Protein AF-0000000065985637 (afdb_homodimer)

Sequence (1062 aa):
MERLAGRIILLSGVSRTFVGFLAGLLAVLAQPPFGIFAAAFVSFPVLVWLIDGVAPDPGDGLLRRLMPPAAIGWSFGFGYFLGGLWWLGNALLVEADAFAWALPLTVVGLPAVLGLFYALAVVIARSLWSDGWGRIAALALGFGIAEWLRGFLFTGFPWNAIGYAAMPMPLMMQSASVVNLSTINMLAVFVFAAPALIWTGKGARAGLAIAAALFTAHVAFGFYRLAQPAPAPLQPEMTVRVVQPVIDQAKKLDDRERASIFEDHLSLTAAPVQDGAKRPDIVVWPETSIPFILTDNPDALARIADVLQDGQVLVAGAVRVEDAGAGLPPRYYNSVYVIDDRGQIVGAADKVHLVPFGEYLPFEDLLTSWGLSSVAASMPGGFSAASTRPVLTLPGGRRIYPMICYEAIFADEVDGNARLADALLNITNDAWFGDTPGPRQHFHQAQLRAVEAGTPMIRAANTGISAVVDARGVLVVVLGYNYRGVIDTILPGKLPTLTNIATRSQIFWLTTGILFLVAAISRLGFNIRKNMERLAGRIILLSGVSRTFVGFLAGLLAVLAQPPFGIFAAAFVSFPVLVWLIDGVAPDPGDGLLRRLMPPAAIGWSFGFGYFLGGLWWLGNALLVEADAFAWALPLTVVGLPAVLGLFYALAVVIARSLWSDGWGRIAALALGFGIAEWLRGFLFTGFPWNAIGYAAMPMPLMMQSASVVNLSTINMLAVFVFAAPALIWTGKGARAGLAIAAALFTAHVAFGFYRLAQPAPAPLQPEMTVRVVQPVIDQAKKLDDRERASIFEDHLSLTAAPVQDGAKRPDIVVWPETSIPFILTDNPDALARIADVLQDGQVLVAGAVRVEDAGAGLPPRYYNSVYVIDDRGQIVGAADKVHLVPFGEYLPFEDLLTSWGLSSVAASMPGGFSAASTRPVLTLPGGRRIYPMICYEAIFADEVDGNARLADALLNITNDAWFGDTPGPRQHFHQAQLRAVEAGTPMIRAANTGISAVVDARGVLVVVLGYNYRGVIDTILPGKLPTLTNIATRSQIFWLTTGILFLVAAISRLGFNIRKN

Secondary structure (DSSP, 8-state):
-HHHHHHHHT--HHHHHHHHHHHHHHHGGGSTTT--THHHHHHHHHHHHHHHT----TTS-HHHHHHHHHHHHHHHHHHHHHHHHGGGHHHHHHTHHHHGGGHHIIIIIHHHHHHHHHHHHHHHHHHT--SSTHHHHHHHHHHHHHHHHHTTGGG---TT-HHHHT-SSGGGTGGGGTS-HHHHHHHHHHHHHGGGHHHH-TTHHHHHHHHHHHHHHHHHHHHHHHTSPPPPPPSSP-EEEEEE----HHHHT-GGGHHHHHHHHHHHHTS---TTS---SEEE--TT-B-S-GGG-HHHHHHHHHHSPTT-EEEEEEEEEE---TTSPPEEEEEEEEE-TTS-EEEEEE-SSPPBTTTB-TTHHHHHHTT---SS--STT-PPPPS--PPEEPTTS-EEEEEEGGGGG-GGGS-THHHHSSEEEEEEEGGGT-SSHHHHHHHHHHHHHHHHHT--EEEEEESS-EEEE-TTS-EEEEE-TT--EEEEEEPP-----S--HHHHHHHHHHHHHHHHHHHHHHHHHHHHHH-/-HHHHHHHHT--HHHHHHHHHHHHHHHGGGSTTT--THHHHHHHHHHHHHHHT----TTS-HHHHHHHHHHHHHHHHHHHHHHHHGGGHHHHHHTHHHHGGGHHIIIIIHHHHHHHHHHHHHHHHHHT--SSTHHHHHHHHHHHHHHHHHTTGGG---TT-HHHHT-SSGGGTGGGGTS-HHHHHHHHHHHHHGGGHHHH-TTHHHHHHHHHHHHHHHHHHHHHHHTSPPPPPPSSP-EEEEEE----HHHHT-GGGHHHHHHHHHHHHTSPPPTTS---SEEE--TT-B-S-GGG-HHHHHHHHHHSPTT-EEEEEEEEEE---TTSPPEEEEEEEEE-TTS-EEEEEE-SSPPBTTTB-TTHHHHHHTT---SS--STT-PPPPS--PPEEPTTS-EEEEEEGGGGG-GGGS-GGGGTSSEEEEEEEGGGT-SSHHHHHHHHHHHHHHHHHT--EEEEEESS-EEEE-TTS-EEEEE-TT--EEEEEEPP-----S--HHHHHHHHHHHHHHHHHHHHHHHHHHHHHH-

Foldseek 3Di:
DLVVLVVLLQDDDPRVLQLLLVLLLQLLCLFPPNVPLCSLLPSLLSLVSSLNSQDDDPPDDPCSSLVSQLSSQLSSQLNNCLNNPLLLLLLCVLVCVARVVCSCCRNRVVSSVLSNLSSQLSSQLSVLDFLALLSLLSSLLSLLVSLVCQCPPPNHDNFPQSLLSQVVDLLQLQCLLPFPSSQSSSLSSLLSNLVSCVNSVHNNVVSNVVSVVVSCVSNVSSVVVVPDDFFAADPPWAKEKFFAQQDAPNLLPDPVCQVVLLVSLLCQLLPDDPVVPDDHLEYEEFAASRSDAVVVPVVSLVSQLVSADANHKYWYWHKYWADPDPPDDIAIFGKIFIAHSNSDGPDMWTAARDDDLAQADDVLVVVVVVVGGRSNAPDRRGHDHDPDFDFDAHDVGATEGEDEQVRLLNLLPCALVNLVGQEYEYHYECSSSPPDSVLVSSVSSNLSSLSNSQHWYFYHYHQHKTFIAHSSSHTPDIDHGSDGHMDMDTRGGGDRGPDHPVVNVVVSVVSSVVSVVSSNVSSVVNVVVVD/DLVVLVVLLQDDDPRVLQLLLVLLLQLLCLFPPNVPLCSLLVSLLSLVSSLNSQDDDPPDDPCSSLVSQLSSQLSSQLNNCLNNPLLLLLLCVLVCVARVVCSCCRNRVVSSVLSNLSSQLSSQLSVLDFLALLSLLSSLLSLLVSLVCQCPPPNHDNFPQSLLSQVVDLLQLQCLLPFPSSLSSSLSSLLSNLVSCVNSVHNNVVSNVVSVVVSCVSNVSSVVVVPDDFFAADPPWAKEKFFAQQDAPNLLVDPVCQVVLLVSLLCQLLPDDPVVPDDHLEYEEFAASRSDAVVVPVVSLVSQLVSDDANHKYWYWHKYWADPDPPDDIAIFGKIFIAHSNSDGPDMWTAARDDDLAQADDVLVVVVVVVGGRSNAPDRRGHDHDPDFDFDAHDVGATEGEDEQVRLLNLLPCALVNLVGQEYEYHYECSSSPPDSVLVSSVSSNLSSLSNSQHWYFYHYHQHKTFIAHSSSHTPDIDHGSDGHMDMDTRGGGDRGPDHPVSNVVVSVVSSVVSVVSSNVSSVVNVVVVD

Nearest PDB structures (foldseek):
  5vrg-assembly1_A  TM=8.875E-01  e=2.886E-29  Escherichia coli K-12
  5n6h-assembly2_B  TM=8.666E-01  e=3.815E-29  Escherichia coli K-12
  8b0n-assembly1_A  TM=8.938E-01  e=7.836E-28  Escherichia coli K-12
  5n6m-assembly1_A  TM=8.582E-01  e=2.630E-29  Pseudomonas aeruginosa PAO1
  8aq2-assembly1_A  TM=8.397E-01  e=5.283E-29  Pseudomonas aeruginosa PAO1

Radius of gyration: 30.05 Å; Cα contacts (8 Å, |Δi|>4): 2306; chains: 2; bounding box: 98×86×65 Å

InterPro domains:
  IPR003010 Carbon-nitrogen hydrolase [PF00795] (257-487)
  IPR003010 Carbon-nitrogen hydrolase [PS50263] (243-493)
  IPR004563 Apolipoprotein N-acyltransferase [MF_01148] (13-501)
  IPR004563 Apolipoprotein N-acyltransferase [PTHR38686] (12-524)
  IPR004563 Apolipoprotein N-acyltransferase [TIGR00546] (76-473)
  IPR004563 Apolipoprotein N-acyltransferase [cd07571] (239-492)
  IPR036526 Carbon-nitrogen hydrolase superfamily [G3DSA:3.60.110.10] (234-497)
  IPR036526 Carbon-nitrogen hydrolase superfamily [SSF56317] (234-488)
  IPR045378 Apolipoprotein N-acyltransferase, N-terminal [PF20154] (23-192)

pLDDT: mean 90.11, std 9.74, range [37.69, 98.62]

Organism: Rhizobium meliloti (strain 1021) (NCBI:txid266834)

Solvent-accessible surface area (backbone atoms only — not comparable to full-atom values): 50697 Å² total; per-residue (Å²): 67,59,62,51,45,48,51,46,20,65,42,56,73,67,60,35,33,49,52,23,19,51,28,16,34,41,34,35,38,14,33,56,76,62,48,39,45,41,31,33,50,51,20,38,18,51,51,51,30,44,55,67,35,62,74,72,60,88,86,49,54,72,67,68,54,44,43,61,42,26,46,39,18,22,25,19,25,26,20,24,35,32,66,62,42,41,43,64,34,42,45,35,52,69,47,35,93,80,32,45,86,50,35,59,51,55,31,49,42,47,17,51,57,55,3,48,39,33,10,48,10,35,39,52,10,58,76,27,44,37,80,39,40,22,28,40,32,14,40,13,40,15,44,22,50,28,52,49,44,36,48,54,54,93,80,30,64,46,76,82,47,68,26,51,39,62,32,79,44,43,49,40,34,45,53,38,21,54,37,42,65,53,41,41,27,18,53,40,44,30,41,28,26,31,64,41,27,41,65,68,52,44,43,23,68,61,37,41,50,51,29,48,50,53,51,48,51,41,44,52,48,8,52,56,60,66,69,44,79,77,48,61,53,51,82,79,75,47,26,37,30,33,36,20,74,44,56,55,51,65,51,70,72,33,78,92,39,36,65,58,50,42,48,51,52,49,50,61,66,42,27,34,50,23,54,89,44,73,52,51,39,34,38,33,40,13,35,57,49,41,72,53,57,58,91,79,31,65,66,58,31,50,50,52,19,70,57,36,50,90,80,18,32,39,37,33,14,24,46,42,76,42,86,63,50,95,93,46,71,66,42,33,26,54,27,38,40,31,29,40,34,84,35,42,76,75,41,72,41,42,38,46,62,72,48,75,43,31,28,21,46,74,63,40,72,64,40,42,72,71,70,51,74,22,70,72,21,92,41,88,79,21,44,49,63,36,94,58,78,58,71,44,64,44,94,89,65,55,30,34,25,71,26,56,45,69,41,43,56,40,70,86,70,62,51,76,62,44,57,71,20,58,23,36,32,38,24,19,55,30,34,46,31,46,99,43,48,47,40,48,36,52,45,54,43,39,44,49,48,13,17,47,44,10,16,8,29,45,29,15,12,24,33,18,57,24,33,36,28,27,20,62,35,45,61,47,34,40,38,23,68,70,51,69,51,63,49,70,46,69,48,45,11,56,39,83,49,90,45,53,70,70,55,21,52,49,50,36,52,49,50,47,50,50,28,46,50,48,6,47,52,38,25,50,56,48,51,55,70,74,99,67,60,62,51,45,48,51,46,18,66,42,56,72,67,62,35,32,49,52,23,18,51,28,17,34,42,33,35,38,14,31,54,76,64,47,37,46,40,31,33,50,50,19,37,17,52,50,52,30,45,55,67,35,61,74,71,60,88,85,48,54,70,65,68,52,43,44,60,41,25,45,39,18,22,25,18,25,24,22,24,35,32,65,62,44,43,42,62,36,41,46,35,53,68,47,35,93,81,31,45,86,48,35,59,50,55,30,50,42,46,18,52,56,55,3,48,39,33,10,48,10,34,37,52,11,58,78,26,45,39,79,37,40,22,27,39,30,14,41,13,40,15,45,19,51,28,52,48,45,36,47,54,54,94,81,30,63,47,76,84,45,67,29,52,37,62,32,79,45,42,50,40,35,44,54,38,22,54,35,43,66,52,42,40,27,18,52,38,44,29,41,27,28,32,64,41,28,40,65,67,51,44,44,23,68,61,36,40,50,51,30,49,50,53,52,48,50,40,44,51,50,8,52,57,60,67,70,44,77,78,48,61,51,51,82,80,74,47,25,37,30,33,36,22,76,44,57,55,51,65,53,68,72,34,77,91,37,36,64,59,49,42,48,51,52,50,50,60,64,42,26,33,52,23,53,90,43,72,53,50,39,34,37,33,40,12,35,57,52,40,72,51,55,57,90,78,30,67,66,57,32,50,51,51,17,70,57,38,49,92,80,18,32,40,37,34,14,24,45,43,76,42,84,62,50,95,95,45,71,68,41,33,26,53,27,38,38,31,30,39,34,83,34,43,76,74,40,73,41,42,36,46,63,72,48,76,44,32,28,20,44,74,64,41,72,64,39,42,73,72,70,49,75,22,70,72,20,93,42,88,78,20,46,49,65,36,92,55,76,59,70,42,64,43,95,91,66,55,28,34,26,71,27,56,46,70,41,43,54,41,70,86,71,62,52,76,61,43,56,71,20,59,23,36,31,37,23,19,55,30,34,46,30,46,102,44,48,47,40,50,38,52,47,53,44,40,41,49,49,13,19,47,42,10,17,8,29,44,29,15,12,22,33,16,59,24,33,37,29,28,20,63,37,44,59,47,35,40,38,23,69,69,52,67,50,63,49,68,46,68,49,45,11,57,40,82,48,89,45,53,72,69,55,20,52,49,50,36,54,49,50,48,49,50,28,46,49,49,5,46,52,38,25,49,55,47,51,54,69,74,99

Structure (mmCIF, N/CA/C/O backbone):
data_AF-0000000065985637-model_v1
#
loop_
_entity.id
_entity.type
_entity.pdbx_description
1 polymer 'Apolipoprotein N-acyltransferase'
#
loop_
_atom_site.group_PDB
_atom_site.id
_atom_site.type_symbol
_atom_site.label_atom_id
_atom_site.label_alt_id
_atom_site.label_comp_id
_atom_site.label_asym_id
_atom_site.label_entity_id
_atom_site.label_seq_id
_atom_site.pdbx_PDB_ins_code
_atom_site.Cartn_x
_atom_site.Cartn_y
_atom_site.Cartn_z
_atom_site.occupancy
_atom_site.B_iso_or_equiv
_atom_site.auth_seq_id
_atom_site.auth_comp_id
_atom_site.auth_asym_id
_atom_site.auth_atom_id
_atom_site.pdbx_PDB_model_num
ATOM 1 N N . MET A 1 1 ? -2.512 31.031 9.547 1 47.47 1 MET A N 1
ATOM 2 C CA . MET A 1 1 ? -3.318 29.922 10.055 1 47.47 1 MET A CA 1
ATOM 3 C C . MET A 1 1 ? -4.27 30.406 11.148 1 47.47 1 MET A C 1
ATOM 5 O O . MET A 1 1 ? -5.434 30 11.188 1 47.47 1 MET A O 1
ATOM 9 N N . GLU A 1 2 ? -3.611 31.375 11.984 1 55.88 2 GLU A N 1
ATOM 10 C CA . GLU A 1 2 ? -4.586 32 12.859 1 55.88 2 GLU A CA 1
ATOM 11 C C . GLU A 1 2 ? -5.641 32.781 12.062 1 55.88 2 GLU A C 1
ATOM 13 O O . GLU A 1 2 ? -6.832 32.719 12.375 1 55.88 2 GLU A O 1
ATOM 18 N N . ARG A 1 3 ? -4.969 33.344 11.023 1 62.72 3 ARG A N 1
ATOM 19 C CA . ARG A 1 3 ? -5.902 34.094 10.195 1 62.72 3 ARG A CA 1
ATOM 20 C C . ARG A 1 3 ? -6.844 33.156 9.445 1 62.72 3 ARG A C 1
ATOM 22 O O . ARG A 1 3 ? -8.039 33.438 9.312 1 62.72 3 ARG A O 1
ATOM 29 N N . LEU A 1 4 ? -6.203 31.984 8.984 1 68.19 4 LEU A N 1
ATOM 30 C CA . LEU A 1 4 ? -7.059 31.047 8.273 1 68.19 4 LEU A CA 1
ATOM 31 C C . LEU A 1 4 ? -8.117 30.469 9.203 1 68.19 4 LEU A C 1
ATOM 33 O O . LEU A 1 4 ? -9.289 30.375 8.836 1 68.19 4 LEU A O 1
ATOM 37 N N . ALA A 1 5 ? -7.676 30.047 10.328 1 70.88 5 ALA A N 1
ATOM 38 C CA . ALA A 1 5 ? -8.633 29.547 11.305 1 70.88 5 ALA A CA 1
ATOM 39 C C . ALA A 1 5 ? -9.703 30.594 11.609 1 70.88 5 ALA A C 1
ATOM 41 O O . ALA A 1 5 ? -10.891 30.281 11.672 1 70.88 5 ALA A O 1
ATOM 42 N N . GLY A 1 6 ? -9.156 31.781 11.766 1 74.25 6 GLY A N 1
ATOM 43 C CA . GLY A 1 6 ? -10.094 32.875 12.008 1 74.25 6 GLY A CA 1
ATOM 44 C C . GLY A 1 6 ? -11.078 33.062 10.875 1 74.25 6 GLY A C 1
ATOM 45 O O . GLY A 1 6 ? -12.273 33.25 11.109 1 74.25 6 GLY A O 1
ATOM 46 N N . ARG A 1 7 ? -10.531 33.031 9.664 1 76.81 7 ARG A N 1
ATOM 47 C CA . ARG A 1 7 ? -11.391 33.188 8.5 1 76.81 7 ARG A CA 1
ATOM 48 C C . ARG A 1 7 ? -12.422 32.094 8.422 1 76.81 7 ARG A C 1
ATOM 50 O O . ARG A 1 7 ? -13.586 32.344 8.078 1 76.81 7 ARG A O 1
ATOM 57 N N . ILE A 1 8 ? -12.031 30.891 8.711 1 80.56 8 ILE A N 1
ATOM 58 C CA . ILE A 1 8 ? -12.938 29.734 8.648 1 80.56 8 ILE A CA 1
ATOM 59 C C . ILE A 1 8 ? -13.977 29.844 9.766 1 80.56 8 ILE A C 1
ATOM 61 O O . ILE A 1 8 ? -15.156 29.578 9.539 1 80.56 8 ILE A O 1
ATOM 65 N N . ILE A 1 9 ? -13.531 30.25 10.805 1 80.19 9 ILE A N 1
ATOM 66 C CA . ILE A 1 9 ? -14.414 30.406 11.961 1 80.19 9 ILE A CA 1
ATOM 67 C C . ILE A 1 9 ? -15.477 31.453 11.664 1 80.19 9 ILE A C 1
ATOM 69 O O . ILE A 1 9 ? -16.625 31.344 12.109 1 80.19 9 ILE A O 1
ATOM 73 N N . LEU A 1 10 ? -15.109 32.406 10.859 1 76.19 10 LEU A N 1
ATOM 74 C CA . LEU A 1 10 ? -15.992 33.562 10.633 1 76.19 10 LEU A CA 1
ATOM 75 C C . LEU A 1 10 ? -16.922 33.281 9.453 1 76.19 10 LEU A C 1
ATOM 77 O O . LEU A 1 10 ? -17.781 34.125 9.148 1 76.19 10 LEU A O 1
ATOM 81 N N . LEU A 1 11 ? -16.75 32.188 8.852 1 82.69 11 LEU A N 1
ATOM 82 C CA . LEU A 1 11 ? -17.609 31.859 7.723 1 82.69 11 LEU A CA 1
ATOM 83 C C . LEU A 1 11 ? -19.047 31.688 8.172 1 82.69 11 LEU A C 1
ATOM 85 O O . LEU A 1 11 ? -19.312 31.344 9.328 1 82.69 11 LEU A O 1
ATOM 89 N N . SER A 1 12 ? -20 32.094 7.211 1 83.19 12 SER A N 1
ATOM 90 C CA . SER A 1 12 ? -21.422 31.922 7.516 1 83.19 12 SER A CA 1
ATOM 91 C C . SER A 1 12 ? -22.203 31.5 6.281 1 83.19 12 SER A C 1
ATOM 93 O O . SER A 1 12 ? -21.703 31.562 5.16 1 83.19 12 SER A O 1
ATOM 95 N N . GLY A 1 13 ? -23.312 30.891 6.469 1 86.06 13 GLY A N 1
ATOM 96 C CA . GLY A 1 13 ? -24.25 30.562 5.395 1 86.06 13 GLY A CA 1
ATOM 97 C C . GLY A 1 13 ? -23.688 29.562 4.398 1 86.06 13 GLY A C 1
ATOM 98 O O . GLY A 1 13 ? -23.203 28.5 4.789 1 86.06 13 GLY A O 1
ATOM 99 N N . VAL A 1 14 ? -23.656 29.953 3.184 1 88.31 14 VAL A N 1
ATOM 100 C CA . VAL A 1 14 ? -23.328 29.062 2.07 1 88.31 14 VAL A CA 1
ATOM 101 C C . VAL A 1 14 ? -21.828 28.812 2.033 1 88.31 14 VAL A C 1
ATOM 103 O O . VAL A 1 14 ? -21.391 27.719 1.694 1 88.31 14 VAL A O 1
ATOM 106 N N . SER A 1 15 ? -21.094 29.781 2.387 1 91.31 15 SER A N 1
ATOM 107 C CA . SER A 1 15 ? -19.641 29.625 2.383 1 91.31 15 SER A CA 1
ATOM 108 C C . SER A 1 15 ? -19.188 28.609 3.438 1 91.31 15 SER A C 1
ATOM 110 O O . SER A 1 15 ? -18.281 27.828 3.201 1 91.31 15 SER A O 1
ATOM 112 N N . ARG A 1 16 ? -19.828 28.625 4.551 1 92.06 16 ARG A N 1
ATOM 113 C CA . ARG A 1 16 ? -19.531 27.672 5.617 1 92.06 16 ARG A CA 1
ATOM 114 C C . ARG A 1 16 ? -19.859 26.25 5.188 1 92.06 16 ARG A C 1
ATOM 116 O O . ARG A 1 16 ? -19.062 25.328 5.395 1 92.06 16 ARG A O 1
ATOM 123 N N . THR A 1 17 ? -20.969 26.141 4.543 1 92.75 17 THR A N 1
ATOM 124 C CA . THR A 1 17 ? -21.406 24.828 4.078 1 92.75 17 THR A CA 1
ATOM 125 C C . THR A 1 17 ? -20.484 24.312 2.973 1 92.75 17 THR A C 1
ATOM 127 O O . THR A 1 17 ? -20.188 23.125 2.918 1 92.75 17 THR A O 1
ATOM 130 N N . PHE A 1 18 ? -20.125 25.203 2.189 1 94.62 18 PHE A N 1
ATOM 131 C CA . PHE A 1 18 ? -19.266 24.828 1.079 1 94.62 18 PHE A CA 1
ATOM 132 C C . PHE A 1 18 ? -17.891 24.375 1.585 1 94.62 18 PHE A C 1
ATOM 134 O O . PHE A 1 18 ? -17.344 23.375 1.104 1 94.62 18 PHE A O 1
ATOM 141 N N . VAL A 1 19 ? -17.328 25.062 2.541 1 93.81 19 VAL A N 1
ATOM 142 C CA . VAL A 1 19 ? -16.047 24.688 3.113 1 93.81 19 VAL A CA 1
ATOM 143 C C . VAL A 1 19 ? -16.172 23.359 3.854 1 93.81 19 VAL A C 1
ATOM 145 O O . VAL A 1 19 ? -15.266 22.516 3.811 1 93.81 19 VAL A O 1
ATOM 148 N N . GLY A 1 20 ? -17.312 23.203 4.527 1 96.5 20 GLY A N 1
ATOM 149 C CA . GLY A 1 20 ? -17.578 21.906 5.145 1 96.5 20 GLY A CA 1
ATOM 150 C C . GLY A 1 20 ? -17.609 20.766 4.148 1 96.5 20 GLY A C 1
ATOM 151 O O . GLY A 1 20 ? -17 19.719 4.383 1 96.5 20 GLY A O 1
ATOM 152 N N . PHE A 1 21 ? -18.25 21.031 3.035 1 96.94 21 PHE A N 1
ATOM 153 C CA . PHE A 1 21 ? -18.328 20.047 1.956 1 96.94 21 PHE A CA 1
ATOM 154 C C . PHE A 1 21 ? -16.953 19.703 1.435 1 96.94 21 PHE A C 1
ATOM 156 O O . PHE A 1 21 ? -16.609 18.531 1.275 1 96.94 21 PHE A O 1
ATOM 163 N N . LEU A 1 22 ? -16.125 20.672 1.225 1 95.06 22 LEU A N 1
ATOM 164 C CA . LEU A 1 22 ? -14.789 20.469 0.688 1 95.06 22 LEU A CA 1
ATOM 165 C C . LEU A 1 22 ? -13.906 19.734 1.692 1 95.06 22 LEU A C 1
ATOM 167 O O . LEU A 1 22 ? -13.07 18.922 1.307 1 95.06 22 LEU A O 1
ATOM 171 N N . ALA A 1 23 ? -14.055 20.047 2.951 1 96.12 23 ALA A N 1
ATOM 172 C CA . ALA A 1 23 ? -13.289 19.359 3.988 1 96.12 23 ALA A CA 1
ATOM 173 C C . ALA A 1 23 ? -13.633 17.859 4.023 1 96.12 23 ALA A C 1
ATOM 175 O O . ALA A 1 23 ? -12.75 17.016 4.152 1 96.12 23 ALA A O 1
ATOM 176 N N . GLY A 1 24 ? -14.891 17.594 3.914 1 97.38 24 GLY A N 1
ATOM 177 C CA . GLY A 1 24 ? -15.297 16.203 3.834 1 97.38 24 GLY A CA 1
ATOM 178 C C . GLY A 1 24 ? -14.75 15.484 2.613 1 97.38 24 GLY A C 1
ATOM 179 O O . GLY A 1 24 ? -14.273 14.352 2.711 1 97.38 24 GLY A O 1
ATOM 180 N N . LEU A 1 25 ? -14.82 16.172 1.512 1 95.75 25 LEU A N 1
ATOM 181 C CA . LEU A 1 25 ? -14.281 15.625 0.271 1 95.75 25 LEU A CA 1
ATOM 182 C C . LEU A 1 25 ? -12.789 15.344 0.401 1 95.75 25 LEU A C 1
ATOM 184 O O . LEU A 1 25 ? -12.297 14.32 -0.087 1 95.75 25 LEU A O 1
ATOM 188 N N . LEU A 1 26 ? -12.094 16.188 1.047 1 92.5 26 LEU A N 1
ATOM 189 C CA . LEU A 1 26 ? -10.656 16.031 1.251 1 92.5 26 LEU A CA 1
ATOM 190 C C . LEU A 1 26 ? -10.359 14.805 2.111 1 92.5 26 LEU A C 1
ATOM 192 O O . LEU A 1 26 ? -9.352 14.125 1.903 1 92.5 26 LEU A O 1
ATOM 196 N N . ALA A 1 27 ? -11.195 14.508 3.006 1 95 27 ALA A N 1
ATOM 197 C CA . ALA A 1 27 ? -10.984 13.391 3.922 1 95 27 ALA A CA 1
ATOM 198 C C . ALA A 1 27 ? -11.023 12.062 3.18 1 95 27 ALA A C 1
ATOM 200 O O . ALA A 1 27 ? -10.461 11.07 3.645 1 95 27 ALA A O 1
ATOM 201 N N . VAL A 1 28 ? -11.617 12.008 2.037 1 93.56 28 VAL A N 1
ATOM 202 C CA . VAL A 1 28 ? -11.719 10.797 1.237 1 93.56 28 VAL A CA 1
ATOM 203 C C . VAL A 1 28 ? -10.328 10.344 0.794 1 93.56 28 VAL A C 1
ATOM 205 O O . VAL A 1 28 ? -10.07 9.148 0.651 1 93.56 28 VAL A O 1
ATOM 208 N N . LEU A 1 29 ? -9.461 11.289 0.639 1 88.62 29 LEU A N 1
ATOM 209 C CA . LEU A 1 29 ? -8.125 10.992 0.141 1 88.62 29 LEU A CA 1
ATOM 210 C C . LEU A 1 29 ? -7.352 10.133 1.137 1 88.62 29 LEU A C 1
ATOM 212 O O . LEU A 1 29 ? -6.324 9.547 0.79 1 88.62 29 LEU A O 1
ATOM 216 N N . ALA A 1 30 ? -7.852 10.031 2.342 1 90.56 30 ALA A N 1
ATOM 217 C CA . ALA A 1 30 ? -7.207 9.18 3.342 1 90.56 30 ALA A CA 1
ATOM 218 C C . ALA A 1 30 ? -7.613 7.723 3.174 1 90.56 30 ALA A C 1
ATOM 220 O O . ALA A 1 30 ? -7.008 6.828 3.77 1 90.56 30 ALA A O 1
ATOM 221 N N . GLN A 1 31 ? -8.547 7.473 2.352 1 92.38 31 GLN A N 1
ATOM 222 C CA . GLN A 1 31 ? -9.047 6.121 2.123 1 92.38 31 GLN A CA 1
ATOM 223 C C . GLN A 1 31 ? -8.406 5.504 0.883 1 92.38 31 GLN A C 1
ATOM 225 O O . GLN A 1 31 ? -7.91 6.219 0.013 1 92.38 31 GLN A O 1
ATOM 230 N N . PRO A 1 32 ? -8.406 4.137 0.757 1 88 32 PRO A N 1
ATOM 231 C CA . PRO A 1 32 ? -7.969 3.508 -0.49 1 88 32 PRO A CA 1
ATOM 232 C C . PRO A 1 32 ? -8.766 3.977 -1.702 1 88 32 PRO A C 1
ATOM 234 O O . PRO A 1 32 ? -9.961 4.273 -1.582 1 88 32 PRO A O 1
ATOM 237 N N . PRO A 1 33 ? -8.164 4.105 -2.771 1 82.81 33 PRO A N 1
ATOM 238 C CA . PRO A 1 33 ? -6.785 3.719 -3.092 1 82.81 33 PRO A CA 1
ATOM 239 C C . PRO A 1 33 ? -5.789 4.859 -2.895 1 82.81 33 PRO A C 1
ATOM 241 O O . PRO A 1 33 ? -4.594 4.695 -3.156 1 82.81 33 PRO A O 1
ATOM 244 N N . PHE A 1 34 ? -6.281 5.996 -2.361 1 80.19 34 PHE A N 1
ATOM 245 C CA . PHE A 1 34 ? -5.402 7.156 -2.295 1 80.19 34 PHE A CA 1
ATOM 246 C C . PHE A 1 34 ? -4.418 7.023 -1.141 1 80.19 34 PHE A C 1
ATOM 248 O O . PHE A 1 34 ? -3.203 7.121 -1.338 1 80.19 34 PHE A O 1
ATOM 255 N N . GLY A 1 35 ? -5.016 6.75 0.048 1 75.94 35 GLY A N 1
ATOM 256 C CA . GLY A 1 35 ? -4.188 6.461 1.206 1 75.94 35 GLY A CA 1
ATOM 257 C C . GLY A 1 35 ? -3.385 7.656 1.68 1 75.94 35 GLY A C 1
ATOM 258 O O . GLY A 1 35 ? -2.352 7.5 2.332 1 75.94 35 GLY A O 1
ATOM 259 N N . ILE A 1 36 ? -3.793 8.828 1.272 1 76.19 36 ILE A N 1
ATOM 260 C CA . ILE A 1 36 ? -3.107 10.039 1.71 1 76.19 36 ILE A CA 1
ATOM 261 C C . ILE A 1 36 ? -3.479 10.344 3.158 1 76.19 36 ILE A C 1
ATOM 263 O O . ILE A 1 36 ? -4.398 11.125 3.418 1 76.19 36 ILE A O 1
ATOM 267 N N . PHE A 1 37 ? -2.799 9.727 4.062 1 78.38 37 PHE A N 1
ATOM 268 C CA . PHE A 1 37 ? -3.049 9.766 5.496 1 78.38 37 PHE A CA 1
ATOM 269 C C . PHE A 1 37 ? -3.119 11.203 5.996 1 78.38 37 PHE A C 1
ATOM 271 O O . PHE A 1 37 ? -3.93 11.531 6.867 1 78.38 37 PHE A O 1
ATOM 278 N N . ALA A 1 38 ? -2.402 12.148 5.391 1 78.19 38 ALA A N 1
ATOM 279 C CA . ALA A 1 38 ? -2.285 13.539 5.809 1 78.19 38 ALA A CA 1
ATOM 280 C C . ALA A 1 38 ? -3.584 14.305 5.559 1 78.19 38 ALA A C 1
ATOM 282 O O . ALA A 1 38 ? -3.85 15.32 6.199 1 78.19 38 ALA A O 1
ATOM 283 N N . ALA A 1 39 ? -4.367 13.758 4.703 1 86.38 39 ALA A N 1
ATOM 284 C CA . ALA A 1 39 ? -5.598 14.453 4.332 1 86.38 39 ALA A CA 1
ATOM 285 C C . ALA A 1 39 ? -6.527 14.609 5.535 1 86.38 39 ALA A C 1
ATOM 287 O O . ALA A 1 39 ? -7.164 15.648 5.707 1 86.38 39 ALA A O 1
ATOM 288 N N . ALA A 1 40 ? -6.547 13.648 6.398 1 92 40 ALA A N 1
ATOM 289 C CA . ALA A 1 40 ? -7.434 13.688 7.559 1 92 40 ALA A CA 1
ATOM 290 C C . ALA A 1 40 ? -6.961 14.727 8.578 1 92 40 ALA A C 1
ATOM 292 O O . ALA A 1 40 ? -7.773 15.328 9.281 1 92 40 ALA A O 1
ATOM 293 N N . PHE A 1 41 ? -5.699 15.047 8.609 1 89.44 41 PHE A N 1
ATOM 294 C CA . PHE A 1 41 ? -5.137 16.016 9.539 1 89.44 41 PHE A CA 1
ATOM 295 C C . PHE A 1 41 ? -5.426 17.438 9.078 1 89.44 41 PHE A C 1
ATOM 297 O O . PHE A 1 41 ? -5.234 18.391 9.836 1 89.44 41 PHE A O 1
ATOM 304 N N . VAL A 1 42 ? -5.887 17.547 7.887 1 86.12 42 VAL A N 1
ATOM 305 C CA . VAL A 1 42 ? -6.305 18.859 7.395 1 86.12 42 VAL A CA 1
ATOM 306 C C . VAL A 1 42 ? -7.824 18.969 7.477 1 86.12 42 VAL A C 1
ATOM 308 O O . VAL A 1 42 ? -8.352 20 7.938 1 86.12 42 VAL A O 1
ATOM 311 N N . SER A 1 43 ? -8.484 17.922 7.105 1 94.69 43 SER A N 1
ATOM 312 C CA . SER A 1 43 ? -9.938 17.938 7 1 94.69 43 SER A CA 1
ATOM 313 C C . SER A 1 43 ? -10.586 18.125 8.367 1 94.69 43 SER A C 1
ATOM 315 O O . SER A 1 43 ? -11.477 18.969 8.516 1 94.69 43 SER A O 1
ATOM 317 N N . PHE A 1 44 ? -10.164 17.453 9.367 1 96.38 44 PHE A N 1
ATOM 318 C CA . PHE A 1 44 ? -10.859 17.453 10.656 1 96.38 44 PHE A CA 1
ATOM 319 C C . PHE A 1 44 ? -10.578 18.75 11.414 1 96.38 44 PHE A C 1
ATOM 321 O O . PHE A 1 44 ? -11.477 19.297 12.062 1 96.38 44 PHE A O 1
ATOM 328 N N . PRO A 1 45 ? -9.344 19.344 11.344 1 94.06 45 PRO A N 1
ATOM 329 C CA . PRO A 1 45 ? -9.172 20.656 11.953 1 94.06 45 PRO A CA 1
ATOM 330 C C . PRO A 1 45 ? -10.07 21.719 11.328 1 94.06 45 PRO A C 1
ATOM 332 O O . PRO A 1 45 ? -10.625 22.562 12.039 1 94.06 45 PRO A O 1
ATOM 335 N N . VAL A 1 46 ? -10.234 21.641 10.055 1 93.75 46 VAL A N 1
ATOM 336 C CA . VAL A 1 46 ? -11.133 22.562 9.391 1 93.75 46 VAL A CA 1
ATOM 337 C C . VAL A 1 46 ? -12.555 22.391 9.93 1 93.75 46 VAL A C 1
ATOM 339 O O . VAL A 1 46 ? -13.258 23.375 10.172 1 93.75 46 VAL A O 1
ATOM 342 N N . LEU A 1 47 ? -12.938 21.172 10.141 1 96.94 47 LEU A N 1
ATOM 343 C CA . LEU A 1 47 ? -14.258 20.891 10.711 1 96.94 47 LEU A CA 1
ATOM 344 C C . LEU A 1 47 ? -14.383 21.5 12.102 1 96.94 47 LEU A C 1
ATOM 346 O O . LEU A 1 47 ? -15.406 22.109 12.422 1 96.94 47 LEU A O 1
ATOM 350 N N . VAL A 1 48 ? -13.344 21.344 12.898 1 96.12 48 VAL A N 1
ATOM 351 C CA . VAL A 1 48 ? -13.352 21.906 14.25 1 96.12 48 VAL A CA 1
ATOM 352 C C . VAL A 1 48 ? -13.523 23.422 14.188 1 96.12 48 VAL A C 1
ATOM 354 O O . VAL A 1 48 ? -14.336 23.984 14.922 1 96.12 48 VAL A O 1
ATOM 357 N N . TRP A 1 49 ? -12.852 24.094 13.32 1 94.06 49 TRP A N 1
ATOM 358 C CA . TRP A 1 49 ? -12.906 25.547 13.219 1 94.06 49 TRP A CA 1
ATOM 359 C C . TRP A 1 49 ? -14.273 26.016 12.742 1 94.06 49 TRP A C 1
ATOM 361 O O . TRP A 1 49 ? -14.758 27.062 13.148 1 94.06 49 TRP A O 1
ATOM 371 N N . LEU A 1 50 ? -14.852 25.25 11.844 1 94.81 50 LEU A N 1
ATOM 372 C CA . LEU A 1 50 ? -16.203 25.578 11.406 1 94.81 50 LEU A CA 1
ATOM 373 C C . LEU A 1 50 ? -17.188 25.516 12.57 1 94.81 50 LEU A C 1
ATOM 375 O O . LEU A 1 50 ? -18.062 26.375 12.688 1 94.81 50 LEU A O 1
ATOM 379 N N . ILE A 1 51 ? -17.031 24.531 13.406 1 94.81 51 ILE A N 1
ATOM 380 C CA . ILE A 1 51 ? -17.906 24.375 14.562 1 94.81 51 ILE A CA 1
ATOM 381 C C . ILE A 1 51 ? -17.656 25.484 15.57 1 94.81 51 ILE A C 1
ATOM 383 O O . ILE A 1 51 ? -18.578 26 16.203 1 94.81 51 ILE A O 1
ATOM 387 N N . ASP A 1 52 ? -16.375 25.844 15.734 1 92.25 52 ASP A N 1
ATOM 388 C CA . ASP A 1 52 ? -16 26.953 16.609 1 92.25 52 ASP A CA 1
ATOM 389 C C . ASP A 1 52 ? -16.766 28.219 16.25 1 92.25 52 ASP A C 1
ATOM 391 O O . ASP A 1 52 ? -17.047 29.047 17.109 1 92.25 52 ASP A O 1
ATOM 395 N N . GLY A 1 53 ? -17.031 28.344 14.984 1 89.88 53 GLY A N 1
ATOM 396 C CA . GLY A 1 53 ? -17.609 29.578 14.484 1 89.88 53 GLY A CA 1
ATOM 397 C C . GLY A 1 53 ? -19.109 29.672 14.719 1 89.88 53 GLY A C 1
ATOM 398 O O . GLY A 1 53 ? -19.719 30.703 14.461 1 89.88 53 GLY A O 1
ATOM 399 N N . VAL A 1 54 ? -19.641 28.625 15.211 1 89.19 54 VAL A N 1
ATOM 400 C CA . VAL A 1 54 ? -21.078 28.625 15.453 1 89.19 54 VAL A CA 1
ATOM 401 C C . VAL A 1 54 ? -21.391 29.453 16.703 1 89.19 54 VAL A C 1
ATOM 403 O O . VAL A 1 54 ? -20.828 29.219 17.766 1 89.19 54 VAL A O 1
ATOM 406 N N . ALA A 1 55 ? -22.109 30.547 16.578 1 80.69 55 ALA A N 1
ATOM 407 C CA . ALA A 1 55 ? -22.5 31.422 17.672 1 80.69 55 ALA A CA 1
ATOM 408 C C . ALA A 1 55 ? -24.016 31.406 17.859 1 80.69 55 ALA A C 1
ATOM 410 O O . ALA A 1 55 ? -24.734 32.156 17.219 1 80.69 55 ALA A O 1
ATOM 411 N N . PRO A 1 56 ? -24.359 30.453 18.672 1 72.62 56 PRO A N 1
ATOM 412 C CA . PRO A 1 56 ? -25.812 30.422 18.844 1 72.62 56 PRO A CA 1
ATOM 413 C C . PRO A 1 56 ? -26.328 31.625 19.641 1 72.62 56 PRO A C 1
ATOM 415 O O . PRO A 1 56 ? -25.625 32.156 20.5 1 72.62 56 PRO A O 1
ATOM 418 N N . ASP A 1 57 ? -27.422 32.219 19.141 1 75.31 57 ASP A N 1
ATOM 419 C CA . ASP A 1 57 ? -28.125 33.25 19.906 1 75.31 57 ASP A CA 1
ATOM 420 C C . ASP A 1 57 ? -28.938 32.625 21.047 1 75.31 57 ASP A C 1
ATOM 422 O O . ASP A 1 57 ? -29.719 31.719 20.812 1 75.31 57 ASP A O 1
ATOM 426 N N . PRO A 1 58 ? -28.703 33 22.312 1 72.88 58 PRO A N 1
ATOM 427 C CA . PRO A 1 58 ? -29.422 32.438 23.469 1 72.88 58 PRO A CA 1
ATOM 428 C C . PRO A 1 58 ? -30.938 32.5 23.312 1 72.88 58 PRO A C 1
ATOM 430 O O . PRO A 1 58 ? -31.656 31.703 23.906 1 72.88 58 PRO A O 1
ATOM 433 N N . GLY A 1 59 ? -31.422 33.406 22.594 1 79.19 59 GLY A N 1
ATOM 434 C CA . GLY A 1 59 ? -32.844 33.562 22.422 1 79.19 59 GLY A CA 1
ATOM 435 C C . GLY A 1 59 ? -33.438 32.625 21.375 1 79.19 59 GLY A C 1
ATOM 436 O O . GLY A 1 59 ? -34.656 32.531 21.219 1 79.19 59 GLY A O 1
ATOM 437 N N . ASP A 1 60 ? -32.562 31.859 20.797 1 80.88 60 ASP A N 1
ATOM 438 C CA . ASP A 1 60 ? -33.031 31 19.703 1 80.88 60 ASP A CA 1
ATOM 439 C C . ASP A 1 60 ? -33.625 29.703 20.234 1 80.88 60 ASP A C 1
ATOM 441 O O . ASP A 1 60 ? -33.188 29.188 21.266 1 80.88 60 ASP A O 1
ATOM 445 N N . GLY A 1 61 ? -34.719 29.203 19.641 1 83.75 61 GLY A N 1
ATOM 446 C CA . GLY A 1 61 ? -35.281 27.891 19.938 1 83.75 61 GLY A CA 1
ATOM 447 C C . GLY A 1 61 ? -34.312 26.766 19.672 1 83.75 61 GLY A C 1
ATOM 448 O O . GLY A 1 61 ? -33.25 26.969 19.094 1 83.75 61 GLY A O 1
ATOM 449 N N . LEU A 1 62 ? -34.594 25.656 20.188 1 85.06 62 LEU A N 1
ATOM 450 C CA . LEU A 1 62 ? -33.75 24.484 20.125 1 85.06 62 LEU A CA 1
ATOM 451 C C . LEU A 1 62 ? -33.375 24.156 18.688 1 85.06 62 LEU A C 1
ATOM 453 O O . LEU A 1 62 ? -32.219 23.906 18.375 1 85.06 62 LEU A O 1
ATOM 457 N N . LEU A 1 63 ? -34.312 24.141 17.859 1 86.44 63 LEU A N 1
ATOM 458 C CA . LEU A 1 63 ? -34.094 23.797 16.453 1 86.44 63 LEU A CA 1
ATOM 459 C C . LEU A 1 63 ? -33.156 24.781 15.789 1 86.44 63 LEU A C 1
ATOM 461 O O . LEU A 1 63 ? -32.25 24.391 15.023 1 86.44 63 LEU A O 1
ATOM 465 N N . ARG A 1 64 ? -33.375 26.031 16.047 1 85.75 64 ARG A N 1
ATOM 466 C CA . ARG A 1 64 ? -32.562 27.078 15.453 1 85.75 64 ARG A CA 1
ATOM 467 C C . ARG A 1 64 ? -31.125 27 15.977 1 85.75 64 ARG A C 1
ATOM 469 O O . ARG A 1 64 ? -30.172 27.344 15.273 1 85.75 64 ARG A O 1
ATOM 476 N N . ARG A 1 65 ? -31 26.531 17.156 1 87.81 65 ARG A N 1
ATOM 477 C CA . ARG A 1 65 ? -29.672 26.391 17.766 1 87.81 65 ARG A CA 1
ATOM 478 C C . ARG A 1 65 ? -28.922 25.203 17.203 1 87.81 65 ARG A C 1
ATOM 480 O O . ARG A 1 65 ? -27.688 25.219 17.109 1 87.81 65 ARG A O 1
ATOM 487 N N . LEU A 1 66 ? -29.656 24.219 16.812 1 91.31 66 LEU A N 1
ATOM 488 C CA . LEU A 1 66 ? -29.016 22.984 16.391 1 91.31 66 LEU A CA 1
ATOM 489 C C . LEU A 1 66 ? -28.797 22.969 14.891 1 91.31 66 LEU A C 1
ATOM 491 O O . LEU A 1 66 ? -28 22.172 14.375 1 91.31 66 LEU A O 1
ATOM 495 N N . MET A 1 67 ? -29.375 23.812 14.141 1 92.56 67 MET A N 1
ATOM 496 C CA . MET A 1 67 ? -29.359 23.781 12.68 1 92.56 67 MET A CA 1
ATOM 497 C C . MET A 1 67 ? -27.969 24.094 12.148 1 92.56 67 MET A C 1
ATOM 499 O O . MET A 1 67 ? -27.484 23.422 11.242 1 92.56 67 MET A O 1
ATOM 503 N N . PRO A 1 68 ? -27.312 25.141 12.703 1 93 68 PRO A N 1
ATOM 504 C CA . PRO A 1 68 ? -26 25.453 12.141 1 93 68 PRO A CA 1
ATOM 505 C C . PRO A 1 68 ? -25 24.312 12.32 1 93 68 PRO A C 1
ATOM 507 O O . PRO A 1 68 ? -24.359 23.891 11.352 1 93 68 PRO A O 1
ATOM 510 N N . PRO A 1 69 ? -24.891 23.75 13.539 1 95.25 69 PRO A N 1
ATOM 511 C CA . PRO A 1 69 ? -23.969 22.609 13.656 1 95.25 69 PRO A CA 1
ATOM 512 C C . PRO A 1 69 ? -24.406 21.406 12.812 1 95.25 69 PRO A C 1
ATOM 514 O O . PRO A 1 69 ? -23.562 20.719 12.234 1 95.25 69 PRO A O 1
ATOM 517 N N . ALA A 1 70 ? -25.656 21.172 12.742 1 96.94 70 ALA A N 1
ATOM 518 C CA . ALA A 1 70 ? -26.172 20.094 11.906 1 96.94 70 ALA A CA 1
ATOM 519 C C . ALA A 1 70 ? -25.781 20.297 10.445 1 96.94 70 ALA A C 1
ATOM 521 O O . ALA A 1 70 ? -25.406 19.344 9.75 1 96.94 70 ALA A O 1
ATOM 522 N N . ALA A 1 71 ? -25.891 21.516 9.992 1 96.62 71 ALA A N 1
ATOM 523 C CA . ALA A 1 71 ? -25.562 21.844 8.609 1 96.62 71 ALA A CA 1
ATOM 524 C C . ALA A 1 71 ? -24.078 21.656 8.336 1 96.62 71 ALA A C 1
ATOM 526 O O . ALA A 1 71 ? -23.688 21.203 7.258 1 96.62 71 ALA A O 1
ATOM 527 N N . ILE A 1 72 ? -23.234 22.031 9.281 1 97.25 72 ILE A N 1
ATOM 528 C CA . ILE A 1 72 ? -21.797 21.859 9.148 1 97.25 72 ILE A CA 1
ATOM 529 C C . ILE A 1 72 ? -21.469 20.359 9.055 1 97.25 72 ILE A C 1
ATOM 531 O O . ILE A 1 72 ? -20.75 19.938 8.148 1 97.25 72 ILE A O 1
ATOM 535 N N . GLY A 1 73 ? -22.047 19.594 9.961 1 98.38 73 GLY A N 1
ATOM 536 C CA . GLY A 1 73 ? -21.812 18.172 9.953 1 98.38 73 GLY A CA 1
ATOM 537 C C . GLY A 1 73 ? -22.328 17.484 8.695 1 98.38 73 GLY A C 1
ATOM 538 O O . GLY A 1 73 ? -21.656 16.609 8.141 1 98.38 73 GLY A O 1
ATOM 539 N N . TRP A 1 74 ? -23.453 17.875 8.32 1 98.38 74 TRP A N 1
ATOM 540 C CA . TRP A 1 74 ? -24.062 17.281 7.125 1 98.38 74 TRP A CA 1
ATOM 541 C C . TRP A 1 74 ? -23.219 17.594 5.891 1 98.38 74 TRP A C 1
ATOM 543 O O . TRP A 1 74 ? -22.969 16.703 5.066 1 98.38 74 TRP A O 1
ATOM 553 N N . SER A 1 75 ? -22.844 18.859 5.746 1 98.31 75 SER A N 1
ATOM 554 C CA . SER A 1 75 ? -22.047 19.234 4.582 1 98.31 75 SER A CA 1
ATOM 555 C C . SER A 1 75 ? -20.734 18.484 4.543 1 98.31 75 SER A C 1
ATOM 557 O O . SER A 1 75 ? -20.297 18.047 3.48 1 98.31 75 SER A O 1
ATOM 559 N N . PHE A 1 76 ? -20.109 18.359 5.688 1 98.5 76 PHE A N 1
ATOM 560 C CA . PHE A 1 76 ? -18.875 17.562 5.793 1 98.5 76 PHE A CA 1
ATOM 561 C C . PHE A 1 76 ? -19.125 16.125 5.395 1 98.5 76 PHE A C 1
ATOM 563 O O . PHE A 1 76 ? -18.391 15.562 4.578 1 98.5 76 PHE A O 1
ATOM 570 N N . GLY A 1 77 ? -20.156 15.547 5.984 1 98.62 77 GLY A N 1
ATOM 571 C CA . GLY A 1 77 ? -20.5 14.172 5.668 1 98.62 77 GLY A CA 1
ATOM 572 C C . GLY A 1 77 ? -20.891 13.977 4.215 1 98.62 77 GLY A C 1
ATOM 573 O O . GLY A 1 77 ? -20.5 12.992 3.59 1 98.62 77 GLY A O 1
ATOM 574 N N . PHE A 1 78 ? -21.656 14.891 3.729 1 98.25 78 PHE A N 1
ATOM 575 C CA . PHE A 1 78 ? -22.078 14.805 2.336 1 98.25 78 PHE A CA 1
ATOM 576 C C . PHE A 1 78 ? -20.875 14.82 1.404 1 98.25 78 PHE A C 1
ATOM 578 O O . PHE A 1 78 ? -20.797 14.016 0.471 1 98.25 78 PHE A O 1
ATOM 585 N N . GLY A 1 79 ? -19.969 15.719 1.638 1 98.19 79 GLY A N 1
ATOM 586 C CA . GLY A 1 79 ? -18.75 15.734 0.852 1 98.19 79 GLY A CA 1
ATOM 587 C C . GLY A 1 79 ? -17.953 14.445 0.958 1 98.19 79 GLY A C 1
ATOM 588 O O . GLY A 1 79 ? -17.484 13.914 -0.051 1 98.19 79 GLY A O 1
ATOM 589 N N . TYR A 1 80 ? -17.797 13.938 2.16 1 98.06 80 TYR A N 1
ATOM 590 C CA . TYR A 1 80 ? -17.047 12.727 2.424 1 98.06 80 TYR A CA 1
ATOM 591 C C . TYR A 1 80 ? -17.641 11.531 1.697 1 98.06 80 TYR A C 1
ATOM 593 O O . TYR A 1 80 ? -16.938 10.797 1.004 1 98.06 80 TYR A O 1
ATOM 601 N N . PHE A 1 81 ? -18.922 11.398 1.801 1 98.25 81 PHE A N 1
ATOM 602 C CA . PHE A 1 81 ? -19.578 10.211 1.248 1 98.25 81 PHE A CA 1
ATOM 603 C C . PHE A 1 81 ? -19.781 10.359 -0.254 1 98.25 81 PHE A C 1
ATOM 605 O O . PHE A 1 81 ? -19.719 9.375 -0.994 1 98.25 81 PHE A O 1
ATOM 612 N N . LEU A 1 82 ? -20.016 11.547 -0.712 1 97.12 82 LEU A N 1
ATOM 613 C CA . LEU A 1 82 ? -20.109 11.758 -2.152 1 97.12 82 LEU A CA 1
ATOM 614 C C . LEU A 1 82 ? -18.797 11.406 -2.844 1 97.12 82 LEU A C 1
ATOM 616 O O . LEU A 1 82 ? -18.781 10.688 -3.84 1 97.12 82 LEU A O 1
ATOM 620 N N . GLY A 1 83 ? -17.719 11.898 -2.316 1 95.44 83 GLY A N 1
ATOM 621 C CA . GLY A 1 83 ? -16.422 11.617 -2.879 1 95.44 83 GLY A CA 1
ATOM 622 C C . GLY A 1 83 ? -15.984 10.172 -2.68 1 95.44 83 GLY A C 1
ATOM 623 O O . GLY A 1 83 ? -15.195 9.648 -3.467 1 95.44 83 GLY A O 1
ATOM 624 N N . GLY A 1 84 ? -16.5 9.531 -1.695 1 95.38 84 GLY A N 1
ATOM 625 C CA . GLY A 1 84 ? -16.031 8.203 -1.332 1 95.38 84 GLY A CA 1
ATOM 626 C C . GLY A 1 84 ? -16.891 7.094 -1.897 1 95.38 84 GLY A C 1
ATOM 627 O O . GLY A 1 84 ? -16.469 5.938 -1.955 1 95.38 84 GLY A O 1
ATOM 628 N N . LEU A 1 85 ? -18.125 7.402 -2.379 1 96.31 85 LEU A N 1
ATOM 629 C CA . LEU A 1 85 ? -19.047 6.328 -2.711 1 96.31 85 LEU A CA 1
ATOM 630 C C . LEU A 1 85 ? -19.641 6.527 -4.105 1 96.31 85 LEU A C 1
ATOM 632 O O . LEU A 1 85 ? -20.562 5.812 -4.5 1 96.31 85 LEU A O 1
ATOM 636 N N . TRP A 1 86 ? -19.141 7.43 -4.902 1 93.38 86 TRP A N 1
ATOM 637 C CA . TRP A 1 86 ? -19.688 7.699 -6.23 1 93.38 86 TRP A CA 1
ATOM 638 C C . TRP A 1 86 ? -19.656 6.445 -7.098 1 93.38 86 TRP A C 1
ATOM 640 O O . TRP A 1 86 ? -20.469 6.285 -8 1 93.38 86 TRP A O 1
ATOM 650 N N . TRP A 1 87 ? -18.734 5.586 -6.852 1 92.94 87 TRP A N 1
ATOM 651 C CA . TRP A 1 87 ? -18.516 4.383 -7.648 1 92.94 87 TRP A CA 1
ATOM 652 C C . TRP A 1 87 ? -19.719 3.443 -7.555 1 92.94 87 TRP A C 1
ATOM 654 O O . TRP A 1 87 ? -19.859 2.529 -8.367 1 92.94 87 TRP A O 1
ATOM 664 N N . LEU A 1 88 ? -20.578 3.582 -6.531 1 92.88 88 LEU A N 1
ATOM 665 C CA . LEU A 1 88 ? -21.797 2.783 -6.434 1 92.88 88 LEU A CA 1
ATOM 666 C C . LEU A 1 88 ? -22.656 2.943 -7.684 1 92.88 88 LEU A C 1
ATOM 668 O O . LEU A 1 88 ? -23.438 2.055 -8.023 1 92.88 88 LEU A O 1
ATOM 672 N N . GLY A 1 89 ? -22.516 4.012 -8.352 1 90.94 89 GLY A N 1
ATOM 673 C CA . GLY A 1 89 ? -23.234 4.246 -9.586 1 90.94 89 GLY A CA 1
ATOM 674 C C . GLY A 1 89 ? -22.875 3.264 -10.688 1 90.94 89 GLY A C 1
ATOM 675 O O . GLY A 1 89 ? -23.688 2.973 -11.562 1 90.94 89 GLY A O 1
ATOM 676 N N . ASN A 1 90 ? -21.688 2.707 -10.617 1 89.38 90 ASN A N 1
ATOM 677 C CA . ASN A 1 90 ? -21.234 1.762 -11.633 1 89.38 90 ASN A CA 1
ATOM 678 C C . ASN A 1 90 ? -22.125 0.526 -11.688 1 89.38 90 ASN A C 1
ATOM 680 O O . ASN A 1 90 ? -22.359 -0.033 -12.758 1 89.38 90 ASN A O 1
ATOM 684 N N . ALA A 1 91 ? -22.594 0.081 -10.586 1 86.38 91 ALA A N 1
ATOM 685 C CA . ALA A 1 91 ? -23.453 -1.095 -10.531 1 86.38 91 ALA A CA 1
ATOM 686 C C . ALA A 1 91 ? -24.75 -0.862 -11.305 1 86.38 91 ALA A C 1
ATOM 688 O O . ALA A 1 91 ? -25.266 -1.777 -11.945 1 86.38 91 ALA A O 1
ATOM 689 N N . LEU A 1 92 ? -25.25 0.373 -11.25 1 85 92 LEU A N 1
ATOM 690 C CA . LEU A 1 92 ? -26.484 0.713 -11.938 1 85 92 LEU A CA 1
ATOM 691 C C . LEU A 1 92 ? -26.25 0.809 -13.445 1 85 92 LEU A C 1
ATOM 693 O O . LEU A 1 92 ? -27.172 0.544 -14.234 1 85 92 LEU A O 1
ATOM 697 N N . LEU A 1 93 ? -25.047 1.117 -13.773 1 86 93 LEU A N 1
ATOM 698 C CA . LEU A 1 93 ? -24.734 1.345 -15.18 1 86 93 LEU A CA 1
ATOM 699 C C . LEU A 1 93 ? -24.5 0.024 -15.898 1 86 93 LEU A C 1
ATOM 701 O O . LEU A 1 93 ? -24.5 -0.021 -17.141 1 86 93 LEU A O 1
ATOM 705 N N . VAL A 1 94 ? -24.297 -1.019 -15.141 1 80.5 94 VAL A N 1
ATOM 706 C CA . VAL A 1 94 ? -24.172 -2.338 -15.75 1 80.5 94 VAL A CA 1
ATOM 707 C C . VAL A 1 94 ? -25.422 -2.658 -16.562 1 80.5 94 VAL A C 1
ATOM 709 O O . VAL A 1 94 ? -25.328 -3.184 -17.672 1 80.5 94 VAL A O 1
ATOM 712 N N . GLU A 1 95 ? -26.578 -2.342 -15.945 1 80.38 95 GLU A N 1
ATOM 713 C CA . GLU A 1 95 ? -27.844 -2.371 -16.656 1 80.38 95 GLU A CA 1
ATOM 714 C C . GLU A 1 95 ? -28.469 -0.981 -16.734 1 80.38 95 GLU A C 1
ATOM 716 O O . GLU A 1 95 ? -29.531 -0.744 -16.156 1 80.38 95 GLU A O 1
ATOM 721 N N . ALA A 1 96 ? -27.906 -0.211 -17.516 1 82.38 96 ALA A N 1
ATOM 722 C CA . ALA A 1 96 ? -28.266 1.205 -17.578 1 82.38 96 ALA A CA 1
ATOM 723 C C . ALA A 1 96 ? -29.703 1.395 -18.047 1 82.38 96 ALA A C 1
ATOM 725 O O . ALA A 1 96 ? -30.406 2.273 -17.547 1 82.38 96 ALA A O 1
ATOM 726 N N . ASP A 1 97 ? -30.078 0.567 -18.969 1 80.38 97 ASP A N 1
ATOM 727 C CA . ASP A 1 97 ? -31.422 0.699 -19.531 1 80.38 97 ASP A CA 1
ATOM 728 C C . ASP A 1 97 ? -32.469 0.554 -18.438 1 80.38 97 ASP A C 1
ATOM 730 O O . ASP A 1 97 ? -33.5 1.233 -18.453 1 80.38 97 ASP A O 1
ATOM 734 N N . ALA A 1 98 ? -32.125 -0.222 -17.453 1 78.56 98 ALA A N 1
ATOM 735 C CA . ALA A 1 98 ? -33.125 -0.518 -16.422 1 78.56 98 ALA A CA 1
ATOM 736 C C . ALA A 1 98 ? -32.969 0.43 -15.234 1 78.56 98 ALA A C 1
ATOM 738 O O . ALA A 1 98 ? -33.938 0.766 -14.562 1 78.56 98 ALA A O 1
ATOM 739 N N . PHE A 1 99 ? -31.719 0.925 -15.023 1 82.69 99 PHE A N 1
ATOM 740 C CA . PHE A 1 99 ? -31.531 1.479 -13.688 1 82.69 99 PHE A CA 1
ATOM 741 C C . PHE A 1 99 ? -30.844 2.838 -13.758 1 82.69 99 PHE A C 1
ATOM 743 O O . PHE A 1 99 ? -30.625 3.482 -12.727 1 82.69 99 PHE A O 1
ATOM 750 N N . ALA A 1 100 ? -30.531 3.344 -14.891 1 84.56 100 ALA A N 1
ATOM 751 C CA . ALA A 1 100 ? -29.797 4.602 -15.023 1 84.56 100 ALA A CA 1
ATOM 752 C C . ALA A 1 100 ? -30.562 5.746 -14.359 1 84.56 100 ALA A C 1
ATOM 754 O O . ALA A 1 100 ? -29.953 6.699 -13.867 1 84.56 100 ALA A O 1
ATOM 755 N N . TRP A 1 101 ? -31.906 5.637 -14.391 1 84.5 101 TRP A N 1
ATOM 756 C CA . TRP A 1 101 ? -32.719 6.691 -13.805 1 84.5 101 TRP A CA 1
ATOM 757 C C . TRP A 1 101 ? -32.438 6.844 -12.312 1 84.5 101 TRP A C 1
ATOM 759 O O . TRP A 1 101 ? -32.625 7.918 -11.742 1 84.5 101 TRP A O 1
ATOM 769 N N . ALA A 1 102 ? -31.938 5.797 -11.641 1 86.12 102 ALA A N 1
ATOM 770 C CA . ALA A 1 102 ? -31.719 5.785 -10.195 1 86.12 102 ALA A CA 1
ATOM 771 C C . ALA A 1 102 ? -30.328 6.301 -9.852 1 86.12 102 ALA A C 1
ATOM 773 O O . ALA A 1 102 ? -29.969 6.414 -8.68 1 86.12 102 ALA A O 1
ATOM 774 N N . LEU A 1 103 ? -29.531 6.652 -10.812 1 89.19 103 LEU A N 1
ATOM 775 C CA . LEU A 1 103 ? -28.141 7.07 -10.625 1 89.19 103 LEU A CA 1
ATOM 776 C C . LEU A 1 103 ? -28.062 8.258 -9.672 1 89.19 103 LEU A C 1
ATOM 778 O O . LEU A 1 103 ? -27.281 8.234 -8.711 1 89.19 103 LEU A O 1
ATOM 782 N N . PRO A 1 104 ? -28.875 9.281 -9.844 1 90.94 104 PRO A N 1
ATOM 783 C CA . PRO A 1 104 ? -28.766 10.414 -8.922 1 90.94 104 PRO A CA 1
ATOM 784 C C . PRO A 1 104 ? -29.141 10.047 -7.488 1 90.94 104 PRO A C 1
ATOM 786 O O . PRO A 1 104 ? -28.578 10.586 -6.535 1 90.94 104 PRO A O 1
ATOM 789 N N . LEU A 1 105 ? -30.094 9.18 -7.324 1 88.75 105 LEU A N 1
ATOM 790 C CA . LEU A 1 105 ? -30.5 8.742 -5.992 1 88.75 105 LEU A CA 1
ATOM 791 C C . LEU A 1 105 ? -29.359 7.996 -5.293 1 88.75 105 LEU A C 1
ATOM 793 O O . LEU A 1 105 ? -29.156 8.164 -4.09 1 88.75 105 LEU A O 1
ATOM 797 N N . THR A 1 106 ? -28.688 7.23 -6.043 1 89.81 106 THR A N 1
ATOM 798 C CA . THR A 1 106 ? -27.625 6.426 -5.469 1 89.81 106 THR A CA 1
ATOM 799 C C . THR A 1 106 ? -26.375 7.27 -5.242 1 89.81 106 THR A C 1
ATOM 801 O O . THR A 1 106 ? -25.781 7.238 -4.16 1 89.81 106 THR A O 1
ATOM 804 N N . VAL A 1 107 ? -25.984 8.055 -6.211 1 93 107 VAL A N 1
ATOM 805 C CA . VAL A 1 107 ? -24.719 8.773 -6.191 1 93 107 VAL A CA 1
ATOM 806 C C . VAL A 1 107 ? -24.828 10.008 -5.305 1 93 107 VAL A C 1
ATOM 808 O O . VAL A 1 107 ? -23.875 10.375 -4.609 1 93 107 VAL A O 1
ATOM 811 N N . VAL A 1 108 ? -26 10.648 -5.289 1 95.44 108 VAL A N 1
ATOM 812 C CA . VAL A 1 108 ? -26.172 11.883 -4.523 1 95.44 108 VAL A CA 1
ATOM 813 C C . VAL A 1 108 ? -27.062 11.609 -3.307 1 95.44 108 VAL A C 1
ATOM 815 O O . VAL A 1 108 ? -26.766 12.094 -2.207 1 95.44 108 VAL A O 1
ATOM 818 N N . GLY A 1 109 ? -28.156 10.836 -3.514 1 95.31 109 GLY A N 1
ATOM 819 C CA . GLY A 1 109 ? -29.125 10.594 -2.457 1 95.31 109 GLY A CA 1
ATOM 820 C C . GLY A 1 109 ? -28.531 9.836 -1.277 1 95.31 109 GLY A C 1
ATOM 821 O O . GLY A 1 109 ? -28.719 10.234 -0.126 1 95.31 109 GLY A O 1
ATOM 822 N N . LEU A 1 110 ? -27.875 8.75 -1.519 1 94.69 110 LEU A N 1
ATOM 823 C CA . LEU A 1 110 ? -27.312 7.953 -0.435 1 94.69 110 LEU A CA 1
ATOM 824 C C . LEU A 1 110 ? -26.312 8.766 0.377 1 94.69 110 LEU A C 1
ATOM 826 O O . LEU A 1 110 ? -26.406 8.812 1.606 1 94.69 110 LEU A O 1
ATOM 830 N N . PRO A 1 111 ? -25.406 9.445 -0.273 1 97.44 111 PRO A N 1
ATOM 831 C CA . PRO A 1 111 ? -24.5 10.305 0.481 1 97.44 111 PRO A CA 1
ATOM 832 C C . PRO A 1 111 ? -25.234 11.367 1.3 1 97.44 111 PRO A C 1
ATOM 834 O O . PRO A 1 111 ? -24.812 11.688 2.412 1 97.44 111 PRO A O 1
ATOM 837 N N . ALA A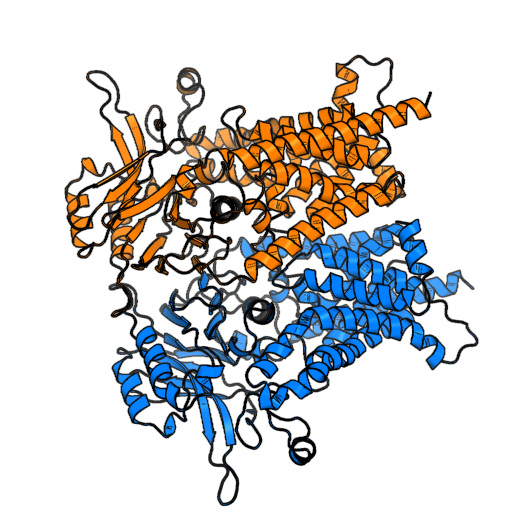 1 112 ? -26.281 11.891 0.756 1 97.62 112 ALA A N 1
ATOM 838 C CA . ALA A 1 112 ? -27.062 12.883 1.485 1 97.62 112 ALA A CA 1
ATOM 839 C C . ALA A 1 112 ? -27.656 12.281 2.76 1 97.62 112 ALA A C 1
ATOM 841 O O . ALA A 1 112 ? -27.656 12.93 3.812 1 97.62 112 ALA A O 1
ATOM 842 N N . VAL A 1 113 ? -28.125 11.055 2.637 1 96.62 113 VAL A N 1
ATOM 843 C CA . VAL A 1 113 ? -28.703 10.383 3.795 1 96.62 113 VAL A CA 1
ATOM 844 C C . VAL A 1 113 ? -27.594 10.039 4.797 1 96.62 113 VAL A C 1
ATOM 846 O O . VAL A 1 113 ? -27.766 10.242 6.004 1 96.62 113 VAL A O 1
ATOM 849 N N . LEU A 1 114 ? -26.516 9.586 4.297 1 97.75 114 LEU A N 1
ATOM 850 C CA . LEU A 1 114 ? -25.406 9.219 5.168 1 97.75 114 LEU A CA 1
ATOM 851 C C . LEU A 1 114 ? -24.828 10.453 5.855 1 97.75 114 LEU A C 1
ATOM 853 O O . LEU A 1 114 ? -24.312 10.359 6.973 1 97.75 114 LEU A O 1
ATOM 857 N N . GLY A 1 115 ? -24.906 11.594 5.164 1 98.25 115 GLY A N 1
ATOM 858 C CA . GLY A 1 115 ? -24.438 12.844 5.762 1 98.25 115 GLY A CA 1
ATOM 859 C C . GLY A 1 115 ? -25.172 13.188 7.047 1 98.25 115 GLY A C 1
ATOM 860 O O . GLY A 1 115 ? -24.641 13.922 7.887 1 98.25 115 GLY A O 1
ATOM 861 N N . LEU A 1 116 ? -26.375 12.625 7.207 1 98.12 116 LEU A N 1
ATOM 862 C CA . LEU A 1 116 ? -27.156 12.883 8.414 1 98.12 116 LEU A CA 1
ATOM 863 C C . LEU A 1 116 ? -26.469 12.312 9.641 1 98.12 116 LEU A C 1
ATOM 865 O O . LEU A 1 116 ? -26.594 12.859 10.742 1 98.12 116 LEU A O 1
ATOM 869 N N . PHE A 1 117 ? -25.75 11.273 9.492 1 98.38 117 PHE A N 1
ATOM 870 C CA . PHE A 1 117 ? -25 10.711 10.617 1 98.38 117 PHE A CA 1
ATOM 871 C C . PHE A 1 117 ? -23.922 11.68 11.094 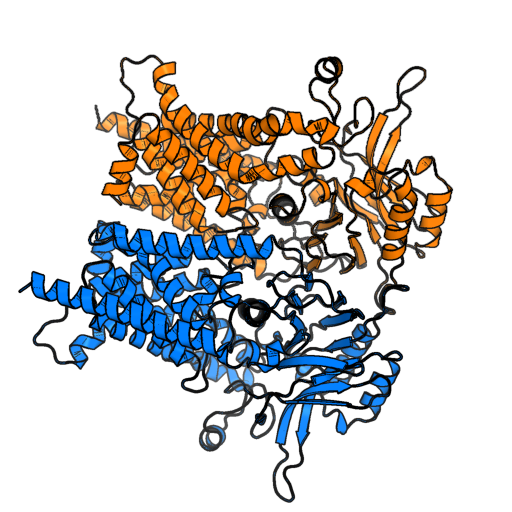1 98.38 117 PHE A C 1
ATOM 873 O O . PHE A 1 117 ? -23.719 11.844 12.297 1 98.38 117 PHE A O 1
ATOM 880 N N . TYR A 1 118 ? -23.234 12.289 10.133 1 98.56 118 TYR A N 1
ATOM 881 C CA . TYR A 1 118 ? -22.203 13.234 10.531 1 98.56 118 TYR A CA 1
ATOM 882 C C . TYR A 1 118 ? -22.812 14.531 11.039 1 98.56 118 TYR A C 1
ATOM 884 O O . TYR A 1 118 ? -22.219 15.219 11.883 1 98.56 118 TYR A O 1
ATOM 892 N N . ALA A 1 119 ? -24.031 14.875 10.508 1 98.44 119 ALA A N 1
ATOM 893 C CA . ALA A 1 119 ? -24.781 15.961 11.148 1 98.44 119 ALA A CA 1
ATOM 894 C C . ALA A 1 119 ? -25.031 15.664 12.625 1 98.44 119 ALA A C 1
ATOM 896 O O . ALA A 1 119 ? -24.797 16.531 13.477 1 98.44 119 ALA A O 1
ATOM 897 N N . LEU A 1 120 ? -25.469 14.453 12.867 1 98.12 120 LEU A N 1
ATOM 898 C CA . LEU A 1 120 ? -25.703 14.039 14.25 1 98.12 120 LEU A CA 1
ATOM 899 C C . LEU A 1 120 ? -24.406 14.102 15.055 1 98.12 120 LEU A C 1
ATOM 901 O O . LEU A 1 120 ? -24.422 14.539 16.203 1 98.12 120 LEU A O 1
ATOM 905 N N . ALA A 1 121 ? -23.344 13.625 14.492 1 98.56 121 ALA A N 1
ATOM 906 C CA . ALA A 1 121 ? -22.047 13.641 15.172 1 98.56 121 ALA A CA 1
ATOM 907 C C . ALA A 1 121 ? -21.688 15.047 15.641 1 98.56 121 ALA A C 1
ATOM 909 O O . ALA A 1 121 ? -21.281 15.242 16.797 1 98.56 121 ALA A O 1
ATOM 910 N N . VAL A 1 122 ? -21.828 16.031 14.758 1 98.31 122 VAL A N 1
ATOM 911 C CA . VAL A 1 122 ? -21.422 17.406 15.062 1 98.31 122 VAL A CA 1
ATOM 912 C C . VAL A 1 122 ? -22.406 18.016 16.062 1 98.31 122 VAL A C 1
ATOM 914 O O . VAL A 1 122 ? -22 18.797 16.922 1 98.31 122 VAL A O 1
ATOM 917 N N . VAL A 1 123 ? -23.688 17.672 15.969 1 97.31 123 VAL A N 1
ATOM 918 C CA . VAL A 1 123 ? -24.672 18.156 16.938 1 97.31 123 VAL A CA 1
ATOM 919 C C . VAL A 1 123 ? -24.312 17.641 18.328 1 97.31 123 VAL A C 1
ATOM 921 O O . VAL A 1 123 ? -24.328 18.406 19.297 1 97.31 123 VAL A O 1
ATOM 924 N N . ILE A 1 124 ? -24 16.359 18.422 1 97.44 124 ILE A N 1
ATOM 925 C CA . ILE A 1 124 ? -23.594 15.781 19.703 1 97.44 124 ILE A CA 1
ATOM 926 C C . ILE A 1 124 ? -22.344 16.5 20.219 1 97.44 124 ILE A C 1
ATOM 928 O O . ILE A 1 124 ? -22.281 16.906 21.375 1 97.44 124 ILE A O 1
ATOM 932 N N . ALA A 1 125 ? -21.422 16.656 19.391 1 97.69 125 ALA A N 1
ATOM 933 C CA . ALA A 1 125 ? -20.188 17.312 19.766 1 97.69 125 ALA A CA 1
ATOM 934 C C . ALA A 1 125 ? -20.438 18.734 20.25 1 97.69 125 ALA A C 1
ATOM 936 O O . ALA A 1 125 ? -19.906 19.141 21.297 1 97.69 125 ALA A O 1
ATOM 937 N N . ARG A 1 126 ? -21.234 19.516 19.484 1 95 126 ARG A N 1
ATOM 938 C CA . ARG A 1 126 ? -21.484 20.906 19.797 1 95 126 ARG A CA 1
ATOM 939 C C . ARG A 1 126 ? -22.188 21.047 21.156 1 95 126 ARG A C 1
ATOM 941 O O . ARG A 1 126 ? -21.969 22.016 21.875 1 95 126 ARG A O 1
ATOM 948 N N . SER A 1 127 ? -23 20.125 21.516 1 93.44 127 SER A N 1
ATOM 949 C CA . SER A 1 127 ? -23.719 20.156 22.781 1 93.44 127 SER A CA 1
ATOM 950 C C . SER A 1 127 ? -22.75 20.062 23.969 1 93.44 127 SER A C 1
ATOM 952 O O . SER A 1 127 ? -23.109 20.469 25.078 1 93.44 127 SER A O 1
ATOM 954 N N . LEU A 1 128 ? -21.594 19.594 23.75 1 94.75 128 LEU A N 1
ATOM 955 C CA . LEU A 1 128 ? -20.594 19.469 24.797 1 94.75 128 LEU A CA 1
ATOM 956 C C . LEU A 1 128 ? -19.344 20.297 24.484 1 94.75 128 LEU A C 1
ATOM 958 O O . LEU A 1 128 ? -18.266 20.031 25.016 1 94.75 128 LEU A O 1
ATOM 962 N N . TRP A 1 129 ? -19.531 21.219 23.609 1 92.88 129 TRP A N 1
ATOM 963 C CA . TRP A 1 129 ? -18.422 21.969 23.047 1 92.88 129 TRP A CA 1
ATOM 964 C C . TRP A 1 129 ? -17.781 22.859 24.109 1 92.88 129 TRP A C 1
ATOM 966 O O . TRP A 1 129 ? -18.469 23.375 24.984 1 92.88 129 TRP A O 1
ATOM 976 N N . SER A 1 130 ? -16.547 22.969 24.172 1 91.69 130 SER A N 1
ATOM 977 C CA . SER A 1 130 ? -15.789 23.812 25.094 1 91.69 130 SER A CA 1
ATOM 978 C C . SER A 1 130 ? -14.656 24.531 24.375 1 91.69 130 SER A C 1
ATOM 980 O O . SER A 1 130 ? -14.516 24.406 23.156 1 91.69 130 SER A O 1
ATOM 982 N N . ASP A 1 131 ? -13.891 25.328 25.078 1 85.75 131 ASP A N 1
ATOM 983 C CA . ASP A 1 131 ? -12.844 26.125 24.438 1 85.75 131 ASP A CA 1
ATOM 984 C C . ASP A 1 131 ? -11.516 25.359 24.438 1 85.75 131 ASP A C 1
ATOM 986 O O . ASP A 1 131 ? -10.633 25.656 23.625 1 85.75 131 ASP A O 1
ATOM 990 N N . GLY A 1 132 ? -11.359 24.391 25.266 1 87.5 132 GLY A N 1
ATOM 991 C CA . GLY A 1 132 ? -10.109 23.656 25.375 1 87.5 132 GLY A CA 1
ATOM 992 C C . GLY A 1 132 ? -10.117 22.344 24.609 1 87.5 132 GLY A C 1
ATOM 993 O O . GLY A 1 132 ? -10.812 22.219 23.594 1 87.5 132 GLY A O 1
ATOM 994 N N . TRP A 1 133 ? -9.242 21.438 24.938 1 90.56 133 TRP A N 1
ATOM 995 C CA . TRP A 1 133 ? -9.102 20.188 24.203 1 90.56 133 TRP A CA 1
ATOM 996 C C . TRP A 1 133 ? -10.312 19.297 24.422 1 90.56 133 TRP A C 1
ATOM 998 O O . TRP A 1 133 ? -10.492 18.297 23.719 1 90.56 133 TRP A O 1
ATOM 1008 N N . GLY A 1 134 ? -11.211 19.734 25.375 1 94.62 134 GLY A N 1
ATOM 1009 C CA . GLY A 1 134 ? -12.469 19.016 25.578 1 94.62 134 GLY A CA 1
ATOM 1010 C C . GLY A 1 134 ? -13.32 18.953 24.312 1 94.62 134 GLY A C 1
ATOM 1011 O O . GLY A 1 134 ? -14.078 18.016 24.125 1 94.62 134 GLY A O 1
ATOM 1012 N N . ARG A 1 135 ? -13.18 19.984 23.484 1 95.19 135 ARG A N 1
ATOM 1013 C CA . ARG A 1 135 ? -14 19.984 22.281 1 95.19 135 ARG A CA 1
ATOM 1014 C C . ARG A 1 135 ? -13.531 18.906 21.297 1 95.19 135 ARG A C 1
ATOM 1016 O O . ARG A 1 135 ? -14.328 18.375 20.516 1 95.19 135 ARG A O 1
ATOM 1023 N N . ILE A 1 136 ? -12.219 18.562 21.312 1 97.44 136 ILE A N 1
ATOM 1024 C CA . ILE A 1 136 ? -11.711 17.469 20.5 1 97.44 136 ILE A CA 1
ATOM 1025 C C . ILE A 1 136 ? -12.297 16.141 20.984 1 97.44 136 ILE A C 1
ATOM 1027 O O . ILE A 1 136 ? -12.688 15.297 20.172 1 97.44 136 ILE A O 1
ATOM 1031 N N . ALA A 1 137 ? -12.367 16.031 22.312 1 97.88 137 ALA A N 1
ATOM 1032 C CA . ALA A 1 137 ? -12.992 14.852 22.906 1 97.88 137 ALA A CA 1
ATOM 1033 C C . ALA A 1 137 ? -14.469 14.773 22.531 1 97.88 137 ALA A C 1
ATOM 1035 O O . ALA A 1 137 ? -14.992 13.688 22.25 1 97.88 137 ALA A O 1
ATOM 1036 N N . ALA A 1 138 ? -15.133 15.914 22.547 1 98.19 138 ALA A N 1
ATOM 1037 C CA . ALA A 1 138 ? -16.547 15.961 22.172 1 98.19 138 ALA A CA 1
ATOM 1038 C C . ALA A 1 138 ? -16.75 15.516 20.734 1 98.19 138 ALA A C 1
ATOM 1040 O O . ALA A 1 138 ? -17.688 14.758 20.438 1 98.19 138 ALA A O 1
ATOM 1041 N N . LEU A 1 139 ? -15.883 15.992 19.828 1 98.44 139 LEU A N 1
ATOM 1042 C CA . LEU A 1 139 ? -15.992 15.609 18.422 1 98.44 139 LEU A CA 1
ATOM 1043 C C . LEU A 1 139 ? -15.75 14.109 18.25 1 98.44 139 LEU A C 1
ATOM 1045 O O . LEU A 1 139 ? -16.453 13.445 17.484 1 98.44 139 LEU A O 1
ATOM 1049 N N . ALA A 1 140 ? -14.703 13.586 18.891 1 98.62 140 ALA A N 1
ATOM 1050 C CA . ALA A 1 140 ? -14.398 12.164 18.859 1 98.62 140 ALA A CA 1
ATOM 1051 C C . ALA A 1 140 ? -15.594 11.336 19.344 1 98.62 140 ALA A C 1
ATOM 1053 O O . ALA A 1 140 ? -15.93 10.32 18.734 1 98.62 140 ALA A O 1
ATOM 1054 N N . LEU A 1 141 ? -16.188 11.82 20.406 1 98.31 141 LEU A N 1
ATOM 1055 C CA . LEU A 1 141 ? -17.375 11.164 20.953 1 98.31 141 LEU A CA 1
ATOM 1056 C C . LEU A 1 141 ? -18.516 11.156 19.938 1 98.31 141 LEU A C 1
ATOM 1058 O O . LEU A 1 141 ? -19.125 10.117 19.672 1 98.31 141 LEU A O 1
ATOM 1062 N N . GLY A 1 142 ? -18.797 12.312 19.375 1 98.38 142 GLY A N 1
ATOM 1063 C CA . GLY A 1 142 ? -19.859 12.43 18.391 1 98.38 142 GLY A CA 1
ATOM 1064 C C . GLY A 1 142 ? -19.672 11.508 17.203 1 98.38 142 GLY A C 1
ATOM 1065 O O . GLY A 1 142 ? -20.578 10.758 16.844 1 98.38 142 GLY A O 1
ATOM 1066 N N . PHE A 1 143 ? -18.484 11.539 16.609 1 98.25 143 PHE A N 1
ATOM 1067 C CA . PHE A 1 143 ? -18.219 10.695 15.445 1 98.25 143 PHE A CA 1
ATOM 1068 C C . PHE A 1 143 ? -18.219 9.227 15.828 1 98.25 143 PHE A C 1
ATOM 1070 O O . PHE A 1 143 ? -18.609 8.375 15.031 1 98.25 143 PHE A O 1
ATOM 1077 N N . GLY A 1 144 ? -17.703 8.953 17.016 1 97.06 144 GLY A N 1
ATOM 1078 C CA . GLY A 1 144 ? -17.766 7.578 17.484 1 97.06 144 GLY A CA 1
ATOM 1079 C C . GLY A 1 144 ? -19.172 7.027 17.547 1 97.06 144 GLY A C 1
ATOM 1080 O O . GLY A 1 144 ? -19.438 5.93 17.062 1 97.06 144 GLY A O 1
ATOM 1081 N N . ILE A 1 145 ? -20.031 7.746 18.125 1 97.44 145 ILE A N 1
ATOM 1082 C CA . ILE A 1 145 ? -21.422 7.34 18.266 1 97.44 145 ILE A CA 1
ATOM 1083 C C . ILE A 1 145 ? -22.094 7.254 16.906 1 97.44 145 ILE A C 1
ATOM 1085 O O . ILE A 1 145 ? -22.797 6.289 16.609 1 97.44 145 ILE A O 1
ATOM 1089 N N . ALA A 1 146 ? -21.859 8.242 16.094 1 97.69 146 ALA A N 1
ATOM 1090 C CA . ALA A 1 146 ? -22.469 8.273 14.766 1 97.69 146 ALA A CA 1
ATOM 1091 C C . ALA A 1 146 ? -22.031 7.07 13.938 1 97.69 146 ALA A C 1
ATOM 1093 O O . ALA A 1 146 ? -22.844 6.438 13.266 1 97.69 146 ALA A O 1
ATOM 1094 N N . GLU A 1 147 ? -20.719 6.797 13.953 1 96.88 147 GLU A N 1
ATOM 1095 C CA . GLU A 1 147 ? -20.219 5.668 13.18 1 96.88 147 GLU A CA 1
ATOM 1096 C C . GLU A 1 147 ? -20.734 4.344 13.734 1 96.88 147 GLU A C 1
ATOM 1098 O O . GLU A 1 147 ? -20.984 3.4 12.977 1 96.88 147 GLU A O 1
ATOM 1103 N N . TRP A 1 148 ? -20.812 4.281 15.055 1 96.5 148 TRP A N 1
ATOM 1104 C CA . TRP A 1 148 ? -21.391 3.092 15.68 1 96.5 148 TRP A CA 1
ATOM 1105 C C . TRP A 1 148 ? -22.828 2.885 15.234 1 96.5 148 TRP A C 1
ATOM 1107 O O . TRP A 1 148 ? -23.219 1.778 14.852 1 96.5 148 TRP A O 1
ATOM 1117 N N . LEU A 1 149 ? -23.609 3.912 15.203 1 97.25 149 LEU A N 1
ATOM 1118 C CA . LEU A 1 149 ? -25 3.848 14.773 1 97.25 149 LEU A CA 1
ATOM 1119 C C . LEU A 1 149 ? -25.109 3.492 13.297 1 97.25 149 LEU A C 1
ATOM 1121 O O . LEU A 1 149 ? -25.969 2.711 12.898 1 97.25 149 LEU A O 1
ATOM 1125 N N . ARG A 1 150 ? -24.219 4.066 12.492 1 97 150 ARG A N 1
ATOM 1126 C CA . ARG A 1 150 ? -24.234 3.828 11.047 1 97 150 ARG A CA 1
ATOM 1127 C C . ARG A 1 150 ? -23.953 2.361 10.734 1 97 150 ARG A C 1
ATOM 1129 O O . ARG A 1 150 ? -24.328 1.866 9.672 1 97 150 ARG A O 1
ATOM 1136 N N . GLY A 1 151 ? -23.375 1.72 11.719 1 94.81 151 GLY A N 1
ATOM 1137 C CA . GLY A 1 151 ? -23.016 0.323 11.523 1 94.81 151 GLY A CA 1
ATOM 1138 C C . GLY A 1 151 ? -24.219 -0.604 11.531 1 94.81 151 GLY A C 1
ATOM 1139 O O . GLY A 1 151 ? -24.141 -1.735 11.047 1 94.81 151 GLY A O 1
ATOM 1140 N N . PHE A 1 152 ? -25.406 -0.154 12.07 1 93.12 152 PHE A N 1
ATOM 1141 C CA . PHE A 1 152 ? -26.516 -1.107 12.133 1 93.12 152 PHE A CA 1
ATOM 1142 C C . PHE A 1 152 ? -27.844 -0.423 11.836 1 93.12 152 PHE A C 1
ATOM 1144 O O . PHE A 1 152 ? -28.828 -1.089 11.539 1 93.12 152 PHE A O 1
ATOM 1151 N N . LEU A 1 153 ? -27.922 0.948 11.93 1 94.25 153 LEU A N 1
ATOM 1152 C CA . LEU A 1 153 ? -29.188 1.626 11.648 1 94.25 153 LEU A CA 1
ATOM 1153 C C . LEU A 1 153 ? -29.531 1.537 10.164 1 94.25 153 LEU A C 1
ATOM 1155 O O . LEU A 1 153 ? -28.656 1.715 9.312 1 94.25 153 LEU A O 1
ATOM 1159 N N . PHE A 1 154 ? -30.766 1.278 9.859 1 90.31 154 PHE A N 1
ATOM 1160 C CA . PHE A 1 154 ? -31.281 1.135 8.5 1 90.31 154 PHE A CA 1
ATOM 1161 C C . PHE A 1 154 ? -30.5 0.072 7.738 1 90.31 154 PHE A C 1
ATOM 1163 O O . PHE A 1 154 ? -30.031 0.321 6.625 1 90.31 154 PHE A O 1
ATOM 1170 N N . THR A 1 155 ? -30.219 -1.022 8.312 1 89 155 THR A N 1
ATOM 1171 C CA . THR A 1 155 ? -29.562 -2.223 7.824 1 89 155 THR A CA 1
ATOM 1172 C C . THR A 1 155 ? -28.047 -2.062 7.879 1 89 155 THR A C 1
ATOM 1174 O O . THR A 1 155 ? -27.297 -3.016 7.633 1 89 155 THR A O 1
ATOM 1177 N N . GLY A 1 156 ? -27.609 -0.851 8.227 1 93.06 156 GLY A N 1
ATOM 1178 C CA . GLY A 1 156 ? -26.188 -0.618 8.422 1 93.06 156 GLY A CA 1
ATOM 1179 C C . GLY A 1 156 ? -25.422 -0.36 7.133 1 93.06 156 GLY A C 1
ATOM 1180 O O . GLY A 1 156 ? -25.75 -0.939 6.094 1 93.06 156 GLY A O 1
ATOM 1181 N N . PHE A 1 157 ? -24.453 0.539 7.176 1 95.56 157 PHE A N 1
ATOM 1182 C CA . PHE A 1 157 ? -23.562 0.825 6.059 1 95.56 157 PHE A CA 1
ATOM 1183 C C . PHE A 1 157 ? -22.234 1.378 6.559 1 95.56 157 PHE A C 1
ATOM 1185 O O . PHE A 1 157 ? -21.953 2.568 6.402 1 95.56 157 PHE A O 1
ATOM 1192 N N . PRO A 1 158 ? -21.375 0.521 7.02 1 96.44 158 PRO A N 1
ATOM 1193 C CA . PRO A 1 158 ? -20.125 0.967 7.648 1 96.44 158 PRO A CA 1
ATOM 1194 C C . PRO A 1 158 ? -19 1.188 6.637 1 96.44 158 PRO A C 1
ATOM 1196 O O . PRO A 1 158 ? -17.828 1.312 7.02 1 96.44 158 PRO A O 1
ATOM 1199 N N . TRP A 1 159 ? -19.297 1.279 5.32 1 96.44 159 TRP A N 1
ATOM 1200 C CA . TRP A 1 159 ? -18.281 1.468 4.285 1 96.44 159 TRP A CA 1
ATOM 1201 C C . TRP A 1 159 ? -17.516 2.766 4.5 1 96.44 159 TRP A C 1
ATOM 1203 O O . TRP A 1 159 ? -18.109 3.818 4.73 1 96.44 159 TRP A O 1
ATOM 1213 N N . ASN A 1 160 ? -16.219 2.732 4.551 1 95.12 160 ASN A N 1
ATOM 1214 C CA . ASN A 1 160 ? -15.305 3.869 4.676 1 95.12 160 ASN A CA 1
ATOM 1215 C C . ASN A 1 160 ? -15.445 4.551 6.035 1 95.12 160 ASN A C 1
ATOM 1217 O O . ASN A 1 160 ? -15.531 5.777 6.113 1 95.12 160 ASN A O 1
ATOM 1221 N N . ALA A 1 161 ? -15.555 3.789 7.008 1 96.12 161 ALA A N 1
ATOM 1222 C CA . ALA A 1 161 ? -15.453 4.367 8.344 1 96.12 161 ALA A CA 1
ATOM 1223 C C . ALA A 1 161 ? -14.125 5.098 8.531 1 96.12 161 ALA A C 1
ATOM 1225 O O . ALA A 1 161 ? -13.109 4.707 7.949 1 96.12 161 ALA A O 1
ATOM 1226 N N . ILE A 1 162 ? -14.125 6.113 9.32 1 95.25 162 ILE A N 1
ATOM 1227 C CA . ILE A 1 162 ? -12.953 6.973 9.5 1 95.25 162 ILE A CA 1
ATOM 1228 C C . ILE A 1 162 ? -11.789 6.152 10.039 1 95.25 162 ILE A C 1
ATOM 1230 O O . ILE A 1 162 ? -10.633 6.414 9.703 1 95.25 162 ILE A O 1
ATOM 1234 N N . GLY A 1 163 ? -12.094 5.168 10.797 1 96.06 163 GLY A N 1
ATOM 1235 C CA . GLY A 1 163 ? -11.062 4.332 11.398 1 96.06 163 GLY A CA 1
ATOM 1236 C C . GLY A 1 163 ? -10.156 3.67 10.367 1 96.06 163 GLY A C 1
ATOM 1237 O O . GLY A 1 163 ? -9 3.357 10.664 1 96.06 163 GLY A O 1
ATOM 1238 N N . TYR A 1 164 ? -10.641 3.4 9.172 1 96.25 164 TYR A N 1
ATOM 1239 C CA . TYR A 1 164 ? -9.812 2.801 8.133 1 96.25 164 TYR A CA 1
ATOM 1240 C C . TYR A 1 164 ? -8.695 3.742 7.707 1 96.25 164 TYR A C 1
ATOM 1242 O O . TYR A 1 164 ? -7.605 3.297 7.344 1 96.25 164 TYR A O 1
ATOM 1250 N N . ALA A 1 165 ? -8.992 5.043 7.762 1 92.94 165 ALA A N 1
ATOM 1251 C CA . ALA A 1 165 ? -7.969 6.035 7.434 1 92.94 165 ALA A CA 1
ATOM 1252 C C . ALA A 1 165 ? -6.801 5.961 8.414 1 92.94 165 ALA A C 1
ATOM 1254 O O . ALA A 1 165 ? -5.672 6.305 8.062 1 92.94 165 ALA A O 1
ATOM 1255 N N . ALA A 1 166 ? -7.078 5.492 9.617 1 94.44 166 ALA A N 1
ATOM 1256 C CA . ALA A 1 166 ? -6.043 5.355 10.641 1 94.44 166 ALA A CA 1
ATOM 1257 C C . ALA A 1 166 ? -5.305 4.031 10.5 1 94.44 166 ALA A C 1
ATOM 1259 O O . ALA A 1 166 ? -4.32 3.783 11.195 1 94.44 166 ALA A O 1
ATOM 1260 N N . MET A 1 167 ? -5.723 3.182 9.578 1 94.62 167 MET A N 1
ATOM 1261 C CA . MET A 1 167 ? -5.148 1.847 9.43 1 94.62 167 MET A CA 1
ATOM 1262 C C . MET A 1 167 ? -4.871 1.536 7.961 1 94.62 167 MET A C 1
ATOM 1264 O O . MET A 1 167 ? -5.359 0.537 7.43 1 94.62 167 MET A O 1
ATOM 1268 N N . PRO A 1 168 ? -4.02 2.295 7.336 1 89.88 168 PRO A N 1
ATOM 1269 C CA . PRO A 1 168 ? -3.832 2.176 5.887 1 89.88 168 PRO A CA 1
ATOM 1270 C C . PRO A 1 168 ? -2.959 0.984 5.5 1 89.88 168 PRO A C 1
ATOM 1272 O O . PRO A 1 168 ? -2.953 0.57 4.34 1 89.88 168 PRO A O 1
ATOM 1275 N N . MET A 1 169 ? -2.207 0.416 6.449 1 88.25 169 MET A N 1
ATOM 1276 C CA . MET A 1 169 ? -1.278 -0.675 6.164 1 88.25 169 MET A CA 1
ATOM 1277 C C . MET A 1 169 ? -1.116 -1.58 7.383 1 88.25 169 MET A C 1
ATOM 1279 O O . MET A 1 169 ? -1.475 -1.199 8.5 1 88.25 169 MET A O 1
ATOM 1283 N N . PRO A 1 170 ? -0.484 -2.713 7.184 1 92.12 170 PRO A N 1
ATOM 1284 C CA . PRO A 1 170 ? -0.456 -3.701 8.266 1 92.12 170 PRO A CA 1
ATOM 1285 C C . PRO A 1 170 ? 0.17 -3.156 9.547 1 92.12 170 PRO A C 1
ATOM 1287 O O . PRO A 1 170 ? -0.319 -3.436 10.641 1 92.12 170 PRO A O 1
ATOM 1290 N N . LEU A 1 171 ? 1.174 -2.334 9.469 1 90.25 171 LEU A N 1
ATOM 1291 C CA . LEU A 1 171 ? 1.813 -1.755 10.641 1 90.25 171 LEU A CA 1
ATOM 1292 C C . LEU A 1 171 ? 0.794 -1.033 11.516 1 90.25 171 LEU A C 1
ATOM 1294 O O . LEU A 1 171 ? 0.859 -1.108 12.75 1 90.25 171 LEU A O 1
ATOM 1298 N N . MET A 1 172 ? -0.158 -0.42 10.852 1 93.88 172 MET A N 1
ATOM 1299 C CA . MET A 1 172 ? -1.134 0.388 11.578 1 93.88 172 MET A CA 1
ATOM 1300 C C . MET A 1 172 ? -2.469 -0.342 11.688 1 93.88 172 MET A C 1
ATOM 1302 O O . MET A 1 172 ? -3.482 0.261 12.047 1 93.88 172 MET A O 1
ATOM 1306 N N . MET A 1 173 ? -2.527 -1.624 11.391 1 96.44 173 MET A N 1
ATOM 1307 C CA . MET A 1 173 ? -3.76 -2.398 11.516 1 96.44 173 MET A CA 1
ATOM 1308 C C . MET A 1 173 ? -3.787 -3.174 12.828 1 96.44 173 MET A C 1
ATOM 1310 O O . MET A 1 173 ? -4.84 -3.662 13.242 1 96.44 173 MET A O 1
ATOM 1314 N N . GLN A 1 174 ? -2.662 -3.209 13.508 1 96.75 174 GLN A N 1
ATOM 1315 C CA . GLN A 1 174 ? -2.512 -4.188 14.578 1 96.75 174 GLN A CA 1
ATOM 1316 C C . GLN A 1 174 ? -3.385 -3.824 15.773 1 96.75 174 GLN A C 1
ATOM 1318 O O . GLN A 1 174 ? -3.791 -4.703 16.547 1 96.75 174 GLN A O 1
ATOM 1323 N N . SER A 1 175 ? -3.705 -2.537 15.945 1 97.62 175 SER A N 1
ATOM 1324 C CA . SER A 1 175 ? -4.57 -2.125 17.047 1 97.62 175 SER A CA 1
ATOM 1325 C C . SER A 1 175 ? -5.938 -2.793 16.953 1 97.62 175 SER A C 1
ATOM 1327 O O . SER A 1 175 ? -6.625 -2.953 17.969 1 97.62 175 SER A O 1
ATOM 1329 N N . ALA A 1 176 ? -6.293 -3.244 15.797 1 97 176 ALA A N 1
ATOM 1330 C CA . ALA A 1 176 ? -7.586 -3.895 15.586 1 97 176 ALA A CA 1
ATOM 1331 C C . ALA A 1 176 ? -7.629 -5.266 16.25 1 97 176 ALA A C 1
ATOM 1333 O O . ALA A 1 176 ? -8.703 -5.852 16.422 1 97 176 ALA A O 1
ATOM 1334 N N . SER A 1 177 ? -6.516 -5.801 16.672 1 96.44 177 SER A N 1
ATOM 1335 C CA . SER A 1 177 ? -6.469 -7.055 17.422 1 96.44 177 SER A CA 1
ATOM 1336 C C . SER A 1 177 ? -6.832 -6.84 18.891 1 96.44 177 SER A C 1
ATOM 1338 O O . SER A 1 177 ? -7.078 -7.805 19.625 1 96.44 177 SER A O 1
ATOM 1340 N N . VAL A 1 178 ? -6.93 -5.547 19.328 1 97.06 178 VAL A N 1
ATOM 1341 C CA . VAL A 1 178 ? -7.148 -5.246 20.734 1 97.06 178 V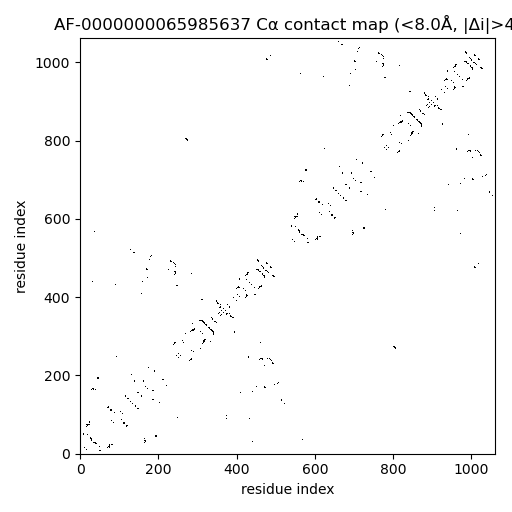AL A CA 1
ATOM 1342 C C . VAL A 1 178 ? -8.484 -4.523 20.906 1 97.06 178 VAL A C 1
ATOM 1344 O O . VAL A 1 178 ? -9.195 -4.75 21.891 1 97.06 178 VAL A O 1
ATOM 1347 N N . VAL A 1 179 ? -8.766 -3.619 20.016 1 97.31 179 VAL A N 1
ATOM 1348 C CA . VAL A 1 179 ? -9.992 -2.838 20.109 1 97.31 179 VAL A CA 1
ATOM 1349 C C . VAL A 1 179 ? -10.781 -2.953 18.812 1 97.31 179 VAL A C 1
ATOM 1351 O O . VAL A 1 179 ? -10.227 -3.314 17.766 1 97.31 179 VAL A O 1
ATOM 1354 N N . ASN A 1 180 ? -12.094 -2.68 18.906 1 96.06 180 ASN A N 1
ATOM 1355 C CA . ASN A 1 180 ? -12.914 -2.824 17.703 1 96.06 180 ASN A CA 1
ATOM 1356 C C . ASN A 1 180 ? -12.82 -1.591 16.812 1 96.06 180 ASN A C 1
ATOM 1358 O O . ASN A 1 180 ? -12.266 -0.565 17.203 1 96.06 180 ASN A O 1
ATOM 1362 N N . LEU A 1 181 ? -13.242 -1.693 15.617 1 96.44 181 LEU A N 1
ATOM 1363 C CA . LEU A 1 181 ? -13.227 -0.625 14.625 1 96.44 181 LEU A CA 1
ATOM 1364 C C . LEU A 1 181 ? -13.93 0.622 15.156 1 96.44 181 LEU A C 1
ATOM 1366 O O . LEU A 1 181 ? -13.469 1.742 14.93 1 96.44 181 LEU A O 1
ATOM 1370 N N . SER A 1 182 ? -15.008 0.451 15.867 1 96.5 182 SER A N 1
ATOM 1371 C CA . SER A 1 182 ? -15.758 1.58 16.422 1 96.5 182 SER A CA 1
ATOM 1372 C C . SER A 1 182 ? -14.891 2.402 17.375 1 96.5 182 SER A C 1
ATOM 1374 O O . SER A 1 182 ? -14.961 3.633 17.375 1 96.5 182 SER A O 1
ATOM 1376 N N . THR A 1 183 ? -14.164 1.709 18.156 1 97.75 183 THR A N 1
ATOM 1377 C CA . THR A 1 183 ? -13.258 2.395 19.078 1 97.75 183 THR A CA 1
ATOM 1378 C C . THR A 1 183 ? -12.18 3.154 18.312 1 97.75 183 THR A C 1
ATOM 1380 O O . THR A 1 183 ? -11.867 4.301 18.641 1 97.75 183 THR A O 1
ATOM 1383 N N . ILE A 1 184 ? -11.664 2.533 17.312 1 97.75 184 ILE A N 1
ATOM 1384 C CA . ILE A 1 184 ? -10.625 3.174 16.516 1 97.75 184 ILE A CA 1
ATOM 1385 C C . ILE A 1 184 ? -11.203 4.406 15.82 1 97.75 184 ILE A C 1
ATOM 1387 O O . ILE A 1 184 ? -10.516 5.418 15.664 1 97.75 184 ILE A O 1
ATOM 1391 N N . ASN A 1 185 ? -12.453 4.344 15.438 1 97.19 185 ASN A N 1
ATOM 1392 C CA . ASN A 1 185 ? -13.117 5.504 14.844 1 97.19 185 ASN A CA 1
ATOM 1393 C C . ASN A 1 185 ? -13.055 6.715 15.773 1 97.19 185 ASN A C 1
ATOM 1395 O O . ASN A 1 185 ? -12.695 7.812 15.344 1 97.19 185 ASN A O 1
ATOM 1399 N N . MET A 1 186 ? -13.359 6.484 16.984 1 97.12 186 MET A N 1
ATOM 1400 C CA . MET A 1 186 ? -13.391 7.555 17.984 1 97.12 186 MET A CA 1
ATOM 1401 C C . MET A 1 186 ? -12 8.141 18.188 1 97.12 186 MET A C 1
ATOM 1403 O O . MET A 1 186 ? -11.812 9.359 18.125 1 97.12 186 MET A O 1
ATOM 1407 N N . LEU A 1 187 ? -11.094 7.297 18.344 1 98 187 LEU A N 1
ATOM 1408 C CA . LEU A 1 187 ? -9.742 7.73 18.688 1 98 187 LEU A CA 1
ATOM 1409 C C . LEU A 1 187 ? -9.055 8.359 17.484 1 98 187 LEU A C 1
ATOM 1411 O O . LEU A 1 187 ? -8.258 9.281 17.625 1 98 187 LEU A O 1
ATOM 1415 N N . ALA A 1 188 ? -9.383 7.816 16.328 1 97.56 188 ALA A N 1
ATOM 1416 C CA . ALA A 1 188 ? -8.836 8.406 15.109 1 97.56 188 ALA A CA 1
ATOM 1417 C C . ALA A 1 188 ? -9.281 9.852 14.945 1 97.56 188 ALA A C 1
ATOM 1419 O O . ALA A 1 188 ? -8.469 10.727 14.633 1 97.56 188 ALA A O 1
ATOM 1420 N N . VAL A 1 189 ? -10.531 10.133 15.164 1 98.19 189 VAL A N 1
ATOM 1421 C CA . VAL A 1 189 ? -11.055 11.484 15.031 1 98.19 189 VAL A CA 1
ATOM 1422 C C . VAL A 1 189 ? -10.367 12.398 16.047 1 98.19 189 VAL A C 1
ATOM 1424 O O . VAL A 1 189 ? -10.023 13.547 15.727 1 98.19 189 VAL A O 1
ATOM 1427 N N . PHE A 1 190 ? -10.156 11.93 17.266 1 98.12 190 PHE A N 1
ATOM 1428 C CA . PHE A 1 190 ? -9.445 12.711 18.266 1 98.12 190 PHE A CA 1
ATOM 1429 C C . PHE A 1 190 ? -8.062 13.117 17.766 1 98.12 190 PHE A C 1
ATOM 1431 O O . PHE A 1 190 ? -7.691 14.289 17.844 1 98.12 190 PHE A O 1
ATOM 1438 N N . VAL A 1 191 ? -7.41 12.133 17.219 1 96.38 191 VAL A N 1
ATOM 1439 C CA . VAL A 1 191 ? -6.035 12.352 16.781 1 96.38 191 VAL A CA 1
ATOM 1440 C C . VAL A 1 191 ? -6.023 13.258 15.555 1 96.38 191 VAL A C 1
ATOM 1442 O O . VAL A 1 191 ? -5.25 14.219 15.492 1 96.38 191 VAL A O 1
ATOM 1445 N N . PHE A 1 192 ? -6.875 13.047 14.578 1 95.56 192 PHE A N 1
ATOM 1446 C CA . PHE A 1 192 ? -6.906 13.82 13.344 1 95.56 192 PHE A CA 1
ATOM 1447 C C . PHE A 1 192 ? -7.328 15.258 13.609 1 95.56 192 PHE A C 1
ATOM 1449 O O . PHE A 1 192 ? -6.895 16.188 12.914 1 95.56 192 PHE A O 1
ATOM 1456 N N . ALA A 1 193 ? -8.102 15.5 14.633 1 96.56 193 ALA A N 1
ATOM 1457 C CA . ALA A 1 193 ? -8.656 16.812 14.898 1 96.56 193 ALA A CA 1
ATOM 1458 C C . ALA A 1 193 ? -7.742 17.625 15.805 1 96.56 193 ALA A C 1
ATOM 1460 O O . ALA A 1 193 ? -7.867 18.859 15.898 1 96.56 193 ALA A O 1
ATOM 1461 N N . ALA A 1 194 ? -6.852 17.031 16.469 1 94.56 194 ALA A N 1
ATOM 1462 C CA . ALA A 1 194 ? -6.035 17.625 17.516 1 94.56 194 ALA A CA 1
ATOM 1463 C C . ALA A 1 194 ? -5.258 18.828 16.984 1 94.56 194 ALA A C 1
ATOM 1465 O O . ALA A 1 194 ? -5.105 19.828 17.688 1 94.56 194 ALA A O 1
ATOM 1466 N N . PRO A 1 195 ? -4.828 18.781 15.711 1 88.94 195 PRO A N 1
ATOM 1467 C CA . PRO A 1 195 ? -4.043 19.922 15.219 1 88.94 195 PRO A CA 1
ATOM 1468 C C . PRO A 1 195 ? -4.84 21.219 15.219 1 88.94 195 PRO A C 1
ATOM 1470 O O . PRO A 1 195 ? -4.258 22.312 15.117 1 88.94 195 PRO A O 1
ATOM 1473 N N . ALA A 1 196 ? -6.137 21.141 15.312 1 90.75 196 ALA A N 1
ATOM 1474 C CA . ALA A 1 196 ? -6.969 22.344 15.375 1 90.75 196 ALA A CA 1
ATOM 1475 C C . ALA A 1 196 ? -6.625 23.172 16.609 1 90.75 196 ALA A C 1
ATOM 1477 O O . ALA A 1 196 ? -6.859 24.391 16.625 1 90.75 196 ALA A O 1
ATOM 1478 N N . LEU A 1 197 ? -6.121 22.531 17.641 1 89.56 197 LEU A N 1
ATOM 1479 C CA . LEU A 1 197 ? -5.84 23.188 18.922 1 89.56 197 LEU A CA 1
ATOM 1480 C C . LEU A 1 197 ? -4.605 24.078 18.812 1 89.56 197 LEU A C 1
ATOM 1482 O O . LEU A 1 197 ? -4.379 24.938 19.656 1 89.56 197 LEU A O 1
ATOM 1486 N N . ILE A 1 198 ? -3.863 23.719 17.844 1 79.69 198 ILE A N 1
ATOM 1487 C CA . ILE A 1 198 ? -2.617 24.453 17.688 1 79.69 198 ILE A CA 1
ATOM 1488 C C . ILE A 1 198 ? -2.922 25.953 17.5 1 79.69 198 ILE A C 1
ATOM 1490 O O . ILE A 1 198 ? -2.221 26.797 18.047 1 79.69 198 ILE A O 1
ATOM 1494 N N . TRP A 1 199 ? -4.059 26.266 16.922 1 72.75 199 TRP A N 1
ATOM 1495 C CA . TRP A 1 199 ? -4.332 27.641 16.547 1 72.75 199 TRP A CA 1
ATOM 1496 C C . TRP A 1 199 ? -5.199 28.328 17.594 1 72.75 199 TRP A C 1
ATOM 1498 O O . TRP A 1 199 ? -5.191 29.562 17.703 1 72.75 199 TRP A O 1
ATOM 1508 N N . THR A 1 200 ? -5.844 27.594 18.312 1 74.81 200 THR A N 1
ATOM 1509 C CA . THR A 1 200 ? -6.699 28.203 19.328 1 74.81 200 THR A CA 1
ATOM 1510 C C . THR A 1 200 ? -5.977 28.297 20.672 1 74.81 200 THR A C 1
ATOM 1512 O O . THR A 1 200 ? -6.328 29.141 21.5 1 74.81 200 THR A O 1
ATOM 1515 N N . GLY A 1 201 ? -4.965 27.578 20.828 1 74.62 201 GLY A N 1
ATOM 1516 C CA . GLY A 1 201 ? -4.023 27.719 21.938 1 74.62 201 GLY A CA 1
ATOM 1517 C C . GLY A 1 201 ? -4.523 27.094 23.219 1 74.62 201 GLY A C 1
ATOM 1518 O O . GLY A 1 201 ? -3.762 26.469 23.953 1 74.62 201 GLY A O 1
ATOM 1519 N N . LYS A 1 202 ? -5.824 27.266 23.562 1 79.81 202 LYS A N 1
ATOM 1520 C CA . LYS A 1 202 ? -6.34 26.781 24.844 1 79.81 202 LYS A CA 1
ATOM 1521 C C . LYS A 1 202 ? -6.355 25.266 24.891 1 79.81 202 LYS A C 1
ATOM 1523 O O . LYS A 1 202 ? -7.055 24.625 24.109 1 79.81 202 LYS A O 1
ATOM 1528 N N . GLY A 1 203 ? -5.555 24.641 25.875 1 85 203 GLY A N 1
ATOM 1529 C CA . GLY A 1 203 ? -5.516 23.188 26.062 1 85 203 GLY A CA 1
ATOM 1530 C C . GLY A 1 203 ? -4.695 22.484 25 1 85 203 GLY A C 1
ATOM 1531 O O . GLY A 1 203 ? -4.746 21.25 24.906 1 85 203 GLY A O 1
ATOM 1532 N N . ALA A 1 204 ? -4.059 23.203 24.203 1 88.38 204 ALA A N 1
ATOM 1533 C CA . ALA A 1 204 ? -3.324 22.641 23.078 1 88.38 204 ALA A CA 1
ATOM 1534 C C . ALA A 1 204 ? -2.264 21.641 23.547 1 88.38 204 ALA A C 1
ATOM 1536 O O . ALA A 1 204 ? -2.131 20.562 22.969 1 88.38 204 ALA A O 1
ATOM 1537 N N . ARG A 1 205 ? -1.528 21.984 24.625 1 87.94 205 ARG A N 1
ATOM 1538 C CA . ARG A 1 205 ? -0.46 21.109 25.094 1 87.94 205 ARG A CA 1
ATOM 1539 C C . ARG A 1 205 ? -1.006 19.75 25.5 1 87.94 205 ARG A C 1
ATOM 1541 O O . ARG A 1 205 ? -0.517 18.719 25.031 1 87.94 205 ARG A O 1
ATOM 1548 N N . ALA A 1 206 ? -2.031 19.797 26.312 1 91.19 206 ALA A N 1
ATOM 1549 C CA . ALA A 1 206 ? -2.605 18.547 26.781 1 91.19 206 ALA A CA 1
ATOM 1550 C C . ALA A 1 206 ? -3.232 17.75 25.641 1 91.19 206 ALA A C 1
ATOM 1552 O O . ALA A 1 206 ? -2.992 16.547 25.516 1 91.19 206 ALA A O 1
ATOM 1553 N N . GLY A 1 207 ? -4.031 18.406 24.844 1 93.75 207 GLY A N 1
ATOM 1554 C CA . GLY A 1 207 ? -4.699 17.734 23.734 1 93.75 207 GLY A CA 1
ATOM 1555 C C . GLY A 1 207 ? -3.736 17.125 22.734 1 93.75 207 GLY A C 1
ATOM 1556 O O . GLY A 1 207 ? -3.916 15.984 22.297 1 93.75 207 GLY A O 1
ATOM 1557 N N . LEU A 1 208 ? -2.771 17.828 22.359 1 91.12 208 LEU A N 1
ATOM 1558 C CA . LEU A 1 208 ? -1.782 17.359 21.391 1 91.12 208 LEU A CA 1
ATOM 1559 C C . LEU A 1 208 ? -0.933 16.234 21.984 1 91.12 208 LEU A C 1
ATOM 1561 O O . LEU A 1 208 ? -0.553 15.305 21.281 1 91.12 208 LEU A O 1
ATOM 1565 N N . ALA A 1 209 ? -0.584 16.375 23.219 1 93.25 209 ALA A N 1
ATOM 1566 C CA . ALA A 1 209 ? 0.188 15.328 23.891 1 93.25 209 ALA A CA 1
ATOM 1567 C C . ALA A 1 209 ? -0.579 14.008 23.906 1 93.25 209 ALA A C 1
ATOM 1569 O O . ALA A 1 209 ? -0.004 12.945 23.656 1 93.25 209 ALA A O 1
ATOM 1570 N N . ILE A 1 210 ? -1.843 14.109 24.188 1 95.75 210 ILE A N 1
ATOM 1571 C CA . ILE A 1 210 ? -2.674 12.906 24.203 1 95.75 210 ILE A CA 1
ATOM 1572 C C . ILE A 1 210 ? -2.762 12.312 22.812 1 95.75 210 ILE A C 1
ATOM 1574 O O . ILE A 1 210 ? -2.637 11.102 22.625 1 95.75 210 ILE A O 1
ATOM 1578 N N . ALA A 1 211 ? -2.973 13.141 21.844 1 95.81 211 ALA A N 1
ATOM 1579 C CA . ALA A 1 211 ? -3.037 12.688 20.469 1 95.81 211 ALA A CA 1
ATOM 1580 C C . ALA A 1 211 ? -1.734 12.008 20.047 1 95.81 211 ALA A C 1
ATOM 1582 O O . ALA A 1 211 ? -1.753 10.945 19.422 1 95.81 211 ALA A O 1
ATOM 1583 N N . ALA A 1 212 ? -0.623 12.602 20.406 1 91.69 212 ALA A N 1
ATOM 1584 C CA . ALA A 1 212 ? 0.687 12.039 20.078 1 91.69 212 ALA A CA 1
ATOM 1585 C C . ALA A 1 212 ? 0.896 10.703 20.781 1 91.69 212 ALA A C 1
ATOM 1587 O O . ALA A 1 212 ? 1.438 9.766 20.188 1 91.69 212 ALA A O 1
ATOM 1588 N N . ALA A 1 213 ? 0.53 10.648 21.984 1 95.56 213 ALA A N 1
ATOM 1589 C CA . ALA A 1 213 ? 0.664 9.406 22.734 1 95.56 213 ALA A CA 1
ATOM 1590 C C . ALA A 1 213 ? -0.17 8.289 22.109 1 95.56 213 ALA A C 1
ATOM 1592 O O . ALA A 1 213 ? 0.294 7.152 22 1 95.56 213 ALA A O 1
ATOM 1593 N N . LEU A 1 214 ? -1.404 8.625 21.766 1 96.94 214 LEU A N 1
ATOM 1594 C CA . LEU A 1 214 ? -2.281 7.645 21.125 1 96.94 214 LEU A CA 1
ATOM 1595 C C . LEU A 1 214 ? -1.695 7.168 19.797 1 96.94 214 LEU A C 1
ATOM 1597 O O . LEU A 1 214 ? -1.681 5.969 19.516 1 96.94 214 LEU A O 1
ATOM 1601 N N . PHE A 1 215 ? -1.249 8.102 19.047 1 93.19 215 PHE A N 1
ATOM 1602 C CA . PHE A 1 215 ? -0.667 7.777 17.75 1 93.19 215 PHE A CA 1
ATOM 1603 C C . PHE A 1 215 ? 0.579 6.914 17.922 1 93.19 215 PHE A C 1
ATOM 1605 O O . PHE A 1 215 ? 0.751 5.922 17.203 1 93.19 215 PHE A O 1
ATOM 1612 N N . THR A 1 216 ? 1.478 7.312 18.797 1 92.06 216 THR A N 1
ATOM 1613 C CA . THR A 1 216 ? 2.709 6.574 19.062 1 92.06 216 THR A CA 1
ATOM 1614 C C . THR A 1 216 ? 2.398 5.164 19.547 1 92.06 216 THR A C 1
ATOM 1616 O O . THR A 1 216 ? 3.027 4.195 19.125 1 92.06 216 THR A O 1
ATOM 1619 N N . ALA A 1 217 ? 1.469 5.051 20.406 1 96.25 217 ALA A N 1
ATOM 1620 C CA . ALA A 1 217 ? 1.069 3.734 20.906 1 96.25 217 ALA A CA 1
ATOM 1621 C C . ALA A 1 217 ? 0.539 2.861 19.766 1 96.25 217 ALA A C 1
ATOM 1623 O O . ALA A 1 217 ? 0.828 1.663 19.719 1 96.25 217 ALA A O 1
ATOM 1624 N N . HIS A 1 218 ? -0.248 3.463 18.906 1 95.38 218 HIS A N 1
ATOM 1625 C CA . HIS A 1 218 ? -0.831 2.785 17.75 1 95.38 218 HIS A CA 1
ATOM 1626 C C . HIS A 1 218 ? 0.253 2.238 16.828 1 95.38 218 HIS A C 1
ATOM 1628 O O . HIS A 1 218 ? 0.231 1.058 16.469 1 95.38 218 HIS A O 1
ATOM 1634 N N . VAL A 1 219 ? 1.26 2.979 16.547 1 90.69 219 VAL A N 1
ATOM 1635 C CA . VAL A 1 219 ? 2.326 2.605 15.625 1 90.69 219 VAL A CA 1
ATOM 1636 C C . VAL A 1 219 ? 3.307 1.662 16.312 1 90.69 219 VAL A C 1
ATOM 1638 O O . VAL A 1 219 ? 3.74 0.667 15.734 1 90.69 219 VAL A O 1
ATOM 1641 N N . ALA A 1 220 ? 3.652 1.995 17.562 1 92.5 220 ALA A N 1
ATOM 1642 C CA . ALA A 1 220 ? 4.59 1.168 18.328 1 92.5 220 ALA A CA 1
ATOM 1643 C C . ALA A 1 220 ? 4.047 -0.246 18.516 1 92.5 220 ALA A C 1
ATOM 1645 O O . ALA A 1 220 ? 4.797 -1.223 18.406 1 92.5 220 ALA A O 1
ATOM 1646 N N . PHE A 1 221 ? 2.793 -0.326 18.766 1 95.38 221 PHE A N 1
ATOM 1647 C CA . PHE A 1 221 ? 2.184 -1.643 18.906 1 95.38 221 PHE A CA 1
ATOM 1648 C C . PHE A 1 221 ? 2.24 -2.416 17.594 1 95.38 221 PHE A C 1
ATOM 1650 O O . PHE A 1 221 ? 2.477 -3.625 17.594 1 95.38 221 PHE A O 1
ATOM 1657 N N . GLY A 1 222 ? 1.985 -1.732 16.5 1 92.88 222 GLY A N 1
ATOM 1658 C CA . GLY A 1 222 ? 2.129 -2.357 15.188 1 92.88 222 GLY A CA 1
ATOM 1659 C C . GLY A 1 222 ? 3.521 -2.902 14.938 1 92.88 222 GLY A C 1
ATOM 1660 O O . GLY A 1 222 ? 3.676 -4.027 14.461 1 92.88 222 GLY A O 1
ATOM 1661 N N . PHE A 1 223 ? 4.5 -2.104 15.312 1 86.94 223 PHE A N 1
ATOM 1662 C CA . PHE A 1 223 ? 5.887 -2.527 15.156 1 86.94 223 PHE A CA 1
ATOM 1663 C C . PHE A 1 223 ? 6.172 -3.77 15.992 1 86.94 223 PHE A C 1
ATOM 1665 O O . PHE A 1 223 ? 6.816 -4.707 15.516 1 86.94 223 PHE A O 1
ATOM 1672 N N . TYR A 1 224 ? 5.723 -3.758 17.141 1 89.56 224 TYR A N 1
ATOM 1673 C CA . TYR A 1 224 ? 5.934 -4.867 18.062 1 89.56 224 TYR A CA 1
ATOM 1674 C C . TYR A 1 224 ? 5.309 -6.148 17.531 1 89.56 224 TYR A C 1
ATOM 1676 O O . TYR A 1 224 ? 5.949 -7.199 17.5 1 89.56 224 TYR A O 1
ATOM 1684 N N . ARG A 1 225 ? 4.109 -6.07 17.094 1 91.69 225 ARG A N 1
ATOM 1685 C CA . ARG A 1 225 ? 3.377 -7.246 16.641 1 91.69 225 ARG A CA 1
ATOM 1686 C C . ARG A 1 225 ? 3.963 -7.793 15.344 1 91.69 225 ARG A C 1
ATOM 1688 O O . ARG A 1 225 ? 4.039 -9.008 15.148 1 91.69 225 ARG A O 1
ATOM 1695 N N . LEU A 1 226 ? 4.383 -6.945 14.445 1 88.81 226 LEU A N 1
ATOM 1696 C CA . LEU A 1 226 ? 4.906 -7.371 13.156 1 88.81 226 LEU A CA 1
ATOM 1697 C C . LEU A 1 226 ? 6.336 -7.879 13.289 1 88.81 226 LEU A C 1
ATOM 1699 O O . LEU A 1 226 ? 6.852 -8.555 12.391 1 88.81 226 LEU A O 1
ATOM 1703 N N . ALA A 1 227 ? 6.969 -7.52 14.375 1 81.75 227 ALA A N 1
ATOM 1704 C CA . ALA A 1 227 ? 8.32 -8.008 14.633 1 81.75 227 ALA A CA 1
ATOM 1705 C C . ALA A 1 227 ? 8.297 -9.469 15.062 1 81.75 227 ALA A C 1
ATOM 1707 O O . ALA A 1 227 ? 9.328 -10.148 15.039 1 81.75 227 ALA A O 1
ATOM 1708 N N . GLN A 1 228 ? 7.133 -9.922 15.398 1 83.06 228 GLN A N 1
ATOM 1709 C CA . GLN A 1 228 ? 6.992 -11.336 15.734 1 83.06 228 GLN A CA 1
ATOM 1710 C C . GLN A 1 228 ? 7.008 -12.203 14.484 1 83.06 228 GLN A C 1
ATOM 1712 O O . GLN A 1 228 ? 6.66 -11.742 13.398 1 83.06 228 GLN A O 1
ATOM 1717 N N . PRO A 1 229 ? 7.523 -13.438 14.633 1 82.38 229 PRO A N 1
ATOM 1718 C CA . PRO A 1 229 ? 7.52 -14.336 13.477 1 82.38 229 PRO A CA 1
ATOM 1719 C C . PRO A 1 229 ? 6.121 -14.531 12.883 1 82.38 229 PRO A C 1
ATOM 1721 O O . PRO A 1 229 ? 5.133 -14.516 13.617 1 82.38 229 PRO A O 1
ATOM 1724 N N . ALA A 1 230 ? 6.145 -14.703 11.594 1 86.06 230 ALA A N 1
ATOM 1725 C CA . ALA A 1 230 ? 4.875 -14.992 10.938 1 86.06 230 ALA A CA 1
ATOM 1726 C C . ALA A 1 230 ? 4.223 -16.234 11.523 1 86.06 230 ALA A C 1
ATOM 1728 O O . ALA A 1 230 ? 4.914 -17.188 11.891 1 86.06 230 ALA A O 1
ATOM 1729 N N . PRO A 1 231 ? 2.887 -16.188 11.641 1 91.12 231 PRO A N 1
ATOM 1730 C CA . PRO A 1 231 ? 2.219 -17.375 12.172 1 91.12 231 PRO A CA 1
ATOM 1731 C C . PRO A 1 231 ? 2.48 -18.625 11.328 1 91.12 231 PRO A C 1
ATOM 1733 O O . PRO A 1 231 ? 2.162 -18.641 10.133 1 91.12 231 PRO A O 1
ATOM 1736 N N . ALA A 1 232 ? 2.918 -19.641 11.953 1 90.5 232 ALA A N 1
ATOM 1737 C CA . ALA A 1 232 ? 3.242 -20.891 11.266 1 90.5 232 ALA A CA 1
ATOM 1738 C C . ALA A 1 232 ? 1.975 -21.609 10.805 1 90.5 232 ALA A C 1
ATOM 1740 O O . ALA A 1 232 ? 0.969 -21.625 11.516 1 90.5 232 ALA A O 1
ATOM 1741 N N . PRO A 1 233 ? 2.076 -22.188 9.656 1 92.56 233 PRO A N 1
ATOM 1742 C CA . PRO A 1 233 ? 0.91 -22.938 9.18 1 92.56 233 PRO A CA 1
ATOM 1743 C C . PRO A 1 233 ? 0.533 -24.094 10.117 1 92.56 233 PRO A C 1
ATOM 1745 O O . PRO A 1 233 ? 1.408 -24.703 10.734 1 92.56 233 PRO A O 1
ATOM 1748 N N . LEU A 1 234 ? -0.759 -24.281 10.234 1 90.38 234 LEU A N 1
ATOM 1749 C CA . LEU A 1 234 ? -1.233 -25.453 10.969 1 90.38 234 LEU A CA 1
ATOM 1750 C C . LEU A 1 234 ? -0.845 -26.734 10.258 1 90.38 234 LEU A C 1
ATOM 1752 O O . LEU A 1 234 ? -0.782 -26.781 9.031 1 90.38 234 LEU A O 1
ATOM 1756 N N . GLN A 1 235 ? -0.499 -27.75 11.008 1 90.75 235 GLN A N 1
ATOM 1757 C CA . GLN A 1 235 ? -0.208 -29.047 10.445 1 90.75 235 GLN A CA 1
ATOM 1758 C C . GLN A 1 235 ? -1.442 -29.953 10.461 1 90.75 235 GLN A C 1
ATOM 1760 O O . GLN A 1 235 ? -2.184 -29.969 11.453 1 90.75 235 GLN A O 1
ATOM 1765 N N . PRO A 1 236 ? -1.747 -30.812 9.578 1 90.62 236 PRO A N 1
ATOM 1766 C CA . PRO A 1 236 ? -1.024 -30.797 8.305 1 90.62 236 PRO A CA 1
ATOM 1767 C C . PRO A 1 236 ? -1.271 -29.531 7.496 1 90.62 236 PRO A C 1
ATOM 1769 O O . PRO A 1 236 ? -2.35 -28.938 7.582 1 90.62 236 PRO A O 1
ATOM 1772 N N . GLU A 1 237 ? -0.352 -29.125 6.758 1 90.88 237 GLU A N 1
ATOM 1773 C CA . GLU A 1 237 ? -0.455 -27.922 5.953 1 90.88 237 GLU A CA 1
ATOM 1774 C C . GLU A 1 237 ? -1.592 -28.016 4.941 1 90.88 237 GLU A C 1
ATOM 1776 O O . GLU A 1 237 ? -1.844 -29.094 4.391 1 90.88 237 GLU A O 1
ATOM 1781 N N . MET A 1 238 ? -2.262 -26.938 4.785 1 92.38 238 MET A N 1
ATOM 1782 C CA . MET A 1 238 ? -3.32 -26.844 3.783 1 92.38 238 MET A CA 1
ATOM 1783 C C . MET A 1 238 ? -2.926 -25.891 2.656 1 92.38 238 MET A C 1
ATOM 1785 O O . MET A 1 238 ? -2.684 -24.719 2.893 1 92.38 238 MET A O 1
ATOM 1789 N N . THR A 1 239 ? -2.857 -26.406 1.479 1 92.25 239 THR A N 1
ATOM 1790 C CA . THR A 1 239 ? -2.555 -25.578 0.314 1 92.25 239 THR A CA 1
ATOM 1791 C C . THR A 1 239 ? -3.84 -25.094 -0.346 1 92.25 239 THR A C 1
ATOM 1793 O O . THR A 1 239 ? -4.754 -25.875 -0.603 1 92.25 239 THR A O 1
ATOM 1796 N N . VAL A 1 240 ? -3.879 -23.812 -0.612 1 93.88 240 VAL A N 1
ATOM 1797 C CA . VAL A 1 240 ? -5.082 -23.188 -1.149 1 93.88 240 VAL A CA 1
ATOM 1798 C C . VAL A 1 240 ? -4.793 -22.625 -2.537 1 93.88 240 VAL A C 1
ATOM 1800 O O . VAL A 1 240 ? -3.748 -22.016 -2.758 1 93.88 240 VAL A O 1
ATOM 1803 N N . ARG A 1 241 ? -5.656 -22.891 -3.482 1 93.56 241 ARG A N 1
ATOM 1804 C CA . ARG A 1 241 ? -5.68 -22.203 -4.77 1 93.56 241 ARG A CA 1
ATOM 1805 C C . ARG A 1 241 ? -6.852 -21.234 -4.848 1 93.56 241 ARG A C 1
ATOM 1807 O O . ARG A 1 241 ? -8 -21.625 -4.641 1 93.56 241 ARG A O 1
ATOM 1814 N N . VAL A 1 242 ? -6.57 -20 -5.109 1 95.5 242 VAL A N 1
ATOM 1815 C CA . VAL A 1 242 ? -7.613 -19 -5.293 1 95.5 242 VAL A CA 1
ATOM 1816 C C . VAL A 1 242 ? -7.738 -18.656 -6.773 1 95.5 242 VAL A C 1
ATOM 1818 O O . VAL A 1 242 ? -6.746 -18.312 -7.426 1 95.5 242 VAL A O 1
ATOM 1821 N N . VAL A 1 243 ? -8.969 -18.703 -7.285 1 94.44 243 VAL A N 1
ATOM 1822 C CA . VAL A 1 243 ? -9.227 -18.484 -8.703 1 94.44 243 VAL A CA 1
ATOM 1823 C C . VAL A 1 243 ? -9.766 -17.078 -8.914 1 94.44 243 VAL A C 1
ATOM 1825 O O . VAL A 1 243 ? -10.688 -16.641 -8.219 1 94.44 243 VAL A O 1
ATOM 1828 N N . GLN A 1 244 ? -9.156 -16.328 -9.82 1 93.56 244 GLN A N 1
ATOM 1829 C CA . GLN A 1 244 ? -9.656 -15.039 -10.297 1 93.56 244 GLN A CA 1
ATOM 1830 C C . GLN A 1 244 ? -9.898 -15.062 -11.805 1 93.56 244 GLN A C 1
ATOM 1832 O O . GLN A 1 244 ? -8.969 -14.852 -12.586 1 93.56 244 GLN A O 1
ATOM 1837 N N . PRO A 1 245 ? -11.141 -15.164 -12.258 1 92.75 245 PRO A N 1
ATOM 1838 C CA . PRO A 1 245 ? -11.422 -15.414 -13.672 1 92.75 245 PRO A CA 1
ATOM 1839 C C . PRO A 1 245 ? -11.539 -14.133 -14.492 1 92.75 245 PRO A C 1
ATOM 1841 O O . PRO A 1 245 ? -11.43 -14.164 -15.719 1 92.75 245 PRO A O 1
ATOM 1844 N N . VAL A 1 246 ? -11.93 -12.984 -13.867 1 90.81 246 VAL A N 1
ATOM 1845 C CA . VAL A 1 246 ? -12.109 -11.68 -14.5 1 90.81 246 VAL A CA 1
ATOM 1846 C C . VAL A 1 246 ? -13.211 -11.766 -15.555 1 90.81 246 VAL A C 1
ATOM 1848 O O . VAL A 1 246 ? -12.977 -11.523 -16.734 1 90.81 246 VAL A O 1
ATOM 1851 N N . ILE A 1 247 ? -14.352 -12.086 -15.164 1 92.31 247 ILE A N 1
ATOM 1852 C CA . ILE A 1 247 ? -15.531 -12.125 -16.016 1 92.31 247 ILE A CA 1
ATOM 1853 C C . ILE A 1 247 ? -16.297 -10.805 -15.922 1 92.31 247 ILE A C 1
ATOM 1855 O O . ILE A 1 247 ? -16.656 -10.375 -14.828 1 92.31 247 ILE A O 1
ATOM 1859 N N . ASP A 1 248 ? -16.5 -10.227 -17.062 1 88.19 248 ASP A N 1
ATOM 1860 C CA . ASP A 1 248 ? -17.266 -8.984 -17.094 1 88.19 248 ASP A CA 1
ATOM 1861 C C . ASP A 1 248 ? -18.688 -9.211 -16.594 1 88.19 248 ASP A C 1
ATOM 1863 O O . ASP A 1 248 ? -19.312 -10.234 -16.891 1 88.19 248 ASP A O 1
ATOM 1867 N N . GLN A 1 249 ? -19.156 -8.219 -15.875 1 86.62 249 GLN A N 1
ATOM 1868 C CA . GLN A 1 249 ? -20.469 -8.391 -15.234 1 86.62 249 GLN A CA 1
ATOM 1869 C C . GLN A 1 249 ? -21.562 -8.547 -16.281 1 86.62 249 GLN A C 1
ATOM 1871 O O . GLN A 1 249 ? -22.5 -9.32 -16.078 1 86.62 249 GLN A O 1
ATOM 1876 N N . ALA A 1 250 ? -21.547 -7.789 -17.328 1 82.75 250 ALA A N 1
ATOM 1877 C CA . ALA A 1 250 ? -22.547 -7.906 -18.391 1 82.75 250 ALA A CA 1
ATOM 1878 C C . ALA A 1 250 ? -22.547 -9.312 -18.984 1 82.75 250 ALA A C 1
ATOM 1880 O O . ALA A 1 250 ? -23.609 -9.844 -19.328 1 82.75 250 ALA A O 1
ATOM 1881 N N . LYS A 1 251 ? -21.359 -9.867 -19.094 1 84.38 251 LYS A N 1
ATOM 1882 C CA . LYS A 1 251 ? -21.234 -11.234 -19.609 1 84.38 251 LYS A CA 1
ATOM 1883 C C . LYS A 1 251 ? -21.875 -12.234 -18.641 1 84.38 251 LYS A C 1
ATOM 1885 O O . LYS A 1 251 ? -22.469 -13.227 -19.062 1 84.38 251 LYS A O 1
ATOM 1890 N N . LYS A 1 252 ? -21.797 -11.992 -17.422 1 85.69 252 LYS A N 1
ATOM 1891 C CA . LYS A 1 252 ? -22.344 -12.883 -16.406 1 85.69 252 LYS A CA 1
ATOM 1892 C C . LYS A 1 252 ? -23.875 -12.898 -16.453 1 85.69 252 LYS A C 1
ATOM 1894 O O . LYS A 1 252 ? -24.5 -13.883 -16.078 1 85.69 252 LYS A O 1
ATOM 1899 N N . LEU A 1 253 ? -24.484 -11.812 -16.938 1 80.56 253 LEU A N 1
ATOM 1900 C CA . LEU A 1 253 ? -25.938 -11.695 -16.984 1 80.56 253 LEU A CA 1
ATOM 1901 C C . LEU A 1 253 ? -26.484 -12.258 -18.281 1 80.56 253 LEU A C 1
ATOM 1903 O O . LEU A 1 253 ? -27.703 -12.398 -18.438 1 80.56 253 LEU A O 1
ATOM 1907 N N . ASP A 1 254 ? -25.578 -12.625 -19.172 1 84.19 254 ASP A N 1
ATOM 1908 C CA . ASP A 1 254 ? -25.969 -13.188 -20.453 1 84.19 254 ASP A CA 1
ATOM 1909 C C . ASP A 1 254 ? -26.094 -14.711 -20.375 1 84.19 254 ASP A C 1
ATOM 1911 O O . ASP A 1 254 ? -25.094 -15.414 -20.25 1 84.19 254 ASP A O 1
ATOM 1915 N N . ASP A 1 255 ? -27.297 -15.172 -20.578 1 86.19 255 ASP A N 1
ATOM 1916 C CA . ASP A 1 255 ? -27.578 -16.594 -20.453 1 86.19 255 ASP A CA 1
ATOM 1917 C C . ASP A 1 255 ? -26.766 -17.406 -21.469 1 86.19 255 ASP A C 1
ATOM 1919 O O . ASP A 1 255 ? -26.453 -18.578 -21.219 1 86.19 255 ASP A O 1
ATOM 1923 N N . ARG A 1 256 ? -26.484 -16.797 -22.656 1 86.81 256 ARG A N 1
ATOM 1924 C CA . ARG A 1 256 ? -25.75 -17.469 -23.734 1 86.81 256 ARG A CA 1
ATOM 1925 C C . ARG A 1 256 ? -24.328 -17.781 -23.312 1 86.81 256 ARG A C 1
ATOM 1927 O O . ARG A 1 256 ? -23.672 -18.641 -23.906 1 86.81 256 ARG A O 1
ATOM 1934 N N . GLU A 1 257 ? -23.75 -17.047 -22.078 1 89.44 257 GLU A N 1
ATOM 1935 C CA . GLU A 1 257 ? -22.344 -17.125 -21.688 1 89.44 257 GLU A CA 1
ATOM 1936 C C . GLU A 1 257 ? -22.141 -18.031 -20.484 1 89.44 257 GLU A C 1
ATOM 1938 O O . GLU A 1 257 ? -21.016 -18.25 -20.031 1 89.44 257 GLU A O 1
ATOM 1943 N N . ARG A 1 258 ? -23.156 -18.672 -20.016 1 91.75 258 ARG A N 1
ATOM 1944 C CA . ARG A 1 258 ? -23.109 -19.422 -18.766 1 91.75 258 ARG A CA 1
ATOM 1945 C C . ARG A 1 258 ? -22.141 -20.594 -18.859 1 91.75 258 ARG A C 1
ATOM 1947 O O . ARG A 1 258 ? -21.312 -20.797 -17.969 1 91.75 258 ARG A O 1
ATOM 1954 N N . ALA A 1 259 ? -22.203 -21.281 -19.922 1 90.56 259 ALA A N 1
ATOM 1955 C CA . ALA A 1 259 ? -21.344 -22.453 -20.109 1 90.56 259 ALA A CA 1
ATOM 1956 C C . ALA A 1 259 ? -19.875 -22.031 -20.203 1 90.56 259 ALA A C 1
ATOM 1958 O O . ALA A 1 259 ? -19 -22.672 -19.609 1 90.56 259 ALA A O 1
ATOM 1959 N N . SER A 1 260 ? -19.656 -21.031 -20.938 1 91.5 260 SER A N 1
ATOM 1960 C CA . SER A 1 260 ? -18.281 -20.547 -21.109 1 91.5 260 SER A CA 1
ATOM 1961 C C . SER A 1 260 ? -17.703 -20.062 -19.781 1 91.5 260 SER A C 1
ATOM 1963 O O . SER A 1 260 ? -16.531 -20.297 -19.5 1 91.5 260 SER A O 1
ATOM 1965 N N . ILE A 1 261 ? -18.469 -19.422 -19.047 1 93 261 ILE A N 1
ATOM 1966 C CA . ILE A 1 261 ? -18.031 -18.906 -17.75 1 93 261 ILE A CA 1
ATOM 1967 C C . ILE A 1 261 ? -17.672 -20.078 -16.828 1 93 261 ILE A C 1
ATOM 1969 O O . ILE A 1 261 ? -16.625 -20.047 -16.172 1 93 261 ILE A O 1
ATOM 1973 N N . PHE A 1 262 ? -18.531 -21.078 -16.828 1 94.44 262 PHE A N 1
ATOM 1974 C CA . PHE A 1 262 ? -18.312 -22.266 -16.016 1 94.44 262 PHE A CA 1
ATOM 1975 C C . PHE A 1 262 ? -17.031 -22.969 -16.438 1 94.44 262 PHE A C 1
ATOM 1977 O O . PHE A 1 262 ? -16.203 -23.344 -15.602 1 94.44 262 PHE A O 1
ATOM 1984 N N . GLU A 1 263 ? -16.797 -23.062 -17.688 1 91.81 263 GLU A N 1
ATOM 1985 C CA . GLU A 1 263 ? -15.609 -23.703 -18.219 1 91.81 263 GLU A CA 1
ATOM 1986 C C . GLU A 1 263 ? -14.344 -22.922 -17.875 1 91.81 263 GLU A C 1
ATOM 1988 O O . GLU A 1 263 ? -13.281 -23.516 -17.656 1 91.81 263 GLU A O 1
ATOM 1993 N N . ASP A 1 264 ? -14.461 -21.625 -17.875 1 91.25 264 ASP A N 1
ATOM 1994 C CA . ASP A 1 264 ? -13.336 -20.781 -17.484 1 91.25 264 ASP A CA 1
ATOM 1995 C C . ASP A 1 264 ? -12.875 -21.109 -16.062 1 91.25 264 ASP A C 1
ATOM 1997 O O . ASP A 1 264 ? -11.68 -21.219 -15.805 1 91.25 264 ASP A O 1
ATOM 2001 N N . HIS A 1 265 ? -13.828 -21.266 -15.18 1 94.88 265 HIS A N 1
ATOM 2002 C CA . HIS A 1 265 ? -13.508 -21.594 -13.797 1 94.88 265 HIS A CA 1
ATOM 2003 C C . HIS A 1 265 ? -12.875 -22.969 -13.68 1 94.88 265 HIS A C 1
ATOM 2005 O O . HIS A 1 265 ? -11.914 -23.156 -12.938 1 94.88 265 HIS A O 1
ATOM 2011 N N . LEU A 1 266 ? -13.43 -23.922 -14.414 1 93.75 266 LEU A N 1
ATOM 2012 C CA . LEU A 1 266 ? -12.898 -25.281 -14.398 1 93.75 266 LEU A CA 1
ATOM 2013 C C . LEU A 1 266 ? -11.469 -25.312 -14.938 1 93.75 266 LEU A C 1
ATOM 2015 O O . LEU A 1 266 ? -10.602 -25.984 -14.383 1 93.75 266 LEU A O 1
ATOM 2019 N N . SER A 1 267 ? -11.281 -24.578 -15.945 1 88.88 267 SER A N 1
ATOM 2020 C CA . SER A 1 267 ? -9.961 -24.531 -16.562 1 88.88 267 SER A CA 1
ATOM 2021 C C . SER A 1 267 ? -8.93 -23.969 -15.586 1 88.88 267 SER A C 1
ATOM 2023 O O . SER A 1 267 ? -7.812 -24.484 -15.477 1 88.88 267 SER A O 1
ATOM 2025 N N . LEU A 1 268 ? -9.281 -22.922 -14.883 1 88.88 268 LEU A N 1
ATOM 2026 C CA . LEU A 1 268 ? -8.391 -22.312 -13.906 1 88.88 268 LEU A CA 1
ATOM 2027 C C . LEU A 1 268 ? -8.156 -23.25 -12.719 1 88.88 268 LEU A C 1
ATOM 2029 O O . LEU A 1 268 ? -7.066 -23.281 -12.148 1 88.88 268 LEU A O 1
ATOM 2033 N N . THR A 1 269 ? -9.219 -23.969 -12.344 1 91.06 269 THR A N 1
ATOM 2034 C CA . THR A 1 269 ? -9.133 -24.938 -11.258 1 91.06 269 THR A CA 1
ATOM 2035 C C . THR A 1 269 ? -8.148 -26.062 -11.602 1 91.06 269 THR A C 1
ATOM 2037 O O . THR A 1 269 ? -7.352 -26.484 -10.758 1 91.06 269 THR A O 1
ATOM 2040 N N . ALA A 1 270 ? -8.281 -26.531 -12.742 1 84 270 ALA A N 1
ATOM 2041 C CA . ALA A 1 270 ? -7.492 -27.672 -13.203 1 84 270 ALA A CA 1
ATOM 2042 C C . ALA A 1 270 ? -6.062 -27.25 -13.531 1 84 270 ALA A C 1
ATOM 2044 O O . ALA A 1 270 ? -5.242 -28.078 -13.938 1 84 270 ALA A O 1
ATOM 2045 N N . ALA A 1 271 ? -6.004 -26 -13.352 1 73.94 271 ALA A N 1
ATOM 2046 C CA . ALA A 1 271 ? -4.648 -25.531 -13.641 1 73.94 271 ALA A CA 1
ATOM 2047 C C . ALA A 1 271 ? -3.623 -26.312 -12.812 1 73.94 271 ALA A C 1
ATOM 2049 O O . ALA A 1 271 ? -3.842 -26.578 -11.633 1 73.94 271 ALA A O 1
ATOM 2050 N N . PRO A 1 272 ? -2.824 -27.094 -13.469 1 57.28 272 PRO A N 1
ATOM 2051 C CA . PRO A 1 272 ? -1.901 -27.984 -12.758 1 57.28 272 PRO A CA 1
ATOM 2052 C C . PRO A 1 272 ? -1.129 -27.266 -11.648 1 57.28 272 PRO A C 1
ATOM 2054 O O . PRO A 1 272 ? -0.98 -26.047 -11.688 1 57.28 272 PRO A O 1
ATOM 2057 N N . VAL A 1 273 ? -1.181 -28.016 -10.484 1 56.31 273 VAL A N 1
ATOM 2058 C CA . VAL A 1 273 ? -0.325 -27.609 -9.375 1 56.31 273 VAL A CA 1
ATOM 2059 C C . VAL A 1 273 ? 1.104 -28.078 -9.625 1 56.31 273 VAL A C 1
ATOM 2061 O O . VAL A 1 273 ? 1.331 -29 -10.406 1 56.31 273 VAL A O 1
ATOM 2064 N N . GLN A 1 274 ? 2.1 -27.422 -9.18 1 42.5 274 GLN A N 1
ATOM 2065 C CA . GLN A 1 274 ? 3.516 -27.75 -9.32 1 42.5 274 GLN A CA 1
ATOM 2066 C C . GLN A 1 274 ? 3.771 -29.219 -9.023 1 42.5 274 GLN A C 1
ATOM 2068 O O . GLN A 1 274 ? 3.211 -29.781 -8.078 1 42.5 274 GLN A O 1
ATOM 2073 N N . ASP A 1 275 ? 4.238 -30 -9.828 1 42.75 275 ASP A N 1
ATOM 2074 C CA . ASP A 1 275 ? 4.676 -31.328 -9.406 1 42.75 275 ASP A CA 1
ATOM 2075 C C . ASP A 1 275 ? 5.516 -31.25 -8.133 1 42.75 275 ASP A C 1
ATOM 2077 O O . ASP A 1 275 ? 6.434 -30.422 -8.039 1 42.75 275 ASP A O 1
ATOM 2081 N N . GLY A 1 276 ? 5.371 -31.969 -7.23 1 46.59 276 GLY A N 1
ATOM 2082 C CA . GLY A 1 276 ? 5.984 -32 -5.914 1 46.59 276 GLY A CA 1
ATOM 2083 C C . GLY A 1 276 ? 5.383 -31.016 -4.945 1 46.59 276 GLY A C 1
ATOM 2084 O O . GLY A 1 276 ? 5.637 -31.078 -3.74 1 46.59 276 GLY A O 1
ATOM 2085 N N . ALA A 1 277 ? 4.879 -29.875 -5.613 1 50.88 277 ALA A N 1
ATOM 2086 C CA . ALA A 1 277 ? 4.141 -29.031 -4.672 1 50.88 277 ALA A CA 1
ATOM 2087 C C . ALA A 1 277 ? 2.836 -29.703 -4.25 1 50.88 277 ALA A C 1
ATOM 2089 O O . ALA A 1 277 ? 2.312 -30.562 -4.965 1 50.88 277 ALA A O 1
ATOM 2090 N N . LYS A 1 278 ? 2.721 -29.469 -3.107 1 63.47 278 LYS A N 1
ATOM 2091 C CA . LYS A 1 278 ? 1.476 -30.047 -2.613 1 63.47 278 LYS A CA 1
ATOM 2092 C C . LYS A 1 278 ? 0.274 -29.516 -3.395 1 63.47 278 LYS A C 1
ATOM 2094 O O . LYS A 1 278 ? 0.154 -28.312 -3.623 1 63.47 278 LYS A O 1
ATOM 2099 N N . ARG A 1 279 ? -0.187 -30.312 -4.117 1 77.75 279 ARG A N 1
ATOM 2100 C CA . ARG A 1 279 ? -1.472 -30.016 -4.742 1 77.75 279 ARG A CA 1
ATOM 2101 C C . ARG A 1 279 ? -2.395 -29.281 -3.777 1 77.75 279 ARG A C 1
ATOM 2103 O O . ARG A 1 279 ? -2.395 -29.547 -2.576 1 77.75 279 ARG A O 1
ATOM 2110 N N . PRO A 1 280 ? -3.076 -28.25 -4.41 1 89.88 280 PRO A N 1
ATOM 2111 C CA . PRO A 1 280 ? -3.998 -27.578 -3.492 1 89.88 280 PRO A CA 1
ATOM 2112 C C . PRO A 1 280 ? -5.012 -28.531 -2.867 1 89.88 280 PRO A C 1
ATOM 2114 O O . PRO A 1 280 ? -5.5 -29.453 -3.539 1 89.88 280 PRO A O 1
ATOM 2117 N N . ASP A 1 281 ? -5.113 -28.375 -1.66 1 92.88 281 ASP A N 1
ATOM 2118 C CA . ASP A 1 281 ? -6.133 -29.125 -0.948 1 92.88 281 ASP A CA 1
ATOM 2119 C C . ASP A 1 281 ? -7.523 -28.547 -1.194 1 92.88 281 ASP A C 1
ATOM 2121 O O . ASP A 1 281 ? -8.508 -29.297 -1.277 1 92.88 281 ASP A O 1
ATOM 2125 N N . ILE A 1 282 ? -7.527 -27.234 -1.328 1 95.94 282 ILE A N 1
ATOM 2126 C CA . ILE A 1 282 ? -8.797 -26.547 -1.536 1 95.94 282 ILE A CA 1
ATOM 2127 C C . ILE A 1 282 ? -8.664 -25.547 -2.686 1 95.94 282 ILE A C 1
ATOM 2129 O O . ILE A 1 282 ? -7.617 -24.906 -2.842 1 95.94 282 ILE A O 1
ATOM 2133 N N . VAL A 1 283 ? -9.633 -25.516 -3.514 1 96.81 283 VAL A N 1
ATOM 2134 C CA . VAL A 1 283 ? -9.766 -24.5 -4.562 1 96.81 283 VAL A CA 1
ATOM 2135 C C . VAL A 1 283 ? -10.945 -23.578 -4.254 1 96.81 283 VAL A C 1
ATOM 2137 O O . VAL A 1 283 ? -12.023 -24.062 -3.887 1 96.81 283 VAL A O 1
ATOM 2140 N N . VAL A 1 284 ? -10.734 -22.281 -4.371 1 98.44 284 VAL A N 1
ATOM 2141 C CA . VAL A 1 284 ? -11.781 -21.328 -3.998 1 98.44 284 VAL A CA 1
ATOM 2142 C C . VAL A 1 284 ? -12.18 -20.5 -5.215 1 98.44 284 VAL A C 1
ATOM 2144 O O . VAL A 1 284 ? -11.328 -19.891 -5.863 1 98.44 284 VAL A O 1
ATOM 2147 N N . TRP A 1 285 ? -13.484 -20.531 -5.578 1 98.5 285 TRP A N 1
ATOM 2148 C CA . TRP A 1 285 ? -14.078 -19.703 -6.617 1 98.5 285 TRP A CA 1
ATOM 2149 C C . TRP A 1 285 ? -14.773 -18.484 -6.008 1 98.5 285 TRP A C 1
ATOM 2151 O O . TRP A 1 285 ? -15.297 -18.562 -4.891 1 98.5 285 TRP A O 1
ATOM 2161 N N . PRO A 1 286 ? -14.844 -17.375 -6.777 1 98.19 286 PRO A N 1
ATOM 2162 C CA . PRO A 1 286 ? -15.484 -16.156 -6.277 1 98.19 286 PRO A CA 1
ATOM 2163 C C . PRO A 1 286 ? -17 -16.297 -6.152 1 98.19 286 PRO A C 1
ATOM 2165 O O . PRO A 1 286 ? -17.547 -17.391 -6.375 1 98.19 286 PRO A O 1
ATOM 2168 N N . GLU A 1 287 ? -17.594 -15.211 -5.734 1 97.31 287 GLU A N 1
ATOM 2169 C CA . GLU A 1 287 ? -19.047 -15.102 -5.574 1 97.31 287 GLU A CA 1
ATOM 2170 C C . GLU A 1 287 ? -19.766 -15.328 -6.902 1 97.31 287 GLU A C 1
ATOM 2172 O O . GLU A 1 287 ? -19.328 -14.836 -7.941 1 97.31 287 GLU A O 1
ATOM 2177 N N . THR A 1 288 ? -20.844 -16.094 -6.895 1 94.12 288 THR A N 1
ATOM 2178 C CA . THR A 1 288 ? -21.734 -16.344 -8.023 1 94.12 288 THR A CA 1
ATOM 2179 C C . THR A 1 288 ? -20.938 -16.828 -9.234 1 94.12 288 THR A C 1
ATOM 2181 O O . THR A 1 288 ? -21.203 -16.391 -10.359 1 94.12 288 THR A O 1
ATOM 2184 N N . SER A 1 289 ? -19.969 -17.609 -9.016 1 95.19 289 SER A N 1
ATOM 2185 C CA . SER A 1 289 ? -19.141 -18.172 -10.078 1 95.19 289 SER A CA 1
ATOM 2186 C C . SER A 1 289 ? -19.922 -19.172 -10.914 1 95.19 289 SER A C 1
ATOM 2188 O O . SER A 1 289 ? -19.672 -19.328 -12.109 1 95.19 289 SER A O 1
ATOM 2190 N N . ILE A 1 290 ? -20.828 -19.891 -10.211 1 92.5 290 ILE A N 1
ATOM 2191 C CA . ILE A 1 290 ? -21.688 -20.828 -10.914 1 92.5 290 ILE A CA 1
ATOM 2192 C C . ILE A 1 290 ? -22.953 -20.109 -11.375 1 92.5 290 ILE A C 1
ATOM 2194 O O . ILE A 1 290 ? -23.828 -19.797 -10.562 1 92.5 290 ILE A O 1
ATOM 2198 N N . PRO A 1 291 ? -23.031 -19.875 -12.648 1 86.81 291 PRO A N 1
ATOM 2199 C CA . PRO A 1 291 ? -24.078 -18.984 -13.156 1 86.81 291 PRO A CA 1
ATOM 2200 C C . PRO A 1 291 ? -25.406 -19.703 -13.406 1 86.81 291 PRO A C 1
ATOM 2202 O O . PRO A 1 291 ? -26.109 -19.391 -14.367 1 86.81 291 PRO A O 1
ATOM 2205 N N . PHE A 1 292 ? -25.703 -20.828 -12.82 1 88.5 292 PHE A N 1
ATOM 2206 C CA . PHE A 1 292 ? -26.938 -21.578 -12.883 1 88.5 292 PHE A CA 1
ATOM 2207 C C . PHE A 1 292 ? -27.172 -22.359 -11.586 1 88.5 292 PHE A C 1
ATOM 2209 O O . PHE A 1 292 ? -26.312 -22.359 -10.703 1 88.5 292 PHE A O 1
ATOM 2216 N N . ILE A 1 293 ? -28.344 -22.875 -11.461 1 91.06 293 ILE A N 1
ATOM 2217 C CA . ILE A 1 293 ? -28.656 -23.672 -10.273 1 91.06 293 ILE A CA 1
ATOM 2218 C C . ILE A 1 293 ? -27.953 -25.016 -10.344 1 91.06 293 ILE A C 1
ATOM 2220 O O . ILE A 1 293 ? -28.344 -25.891 -11.117 1 91.06 293 ILE A O 1
ATOM 2224 N N . LEU A 1 294 ? -26.969 -25.141 -9.508 1 92.25 294 LEU A N 1
ATOM 2225 C CA . LEU A 1 294 ? -26.062 -26.266 -9.578 1 92.25 294 LEU A CA 1
ATOM 2226 C C . LEU A 1 294 ? -26.797 -27.578 -9.336 1 92.25 294 LEU A C 1
ATOM 2228 O O . LEU A 1 294 ? -26.531 -28.578 -10.016 1 92.25 294 LEU A O 1
ATOM 2232 N N . THR A 1 295 ? -27.734 -27.594 -8.391 1 91.25 295 THR A N 1
ATOM 2233 C CA . THR A 1 295 ? -28.453 -28.812 -8.016 1 91.25 295 THR A CA 1
ATOM 2234 C C . THR A 1 295 ? -29.344 -29.297 -9.156 1 91.25 295 THR A C 1
ATOM 2236 O O . THR A 1 295 ? -29.734 -30.453 -9.195 1 91.25 295 THR A O 1
ATOM 2239 N N . ASP A 1 296 ? -29.625 -28.422 -10.07 1 90.94 296 ASP A N 1
ATOM 2240 C CA . ASP A 1 296 ? -30.438 -28.766 -11.234 1 90.94 296 ASP A CA 1
ATOM 2241 C C . ASP A 1 296 ? -29.547 -29.219 -12.398 1 90.94 296 ASP A C 1
ATOM 2243 O O . ASP A 1 296 ? -30.062 -29.562 -13.469 1 90.94 296 ASP A O 1
ATOM 2247 N N . ASN A 1 297 ? -28.297 -29.203 -12.219 1 92.5 297 ASN A N 1
ATOM 2248 C CA . ASN A 1 297 ? -27.375 -29.547 -13.297 1 92.5 297 ASN A CA 1
ATOM 2249 C C . ASN A 1 297 ? -26.375 -30.609 -12.859 1 92.5 297 ASN A C 1
ATOM 2251 O O . ASN A 1 297 ? -25.203 -30.328 -12.656 1 92.5 297 ASN A O 1
ATOM 2255 N N . PRO A 1 298 ? -26.797 -31.828 -12.828 1 91.94 298 PRO A N 1
ATOM 2256 C CA . PRO A 1 298 ? -25.922 -32.906 -12.398 1 91.94 298 PRO A CA 1
ATOM 2257 C C . PRO A 1 298 ? -24.672 -33.031 -13.266 1 91.94 298 PRO A C 1
ATOM 2259 O O . PRO A 1 298 ? -23.609 -33.438 -12.781 1 91.94 298 PRO A O 1
ATOM 2262 N N . ASP A 1 299 ? -24.766 -32.688 -14.477 1 93.25 299 ASP A N 1
ATOM 2263 C CA . ASP A 1 299 ? -23.625 -32.719 -15.375 1 93.25 299 ASP A CA 1
ATOM 2264 C C . ASP A 1 299 ? -22.516 -31.766 -14.891 1 93.25 299 ASP A C 1
ATOM 2266 O O . ASP A 1 299 ? -21.328 -32.062 -15.031 1 93.25 299 ASP A O 1
ATOM 2270 N N . ALA A 1 300 ? -22.984 -30.641 -14.43 1 94.88 300 ALA A N 1
ATOM 2271 C CA . ALA A 1 300 ? -22 -29.688 -13.906 1 94.88 300 ALA A CA 1
ATOM 2272 C C . ALA A 1 300 ? -21.266 -30.266 -12.703 1 94.88 300 ALA A C 1
ATOM 2274 O O . ALA A 1 300 ? -20.047 -30.078 -12.562 1 94.88 300 ALA A O 1
ATOM 2275 N N . LEU A 1 301 ? -21.922 -30.953 -11.844 1 95.88 301 LEU A N 1
ATOM 2276 C CA . LEU A 1 301 ? -21.297 -31.594 -10.688 1 95.88 301 LEU A CA 1
ATOM 2277 C C . LEU A 1 301 ? -20.312 -32.688 -11.133 1 95.88 301 LEU A C 1
ATOM 2279 O O . LEU A 1 301 ? -19.234 -32.812 -10.547 1 95.88 301 LEU A O 1
ATOM 2283 N N . ALA A 1 302 ? -20.734 -33.375 -12.141 1 95.44 302 ALA A N 1
ATOM 2284 C CA . ALA A 1 302 ? -19.844 -34.406 -12.688 1 95.44 302 ALA A CA 1
ATOM 2285 C C . ALA A 1 302 ? -18.578 -33.781 -13.266 1 95.44 302 ALA A C 1
ATOM 2287 O O . ALA A 1 302 ? -17.484 -34.312 -13.117 1 95.44 302 ALA A O 1
ATOM 2288 N N . ARG A 1 303 ? -18.75 -32.688 -13.945 1 95 303 ARG A N 1
ATOM 2289 C CA . ARG A 1 303 ? -17.594 -32 -14.516 1 95 303 ARG A CA 1
ATOM 2290 C C . ARG A 1 303 ? -16.656 -31.516 -13.414 1 95 303 ARG A C 1
ATOM 2292 O O . ARG A 1 303 ? -15.438 -31.562 -13.578 1 95 303 ARG A O 1
ATOM 2299 N N . ILE A 1 304 ? -17.219 -30.953 -12.359 1 96.44 304 ILE A N 1
ATOM 2300 C CA . ILE A 1 304 ? -16.406 -30.531 -11.219 1 96.44 304 ILE A CA 1
ATOM 2301 C C . ILE A 1 304 ? -15.625 -31.703 -10.664 1 96.44 304 ILE A C 1
ATOM 2303 O O . ILE A 1 304 ? -14.43 -31.594 -10.398 1 96.44 304 ILE A O 1
ATOM 2307 N N . ALA A 1 305 ? -16.281 -32.844 -10.531 1 95.88 305 ALA A N 1
ATOM 2308 C CA . ALA A 1 305 ? -15.641 -34.062 -10.031 1 95.88 305 ALA A CA 1
ATOM 2309 C C . ALA A 1 305 ? -14.5 -34.5 -10.938 1 95.88 305 ALA A C 1
ATOM 2311 O O . ALA A 1 305 ? -13.484 -35.031 -10.469 1 95.88 305 ALA A O 1
ATOM 2312 N N . ASP A 1 306 ? -14.68 -34.312 -12.188 1 94.5 306 ASP A N 1
ATOM 2313 C CA . ASP A 1 306 ? -13.68 -34.719 -13.172 1 94.5 306 ASP A CA 1
ATOM 2314 C C . ASP A 1 306 ? -12.406 -33.875 -13.016 1 94.5 306 ASP A C 1
ATOM 2316 O O . ASP A 1 306 ? -11.305 -34.375 -13.305 1 94.5 306 ASP A O 1
ATOM 2320 N N . VAL A 1 307 ? -12.609 -32.656 -12.641 1 92.5 307 VAL A N 1
ATOM 2321 C CA . VAL A 1 307 ? -11.477 -31.734 -12.602 1 92.5 307 VAL A CA 1
ATOM 2322 C C . VAL A 1 307 ? -10.781 -31.828 -11.242 1 92.5 307 VAL A C 1
ATOM 2324 O O . VAL A 1 307 ? -9.562 -31.672 -11.148 1 92.5 307 VAL A O 1
ATOM 2327 N N . LEU A 1 308 ? -11.539 -32.094 -10.18 1 93.69 308 LEU A N 1
ATOM 2328 C CA . LEU A 1 308 ? -10.961 -32.188 -8.836 1 93.69 308 LEU A CA 1
ATOM 2329 C C . LEU A 1 308 ? -10.18 -33.469 -8.672 1 93.69 308 LEU A C 1
ATOM 2331 O O . LEU A 1 308 ? -10.609 -34.531 -9.141 1 93.69 308 LEU A O 1
ATOM 2335 N N . GLN A 1 309 ? -9.047 -33.406 -8.117 1 89.62 309 GLN A N 1
ATOM 2336 C CA . GLN A 1 309 ? -8.258 -34.594 -7.797 1 89.62 309 GLN A CA 1
ATOM 2337 C C . GLN A 1 309 ? -8.672 -35.188 -6.449 1 89.62 309 GLN A C 1
ATOM 2339 O O . GLN A 1 309 ? -9.453 -34.562 -5.715 1 89.62 309 GLN A O 1
ATOM 2344 N N . ASP A 1 310 ? -8.141 -36.375 -6.176 1 90.5 310 ASP A N 1
ATOM 2345 C CA . ASP A 1 310 ? -8.516 -37.094 -4.961 1 90.5 310 ASP A CA 1
ATOM 2346 C C . ASP A 1 310 ? -8.211 -36.281 -3.717 1 90.5 310 ASP A C 1
ATOM 2348 O O . ASP A 1 310 ? -7.086 -35.812 -3.533 1 90.5 310 ASP A O 1
ATOM 2352 N N . GLY A 1 311 ? -9.219 -36.062 -2.926 1 91.94 311 GLY A N 1
ATOM 2353 C CA . GLY A 1 311 ? -9.047 -35.375 -1.667 1 91.94 311 GLY A CA 1
ATOM 2354 C C . GLY A 1 311 ? -9.203 -33.875 -1.801 1 91.94 311 GLY A C 1
ATOM 2355 O O . GLY A 1 311 ? -9.297 -33.156 -0.798 1 91.94 311 GLY A O 1
ATOM 2356 N N . GLN A 1 312 ? -9.266 -33.375 -2.979 1 94.56 312 GLN A N 1
ATOM 2357 C CA . GLN A 1 312 ? -9.422 -31.938 -3.209 1 94.56 312 GLN A CA 1
ATOM 2358 C C . GLN A 1 312 ? -10.859 -31.484 -2.973 1 94.56 312 GLN A C 1
ATOM 2360 O O . GLN A 1 312 ? -11.797 -32.281 -3.15 1 94.56 312 GLN A O 1
ATOM 2365 N N . VAL A 1 313 ? -11.008 -30.25 -2.521 1 97.12 313 VAL A N 1
ATOM 2366 C CA . VAL A 1 313 ? -12.312 -29.672 -2.232 1 97.12 313 VAL A CA 1
ATOM 2367 C C . VAL A 1 313 ? -12.469 -28.344 -2.963 1 97.12 313 VAL A C 1
ATOM 2369 O O . VAL A 1 313 ? -11.531 -27.547 -3.02 1 97.12 313 VAL A O 1
ATOM 2372 N N . LEU A 1 314 ? -13.617 -28.156 -3.564 1 97.81 314 LEU A N 1
ATOM 2373 C CA . LEU A 1 314 ? -13.945 -26.875 -4.176 1 97.81 314 LEU A CA 1
ATOM 2374 C C . LEU A 1 314 ? -14.898 -26.078 -3.289 1 97.81 314 LEU A C 1
ATOM 2376 O O . LEU A 1 314 ? -15.93 -26.594 -2.848 1 97.81 314 LEU A O 1
ATOM 2380 N N . VAL A 1 315 ? -14.523 -24.922 -2.928 1 98.44 315 VAL A N 1
ATOM 2381 C CA . VAL A 1 315 ? -15.391 -23.953 -2.271 1 98.44 315 VAL A CA 1
ATOM 2382 C C . VAL A 1 315 ? -15.805 -22.859 -3.268 1 98.44 315 VAL A C 1
ATOM 2384 O O . VAL A 1 315 ? -14.977 -22.047 -3.678 1 98.44 315 VAL A O 1
ATOM 2387 N N . ALA A 1 316 ? -17.062 -22.828 -3.65 1 98.19 316 ALA A N 1
ATOM 2388 C CA . ALA A 1 316 ? -17.453 -22.016 -4.793 1 98.19 316 ALA A CA 1
ATOM 2389 C C . ALA A 1 316 ? -18.719 -21.203 -4.484 1 98.19 316 ALA A C 1
ATOM 2391 O O . ALA A 1 316 ? -19.641 -21.719 -3.838 1 98.19 316 ALA A O 1
ATOM 2392 N N . GLY A 1 317 ? -18.719 -19.953 -4.926 1 97.62 317 GLY A N 1
ATOM 2393 C CA . GLY A 1 317 ? -19.938 -19.172 -4.867 1 97.62 317 GLY A CA 1
ATOM 2394 C C . GLY A 1 317 ? -20.953 -19.578 -5.902 1 97.62 317 GLY A C 1
ATOM 2395 O O . GLY A 1 317 ? -20.609 -19.828 -7.059 1 97.62 317 GLY A O 1
ATOM 2396 N N . ALA A 1 318 ? -22.25 -19.656 -5.465 1 95.75 318 ALA A N 1
ATOM 2397 C CA . ALA A 1 318 ? -23.344 -20.062 -6.332 1 95.75 318 ALA A CA 1
ATOM 2398 C C . ALA A 1 318 ? -24.672 -19.516 -5.828 1 95.75 318 ALA A C 1
ATOM 2400 O O . ALA A 1 318 ? -24.75 -18.953 -4.734 1 95.75 318 ALA A O 1
ATOM 2401 N N . VAL A 1 319 ? -25.641 -19.609 -6.719 1 92.75 319 VAL A N 1
ATOM 2402 C CA . VAL A 1 319 ? -27.016 -19.328 -6.312 1 92.75 319 VAL A CA 1
ATOM 2403 C C . VAL A 1 319 ? -27.719 -20.625 -5.926 1 92.75 319 VAL A C 1
ATOM 2405 O O . VAL A 1 319 ? -27.688 -21.609 -6.668 1 92.75 319 VAL A O 1
ATOM 2408 N N . ARG A 1 320 ? -28.234 -20.609 -4.758 1 93.5 320 ARG A N 1
ATOM 2409 C CA . ARG A 1 320 ? -28.984 -21.766 -4.277 1 93.5 320 ARG A CA 1
ATOM 2410 C C . ARG A 1 320 ? -30.484 -21.5 -4.312 1 93.5 320 ARG A C 1
ATOM 2412 O O . ARG A 1 320 ? -30.938 -20.391 -4.027 1 93.5 320 ARG A O 1
ATOM 2419 N N . VAL A 1 321 ? -31.234 -22.531 -4.676 1 91.19 321 VAL A N 1
ATOM 2420 C CA . VAL A 1 321 ? -32.688 -22.422 -4.707 1 91.19 321 VAL A CA 1
ATOM 2421 C C . VAL A 1 321 ? -33.312 -23.359 -3.682 1 91.19 321 VAL A C 1
ATOM 2423 O O . VAL A 1 321 ? -32.812 -24.469 -3.479 1 91.19 321 VAL A O 1
ATOM 2426 N N . GLU A 1 322 ? -34.219 -22.875 -2.992 1 89.19 322 GLU A N 1
ATOM 2427 C CA . GLU A 1 322 ? -34.969 -23.656 -2.037 1 89.19 322 GLU A CA 1
ATOM 2428 C C . GLU A 1 322 ? -36.469 -23.609 -2.361 1 89.19 322 GLU A C 1
ATOM 2430 O O . GLU A 1 322 ? -37.031 -22.531 -2.598 1 89.19 322 GLU A O 1
ATOM 2435 N N . ASP A 1 323 ? -37.031 -24.812 -2.42 1 85.31 323 ASP A N 1
ATOM 2436 C CA . ASP A 1 323 ? -38.5 -24.891 -2.617 1 85.31 323 ASP A CA 1
ATOM 2437 C C . ASP A 1 323 ? -39.25 -24.422 -1.368 1 85.31 323 ASP A C 1
ATOM 2439 O O . ASP A 1 323 ? -39.031 -24.984 -0.283 1 85.31 323 ASP A O 1
ATOM 2443 N N . ALA A 1 324 ? -40.094 -23.375 -1.495 1 80.44 324 ALA A N 1
ATOM 2444 C CA . ALA A 1 324 ? -40.781 -22.781 -0.351 1 80.44 324 ALA A CA 1
ATOM 2445 C C . ALA A 1 324 ? -42.125 -23.453 -0.115 1 80.44 324 ALA A C 1
ATOM 2447 O O . ALA A 1 324 ? -42.906 -23.016 0.743 1 80.44 324 ALA A O 1
ATOM 2448 N N . GLY A 1 325 ? -42.406 -24.484 -0.726 1 76.06 325 GLY A N 1
ATOM 2449 C CA . GLY A 1 325 ? -43.656 -25.203 -0.534 1 76.06 325 GLY A CA 1
ATOM 2450 C C . GLY A 1 325 ? -44.656 -24.969 -1.647 1 76.06 325 GLY A C 1
ATOM 2451 O O . GLY A 1 325 ? -44.469 -24.094 -2.496 1 76.06 325 GLY A O 1
ATOM 2452 N N . ALA A 1 326 ? -45.844 -25.797 -1.65 1 76.69 326 ALA A N 1
ATOM 2453 C CA . ALA A 1 326 ? -46.844 -25.781 -2.707 1 76.69 326 ALA A CA 1
ATOM 2454 C C . ALA A 1 326 ? -47.531 -24.406 -2.797 1 76.69 326 ALA A C 1
ATOM 2456 O O . ALA A 1 326 ? -48 -23.875 -1.79 1 76.69 326 ALA A O 1
ATOM 2457 N N . GLY A 1 327 ? -47.5 -23.766 -3.982 1 76.88 327 GLY A N 1
ATOM 2458 C CA . GLY A 1 327 ? -48.156 -22.516 -4.273 1 76.88 327 GLY A CA 1
ATOM 2459 C C . GLY A 1 327 ? -47.312 -21.297 -3.99 1 76.88 327 GLY A C 1
ATOM 2460 O O . GLY A 1 327 ? -47.688 -20.172 -4.281 1 76.88 327 GLY A O 1
ATOM 2461 N N . LEU A 1 328 ? -46.125 -21.5 -3.297 1 79.12 328 LEU A N 1
ATOM 2462 C CA . LEU A 1 328 ? -45.25 -20.375 -2.998 1 79.12 328 LEU A CA 1
ATOM 2463 C C . LEU A 1 328 ? -44.094 -20.297 -3.975 1 79.12 328 LEU A C 1
ATOM 2465 O O . LEU A 1 328 ? -43.594 -21.344 -4.438 1 79.12 328 LEU A O 1
ATOM 2469 N N . PRO A 1 329 ? -43.719 -19.141 -4.32 1 82.19 329 PRO A N 1
ATOM 2470 C CA . PRO A 1 329 ? -42.531 -19.031 -5.18 1 82.19 329 PRO A CA 1
ATOM 2471 C C . PRO A 1 329 ? -41.25 -19.516 -4.5 1 82.19 329 PRO A C 1
ATOM 2473 O O . PRO A 1 329 ? -41.125 -19.406 -3.281 1 82.19 329 PRO A O 1
ATOM 2476 N N . PRO A 1 330 ? -40.344 -20.078 -5.27 1 87.44 330 PRO A N 1
ATOM 2477 C CA . PRO A 1 330 ? -39.094 -20.547 -4.691 1 87.44 330 PRO A CA 1
ATOM 2478 C C . PRO A 1 330 ? -38.25 -19.422 -4.094 1 87.44 330 PRO A C 1
ATOM 2480 O O . PRO A 1 330 ? -38.406 -18.25 -4.484 1 87.44 330 PRO A O 1
ATOM 2483 N N . ARG A 1 331 ? -37.438 -19.75 -3.111 1 90.38 331 ARG A N 1
ATOM 2484 C CA . ARG A 1 331 ? -36.5 -18.812 -2.514 1 90.38 331 ARG A CA 1
ATOM 2485 C C . ARG A 1 331 ? -35.094 -19 -3.09 1 90.38 331 ARG A C 1
ATOM 2487 O O . ARG A 1 331 ? -34.656 -20.125 -3.33 1 90.38 331 ARG A O 1
ATOM 2494 N N . TYR A 1 332 ? -34.5 -17.922 -3.375 1 91.25 332 TYR A N 1
ATOM 2495 C CA . TYR A 1 332 ? -33.125 -17.938 -3.891 1 91.25 332 TYR A CA 1
ATOM 2496 C C . TYR A 1 332 ? -32.156 -17.359 -2.873 1 91.25 332 TYR A C 1
ATOM 2498 O O . TYR A 1 332 ? -32.5 -16.406 -2.166 1 91.25 332 TYR A O 1
ATOM 2506 N N . TYR A 1 333 ? -30.969 -17.984 -2.771 1 94.25 333 TYR A N 1
ATOM 2507 C CA . TYR A 1 333 ? -29.938 -17.547 -1.835 1 94.25 333 TYR A CA 1
ATOM 2508 C C . TYR A 1 333 ? -28.609 -17.344 -2.547 1 94.25 333 TYR A C 1
ATOM 2510 O O . TYR A 1 333 ? -28.297 -18.062 -3.498 1 94.25 333 TYR A O 1
ATOM 2518 N N . ASN A 1 334 ? -27.859 -16.266 -2.223 1 95.62 334 ASN A N 1
ATOM 2519 C CA . ASN A 1 334 ? -26.438 -16.172 -2.518 1 95.62 334 ASN A CA 1
ATOM 2520 C C . ASN A 1 334 ? -25.609 -17.031 -1.578 1 95.62 334 ASN A C 1
ATOM 2522 O O . ASN A 1 334 ? -25.547 -16.781 -0.375 1 95.62 334 ASN A O 1
ATOM 2526 N N . SER A 1 335 ? -24.969 -18.047 -2.156 1 97 335 SER A N 1
ATOM 2527 C CA . SER A 1 335 ? -24.453 -19.094 -1.284 1 97 335 SER A CA 1
ATOM 2528 C C . SER A 1 335 ? -23.016 -19.453 -1.643 1 97 335 SER A C 1
ATOM 2530 O O . SER A 1 335 ? -22.516 -19.078 -2.713 1 97 335 SER A O 1
ATOM 2532 N N . VAL A 1 336 ? -22.359 -20.109 -0.732 1 97.69 336 VAL A N 1
ATOM 2533 C CA . VAL A 1 336 ? -21.109 -20.828 -0.93 1 97.69 336 VAL A CA 1
ATOM 2534 C C . VAL A 1 336 ? -21.344 -22.344 -0.79 1 97.69 336 VAL A C 1
ATOM 2536 O O . VAL A 1 336 ? -21.984 -22.781 0.169 1 97.69 336 VAL A O 1
ATOM 2539 N N . TYR A 1 337 ? -20.906 -23.109 -1.757 1 97.62 337 TYR A N 1
ATOM 2540 C CA . TYR A 1 337 ? -20.953 -24.562 -1.688 1 97.62 337 TYR A CA 1
ATOM 2541 C C . TYR A 1 337 ? -19.578 -25.141 -1.416 1 97.62 337 TYR A C 1
ATOM 2543 O O . TYR A 1 337 ? -18.578 -24.609 -1.901 1 97.62 337 TYR A O 1
ATOM 2551 N N . VAL A 1 338 ? -19.531 -26.156 -0.633 1 98 338 VAL A N 1
ATOM 2552 C CA . VAL A 1 338 ? -18.359 -27.031 -0.518 1 98 338 VAL A CA 1
ATOM 2553 C C . VAL A 1 338 ? -18.594 -28.328 -1.288 1 98 338 VAL A C 1
ATOM 2555 O O . VAL A 1 338 ? -19.516 -29.078 -0.978 1 98 338 VAL A O 1
ATOM 2558 N N . ILE A 1 339 ? -17.781 -28.578 -2.299 1 97.69 339 ILE A N 1
ATOM 2559 C CA . ILE A 1 339 ? -17.953 -29.75 -3.17 1 97.69 339 ILE A CA 1
ATOM 2560 C C . ILE A 1 339 ? -16.719 -30.625 -3.107 1 97.69 339 ILE A C 1
ATOM 2562 O O . ILE A 1 339 ? -15.594 -30.141 -3.271 1 97.69 339 ILE A O 1
ATOM 2566 N N . ASP A 1 340 ? -16.891 -31.922 -2.881 1 97.12 340 ASP A N 1
ATOM 2567 C CA . ASP A 1 340 ? -15.742 -32.812 -2.77 1 97.12 340 ASP A CA 1
ATOM 2568 C C . ASP A 1 340 ? -15.367 -33.375 -4.133 1 97.12 340 ASP A C 1
ATOM 2570 O O . ASP A 1 340 ? -15.945 -33 -5.156 1 97.12 340 ASP A O 1
ATOM 2574 N N . ASP A 1 341 ? -14.32 -34.25 -4.156 1 95.88 341 ASP A N 1
ATOM 2575 C CA . ASP A 1 341 ? -13.742 -34.75 -5.398 1 95.88 341 ASP A CA 1
ATOM 2576 C C . ASP A 1 341 ? -14.656 -35.781 -6.051 1 95.88 341 ASP A C 1
ATOM 2578 O O . ASP A 1 341 ? -14.383 -36.25 -7.156 1 95.88 341 ASP A O 1
ATOM 2582 N N . ARG A 1 342 ? -15.828 -36.156 -5.445 1 95.38 342 ARG A N 1
ATOM 2583 C CA . ARG A 1 342 ? -16.828 -37.062 -6.031 1 95.38 342 ARG A CA 1
ATOM 2584 C C . ARG A 1 342 ? -17.984 -36.25 -6.617 1 95.38 342 ARG A C 1
ATOM 2586 O O . ARG A 1 342 ? -18.969 -36.844 -7.098 1 95.38 342 ARG A O 1
ATOM 2593 N N . GLY A 1 343 ? -17.844 -34.938 -6.461 1 95.5 343 GLY A N 1
ATOM 2594 C CA . GLY A 1 343 ? -18.891 -34.062 -6.984 1 95.5 343 GLY A CA 1
ATOM 2595 C C . GLY A 1 343 ? -20.094 -33.969 -6.059 1 95.5 343 GLY A C 1
ATOM 2596 O O . GLY A 1 343 ? -21.219 -33.75 -6.512 1 95.5 343 GLY A O 1
ATOM 2597 N N . GLN A 1 344 ? -19.906 -34.25 -4.832 1 96 344 GLN A N 1
ATOM 2598 C CA . GLN A 1 344 ? -20.969 -34.125 -3.846 1 96 344 GLN A CA 1
ATOM 2599 C C . GLN A 1 344 ? -20.875 -32.812 -3.08 1 96 344 GLN A C 1
ATOM 2601 O O . GLN A 1 344 ? -19.781 -32.406 -2.684 1 96 344 GLN A O 1
ATOM 2606 N N . ILE A 1 345 ? -21.984 -32.188 -2.932 1 96.62 345 ILE A N 1
ATOM 2607 C CA . ILE A 1 345 ? -22.047 -31 -2.082 1 96.62 345 ILE A CA 1
ATOM 2608 C C . ILE A 1 345 ? -22.047 -31.406 -0.613 1 96.62 345 ILE A C 1
ATOM 2610 O O . ILE A 1 345 ? -23 -32.031 -0.133 1 96.62 345 ILE A O 1
ATOM 2614 N N . VAL A 1 346 ? -21 -31.125 0.094 1 96.81 346 VAL A N 1
ATOM 2615 C CA . VAL A 1 346 ? -20.828 -31.641 1.45 1 96.81 346 VAL A CA 1
ATOM 2616 C C . VAL A 1 346 ? -21.016 -30.5 2.457 1 96.81 346 VAL A C 1
ATOM 2618 O O . VAL A 1 346 ? -20.969 -30.734 3.67 1 96.81 346 VAL A O 1
ATOM 2621 N N . GLY A 1 347 ? -21.219 -29.297 2.037 1 95.5 347 GLY A N 1
ATOM 2622 C CA . GLY A 1 347 ? -21.484 -28.156 2.885 1 95.5 347 GLY A CA 1
ATOM 2623 C C . GLY A 1 347 ? -21.984 -26.953 2.117 1 95.5 347 GLY A C 1
ATOM 2624 O O . GLY A 1 347 ? -21.781 -26.844 0.907 1 95.5 347 GLY A O 1
ATOM 2625 N N . ALA A 1 348 ? -22.672 -26.094 2.799 1 96.12 348 ALA A N 1
ATOM 2626 C CA . ALA A 1 348 ? -23.172 -24.875 2.197 1 96.12 348 ALA A CA 1
ATOM 2627 C C . ALA A 1 348 ? -23.406 -23.797 3.256 1 96.12 348 ALA A C 1
ATOM 2629 O O . ALA A 1 348 ? -23.656 -24.109 4.422 1 96.12 348 ALA A O 1
ATOM 2630 N N . ALA A 1 349 ? -23.266 -22.625 2.885 1 96.75 349 ALA A N 1
ATOM 2631 C CA . ALA A 1 349 ? -23.562 -21.438 3.691 1 96.75 349 ALA A CA 1
ATOM 2632 C C . ALA A 1 349 ? -24.203 -20.344 2.842 1 96.75 349 ALA A C 1
ATOM 2634 O O . ALA A 1 349 ? -23.719 -20.031 1.757 1 96.75 349 ALA A O 1
ATOM 2635 N N . ASP A 1 350 ? -25.312 -19.812 3.32 1 96.56 350 ASP A N 1
ATOM 2636 C CA . ASP A 1 350 ? -26.031 -18.75 2.613 1 96.56 350 ASP A CA 1
ATOM 2637 C C . ASP A 1 350 ? -25.703 -17.375 3.191 1 96.56 350 ASP A C 1
ATOM 2639 O O . ASP A 1 350 ? -25.422 -17.25 4.383 1 96.56 350 ASP A O 1
ATOM 2643 N N . LYS A 1 351 ? -25.766 -16.5 2.287 1 95.81 351 LYS A N 1
ATOM 2644 C CA . LYS A 1 351 ? -25.516 -15.109 2.682 1 95.81 351 LYS A CA 1
ATOM 2645 C C . LYS A 1 351 ? -26.531 -14.641 3.723 1 95.81 351 LYS A C 1
ATOM 2647 O O . LYS A 1 351 ? -27.734 -14.852 3.564 1 95.81 351 LYS A O 1
ATOM 2652 N N . VAL A 1 352 ? -26.031 -13.945 4.762 1 95.25 352 VAL A N 1
ATOM 2653 C CA . VAL A 1 352 ? -26.891 -13.508 5.859 1 95.25 352 VAL A CA 1
ATOM 2654 C C . VAL A 1 352 ? -27.25 -12.039 5.668 1 95.25 352 VAL A C 1
ATOM 2656 O O . VAL A 1 352 ? -28.422 -11.656 5.828 1 95.25 352 VAL A O 1
ATOM 2659 N N . HIS A 1 353 ? -26.266 -11.258 5.352 1 94.69 353 HIS A N 1
ATOM 2660 C CA . HIS A 1 353 ? -26.5 -9.828 5.18 1 94.69 353 HIS A CA 1
ATOM 2661 C C . HIS A 1 353 ? -26.516 -9.445 3.703 1 94.69 353 HIS A C 1
ATOM 2663 O O . HIS A 1 353 ? -25.469 -9.258 3.092 1 94.69 353 HIS A O 1
ATOM 2669 N N . LEU A 1 354 ? -27.703 -9.219 3.205 1 94.25 354 LEU A N 1
ATOM 2670 C CA . LEU A 1 354 ? -27.891 -8.922 1.789 1 94.25 354 LEU A CA 1
ATOM 2671 C C . LEU A 1 354 ? -27.625 -7.449 1.498 1 94.25 354 LEU A C 1
ATOM 2673 O O . LEU A 1 354 ? -27.75 -6.609 2.391 1 94.25 354 LEU A O 1
ATOM 2677 N N . VAL A 1 355 ? -27.266 -7.18 0.32 1 91.38 355 VAL A N 1
ATOM 2678 C CA . VAL A 1 355 ? -27.078 -5.805 -0.137 1 91.38 355 VAL A CA 1
ATOM 2679 C C . VAL A 1 355 ? -28.438 -5.184 -0.457 1 91.38 355 VAL A C 1
ATOM 2681 O O . VAL A 1 355 ? -29.141 -5.641 -1.362 1 91.38 355 VAL A O 1
ATOM 2684 N N . PRO A 1 356 ? -28.797 -4.16 0.147 1 88.56 356 PRO A N 1
ATOM 2685 C CA . PRO A 1 356 ? -30.078 -3.51 -0.172 1 88.56 356 PRO A CA 1
ATOM 2686 C C . PRO A 1 356 ? -30.109 -2.936 -1.587 1 88.56 356 PRO A C 1
ATOM 2688 O O . PRO A 1 356 ? -29.109 -2.377 -2.051 1 88.56 356 PRO A O 1
ATOM 2691 N N . PHE A 1 357 ? -31.234 -3.121 -2.277 1 83 357 PHE A N 1
ATOM 2692 C CA . PHE A 1 357 ? -31.484 -2.65 -3.633 1 83 357 PHE A CA 1
ATOM 2693 C C . PHE A 1 357 ? -30.688 -3.457 -4.648 1 83 357 PHE A C 1
ATOM 2695 O O . PHE A 1 357 ? -31.031 -3.514 -5.824 1 83 357 PHE A O 1
ATOM 2702 N N . GLY A 1 358 ? -29.625 -3.998 -4.203 1 84.44 358 GLY A N 1
ATOM 2703 C CA . GLY A 1 358 ? -28.859 -4.871 -5.078 1 84.44 358 GLY A CA 1
ATOM 2704 C C . GLY A 1 358 ? -29.375 -6.297 -5.102 1 84.44 358 GLY A C 1
ATOM 2705 O O . GLY A 1 358 ? -29.703 -6.824 -6.168 1 84.44 358 GLY A O 1
ATOM 2706 N N . GLU A 1 359 ? -29.562 -6.777 -3.867 1 88.38 359 GLU A N 1
ATOM 2707 C CA . GLU A 1 359 ? -29.922 -8.188 -3.752 1 88.38 359 GLU A CA 1
ATOM 2708 C C . GLU A 1 359 ? -31.375 -8.359 -3.312 1 88.38 359 GLU A C 1
ATOM 2710 O O . GLU A 1 359 ? -31.953 -9.445 -3.453 1 88.38 359 GLU A O 1
ATOM 2715 N N . TYR A 1 360 ? -31.891 -7.266 -2.697 1 82 360 TYR A N 1
ATOM 2716 C CA . TYR A 1 360 ? -33.312 -7.234 -2.32 1 82 360 TYR A CA 1
ATOM 2717 C C . TYR A 1 360 ? -33.844 -5.805 -2.297 1 82 360 TYR A C 1
ATOM 2719 O O . TYR A 1 360 ? -33.062 -4.848 -2.32 1 82 360 TYR A O 1
ATOM 2727 N N . LEU A 1 361 ? -35.094 -5.695 -2.342 1 78.62 361 LEU A N 1
ATOM 2728 C CA . LEU A 1 361 ? -35.688 -4.379 -2.232 1 78.62 361 LEU A CA 1
ATOM 2729 C C . LEU A 1 361 ? -36.25 -4.148 -0.827 1 78.62 361 LEU A C 1
ATOM 2731 O O . LEU A 1 361 ? -37.125 -4.895 -0.36 1 78.62 361 LEU A O 1
ATOM 2735 N N . PRO A 1 362 ? -35.625 -3.127 -0.303 1 78.75 362 PRO A N 1
ATOM 2736 C CA . PRO A 1 362 ? -36.312 -2.744 0.943 1 78.75 362 PRO A CA 1
ATOM 2737 C C . PRO A 1 362 ? -37.75 -2.303 0.728 1 78.75 362 PRO A C 1
ATOM 2739 O O . PRO A 1 362 ? -38.062 -1.685 -0.292 1 78.75 362 PRO A O 1
ATOM 2742 N N . PHE A 1 363 ? -38.625 -2.684 1.63 1 76.19 363 PHE A N 1
ATOM 2743 C CA . PHE A 1 363 ? -40.031 -2.395 1.444 1 76.19 363 PHE A CA 1
ATOM 2744 C C . PHE A 1 363 ? -40.531 -2.971 0.126 1 76.19 363 PHE A C 1
ATOM 2746 O O . PHE A 1 363 ? -41.156 -2.266 -0.667 1 76.19 363 PHE A O 1
ATOM 2753 N N . GLU A 1 364 ? -40.25 -4.148 -0.111 1 76.12 364 GLU A N 1
ATOM 2754 C CA . GLU A 1 364 ? -40.438 -4.855 -1.375 1 76.12 364 GLU A CA 1
ATOM 2755 C C . GLU A 1 364 ? -41.812 -4.605 -1.951 1 76.12 364 GLU A C 1
ATOM 2757 O O . GLU A 1 364 ? -41.969 -4.238 -3.119 1 76.12 364 GLU A O 1
ATOM 2762 N N . ASP A 1 365 ? -42.812 -4.766 -1.107 1 75 365 ASP A N 1
ATOM 2763 C CA . ASP A 1 365 ? -44.188 -4.629 -1.594 1 75 365 ASP A CA 1
ATOM 2764 C C . ASP A 1 365 ? -44.406 -3.252 -2.211 1 75 365 ASP A C 1
ATOM 2766 O O . ASP A 1 365 ? -44.969 -3.141 -3.303 1 75 365 ASP A O 1
ATOM 2770 N N . LEU A 1 366 ? -43.938 -2.314 -1.495 1 73.06 366 LEU A N 1
ATOM 2771 C CA . LEU A 1 366 ? -44.125 -0.939 -1.938 1 73.06 366 LEU A CA 1
ATOM 2772 C C . LEU A 1 366 ? -43.312 -0.648 -3.195 1 73.06 366 LEU A C 1
ATOM 2774 O O . LEU A 1 366 ? -43.844 -0.119 -4.172 1 73.06 366 LEU A O 1
ATOM 2778 N N . LEU A 1 367 ? -42.188 -1.057 -3.281 1 75.88 367 LEU A N 1
ATOM 2779 C CA . LEU A 1 367 ? -41.281 -0.68 -4.363 1 75.88 367 LEU A CA 1
ATOM 2780 C C . LEU A 1 367 ? -41.562 -1.516 -5.609 1 75.88 367 LEU A C 1
ATOM 2782 O O . LEU A 1 367 ? -41.438 -1.017 -6.734 1 75.88 367 LEU A O 1
ATOM 2786 N N . THR A 1 368 ? -41.906 -2.689 -5.363 1 73.88 368 THR A N 1
ATOM 2787 C CA . THR A 1 368 ? -42.281 -3.529 -6.496 1 73.88 368 THR A CA 1
ATOM 2788 C C . THR A 1 368 ? -43.531 -3.012 -7.16 1 73.88 368 THR A C 1
ATOM 2790 O O . THR A 1 368 ? -43.688 -3.117 -8.383 1 73.88 368 THR A O 1
ATOM 2793 N N . SER A 1 369 ? -44.375 -2.502 -6.348 1 74.69 369 SER A N 1
ATOM 2794 C CA . SER A 1 369 ? -45.594 -1.926 -6.898 1 74.69 369 SER A CA 1
ATOM 2795 C C . SER A 1 369 ? -45.281 -0.724 -7.785 1 74.69 369 SER A C 1
ATOM 2797 O O . SER A 1 369 ? -46.062 -0.391 -8.68 1 74.69 369 SER A O 1
ATOM 2799 N N . TRP A 1 370 ? -44.156 -0.208 -7.535 1 73.62 370 TRP A N 1
ATOM 2800 C CA . TRP A 1 370 ? -43.75 0.926 -8.344 1 73.62 370 TRP A CA 1
ATOM 2801 C C . TRP A 1 370 ? -42.938 0.459 -9.555 1 73.62 370 TRP A C 1
ATOM 2803 O O . TRP A 1 370 ? -42.406 1.276 -10.297 1 73.62 370 TRP A O 1
ATOM 2813 N N . GLY A 1 371 ? -42.781 -0.867 -9.672 1 70 371 GLY A N 1
ATOM 2814 C CA . GLY A 1 371 ? -42.125 -1.441 -10.836 1 70 371 GLY A CA 1
ATOM 2815 C C . GLY A 1 371 ? -40.625 -1.585 -10.656 1 70 371 GLY A C 1
ATOM 2816 O O . GLY A 1 371 ? -39.906 -1.798 -11.633 1 70 371 GLY A O 1
ATOM 2817 N N . LEU A 1 372 ? -40.25 -1.502 -9.43 1 71.44 372 LEU A N 1
ATOM 2818 C CA . LEU A 1 372 ? -38.812 -1.564 -9.188 1 71.44 372 LEU A CA 1
ATOM 2819 C C . LEU A 1 372 ? -38.375 -2.988 -8.852 1 71.44 372 LEU A C 1
ATOM 2821 O O . LEU A 1 372 ? -39.156 -3.768 -8.305 1 71.44 372 LEU A O 1
ATOM 2825 N N . SER A 1 373 ? -37.188 -3.404 -9.32 1 72.31 373 SER A N 1
ATOM 2826 C CA . SER A 1 373 ? -36.562 -4.68 -8.984 1 72.31 373 SER A CA 1
ATOM 2827 C C . SER A 1 373 ? -35.156 -4.473 -8.453 1 72.31 373 SER A C 1
ATOM 2829 O O . SER A 1 373 ? -34.594 -3.383 -8.57 1 72.31 373 SER A O 1
ATOM 2831 N N . SER A 1 374 ? -34.719 -5.527 -7.832 1 74.62 374 SER A N 1
ATOM 2832 C CA . SER A 1 374 ? -33.344 -5.453 -7.328 1 74.62 374 SER A CA 1
ATOM 2833 C C . SER A 1 374 ? -32.344 -5.531 -8.469 1 74.62 374 SER A C 1
ATOM 2835 O O . SER A 1 374 ? -32.594 -6.16 -9.492 1 74.62 374 SER A O 1
ATOM 2837 N N . VAL A 1 375 ? -31.234 -4.949 -8.25 1 72 375 VAL A N 1
ATOM 2838 C CA . VAL A 1 375 ? -30.266 -4.73 -9.32 1 72 375 VAL A CA 1
ATOM 2839 C C . VAL A 1 375 ? -29.547 -6.039 -9.633 1 72 375 VAL A C 1
ATOM 2841 O O . VAL A 1 375 ? -29.344 -6.379 -10.797 1 72 375 VAL A O 1
ATOM 2844 N N . ALA A 1 376 ? -29.188 -6.742 -8.641 1 71 376 ALA A N 1
ATOM 2845 C CA . ALA A 1 376 ? -28.297 -7.887 -8.828 1 71 376 ALA A CA 1
ATOM 2846 C C . ALA A 1 376 ? -29.094 -9.195 -8.852 1 71 376 ALA A C 1
ATOM 2848 O O . ALA A 1 376 ? -28.562 -10.242 -9.234 1 71 376 ALA A O 1
ATOM 2849 N N . ALA A 1 377 ? -30.344 -9.086 -8.445 1 69.31 377 ALA A N 1
ATOM 2850 C CA . ALA A 1 377 ? -31.172 -10.289 -8.414 1 69.31 377 ALA A CA 1
ATOM 2851 C C . ALA A 1 377 ? -32.312 -10.203 -9.438 1 69.31 377 ALA A C 1
ATOM 2853 O O . ALA A 1 377 ? -33.312 -9.516 -9.219 1 69.31 377 ALA A O 1
ATOM 2854 N N . SER A 1 378 ? -32.031 -10.719 -10.594 1 62.12 378 SER A N 1
ATOM 2855 C CA . SER A 1 378 ? -33 -10.641 -11.672 1 62.12 378 SER A CA 1
ATOM 2856 C C . SER A 1 378 ? -34.219 -11.531 -11.375 1 62.12 378 SER A C 1
ATOM 2858 O O . SER A 1 378 ? -34.875 -11.984 -12.297 1 62.12 378 SER A O 1
ATOM 2860 N N . MET A 1 379 ? -34.406 -11.812 -10.148 1 62.16 379 MET A N 1
ATOM 2861 C CA . MET A 1 379 ? -35.531 -12.656 -9.812 1 62.16 379 MET A CA 1
ATOM 2862 C C . MET A 1 379 ? -36.562 -11.883 -8.977 1 62.16 379 MET A C 1
ATOM 2864 O O . MET A 1 379 ? -36.188 -10.977 -8.227 1 62.16 379 MET A O 1
ATOM 2868 N N . PRO A 1 380 ? -37.75 -12.297 -9.289 1 61.62 380 PRO A N 1
ATOM 2869 C CA . PRO A 1 380 ? -38.75 -11.656 -8.453 1 61.62 380 PRO A CA 1
ATOM 2870 C C . PRO A 1 380 ? -38.469 -11.82 -6.961 1 61.62 380 PRO A C 1
ATOM 2872 O O . PRO A 1 380 ? -38.125 -12.914 -6.508 1 61.62 380 PRO A O 1
ATOM 2875 N N . GLY A 1 381 ? -38.5 -10.75 -6.172 1 67.56 381 GLY A N 1
ATOM 2876 C CA . GLY A 1 381 ? -38.281 -10.758 -4.734 1 67.56 381 GLY A CA 1
ATOM 2877 C C . GLY A 1 381 ? -36.812 -10.648 -4.355 1 67.56 381 GLY A C 1
ATOM 2878 O O . GLY A 1 381 ? -36.5 -10.305 -3.221 1 67.56 381 GLY A O 1
ATOM 2879 N N . GLY A 1 382 ? -35.969 -11.07 -5.297 1 81.56 382 GLY A N 1
ATOM 2880 C CA . GLY A 1 382 ? -34.562 -11.023 -5.016 1 81.56 382 GLY A CA 1
ATOM 2881 C C . GLY A 1 382 ? -34.062 -12.211 -4.215 1 81.56 382 GLY A C 1
ATOM 2882 O O . GLY A 1 382 ? -34.656 -13.297 -4.281 1 81.56 382 GLY A O 1
ATOM 2883 N N . PHE A 1 383 ? -32.969 -12.086 -3.506 1 89.88 383 PHE A N 1
ATOM 2884 C CA . PHE A 1 383 ? -32.406 -13.133 -2.68 1 89.88 383 PHE A CA 1
ATOM 2885 C C . PHE A 1 383 ? -33 -13.133 -1.286 1 89.88 383 PHE A C 1
ATOM 2887 O O . PHE A 1 383 ? -33.5 -12.102 -0.825 1 89.88 383 PHE A O 1
ATOM 2894 N N . SER A 1 384 ? -33 -14.266 -0.687 1 91.19 384 SER A N 1
ATOM 2895 C CA . SER A 1 384 ? -33.406 -14.406 0.712 1 91.19 384 SER A CA 1
ATOM 2896 C C . SER A 1 384 ? -32.188 -14.445 1.627 1 91.19 384 SER A C 1
ATOM 2898 O O . SER A 1 384 ? -31.125 -14.969 1.249 1 91.19 384 SER A O 1
ATOM 2900 N N . ALA A 1 385 ? -32.344 -13.914 2.797 1 92.88 385 ALA A N 1
ATOM 2901 C CA . ALA A 1 385 ? -31.266 -13.883 3.775 1 92.88 385 ALA A CA 1
ATOM 2902 C C . ALA A 1 385 ? -31.281 -15.133 4.656 1 92.88 385 ALA A C 1
ATOM 2904 O O . ALA A 1 385 ? -32.344 -15.602 5.051 1 92.88 385 ALA A O 1
ATOM 2905 N N . ALA A 1 386 ? -30.109 -15.664 4.953 1 93.38 386 ALA A N 1
ATOM 2906 C CA . ALA A 1 386 ? -30.016 -16.734 5.934 1 93.38 386 ALA A CA 1
ATOM 2907 C C . ALA A 1 386 ? -30.109 -16.188 7.359 1 93.38 386 ALA A C 1
ATOM 2909 O O . ALA A 1 386 ? -29.797 -15.023 7.602 1 93.38 386 ALA A O 1
ATOM 2910 N N . SER A 1 387 ? -30.469 -17.062 8.227 1 89.44 387 SER A N 1
ATOM 2911 C CA . SER A 1 387 ? -30.641 -16.656 9.617 1 89.44 387 SER A CA 1
ATOM 2912 C C . SER A 1 387 ? -29.312 -16.719 10.375 1 89.44 387 SER A C 1
ATOM 2914 O O . SER A 1 387 ? -29.109 -15.992 11.344 1 89.44 387 SER A O 1
ATOM 2916 N N . THR A 1 388 ? -28.531 -17.641 9.914 1 89.62 388 THR A N 1
ATOM 2917 C CA . THR A 1 388 ? -27.25 -17.812 10.602 1 89.62 388 THR A CA 1
ATOM 2918 C C . THR A 1 388 ? -26.125 -18.047 9.602 1 89.62 388 THR A C 1
ATOM 2920 O O . THR A 1 388 ? -26.375 -18.406 8.453 1 89.62 388 THR A O 1
ATOM 2923 N N . ARG A 1 389 ? -24.953 -17.75 10.102 1 90.88 389 ARG A N 1
ATOM 2924 C CA . ARG A 1 389 ? -23.734 -18.016 9.336 1 90.88 389 ARG A CA 1
ATOM 2925 C C . ARG A 1 389 ? -23 -19.234 9.875 1 90.88 389 ARG A C 1
ATOM 2927 O O . ARG A 1 389 ? -22.266 -19.125 10.867 1 90.88 389 ARG A O 1
ATOM 2934 N N . PRO A 1 390 ? -23.141 -20.297 9.25 1 90.25 390 PRO A N 1
ATOM 2935 C CA . PRO A 1 390 ? -22.438 -21.469 9.766 1 90.25 390 PRO A CA 1
ATOM 2936 C C . PRO A 1 390 ? -20.938 -21.469 9.422 1 90.25 390 PRO A C 1
ATOM 2938 O O . PRO A 1 390 ? -20.547 -20.906 8.398 1 90.25 390 PRO A O 1
ATOM 2941 N N . VAL A 1 391 ? -20.141 -22.031 10.352 1 94.88 391 VAL A N 1
ATOM 2942 C CA . VAL A 1 391 ? -18.766 -22.375 10 1 94.88 391 VAL A CA 1
ATOM 2943 C C . VAL A 1 391 ? -18.75 -23.609 9.109 1 94.88 391 VAL A C 1
ATOM 2945 O O . VAL A 1 391 ? -19.422 -24.609 9.406 1 94.88 391 VAL A O 1
ATOM 2948 N N . LEU A 1 392 ? -18.125 -23.531 8 1 96.31 392 LEU A N 1
ATOM 2949 C CA . LEU A 1 392 ? -18.047 -24.641 7.074 1 96.31 392 LEU A CA 1
ATOM 2950 C C . LEU A 1 392 ? -16.891 -25.578 7.453 1 96.31 392 LEU A C 1
ATOM 2952 O O . LEU A 1 392 ? -15.742 -25.156 7.531 1 96.31 392 LEU A O 1
ATOM 2956 N N . THR A 1 393 ? -17.203 -26.766 7.707 1 95.19 393 THR A N 1
ATOM 2957 C CA . THR A 1 393 ? -16.188 -27.781 7.953 1 95.19 393 THR A CA 1
ATOM 2958 C C . THR A 1 393 ? -15.836 -28.531 6.664 1 95.19 393 THR A C 1
ATOM 2960 O O . THR A 1 393 ? -16.688 -29.156 6.055 1 95.19 393 THR A O 1
ATOM 2963 N N . LEU A 1 394 ? -14.602 -28.453 6.223 1 95.5 394 LEU A N 1
ATOM 2964 C CA . LEU A 1 394 ? -14.133 -29.109 5.008 1 95.5 394 LEU A CA 1
ATOM 2965 C C . LEU A 1 394 ? -13.852 -30.578 5.262 1 95.5 394 LEU A C 1
ATOM 2967 O O . LEU A 1 394 ? -13.688 -31 6.41 1 95.5 394 LEU A O 1
ATOM 2971 N N . PRO A 1 395 ? -13.758 -31.234 4.043 1 87.19 395 PRO A N 1
ATOM 2972 C CA . PRO A 1 395 ? -13.289 -32.625 4.207 1 87.19 395 PRO A CA 1
ATOM 2973 C C . PRO A 1 395 ? -11.875 -32.688 4.789 1 87.19 395 PRO A C 1
ATOM 2975 O O . PRO A 1 395 ? -10.992 -31.938 4.367 1 87.19 395 PRO A O 1
ATOM 2978 N N . GLY A 1 396 ? -11.516 -33.125 5.863 1 87.25 396 GLY A N 1
ATOM 2979 C CA . GLY A 1 396 ? -10.242 -33.188 6.566 1 87.25 396 GLY A CA 1
ATOM 2980 C C . GLY A 1 396 ? -10.289 -32.531 7.938 1 87.25 396 GLY A C 1
ATOM 2981 O O . GLY A 1 396 ? -9.32 -32.625 8.703 1 87.25 396 GLY A O 1
ATOM 2982 N N . GLY A 1 397 ? -11.359 -31.719 8.086 1 91.81 397 GLY A N 1
ATOM 2983 C CA . GLY A 1 397 ? -11.578 -31.219 9.43 1 91.81 397 GLY A CA 1
ATOM 2984 C C . GLY A 1 397 ? -11.312 -29.734 9.562 1 91.81 397 GLY A C 1
ATOM 2985 O O . GLY A 1 397 ? -11.695 -29.109 10.562 1 91.81 397 GLY A O 1
ATOM 2986 N N . ARG A 1 398 ? -10.648 -29.141 8.531 1 95.12 398 ARG A N 1
ATOM 2987 C CA . ARG A 1 398 ? -10.398 -27.703 8.586 1 95.12 398 ARG A CA 1
ATOM 2988 C C . ARG A 1 398 ? -11.703 -26.906 8.516 1 95.12 398 ARG A C 1
ATOM 2990 O O . ARG A 1 398 ? -12.641 -27.312 7.82 1 95.12 398 ARG A O 1
ATOM 2997 N N . ARG A 1 399 ? -11.836 -25.938 9.281 1 95.81 399 ARG A N 1
ATOM 2998 C CA . ARG A 1 399 ? -13.039 -25.109 9.367 1 95.81 399 ARG A CA 1
ATOM 2999 C C . ARG A 1 399 ? -12.82 -23.75 8.734 1 95.81 399 ARG A C 1
ATOM 3001 O O . ARG A 1 399 ? -11.805 -23.094 8.984 1 95.81 399 ARG A O 1
ATOM 3008 N N . ILE A 1 400 ? -13.719 -23.25 7.934 1 97.5 400 ILE A N 1
ATOM 3009 C CA . ILE A 1 400 ? -13.617 -21.938 7.301 1 97.5 400 ILE A CA 1
ATOM 3010 C C . ILE A 1 400 ? -14.852 -21.109 7.645 1 97.5 400 ILE A C 1
ATOM 3012 O O . ILE A 1 400 ? -15.969 -21.641 7.703 1 97.5 400 ILE A O 1
ATOM 3016 N N . TYR A 1 401 ? -14.688 -19.812 7.984 1 97.88 401 TYR A N 1
ATOM 3017 C CA . TYR A 1 401 ? -15.75 -18.859 8.273 1 97.88 401 TYR A CA 1
ATOM 3018 C C . TYR A 1 401 ? -16.109 -18.047 7.031 1 97.88 401 TYR A C 1
ATOM 3020 O O . TYR A 1 401 ? -15.375 -17.125 6.656 1 97.88 401 TYR A O 1
ATOM 3028 N N . PRO A 1 402 ? -17.25 -18.328 6.43 1 97.81 402 PRO A N 1
ATOM 3029 C CA . PRO A 1 402 ? -17.547 -17.734 5.133 1 97.81 402 PRO A CA 1
ATOM 3030 C C . PRO A 1 402 ? -18.172 -16.344 5.258 1 97.81 402 PRO A C 1
ATOM 3032 O O . PRO A 1 402 ? -19.047 -16.125 6.094 1 97.81 402 PRO A O 1
ATOM 3035 N N . MET A 1 403 ? -17.703 -15.398 4.527 1 98 403 MET A N 1
ATOM 3036 C CA . MET A 1 403 ? -18.281 -14.086 4.297 1 98 403 MET A CA 1
ATOM 3037 C C . MET A 1 403 ? -18.453 -13.812 2.805 1 98 403 MET A C 1
ATOM 3039 O O . MET A 1 403 ? -17.469 -13.82 2.057 1 98 403 MET A O 1
ATOM 3043 N N . ILE A 1 404 ? -19.672 -13.531 2.406 1 97.75 404 ILE A N 1
ATOM 3044 C CA . ILE A 1 404 ? -19.922 -13.312 0.986 1 97.75 404 ILE A CA 1
ATOM 3045 C C . ILE A 1 404 ? -19.984 -11.82 0.688 1 97.75 404 ILE A C 1
ATOM 3047 O O . ILE A 1 404 ? -20.891 -11.117 1.135 1 97.75 404 ILE A O 1
ATOM 3051 N N . CYS A 1 405 ? -19 -11.383 -0.061 1 96.31 405 CYS A N 1
ATOM 3052 C CA . CYS A 1 405 ? -18.875 -10.039 -0.613 1 96.31 405 CYS A CA 1
ATOM 3053 C C . CYS A 1 405 ? -19.141 -8.984 0.457 1 96.31 405 CYS A C 1
ATOM 3055 O O . CYS A 1 405 ? -18.297 -8.742 1.314 1 96.31 405 CYS A O 1
ATOM 3057 N N . TYR A 1 406 ? -20.312 -8.422 0.535 1 94.81 406 TYR A N 1
ATOM 3058 C CA . TYR A 1 406 ? -20.766 -7.305 1.358 1 94.81 406 TYR A CA 1
ATOM 3059 C C . TYR A 1 406 ? -20.625 -7.629 2.842 1 94.81 406 TYR A C 1
ATOM 3061 O O . TYR A 1 406 ? -20.375 -6.734 3.656 1 94.81 406 TYR A O 1
ATOM 3069 N N . GLU A 1 407 ? -20.641 -8.797 3.213 1 96.5 407 GLU A N 1
ATOM 3070 C CA . GLU A 1 407 ? -20.609 -9.219 4.609 1 96.5 407 GLU A CA 1
ATOM 3071 C C . GLU A 1 407 ? -19.266 -8.867 5.266 1 96.5 407 GLU A C 1
ATOM 3073 O O . GLU A 1 407 ? -19.203 -8.633 6.473 1 96.5 407 GLU A O 1
ATOM 3078 N N . ALA A 1 408 ? -18.234 -8.734 4.441 1 96.81 408 ALA A N 1
ATOM 3079 C CA . ALA A 1 408 ? -16.891 -8.5 4.969 1 96.81 408 ALA A CA 1
ATOM 3080 C C . ALA A 1 408 ? -16.766 -7.07 5.488 1 96.81 408 ALA A C 1
ATOM 3082 O O . ALA A 1 408 ? -15.812 -6.754 6.211 1 96.81 408 ALA A O 1
ATOM 3083 N N . ILE A 1 409 ? -17.656 -6.133 5.164 1 96.94 409 ILE A N 1
ATOM 3084 C CA . ILE A 1 409 ? -17.469 -4.742 5.57 1 96.94 409 ILE A CA 1
ATOM 3085 C C . ILE A 1 409 ? -18.094 -4.523 6.949 1 96.94 409 ILE A C 1
ATOM 3087 O O . ILE A 1 409 ? -17.891 -3.475 7.566 1 96.94 409 ILE A O 1
ATOM 3091 N N . PHE A 1 410 ? -18.828 -5.508 7.453 1 95.88 410 PHE A N 1
ATOM 3092 C CA . PHE A 1 410 ? -19.469 -5.391 8.758 1 95.88 410 PHE A CA 1
ATOM 3093 C C . PHE A 1 410 ? -18.625 -6.023 9.844 1 95.88 410 PHE A C 1
ATOM 3095 O O . PHE A 1 410 ? -18.844 -7.176 10.219 1 95.88 410 PHE A O 1
ATOM 3102 N N . ALA A 1 411 ? -17.812 -5.238 10.422 1 93 411 ALA A N 1
ATOM 3103 C CA . ALA A 1 411 ? -16.891 -5.719 11.438 1 93 411 ALA A CA 1
ATOM 3104 C C . ALA A 1 411 ? -17.641 -6.324 12.625 1 93 411 ALA A C 1
ATOM 3106 O O . ALA A 1 411 ? -17.219 -7.352 13.164 1 93 411 ALA A O 1
ATOM 3107 N N . ASP A 1 412 ? -18.766 -5.785 12.945 1 88.81 412 ASP A N 1
ATOM 3108 C CA . ASP A 1 412 ? -19.5 -6.184 14.148 1 88.81 412 ASP A CA 1
ATOM 3109 C C . ASP A 1 412 ? -20.312 -7.449 13.906 1 88.81 412 ASP A C 1
ATOM 3111 O O . ASP A 1 412 ? -20.797 -8.078 14.852 1 88.81 412 ASP A O 1
ATOM 3115 N N . GLU A 1 413 ? -20.406 -7.867 12.688 1 89.06 413 GLU A N 1
ATOM 3116 C CA . GLU A 1 413 ? -21.172 -9.07 12.383 1 89.06 413 GLU A CA 1
ATOM 3117 C C . GLU A 1 413 ? -20.266 -10.297 12.305 1 89.06 413 GLU A C 1
ATOM 3119 O O . GLU A 1 413 ? -20.75 -11.43 12.234 1 89.06 413 GLU A O 1
ATOM 3124 N N . VAL A 1 414 ? -18.969 -10.047 12.289 1 90.12 414 VAL A N 1
ATOM 3125 C CA . VAL A 1 414 ? -18.047 -11.164 12.375 1 90.12 414 VAL A CA 1
ATOM 3126 C C . VAL A 1 414 ? -18 -11.688 13.812 1 90.12 414 VAL A C 1
ATOM 3128 O O . VAL A 1 414 ? -17.422 -11.062 14.695 1 90.12 414 VAL A O 1
ATOM 3131 N N . ASP A 1 415 ? -18.656 -12.758 14.062 1 83.19 415 ASP A N 1
ATOM 3132 C CA . ASP A 1 415 ? -18.906 -13.227 15.422 1 83.19 415 ASP A CA 1
ATOM 3133 C C . ASP A 1 415 ? -17.75 -14.07 15.93 1 83.19 415 ASP A C 1
ATOM 3135 O O . ASP A 1 415 ? -16.672 -14.102 15.312 1 83.19 415 ASP A O 1
ATOM 3139 N N . GLY A 1 416 ? -17.984 -14.578 17.062 1 82.94 416 GLY A N 1
ATOM 3140 C CA . GLY A 1 416 ? -16.922 -15.305 17.75 1 82.94 416 GLY A CA 1
ATOM 3141 C C . GLY A 1 416 ? -16.5 -16.578 17.031 1 82.94 416 GLY A C 1
ATOM 3142 O O . GLY A 1 416 ? -15.406 -17.094 17.25 1 82.94 416 GLY A O 1
ATOM 3143 N N . ASN A 1 417 ? -17.375 -17.047 16.094 1 87.25 417 ASN A N 1
ATOM 3144 C CA . ASN A 1 417 ? -17.047 -18.25 15.352 1 87.25 417 ASN A CA 1
ATOM 3145 C C . ASN A 1 417 ? -15.898 -18.031 14.383 1 87.25 417 ASN A C 1
ATOM 3147 O O . ASN A 1 417 ? -15.25 -18.984 13.945 1 87.25 417 ASN A O 1
ATOM 3151 N N . ALA A 1 418 ? -15.727 -16.828 14.023 1 88.88 418 ALA A N 1
ATOM 3152 C CA . ALA A 1 418 ? -14.609 -16.484 13.141 1 88.88 418 ALA A CA 1
ATOM 3153 C C . ALA A 1 418 ? -13.273 -16.875 13.773 1 88.88 418 ALA A C 1
ATOM 3155 O O . ALA A 1 418 ? -12.367 -17.344 13.078 1 88.88 418 ALA A O 1
ATOM 3156 N N . ARG A 1 419 ? -13.195 -16.797 15.078 1 86.5 419 ARG A N 1
ATOM 3157 C CA . ARG A 1 419 ? -11.953 -17.125 15.781 1 86.5 419 ARG A CA 1
ATOM 3158 C C . ARG A 1 419 ? -11.781 -18.625 15.93 1 86.5 419 ARG A C 1
ATOM 3160 O O . ARG A 1 419 ? -10.672 -19.109 16.188 1 86.5 419 ARG A O 1
ATOM 3167 N N . LEU A 1 420 ? -12.852 -19.266 15.734 1 87.25 420 LEU A N 1
ATOM 3168 C CA . LEU A 1 420 ? -12.789 -20.719 15.859 1 87.25 420 LEU A CA 1
ATOM 3169 C C . LEU A 1 420 ? -12.414 -21.375 14.531 1 87.25 420 LEU A C 1
ATOM 3171 O O . LEU A 1 420 ? -11.969 -22.516 14.492 1 87.25 420 LEU A O 1
ATOM 3175 N N . ALA A 1 421 ? -12.57 -20.641 13.492 1 95.5 421 ALA A N 1
ATOM 3176 C CA . ALA A 1 421 ? -12.242 -21.156 12.164 1 95.5 421 ALA A CA 1
ATOM 3177 C C . ALA A 1 421 ? -10.734 -21.109 11.906 1 95.5 421 ALA A C 1
ATOM 3179 O O . ALA A 1 421 ? -10.008 -20.375 12.586 1 95.5 421 ALA A O 1
ATOM 3180 N N . ASP A 1 422 ? -10.297 -21.922 10.992 1 96.5 422 ASP A N 1
ATOM 3181 C CA . ASP A 1 422 ? -8.891 -21.938 10.609 1 96.5 422 ASP A CA 1
ATOM 3182 C C . ASP A 1 422 ? -8.578 -20.859 9.594 1 96.5 422 ASP A C 1
ATOM 3184 O O . ASP A 1 422 ? -7.418 -20.469 9.414 1 96.5 422 ASP A O 1
ATOM 3188 N N . ALA A 1 423 ? -9.617 -20.406 8.953 1 97.81 423 ALA A N 1
ATOM 3189 C CA . ALA A 1 423 ? -9.461 -19.328 7.988 1 97.81 423 ALA A CA 1
ATOM 3190 C C . ALA A 1 423 ? -10.773 -18.578 7.789 1 97.81 423 ALA A C 1
ATOM 3192 O O . ALA A 1 423 ? -11.852 -19.172 7.887 1 97.81 423 ALA A O 1
ATOM 3193 N N . LEU A 1 424 ? -10.648 -17.281 7.578 1 98.25 424 LEU A N 1
ATOM 3194 C CA . LEU A 1 424 ? -11.766 -16.531 7.023 1 98.25 424 LEU A CA 1
ATOM 3195 C C . LEU A 1 424 ? -11.852 -16.719 5.512 1 98.25 424 LEU A C 1
ATOM 3197 O O . LEU A 1 424 ? -10.828 -16.828 4.836 1 98.25 424 LEU A O 1
ATOM 3201 N N . LEU A 1 425 ? -13.039 -16.797 5.008 1 98.62 425 LEU A N 1
ATOM 3202 C CA . LEU A 1 425 ? -13.289 -16.859 3.57 1 98.62 425 LEU A CA 1
ATOM 3203 C C . LEU A 1 425 ? -14.102 -15.664 3.096 1 98.62 425 LEU A C 1
ATOM 3205 O O . LEU A 1 425 ? -15.203 -15.422 3.594 1 98.62 425 LEU A O 1
ATOM 3209 N N . ASN A 1 426 ? -13.562 -14.891 2.236 1 98.56 426 ASN A N 1
ATOM 3210 C CA . ASN A 1 426 ? -14.305 -13.828 1.574 1 98.56 426 ASN A CA 1
ATOM 3211 C C . ASN A 1 426 ? -14.359 -14.039 0.064 1 98.56 426 ASN A C 1
ATOM 3213 O O . ASN A 1 426 ? -13.344 -13.93 -0.619 1 98.56 426 ASN A O 1
ATOM 3217 N N . ILE A 1 427 ? -15.477 -14.414 -0.478 1 98.62 427 ILE A N 1
ATOM 3218 C CA . ILE A 1 427 ? -15.672 -14.508 -1.921 1 98.62 427 ILE A CA 1
ATOM 3219 C C . ILE A 1 427 ? -16.5 -13.32 -2.408 1 98.62 427 ILE A C 1
ATOM 3221 O O . ILE A 1 427 ? -17.453 -12.898 -1.744 1 98.62 427 ILE A O 1
ATOM 3225 N N . THR A 1 428 ? -16.062 -12.719 -3.521 1 97.81 428 THR A N 1
ATOM 3226 C CA . THR A 1 428 ? -16.734 -11.5 -3.947 1 97.81 428 THR A CA 1
ATOM 3227 C C . THR A 1 428 ? -16.781 -11.414 -5.473 1 97.81 428 THR A C 1
ATOM 3229 O O . THR A 1 428 ? -15.977 -12.039 -6.16 1 97.81 428 THR A O 1
ATOM 3232 N N . ASN A 1 429 ? -17.797 -10.766 -6 1 95.62 429 ASN A N 1
ATOM 3233 C CA . ASN A 1 429 ? -17.891 -10.328 -7.387 1 95.62 429 ASN A CA 1
ATOM 3234 C C . ASN A 1 429 ? -17.797 -8.812 -7.504 1 95.62 429 ASN A C 1
ATOM 3236 O O . ASN A 1 429 ? -18.812 -8.125 -7.617 1 95.62 429 ASN A O 1
ATOM 3240 N N . ASP A 1 430 ? -16.594 -8.32 -7.605 1 94.06 430 ASP A N 1
ATOM 3241 C CA . ASP A 1 430 ? -16.359 -6.883 -7.609 1 94.06 430 ASP A CA 1
ATOM 3242 C C . ASP A 1 430 ? -16.547 -6.297 -9.008 1 94.06 430 ASP A C 1
ATOM 3244 O O . ASP A 1 430 ? -16.391 -5.09 -9.203 1 94.06 430 ASP A O 1
ATOM 3248 N N . ALA A 1 431 ? -16.891 -7.125 -9.953 1 90.56 431 ALA A N 1
ATOM 3249 C CA . ALA A 1 431 ? -17.172 -6.621 -11.297 1 90.56 431 ALA A CA 1
ATOM 3250 C C . ALA A 1 431 ? -18.297 -5.59 -11.258 1 90.56 431 ALA A C 1
ATOM 3252 O O . ALA A 1 431 ? -18.359 -4.695 -12.109 1 90.56 431 ALA A O 1
ATOM 3253 N N . TRP A 1 432 ? -19.109 -5.695 -10.242 1 88.5 432 TRP A N 1
ATOM 3254 C CA . TRP A 1 432 ? -20.219 -4.758 -10.062 1 88.5 432 TRP A CA 1
ATOM 3255 C C . TRP A 1 432 ? -19.703 -3.34 -9.852 1 88.5 432 TRP A C 1
ATOM 3257 O O . TRP A 1 432 ? -20.375 -2.365 -10.18 1 88.5 432 TRP A O 1
ATOM 3267 N N . PHE A 1 433 ? -18.516 -3.234 -9.328 1 91.12 433 PHE A N 1
ATOM 3268 C CA . PHE A 1 433 ? -18.016 -1.941 -8.875 1 91.12 433 PHE A CA 1
ATOM 3269 C C . PHE A 1 433 ? -17.172 -1.284 -9.953 1 91.12 433 PHE A C 1
ATOM 3271 O O . PHE A 1 433 ? -16.938 -0.073 -9.922 1 91.12 433 PHE A O 1
ATOM 3278 N N . GLY A 1 434 ? -16.672 -2.072 -10.922 1 87.44 434 GLY A N 1
ATOM 3279 C CA . GLY A 1 434 ? -15.82 -1.537 -11.961 1 87.44 434 GLY A CA 1
ATOM 3280 C C . GLY A 1 434 ? -14.438 -1.164 -11.469 1 87.44 434 GLY A C 1
ATOM 3281 O O . GLY A 1 434 ? -14.086 -1.439 -10.32 1 87.44 434 GLY A O 1
ATOM 3282 N N . ASP A 1 435 ? -13.633 -0.613 -12.367 1 86.5 435 ASP A N 1
ATOM 3283 C CA . ASP A 1 435 ? -12.289 -0.158 -12 1 86.5 435 ASP A CA 1
ATOM 3284 C C . ASP A 1 435 ? -12.344 1.206 -11.312 1 86.5 435 ASP A C 1
ATOM 3286 O O . ASP A 1 435 ? -11.984 2.223 -11.914 1 86.5 435 ASP A O 1
ATOM 3290 N N . THR A 1 436 ? -12.812 1.198 -10.094 1 89.94 436 THR A N 1
ATOM 3291 C CA . THR A 1 436 ? -13.039 2.354 -9.234 1 89.94 436 THR A CA 1
ATOM 3292 C C . THR A 1 436 ? -12.391 2.143 -7.867 1 89.94 436 THR A C 1
ATOM 3294 O O . THR A 1 436 ? -11.773 1.106 -7.621 1 89.94 436 THR A O 1
ATOM 3297 N N . PRO A 1 437 ? -12.508 3.088 -6.953 1 91.12 437 PRO A N 1
ATOM 3298 C CA . PRO A 1 437 ? -12.008 2.879 -5.594 1 91.12 437 PRO A CA 1
ATOM 3299 C C . PRO A 1 437 ? -12.734 1.754 -4.863 1 91.12 437 PRO A C 1
ATOM 3301 O O . PRO A 1 437 ? -12.219 1.213 -3.881 1 91.12 437 PRO A O 1
ATOM 3304 N N . GLY A 1 438 ? -13.859 1.371 -5.328 1 94.31 438 GLY A N 1
ATOM 3305 C CA . GLY A 1 438 ? -14.719 0.412 -4.652 1 94.31 438 GLY A CA 1
ATOM 3306 C C . GLY A 1 438 ? -14.016 -0.896 -4.336 1 94.31 438 GLY A C 1
ATOM 3307 O O . GLY A 1 438 ? -13.875 -1.263 -3.168 1 94.31 438 GLY A O 1
ATOM 3308 N N . PRO A 1 439 ? -13.492 -1.58 -5.375 1 94.69 439 PRO A N 1
ATOM 3309 C CA . PRO A 1 439 ? -12.836 -2.863 -5.125 1 94.69 439 PRO A CA 1
ATOM 3310 C C . PRO A 1 439 ? -11.633 -2.74 -4.188 1 94.69 439 PRO A C 1
ATOM 3312 O O . PRO A 1 439 ? -11.391 -3.629 -3.369 1 94.69 439 PRO A O 1
ATOM 3315 N N . ARG A 1 440 ? -10.906 -1.674 -4.27 1 93.25 440 ARG A N 1
ATOM 3316 C CA . ARG A 1 440 ? -9.742 -1.466 -3.414 1 93.25 440 ARG A CA 1
ATOM 3317 C C . ARG A 1 440 ? -10.164 -1.211 -1.971 1 93.25 440 ARG A C 1
ATOM 3319 O O . ARG A 1 440 ? -9.539 -1.719 -1.036 1 93.25 440 ARG A O 1
ATOM 3326 N N . GLN A 1 441 ? -11.18 -0.398 -1.795 1 96.06 441 GLN A N 1
ATOM 3327 C CA . GLN A 1 441 ? -11.734 -0.156 -0.466 1 96.06 441 GLN A CA 1
ATOM 3328 C C . GLN A 1 441 ? -12.289 -1.44 0.143 1 96.06 441 GLN A C 1
ATOM 3330 O O . GLN A 1 441 ? -12.055 -1.729 1.318 1 96.06 441 GLN A O 1
ATOM 3335 N N . HIS A 1 442 ? -13 -2.221 -0.705 1 97.25 442 HIS A N 1
ATOM 3336 C CA . HIS A 1 442 ? -13.562 -3.494 -0.271 1 97.25 442 HIS A CA 1
ATOM 3337 C C . HIS A 1 442 ? -12.477 -4.438 0.222 1 97.25 442 HIS A C 1
ATOM 3339 O O . HIS A 1 442 ? -12.602 -5.031 1.298 1 97.25 442 HIS A O 1
ATOM 3345 N N . PHE A 1 443 ? -11.438 -4.516 -0.531 1 97.31 443 PHE A N 1
ATOM 3346 C CA . PHE A 1 443 ? -10.32 -5.379 -0.173 1 97.31 443 PHE A CA 1
ATOM 3347 C C . PHE A 1 443 ? -9.703 -4.941 1.151 1 97.31 443 PHE A C 1
ATOM 3349 O O . PHE A 1 443 ? -9.422 -5.777 2.016 1 97.31 443 PHE A O 1
ATOM 3356 N N . HIS A 1 444 ? -9.461 -3.688 1.281 1 96.88 444 HIS A N 1
ATOM 3357 C CA . HIS A 1 444 ? -8.844 -3.145 2.486 1 96.88 444 HIS A CA 1
ATOM 3358 C C . HIS A 1 444 ? -9.672 -3.48 3.725 1 96.88 444 HIS A C 1
ATOM 3360 O O . HIS A 1 444 ? -9.109 -3.859 4.758 1 96.88 444 HIS A O 1
ATOM 3366 N N . GLN A 1 445 ? -10.93 -3.332 3.617 1 97.81 445 GLN A N 1
ATOM 3367 C CA . GLN A 1 445 ? -11.82 -3.623 4.738 1 97.81 445 GLN A CA 1
ATOM 3368 C C . GLN A 1 445 ? -11.805 -5.109 5.078 1 97.81 445 GLN A C 1
ATOM 3370 O O . GLN A 1 445 ? -11.773 -5.484 6.254 1 97.81 445 GLN A O 1
ATOM 3375 N N . ALA A 1 446 ? -11.766 -5.984 4.062 1 97.88 446 ALA A N 1
ATOM 3376 C CA . ALA A 1 446 ? -11.672 -7.422 4.289 1 97.88 446 ALA A CA 1
ATOM 3377 C C . ALA A 1 446 ? -10.344 -7.789 4.949 1 97.88 446 ALA A C 1
ATOM 3379 O O . ALA A 1 446 ? -10.305 -8.633 5.848 1 97.88 446 ALA A O 1
ATOM 3380 N N . GLN A 1 447 ? -9.297 -7.172 4.469 1 97.75 447 GLN A N 1
ATOM 3381 C CA . GLN A 1 447 ? -7.961 -7.398 5.012 1 97.75 447 GLN A CA 1
ATOM 3382 C C . GLN A 1 447 ? -7.934 -7.172 6.52 1 97.75 447 GLN A C 1
ATOM 3384 O O . GLN A 1 447 ? -7.324 -7.949 7.258 1 97.75 447 GLN A O 1
ATOM 3389 N N . LEU A 1 448 ? -8.586 -6.152 6.957 1 97.75 448 LEU A N 1
ATOM 3390 C CA . LEU A 1 448 ? -8.578 -5.797 8.375 1 97.75 448 LEU A CA 1
ATOM 3391 C C . LEU A 1 448 ? -9.273 -6.871 9.203 1 97.75 448 LEU A C 1
ATOM 3393 O O . LEU A 1 448 ? -8.93 -7.078 10.375 1 97.75 448 LEU A O 1
ATOM 3397 N N . ARG A 1 449 ? -10.273 -7.602 8.602 1 97.94 449 ARG A N 1
ATOM 3398 C CA . ARG A 1 449 ? -10.969 -8.664 9.32 1 97.94 449 ARG A CA 1
ATOM 3399 C C . ARG A 1 449 ? -9.984 -9.727 9.805 1 97.94 449 ARG A C 1
ATOM 3401 O O . ARG A 1 449 ? -10.172 -10.312 10.875 1 97.94 449 ARG A O 1
ATOM 3408 N N . ALA A 1 450 ? -8.961 -9.984 9.031 1 97.5 450 ALA A N 1
ATOM 3409 C CA . ALA A 1 450 ? -7.965 -10.984 9.414 1 97.5 450 ALA A CA 1
ATOM 3410 C C . ALA A 1 450 ? -7.273 -10.594 10.719 1 97.5 450 ALA A C 1
ATOM 3412 O O . ALA A 1 450 ? -7.066 -11.445 11.594 1 97.5 450 ALA A O 1
ATOM 3413 N N . VAL A 1 451 ? -6.941 -9.312 10.859 1 97.06 451 VAL A N 1
ATOM 3414 C CA . VAL A 1 451 ? -6.266 -8.812 12.047 1 97.06 451 VAL A CA 1
ATOM 3415 C C . VAL A 1 451 ? -7.219 -8.844 13.242 1 97.06 451 VAL A C 1
ATOM 3417 O O . VAL A 1 451 ? -6.848 -9.297 14.328 1 97.06 451 VAL A O 1
ATOM 3420 N N . GLU A 1 452 ? -8.445 -8.414 13.023 1 96.81 452 GLU A N 1
ATOM 3421 C CA . GLU A 1 452 ? -9.445 -8.359 14.086 1 96.81 452 GLU A CA 1
ATOM 3422 C C . GLU A 1 452 ? -9.711 -9.75 14.664 1 96.81 452 GLU A C 1
ATOM 3424 O O . GLU A 1 452 ? -9.867 -9.906 15.875 1 96.81 452 GLU A O 1
ATOM 3429 N N . ALA A 1 453 ? -9.727 -10.734 13.758 1 96.19 453 ALA A N 1
ATOM 3430 C CA . ALA A 1 453 ? -10.086 -12.086 14.18 1 96.19 453 ALA A CA 1
ATOM 3431 C C . ALA A 1 453 ? -8.852 -12.875 14.594 1 96.19 453 ALA A C 1
ATOM 3433 O O . ALA A 1 453 ? -8.969 -13.922 15.234 1 96.19 453 ALA A O 1
ATOM 3434 N N . GLY A 1 454 ? -7.672 -12.352 14.25 1 95.75 454 GLY A N 1
ATOM 3435 C CA . GLY A 1 454 ? -6.473 -13.148 14.461 1 95.75 454 GLY A CA 1
ATOM 3436 C C . GLY A 1 454 ? -6.461 -14.43 13.648 1 95.75 454 GLY A C 1
ATOM 3437 O O . GLY A 1 454 ? -6 -15.469 14.133 1 95.75 454 GLY A O 1
ATOM 3438 N N . THR A 1 455 ? -7.098 -14.383 12.5 1 97.12 455 THR A N 1
ATOM 3439 C CA . THR A 1 455 ? -7.297 -15.539 11.625 1 97.12 455 THR A CA 1
ATOM 3440 C C . THR A 1 455 ? -6.945 -15.188 10.18 1 97.12 455 THR A C 1
ATOM 3442 O O . THR A 1 455 ? -7.32 -14.117 9.688 1 97.12 455 THR A O 1
ATOM 3445 N N . PRO A 1 456 ? -6.109 -16.094 9.477 1 97.94 456 PRO A N 1
ATOM 3446 C CA . PRO A 1 456 ? -5.809 -15.781 8.078 1 97.94 456 PRO A CA 1
ATOM 3447 C C . PRO A 1 456 ? -7.055 -15.75 7.195 1 97.94 456 PRO A C 1
ATOM 3449 O O . PRO A 1 456 ? -8.102 -16.281 7.578 1 97.94 456 PRO A O 1
ATOM 3452 N N . MET A 1 457 ? -6.906 -15.102 6.066 1 98.25 457 MET A N 1
ATOM 3453 C CA . MET A 1 457 ? -8.055 -14.938 5.184 1 98.25 457 MET A CA 1
ATOM 3454 C C . MET A 1 457 ? -7.738 -15.422 3.775 1 98.25 457 MET A C 1
ATOM 3456 O O . MET A 1 457 ? -6.645 -15.172 3.26 1 98.25 457 MET A O 1
ATOM 3460 N N . ILE A 1 458 ? -8.648 -16.156 3.188 1 98.62 458 ILE A N 1
ATOM 3461 C CA . ILE A 1 458 ? -8.672 -16.5 1.77 1 98.62 458 ILE A CA 1
ATOM 3462 C C . ILE A 1 458 ? -9.703 -15.625 1.051 1 98.62 458 ILE A C 1
ATOM 3464 O O . ILE A 1 458 ? -10.891 -15.656 1.376 1 98.62 458 ILE A O 1
ATOM 3468 N N . ARG A 1 459 ? -9.266 -14.812 0.167 1 98.62 459 ARG A N 1
ATOM 3469 C CA . ARG A 1 459 ? -10.18 -13.953 -0.579 1 98.62 459 ARG A CA 1
ATOM 3470 C C . ARG A 1 459 ? -10.141 -14.266 -2.07 1 98.62 459 ARG A C 1
ATOM 3472 O O . ARG A 1 459 ? -9.07 -14.211 -2.689 1 98.62 459 ARG A O 1
ATOM 3479 N N . ALA A 1 460 ? -11.234 -14.602 -2.652 1 98.62 460 ALA A N 1
ATOM 3480 C CA . ALA A 1 460 ? -11.391 -14.844 -4.086 1 98.62 460 ALA A CA 1
ATOM 3481 C C . ALA A 1 460 ? -12.32 -13.812 -4.715 1 98.62 460 ALA A C 1
ATOM 3483 O O . ALA A 1 460 ? -13.469 -13.664 -4.289 1 98.62 460 ALA A O 1
ATOM 3484 N N . ALA A 1 461 ? -11.852 -13.164 -5.703 1 97.44 461 ALA A N 1
ATOM 3485 C CA . ALA A 1 461 ? -12.633 -12.078 -6.301 1 97.44 461 ALA A CA 1
ATOM 3486 C C . ALA A 1 461 ? -12.742 -12.258 -7.812 1 97.44 461 ALA A C 1
ATOM 3488 O O . ALA A 1 461 ? -11.773 -12.617 -8.477 1 97.44 461 ALA A O 1
ATOM 3489 N N . ASN A 1 462 ? -13.977 -12.062 -8.328 1 95.19 462 ASN A N 1
ATOM 3490 C CA . ASN A 1 462 ? -14.141 -11.859 -9.758 1 95.19 462 ASN A CA 1
ATOM 3491 C C . ASN A 1 462 ? -13.836 -10.414 -10.156 1 95.19 462 ASN A C 1
ATOM 3493 O O . ASN A 1 462 ? -14.492 -9.484 -9.688 1 95.19 462 ASN A O 1
ATOM 3497 N N . THR A 1 463 ? -12.93 -10.141 -11.016 1 86.69 463 THR A N 1
ATOM 3498 C CA . THR A 1 463 ? -12.477 -8.82 -11.438 1 86.69 463 THR A CA 1
ATOM 3499 C C . THR A 1 463 ? -12.141 -7.949 -10.234 1 86.69 463 THR A C 1
ATOM 3501 O O . THR A 1 463 ? -12.531 -6.777 -10.18 1 86.69 463 THR A O 1
ATOM 3504 N N . GLY A 1 464 ? -11.625 -8.477 -9.305 1 89.06 464 GLY A N 1
ATOM 3505 C CA . GLY A 1 464 ? -11.203 -7.801 -8.086 1 89.06 464 GLY A CA 1
ATOM 3506 C C . GLY A 1 464 ? -9.781 -8.133 -7.68 1 89.06 464 GLY A C 1
ATOM 3507 O O . GLY A 1 464 ? -8.914 -8.32 -8.539 1 89.06 464 GLY A O 1
ATOM 3508 N N . ILE A 1 465 ? -9.578 -8.086 -6.359 1 94.56 465 ILE A N 1
ATOM 3509 C CA . ILE A 1 465 ? -8.266 -8.422 -5.809 1 94.56 465 ILE A CA 1
ATOM 3510 C C . ILE A 1 465 ? -8.359 -9.711 -5 1 94.56 465 ILE A C 1
ATOM 3512 O O . ILE A 1 465 ? -9.039 -9.758 -3.971 1 94.56 465 ILE A O 1
ATOM 3516 N N . SER A 1 466 ? -7.801 -10.766 -5.48 1 97.25 466 SER A N 1
ATOM 3517 C CA . SER A 1 466 ? -7.703 -12.016 -4.742 1 97.25 466 SER A CA 1
ATOM 3518 C C . SER A 1 466 ? -6.422 -12.07 -3.916 1 97.25 466 SER A C 1
ATOM 3520 O O . SER A 1 466 ? -5.391 -11.539 -4.324 1 97.25 466 SER A O 1
ATOM 3522 N N . ALA A 1 467 ? -6.535 -12.672 -2.783 1 97.62 467 ALA A N 1
ATOM 3523 C CA . ALA A 1 467 ? -5.355 -12.68 -1.921 1 97.62 467 ALA A CA 1
ATOM 3524 C C . ALA A 1 467 ? -5.496 -13.719 -0.811 1 97.62 467 ALA A C 1
ATOM 3526 O O . ALA A 1 467 ? -6.605 -14.156 -0.498 1 97.62 467 ALA A O 1
ATOM 3527 N N . VAL A 1 468 ? -4.41 -14.18 -0.334 1 97.19 468 VAL A N 1
ATOM 3528 C CA . VAL A 1 468 ? -4.312 -14.805 0.982 1 97.19 468 VAL A CA 1
ATOM 3529 C C . VAL A 1 468 ? -3.609 -13.859 1.951 1 97.19 468 VAL A C 1
ATOM 3531 O O . VAL A 1 468 ? -2.504 -13.383 1.674 1 97.19 468 VAL A O 1
ATOM 3534 N N . VAL A 1 469 ? -4.262 -13.484 3.043 1 97.69 469 VAL A N 1
ATOM 3535 C CA . VAL A 1 469 ? -3.789 -12.539 4.047 1 97.69 469 VAL A CA 1
ATOM 3536 C C . VAL A 1 469 ? -3.51 -13.273 5.355 1 97.69 469 VAL A C 1
ATOM 3538 O O . VAL A 1 469 ? -4.32 -14.086 5.805 1 97.69 469 VAL A O 1
ATOM 3541 N N . ASP A 1 470 ? -2.367 -13.062 5.953 1 97.25 470 ASP A N 1
ATOM 3542 C CA . ASP A 1 470 ? -2.111 -13.742 7.219 1 97.25 470 ASP A CA 1
ATOM 3543 C C . ASP A 1 470 ? -2.795 -13.023 8.383 1 97.25 470 ASP A C 1
ATOM 3545 O O . ASP A 1 470 ? -3.459 -12 8.18 1 97.25 470 ASP A O 1
ATOM 3549 N N . ALA A 1 471 ? -2.65 -13.555 9.609 1 97.38 471 ALA A N 1
ATOM 3550 C CA . ALA A 1 471 ? -3.406 -13.094 10.766 1 97.38 471 ALA A CA 1
ATOM 3551 C C . ALA A 1 471 ? -2.938 -11.711 11.211 1 97.38 471 ALA A C 1
ATOM 3553 O O . ALA A 1 471 ? -3.572 -11.07 12.055 1 97.38 471 ALA A O 1
ATOM 3554 N N . ARG A 1 472 ? -1.886 -11.188 10.602 1 95.81 472 ARG A N 1
ATOM 3555 C CA . ARG A 1 472 ? -1.363 -9.867 10.922 1 95.81 472 ARG A CA 1
ATOM 3556 C C . ARG A 1 472 ? -1.764 -8.844 9.859 1 95.81 472 ARG A C 1
ATOM 3558 O O . ARG A 1 472 ? -1.37 -7.68 9.93 1 95.81 472 ARG A O 1
ATOM 3565 N N . GLY A 1 473 ? -2.5 -9.266 8.875 1 96.56 473 GLY A N 1
ATOM 3566 C CA . GLY A 1 473 ? -2.898 -8.383 7.793 1 96.56 473 GLY A CA 1
ATOM 3567 C C . GLY A 1 473 ? -1.862 -8.281 6.688 1 96.56 473 GLY A C 1
ATOM 3568 O O . GLY A 1 473 ? -2 -7.469 5.773 1 96.56 473 GLY A O 1
ATOM 3569 N N . VAL A 1 474 ? -0.857 -9.039 6.738 1 93.81 474 VAL A N 1
ATOM 3570 C CA . VAL A 1 474 ? 0.199 -9.062 5.73 1 93.81 474 VAL A CA 1
ATOM 3571 C C . VAL A 1 474 ? -0.259 -9.867 4.516 1 93.81 474 VAL A C 1
ATOM 3573 O O . VAL A 1 474 ? -0.852 -10.938 4.66 1 93.81 474 VAL A O 1
ATOM 3576 N N . LEU A 1 475 ? 0.017 -9.352 3.338 1 93.06 475 LEU A N 1
ATOM 3577 C CA . LEU A 1 475 ? -0.336 -10.031 2.096 1 93.06 475 LEU A CA 1
ATOM 3578 C C . LEU A 1 475 ? 0.671 -11.125 1.771 1 93.06 475 LEU A C 1
ATOM 3580 O O . LEU A 1 475 ? 1.826 -10.844 1.45 1 93.06 475 LEU A O 1
ATOM 3584 N N . VAL A 1 476 ? 0.239 -12.352 1.87 1 93.62 476 VAL A N 1
ATOM 3585 C CA . VAL A 1 476 ? 1.095 -13.492 1.562 1 93.62 476 VAL A CA 1
ATOM 3586 C C . VAL A 1 476 ? 1.272 -13.609 0.051 1 93.62 476 VAL A C 1
ATOM 3588 O O . VAL A 1 476 ? 2.4 -13.648 -0.447 1 93.62 476 VAL A O 1
ATOM 3591 N N . VAL A 1 477 ? 0.197 -13.648 -0.627 1 92.38 477 VAL A N 1
ATOM 3592 C CA . VAL A 1 477 ? 0.15 -13.625 -2.086 1 92.38 477 VAL A CA 1
ATOM 3593 C C . VAL A 1 477 ? -1.077 -12.852 -2.551 1 92.38 477 VAL A C 1
ATOM 3595 O O . VAL A 1 477 ? -2.139 -12.922 -1.929 1 92.38 477 VAL A O 1
ATOM 3598 N N . VAL A 1 478 ? -0.927 -12.062 -3.537 1 93.31 478 VAL A N 1
ATOM 3599 C CA . VAL A 1 478 ? -2.018 -11.227 -4.035 1 93.31 478 VAL A CA 1
ATOM 3600 C C . VAL A 1 478 ? -2.021 -11.242 -5.562 1 93.31 478 VAL A C 1
ATOM 3602 O O . VAL A 1 478 ? -0.961 -11.266 -6.191 1 93.31 478 VAL A O 1
ATOM 3605 N N . LEU A 1 479 ? -3.133 -11.352 -6.164 1 91.81 479 LEU A N 1
ATOM 3606 C CA . LEU A 1 479 ? -3.371 -11.133 -7.586 1 91.81 479 LEU A CA 1
ATOM 3607 C C . LEU A 1 479 ? -4.117 -9.82 -7.816 1 91.81 479 LEU A C 1
ATOM 3609 O O . LEU A 1 479 ? -5.23 -9.641 -7.316 1 91.81 479 LEU A O 1
ATOM 3613 N N . GLY A 1 480 ? -3.555 -8.938 -8.562 1 88.5 480 GLY A N 1
ATOM 3614 C CA . GLY A 1 480 ? -4.047 -7.574 -8.711 1 88.5 480 GLY A CA 1
ATOM 3615 C C . GLY A 1 480 ? -5.383 -7.5 -9.43 1 88.5 480 GLY A C 1
ATOM 3616 O O . GLY A 1 480 ? -5.809 -8.469 -10.062 1 88.5 480 GLY A O 1
ATOM 3617 N N . TYR A 1 481 ? -6.016 -6.297 -9.289 1 89 481 TYR A N 1
ATOM 3618 C CA . TYR A 1 481 ? -7.312 -6.027 -9.898 1 89 481 TYR A CA 1
ATOM 3619 C C . TYR A 1 481 ? -7.254 -6.219 -11.414 1 89 481 TYR A C 1
ATOM 3621 O O . TYR A 1 481 ? -6.34 -5.719 -12.07 1 89 481 TYR A O 1
ATOM 3629 N N . ASN A 1 482 ? -8.211 -6.984 -12.008 1 86.38 482 ASN A N 1
ATOM 3630 C CA . ASN A 1 482 ? -8.445 -7.172 -13.438 1 86.38 482 ASN A CA 1
ATOM 3631 C C . ASN A 1 482 ? -7.324 -7.977 -14.086 1 86.38 482 ASN A C 1
ATOM 3633 O O . ASN A 1 482 ? -7.023 -7.793 -15.266 1 86.38 482 ASN A O 1
ATOM 3637 N N . TYR A 1 483 ? -6.578 -8.727 -13.352 1 84.25 483 TYR A N 1
ATOM 3638 C CA . TYR A 1 483 ? -5.625 -9.695 -13.867 1 84.25 483 TYR A CA 1
ATOM 3639 C C . TYR A 1 483 ? -6.148 -11.117 -13.695 1 84.25 483 TYR A C 1
ATOM 3641 O O . TYR A 1 483 ? -6.465 -11.539 -12.586 1 84.25 483 TYR A O 1
ATOM 3649 N N . ARG A 1 484 ? -6.285 -11.875 -14.727 1 87.38 484 ARG A N 1
ATOM 3650 C CA . ARG A 1 484 ? -6.793 -13.242 -14.734 1 87.38 484 ARG A CA 1
ATOM 3651 C C . ARG A 1 484 ? -5.719 -14.227 -14.281 1 87.38 484 ARG A C 1
ATOM 3653 O O . ARG A 1 484 ? -4.551 -14.094 -14.656 1 87.38 484 ARG A O 1
ATOM 3660 N N . GLY A 1 485 ? -6.133 -15.195 -13.359 1 86.25 485 GLY A N 1
ATOM 3661 C CA . GLY A 1 485 ? -5.172 -16.219 -12.969 1 86.25 485 GLY A CA 1
ATOM 3662 C C . GLY A 1 485 ? -5.535 -16.922 -11.68 1 86.25 485 GLY A C 1
ATOM 3663 O O . GLY A 1 485 ? -6.707 -16.953 -11.297 1 86.25 485 GLY A O 1
ATOM 3664 N N . VAL A 1 486 ? -4.543 -17.656 -11.141 1 89.12 486 VAL A N 1
ATOM 3665 C CA . VAL A 1 486 ? -4.688 -18.344 -9.867 1 89.12 486 VAL A CA 1
ATOM 3666 C C . VAL A 1 486 ? -3.506 -18 -8.961 1 89.12 486 VAL A C 1
ATOM 3668 O O . VAL A 1 486 ? -2.43 -17.641 -9.438 1 89.12 486 VAL A O 1
ATOM 3671 N N . ILE A 1 487 ? -3.723 -18.016 -7.754 1 88.44 487 ILE A N 1
ATOM 3672 C CA . ILE A 1 487 ? -2.639 -17.953 -6.781 1 88.44 487 ILE A CA 1
ATOM 3673 C C . ILE A 1 487 ? -2.678 -19.172 -5.867 1 88.44 487 ILE A C 1
ATOM 3675 O O . ILE A 1 487 ? -3.754 -19.625 -5.473 1 88.44 487 ILE A O 1
ATOM 3679 N N . ASP A 1 488 ? -1.572 -19.781 -5.594 1 88 488 ASP A N 1
ATOM 3680 C CA . ASP A 1 488 ? -1.4 -20.953 -4.73 1 88 488 ASP A CA 1
ATOM 3681 C C . ASP A 1 488 ? -0.482 -20.625 -3.555 1 88 488 ASP A C 1
ATOM 3683 O O . ASP A 1 488 ? 0.553 -19.984 -3.725 1 88 488 ASP A O 1
ATOM 3687 N N . THR A 1 489 ? -0.903 -21 -2.408 1 88.38 489 THR A N 1
ATOM 3688 C CA . THR A 1 489 ? -0.015 -20.844 -1.261 1 88.38 489 THR A CA 1
ATOM 3689 C C . THR A 1 489 ? -0.458 -21.734 -0.107 1 88.38 489 THR A C 1
ATOM 3691 O O . THR A 1 489 ? -1.565 -22.281 -0.125 1 88.38 489 THR A O 1
ATOM 3694 N N . ILE A 1 490 ? 0.45 -21.953 0.78 1 90.81 490 ILE A N 1
ATOM 3695 C CA . ILE A 1 490 ? 0.108 -22.625 2.031 1 90.81 490 ILE A CA 1
ATOM 3696 C C . ILE A 1 490 ? -0.625 -21.641 2.953 1 90.81 490 ILE A C 1
ATOM 3698 O O . ILE A 1 490 ? -0.191 -20.5 3.133 1 90.81 490 ILE A O 1
ATOM 3702 N N . LEU A 1 491 ? -1.733 -22.062 3.438 1 94.56 491 LEU A N 1
ATOM 3703 C CA . LEU A 1 491 ? -2.488 -21.219 4.359 1 94.56 491 LEU A CA 1
ATOM 3704 C C . LEU A 1 491 ? -1.694 -20.953 5.633 1 94.56 491 LEU A C 1
ATOM 3706 O O . LEU A 1 491 ? -1.273 -21.906 6.309 1 94.56 491 LEU A O 1
ATOM 3710 N N . PRO A 1 492 ? -1.48 -19.656 5.938 1 95.38 492 PRO A N 1
ATOM 3711 C CA . PRO A 1 492 ? -0.763 -19.359 7.176 1 95.38 492 PRO A CA 1
ATOM 3712 C C . PRO A 1 492 ? -1.557 -19.734 8.422 1 95.38 492 PRO A C 1
ATOM 3714 O O . PRO A 1 492 ? -2.734 -20.094 8.328 1 95.38 492 PRO A O 1
ATOM 3717 N N . GLY A 1 493 ? -0.874 -19.703 9.531 1 95.88 493 GLY A N 1
ATOM 3718 C CA . GLY A 1 493 ? -1.519 -20.047 10.789 1 95.88 493 GLY A CA 1
ATOM 3719 C C . GLY A 1 493 ? -2.252 -18.891 11.43 1 95.88 493 GLY A C 1
ATOM 3720 O O . GLY A 1 493 ? -2.338 -17.797 10.844 1 95.88 493 GLY A O 1
ATOM 3721 N N . LYS A 1 494 ? -2.844 -19.141 12.586 1 95.56 494 LYS A N 1
ATOM 3722 C CA . LYS A 1 494 ? -3.582 -18.141 13.359 1 95.56 494 LYS A CA 1
ATOM 3723 C C . LYS A 1 494 ? -2.658 -17.406 14.328 1 95.56 494 LYS A C 1
ATOM 3725 O O . LYS A 1 494 ? -1.562 -17.891 14.633 1 95.56 494 LYS A O 1
ATOM 3730 N N . LEU A 1 495 ? -3.035 -16.234 14.656 1 93.94 495 LEU A N 1
ATOM 3731 C CA . LEU A 1 495 ? -2.396 -15.453 15.703 1 93.94 495 LEU A CA 1
ATOM 3732 C C . LEU A 1 495 ? -3.426 -14.945 16.703 1 93.94 495 LEU A C 1
ATOM 3734 O O . LEU A 1 495 ? -4.02 -13.883 16.516 1 93.94 495 LEU A O 1
ATOM 3738 N N . PRO A 1 496 ? -3.615 -15.695 17.688 1 88.44 496 PRO A N 1
ATOM 3739 C CA . PRO A 1 496 ? -4.652 -15.32 18.656 1 88.44 496 PRO A CA 1
ATOM 3740 C C . PRO A 1 496 ? -4.535 -13.867 19.109 1 88.44 496 PRO A C 1
ATOM 3742 O O . PRO A 1 496 ? -3.422 -13.367 19.297 1 88.44 496 PRO A O 1
ATOM 3745 N N . THR A 1 497 ? -5.691 -13.258 19.281 1 90.5 497 THR A N 1
ATOM 3746 C CA . THR A 1 497 ? -5.727 -11.852 19.688 1 90.5 497 THR A CA 1
ATOM 3747 C C . THR A 1 497 ? -5.781 -11.719 21.203 1 90.5 497 THR A C 1
ATOM 3749 O O . THR A 1 497 ? -6.172 -12.664 21.906 1 90.5 497 THR A O 1
ATOM 3752 N N . LEU A 1 498 ? -5.445 -10.594 21.703 1 87.19 498 LEU A N 1
ATOM 3753 C CA . LEU A 1 498 ? -5.348 -10.336 23.141 1 87.19 498 LEU A CA 1
ATOM 3754 C C . LEU A 1 498 ? -6.73 -10.195 23.766 1 87.19 498 LEU A C 1
ATOM 3756 O O . LEU A 1 498 ? -6.918 -10.492 24.938 1 87.19 498 LEU A O 1
ATOM 3760 N N . THR A 1 499 ? -7.719 -9.727 22.953 1 93.69 499 THR A N 1
ATOM 3761 C CA . THR A 1 499 ? -9.055 -9.453 23.469 1 93.69 499 THR A CA 1
ATOM 3762 C C . THR A 1 499 ? -10.117 -10.18 22.656 1 93.69 499 THR A C 1
ATOM 3764 O O . THR A 1 499 ? -9.891 -10.492 21.484 1 93.69 499 THR A O 1
ATOM 3767 N N . ASN A 1 500 ? -11.227 -10.484 23.359 1 91.44 500 ASN A N 1
ATOM 3768 C CA . ASN A 1 500 ? -12.359 -11.086 22.688 1 91.44 500 ASN A CA 1
ATOM 3769 C C . ASN A 1 500 ? -13.438 -10.047 22.359 1 91.44 500 ASN A C 1
ATOM 3771 O O . ASN A 1 500 ? -13.258 -8.859 22.625 1 91.44 500 ASN A O 1
ATOM 3775 N N . ILE A 1 501 ? -14.492 -10.469 21.828 1 92 501 ILE A N 1
ATOM 3776 C CA . ILE A 1 501 ? -15.539 -9.586 21.344 1 92 501 ILE A CA 1
ATOM 3777 C C . ILE A 1 501 ? -16.172 -8.828 22.5 1 92 501 ILE A C 1
ATOM 3779 O O . ILE A 1 501 ? -16.375 -7.613 22.422 1 92 501 ILE A O 1
ATOM 3783 N N . ALA A 1 502 ? -16.438 -9.531 23.609 1 93.62 502 ALA A N 1
ATOM 3784 C CA . ALA A 1 502 ? -17.047 -8.914 24.797 1 93.62 502 ALA A CA 1
ATOM 3785 C C . ALA A 1 502 ? -16.141 -7.836 25.375 1 93.62 502 ALA A C 1
ATOM 3787 O O . ALA A 1 502 ? -16.609 -6.746 25.719 1 93.62 502 ALA A O 1
ATOM 3788 N N . THR A 1 503 ? -14.883 -8.18 25.5 1 96 503 THR A N 1
ATOM 3789 C CA . THR A 1 503 ? -13.922 -7.234 26.047 1 96 503 THR A CA 1
ATOM 3790 C C . THR A 1 503 ? -13.812 -6.004 25.141 1 96 503 THR A C 1
ATOM 3792 O O . THR A 1 503 ? -13.719 -4.875 25.641 1 96 503 THR A O 1
ATOM 3795 N N . ARG A 1 504 ? -13.82 -6.176 23.859 1 95.81 504 ARG A N 1
ATOM 3796 C CA . ARG A 1 504 ? -13.719 -5.059 22.922 1 95.81 504 ARG A CA 1
ATOM 3797 C C . ARG A 1 504 ? -14.938 -4.145 23.031 1 95.81 504 ARG A C 1
ATOM 3799 O O . ARG A 1 504 ? -14.82 -2.926 22.906 1 95.81 504 ARG A O 1
ATOM 3806 N N . SER A 1 505 ? -16.062 -4.762 23.234 1 95.38 505 SER A N 1
ATOM 3807 C CA . SER A 1 505 ? -17.281 -3.977 23.453 1 95.38 505 SER A CA 1
ATOM 3808 C C . SER A 1 505 ? -17.172 -3.145 24.734 1 95.38 505 SER A C 1
ATOM 3810 O O . SER A 1 505 ? -17.562 -1.979 24.75 1 95.38 505 SER A O 1
ATOM 3812 N N . GLN A 1 506 ? -16.641 -3.748 25.766 1 97.5 506 GLN A N 1
ATOM 3813 C CA . GLN A 1 506 ? -16.438 -3.029 27.016 1 97.5 506 GLN A CA 1
ATOM 3814 C C . GLN A 1 506 ? -15.484 -1.858 26.828 1 97.5 506 GLN A C 1
ATOM 3816 O O . GLN A 1 506 ? -15.703 -0.776 27.375 1 97.5 506 GLN A O 1
ATOM 3821 N N . ILE A 1 507 ? -14.438 -2.123 26.094 1 97.75 507 ILE A N 1
ATOM 3822 C CA . ILE A 1 507 ? -13.461 -1.069 25.844 1 97.75 507 ILE A CA 1
ATOM 3823 C C . ILE A 1 507 ? -14.125 0.08 25.094 1 97.75 507 ILE A C 1
ATOM 3825 O O . ILE A 1 507 ? -13.859 1.251 25.375 1 97.75 507 ILE A O 1
ATOM 3829 N N . PHE A 1 508 ? -15.008 -0.246 24.156 1 97.56 508 PHE A N 1
ATOM 3830 C CA . PHE A 1 508 ? -15.711 0.773 23.391 1 97.56 508 PHE A CA 1
ATOM 3831 C C . PHE A 1 508 ? -16.531 1.667 24.312 1 97.56 508 PHE A C 1
ATOM 3833 O O . PHE A 1 508 ? -16.438 2.895 24.25 1 97.56 508 PHE A O 1
ATOM 3840 N N . TRP A 1 509 ? -17.297 1.089 25.172 1 97.94 509 TRP A N 1
ATOM 3841 C CA . TRP A 1 509 ? -18.188 1.854 26.047 1 97.94 509 TRP A CA 1
ATOM 3842 C C . TRP A 1 509 ? -17.391 2.605 27.109 1 97.94 509 TRP A C 1
ATOM 3844 O O . TRP A 1 509 ? -17.781 3.707 27.516 1 97.94 509 TRP A O 1
ATOM 3854 N N . LEU A 1 510 ? -16.312 1.985 27.547 1 98.12 510 LEU A N 1
ATOM 3855 C CA . LEU A 1 510 ? -15.438 2.693 28.469 1 98.12 510 LEU A CA 1
ATOM 3856 C C . LEU A 1 510 ? -14.836 3.93 27.812 1 98.12 510 LEU A C 1
ATOM 3858 O O . LEU A 1 510 ? -14.781 5 28.422 1 98.12 510 LEU A O 1
ATOM 3862 N N . THR A 1 511 ? -14.344 3.721 26.578 1 98.25 511 THR A N 1
ATOM 3863 C CA . THR A 1 511 ? -13.773 4.844 25.844 1 98.25 511 THR A CA 1
ATOM 3864 C C . THR A 1 511 ? -14.828 5.926 25.609 1 98.25 511 THR A C 1
ATOM 3866 O O . THR A 1 511 ? -14.539 7.117 25.766 1 98.25 511 THR A O 1
ATOM 3869 N N . THR A 1 512 ? -16.031 5.512 25.297 1 98.25 512 THR A N 1
ATOM 3870 C CA . THR A 1 512 ? -17.156 6.43 25.125 1 98.25 512 THR A CA 1
ATOM 3871 C C . THR A 1 512 ? -17.422 7.207 26.406 1 98.25 512 THR A C 1
ATOM 3873 O O . THR A 1 512 ? -17.594 8.43 26.375 1 98.25 512 THR A O 1
ATOM 3876 N N . GLY A 1 513 ? -17.453 6.496 27.531 1 98.31 513 GLY A N 1
ATOM 3877 C CA . GLY A 1 513 ? -17.656 7.125 28.812 1 98.31 513 GLY A CA 1
ATOM 3878 C C . GLY A 1 513 ? -16.562 8.117 29.188 1 98.31 513 GLY A C 1
ATOM 3879 O O . GLY A 1 513 ? -16.859 9.211 29.672 1 98.31 513 GLY A O 1
ATOM 3880 N N . ILE A 1 514 ? -15.359 7.758 28.938 1 97.94 514 ILE A N 1
ATOM 3881 C CA . ILE A 1 514 ? -14.227 8.617 29.25 1 97.94 514 ILE A CA 1
ATOM 3882 C C . ILE A 1 514 ? -14.289 9.891 28.422 1 97.94 514 ILE A C 1
ATOM 3884 O O . ILE A 1 514 ? -14.133 10.992 28.953 1 97.94 514 ILE A O 1
ATOM 3888 N N . LEU A 1 515 ? -14.484 9.711 27.109 1 98.06 515 LEU A N 1
ATOM 3889 C CA . LEU A 1 515 ? -14.555 10.875 26.234 1 98.06 515 LEU A CA 1
ATOM 3890 C C . LEU A 1 515 ? -15.727 11.773 26.609 1 98.06 515 LEU A C 1
ATOM 3892 O O . LEU A 1 515 ? -15.617 13 26.578 1 98.06 515 LEU A O 1
ATOM 3896 N N . PHE A 1 516 ? -16.875 11.18 26.984 1 97.94 516 PHE A N 1
ATOM 3897 C CA . PHE A 1 516 ? -18.031 11.945 27.422 1 97.94 516 PHE A CA 1
ATOM 3898 C C . PHE A 1 516 ? -17.688 12.742 28.688 1 97.94 516 PHE A C 1
ATOM 3900 O O . PHE A 1 516 ? -18 13.93 28.766 1 97.94 516 PHE A O 1
ATOM 3907 N N . LEU A 1 517 ? -17.094 12.109 29.656 1 97.25 517 LEU A N 1
ATOM 3908 C CA . LEU A 1 517 ? -16.75 12.773 30.906 1 97.25 517 LEU A CA 1
ATOM 3909 C C . LEU A 1 517 ? -15.773 13.93 30.672 1 97.25 517 LEU A C 1
ATOM 3911 O O . LEU A 1 517 ? -15.93 15.008 31.25 1 97.25 517 LEU A O 1
ATOM 3915 N N . VAL A 1 518 ? -14.75 13.656 29.844 1 95.56 518 VAL A N 1
ATOM 3916 C CA . VAL A 1 518 ? -13.773 14.695 29.531 1 95.56 518 VAL A CA 1
ATOM 3917 C C . VAL A 1 518 ? -14.477 15.891 28.891 1 95.56 518 VAL A C 1
ATOM 3919 O O . VAL A 1 518 ? -14.234 17.031 29.266 1 95.56 518 VAL A O 1
ATOM 3922 N N . ALA A 1 519 ? -15.344 15.617 27.938 1 96.38 519 ALA A N 1
ATOM 3923 C CA . ALA A 1 519 ? -16.062 16.688 27.234 1 96.38 519 ALA A CA 1
ATOM 3924 C C . ALA A 1 519 ? -17 17.422 28.172 1 96.38 519 ALA A C 1
ATOM 3926 O O . ALA A 1 519 ? -17.062 18.656 28.172 1 96.38 519 ALA A O 1
ATOM 3927 N N . ALA A 1 520 ? -17.688 16.719 29.031 1 95.88 520 ALA A N 1
ATOM 3928 C CA . ALA A 1 520 ? -18.656 17.297 29.953 1 95.88 520 ALA A CA 1
ATOM 3929 C C . ALA A 1 520 ? -17.969 18.156 31.016 1 95.88 520 ALA A C 1
ATOM 3931 O O . ALA A 1 520 ? -18.406 19.266 31.312 1 95.88 520 ALA A O 1
ATOM 3932 N N . ILE A 1 521 ? -16.938 17.656 31.594 1 93.88 521 ILE A N 1
ATOM 3933 C CA . ILE A 1 521 ? -16.203 18.375 32.625 1 93.88 521 ILE A CA 1
ATOM 3934 C C . ILE A 1 521 ? -15.602 19.656 32.031 1 93.88 521 ILE A C 1
ATOM 3936 O O . ILE A 1 521 ? -15.633 20.719 32.656 1 93.88 521 ILE A O 1
ATOM 3940 N N . SER A 1 522 ? -15.055 19.484 30.828 1 91.69 522 SER A N 1
ATOM 3941 C CA . SER A 1 522 ? -14.484 20.656 30.172 1 91.69 522 SER A CA 1
ATOM 3942 C C . SER A 1 522 ? -15.547 21.703 29.875 1 91.69 522 SER A C 1
ATOM 3944 O O . SER A 1 522 ? -15.281 22.906 29.984 1 91.69 522 SER A O 1
ATOM 3946 N N . ARG A 1 523 ? -16.703 21.297 29.516 1 90.62 523 ARG A N 1
ATOM 3947 C CA . ARG A 1 523 ? -17.797 22.219 29.234 1 90.62 523 ARG A CA 1
ATOM 3948 C C . ARG A 1 523 ? -18.266 22.906 30.5 1 90.62 523 ARG A C 1
ATOM 3950 O O . ARG A 1 523 ? -18.547 24.109 30.484 1 90.62 523 ARG A O 1
ATOM 3957 N N . LEU A 1 524 ? -18.312 22.203 31.547 1 86.06 524 LEU A N 1
ATOM 3958 C CA . LEU A 1 524 ? -18.75 22.781 32.812 1 86.06 524 LEU A CA 1
ATOM 3959 C C . LEU A 1 524 ? -17.719 23.766 33.344 1 86.06 524 LEU A C 1
ATOM 3961 O O . LEU A 1 524 ? -18.078 24.797 33.938 1 86.06 524 LEU A O 1
ATOM 3965 N N . GLY A 1 525 ? -16.438 23.328 33.281 1 73.12 525 GLY A N 1
ATOM 3966 C CA . GLY A 1 525 ? -15.406 24.266 33.688 1 73.12 525 GLY A CA 1
ATOM 3967 C C . GLY A 1 525 ? -15.391 25.547 32.875 1 73.12 525 GLY A C 1
ATOM 3968 O O . GLY A 1 525 ? -15.102 26.625 33.375 1 73.12 525 GLY A O 1
ATOM 3969 N N . PHE A 1 526 ? -15.719 25.438 31.688 1 68.56 526 PHE A N 1
ATOM 3970 C CA . PHE A 1 526 ? -15.812 26.562 30.766 1 68.56 526 PHE A CA 1
ATOM 3971 C C . PHE A 1 526 ? -16.984 27.469 31.141 1 68.56 526 PHE A C 1
ATOM 3973 O O . PHE A 1 526 ? -16.844 28.703 31.141 1 68.56 526 PHE A O 1
ATOM 3980 N N . ASN A 1 527 ? -18.062 26.906 31.531 1 61.81 527 ASN A N 1
ATOM 3981 C CA . ASN A 1 527 ? -19.234 27.672 31.906 1 61.81 527 ASN A CA 1
ATOM 3982 C C . ASN A 1 527 ? -19.031 28.391 33.25 1 61.81 527 ASN A C 1
ATOM 3984 O O . ASN A 1 527 ? -19.516 29.516 33.438 1 61.81 527 ASN A O 1
ATOM 3988 N N . ILE A 1 528 ? -18.328 27.75 34.094 1 53.12 528 ILE A N 1
ATOM 3989 C CA . ILE A 1 528 ? -18.078 28.359 35.375 1 53.12 528 ILE A CA 1
ATOM 3990 C C . ILE A 1 528 ? -17.141 29.562 35.219 1 53.12 528 ILE A C 1
ATOM 3992 O O . ILE A 1 528 ? -17.312 30.594 35.844 1 53.12 528 ILE A O 1
ATOM 3996 N N . ARG A 1 529 ? -16.234 29.469 34.312 1 48.69 529 ARG A N 1
ATOM 3997 C CA . ARG A 1 529 ? -15.289 30.578 34.125 1 48.69 529 ARG A CA 1
ATOM 3998 C C . ARG A 1 529 ? -15.953 31.75 33.406 1 48.69 529 ARG A C 1
ATOM 4000 O O . ARG A 1 529 ? -15.539 32.906 33.562 1 48.69 529 ARG A O 1
ATOM 4007 N N . LYS A 1 530 ? -16.891 31.609 32.625 1 50.69 530 LYS A N 1
ATOM 4008 C CA . LYS A 1 530 ? -17.609 32.656 31.922 1 50.69 530 LYS A CA 1
ATOM 4009 C C . LYS A 1 530 ? -18.641 33.312 32.812 1 50.69 530 LYS A C 1
ATOM 4011 O O . LYS A 1 530 ? -18.953 34.5 32.656 1 50.69 530 LYS A O 1
ATOM 4016 N N . ASN A 1 531 ? -19.234 32.656 33.781 1 38.12 531 ASN A N 1
ATOM 4017 C CA . ASN A 1 531 ? -20.125 33.281 34.719 1 38.12 531 ASN A CA 1
ATOM 4018 C C . ASN A 1 531 ? -19.359 33.938 35.875 1 38.12 531 ASN A C 1
ATOM 4020 O O . ASN A 1 531 ? -18.406 33.375 36.406 1 38.12 531 ASN A O 1
ATOM 4024 N N . MET B 1 1 ? 1.136 27.234 17.938 1 47.44 1 MET B N 1
ATOM 4025 C CA . MET B 1 1 ? 1.979 26.953 16.766 1 47.44 1 MET B CA 1
ATOM 4026 C C . MET B 1 1 ? 2.865 28.156 16.438 1 47.44 1 MET B C 1
ATOM 4028 O O . MET B 1 1 ? 4.043 27.984 16.125 1 47.44 1 MET B O 1
ATOM 4032 N N . GLU B 1 2 ? 2.135 29.391 16.641 1 56.28 2 GLU B N 1
ATOM 4033 C CA . GLU B 1 2 ? 3.049 30.531 16.578 1 56.28 2 GLU B CA 1
ATOM 4034 C C . GLU B 1 2 ? 4.086 30.469 17.688 1 56.28 2 GLU B C 1
ATOM 4036 O O . GLU B 1 2 ? 5.27 30.734 17.469 1 56.28 2 GLU B O 1
ATOM 4041 N N . ARG B 1 3 ? 3.422 30.016 18.797 1 62.53 3 ARG B N 1
ATOM 4042 C CA . ARG B 1 3 ? 4.344 29.922 19.922 1 62.53 3 ARG B CA 1
ATOM 4043 C C . ARG B 1 3 ? 5.355 28.812 19.719 1 62.53 3 ARG B C 1
ATOM 4045 O O . ARG B 1 3 ? 6.535 28.969 20.047 1 62.53 3 ARG B O 1
ATOM 4052 N N . LEU B 1 4 ? 4.793 27.672 19.094 1 68.06 4 LEU B N 1
ATOM 4053 C CA . LEU B 1 4 ? 5.719 26.578 18.859 1 68.06 4 LEU B CA 1
ATOM 4054 C C . LEU B 1 4 ? 6.781 26.969 17.844 1 68.06 4 LEU B C 1
ATOM 4056 O O . LEU B 1 4 ? 7.969 26.703 18.047 1 68.06 4 LEU B O 1
ATOM 4060 N N . ALA B 1 5 ? 6.328 27.531 16.797 1 71 5 ALA B N 1
ATOM 4061 C CA . ALA B 1 5 ? 7.285 28.016 15.797 1 71 5 ALA B CA 1
ATOM 4062 C C . ALA B 1 5 ? 8.281 28.984 16.422 1 71 5 ALA B C 1
ATOM 4064 O O . ALA B 1 5 ? 9.484 28.891 16.172 1 71 5 ALA B O 1
ATOM 4065 N N . GLY B 1 6 ? 7.664 29.828 17.203 1 74.19 6 GLY B N 1
ATOM 4066 C CA . GLY B 1 6 ? 8.531 30.766 17.891 1 74.19 6 GLY B CA 1
ATOM 4067 C C . GLY B 1 6 ? 9.531 30.094 18.812 1 74.19 6 GLY B C 1
ATOM 4068 O O . GLY B 1 6 ? 10.711 30.469 18.828 1 74.19 6 GLY B O 1
ATOM 4069 N N . ARG B 1 7 ? 9.016 29.109 19.547 1 76.62 7 ARG B N 1
ATOM 4070 C CA . ARG B 1 7 ? 9.898 28.391 20.453 1 76.62 7 ARG B CA 1
ATOM 4071 C C . ARG B 1 7 ? 11 27.656 19.688 1 76.62 7 ARG B C 1
ATOM 4073 O O . ARG B 1 7 ? 12.156 27.625 20.125 1 76.62 7 ARG B O 1
ATOM 4080 N N . ILE B 1 8 ? 10.664 27.094 18.578 1 80.38 8 ILE B N 1
ATOM 4081 C CA . ILE B 1 8 ? 11.633 26.359 17.766 1 80.38 8 ILE B CA 1
ATOM 4082 C C . ILE B 1 8 ? 12.633 27.344 17.156 1 80.38 8 ILE B C 1
ATOM 4084 O O . ILE B 1 8 ? 13.836 27.062 17.125 1 80.38 8 ILE B O 1
ATOM 4088 N N . ILE B 1 9 ? 12.133 28.359 16.766 1 80.12 9 ILE B N 1
ATOM 4089 C CA . ILE B 1 9 ? 12.977 29.391 16.156 1 80.12 9 ILE B CA 1
ATOM 4090 C C . ILE B 1 9 ? 13.984 29.906 17.188 1 80.12 9 ILE B C 1
ATOM 4092 O O . ILE B 1 9 ? 15.117 30.234 16.828 1 80.12 9 ILE B O 1
ATOM 4096 N N . LEU B 1 10 ? 13.594 29.875 18.422 1 76.38 10 LEU B N 1
ATOM 4097 C CA . LEU B 1 10 ? 14.414 30.5 19.453 1 76.38 10 LEU B CA 1
ATOM 4098 C C . LEU B 1 10 ? 15.391 29.484 20.047 1 76.38 10 LEU B C 1
ATOM 4100 O O . LEU B 1 10 ? 16.219 29.844 20.891 1 76.38 10 LEU B O 1
ATOM 4104 N N . LEU B 1 11 ? 15.289 28.297 19.578 1 82.75 11 LEU B N 1
ATOM 4105 C CA . LEU B 1 11 ? 16.203 27.281 20.094 1 82.75 11 LEU B CA 1
ATOM 4106 C C . LEU B 1 11 ? 17.641 27.594 19.703 1 82.75 11 LEU B C 1
ATOM 4108 O O . LEU B 1 11 ? 17.891 28.266 18.703 1 82.75 11 LEU B O 1
ATOM 4112 N N . SER B 1 12 ? 18.594 27.156 20.656 1 83.12 12 SER B N 1
ATOM 4113 C CA . SER B 1 12 ? 20 27.359 20.375 1 83.12 12 SER B CA 1
ATOM 4114 C C . SER B 1 12 ? 20.844 26.188 20.875 1 83.12 12 SER B C 1
ATOM 4116 O O . SER B 1 12 ? 20.359 25.359 21.641 1 83.12 12 SER B O 1
ATOM 4118 N N . GLY B 1 13 ? 21.984 26.016 20.312 1 86 13 GLY B N 1
ATOM 4119 C CA . GLY B 1 13 ? 22.953 25.047 20.797 1 86 13 GLY B CA 1
ATOM 4120 C C . GLY B 1 13 ? 22.469 23.609 20.672 1 86 13 GLY B C 1
ATOM 4121 O O . GLY B 1 13 ? 22.031 23.188 19.594 1 86 13 GLY B O 1
ATOM 4122 N N . VAL B 1 14 ? 22.453 22.922 21.734 1 88.25 14 VAL B N 1
ATOM 4123 C CA . VAL B 1 14 ? 22.219 21.484 21.781 1 88.25 14 VAL B CA 1
ATOM 4124 C C . VAL B 1 14 ? 20.719 21.219 21.578 1 88.25 14 VAL B C 1
ATOM 4126 O O . VAL B 1 14 ? 20.344 20.219 20.938 1 88.25 14 VAL B O 1
ATOM 4129 N N . SER B 1 15 ? 19.938 22.062 22.047 1 91.19 15 SER B N 1
ATOM 4130 C CA . SER B 1 15 ? 18.5 21.875 21.891 1 91.19 15 SER B CA 1
ATOM 4131 C C . SER B 1 15 ? 18.078 22 20.438 1 91.19 15 SER B C 1
ATOM 4133 O O . SER B 1 15 ? 17.203 21.266 19.969 1 91.19 15 SER B O 1
ATOM 4135 N N . ARG B 1 16 ? 18.672 22.906 19.75 1 92 16 ARG B N 1
ATOM 4136 C CA . ARG B 1 16 ? 18.391 23.078 18.328 1 92 16 ARG B CA 1
ATOM 4137 C C . ARG B 1 16 ? 18.828 21.844 17.531 1 92 16 ARG B C 1
ATOM 4139 O O . ARG B 1 16 ? 18.078 21.375 16.672 1 92 16 ARG B O 1
ATOM 4146 N N . THR B 1 17 ? 19.953 21.344 17.875 1 92.62 17 THR B N 1
ATOM 4147 C CA . THR B 1 17 ? 20.469 20.172 17.188 1 92.62 17 THR B CA 1
ATOM 4148 C C . THR B 1 17 ? 19.609 18.938 17.5 1 92.62 17 THR B C 1
ATOM 4150 O O . THR B 1 17 ? 19.375 18.109 16.625 1 92.62 17 THR B O 1
ATOM 4153 N N . PHE B 1 18 ? 19.234 18.906 18.672 1 94.62 18 PHE B N 1
ATOM 4154 C CA . PHE B 1 18 ? 18.422 17.766 19.078 1 94.62 18 PHE B CA 1
ATOM 4155 C C . PHE B 1 18 ? 17.062 17.781 18.375 1 94.62 18 PHE B C 1
ATOM 4157 O O . PHE B 1 18 ? 16.594 16.734 17.922 1 94.62 18 PHE B O 1
ATOM 4164 N N . VAL B 1 19 ? 16.438 18.922 18.266 1 93.75 19 VAL B N 1
ATOM 4165 C CA . VAL B 1 19 ? 15.156 19.047 17.578 1 93.75 19 VAL B CA 1
ATOM 4166 C C . VAL B 1 19 ? 15.344 18.766 16.078 1 93.75 19 VAL B C 1
ATOM 4168 O O . VAL B 1 19 ? 14.484 18.141 15.453 1 93.75 19 VAL B O 1
ATOM 4171 N N . GLY B 1 20 ? 16.469 19.234 15.562 1 96.44 20 GLY B N 1
ATOM 4172 C CA . GLY B 1 20 ? 16.781 18.875 14.188 1 96.44 20 GLY B CA 1
ATOM 4173 C C . GLY B 1 20 ? 16.906 17.391 13.961 1 96.44 20 GLY B C 1
ATOM 4174 O O . GLY B 1 20 ? 16.359 16.844 13 1 96.44 20 GLY B O 1
ATOM 4175 N N . PHE B 1 21 ? 17.578 16.75 14.898 1 97 21 PHE B N 1
ATOM 4176 C CA . PHE B 1 21 ? 17.734 15.305 14.859 1 97 21 PHE B CA 1
ATOM 4177 C C . PHE B 1 21 ? 16.391 14.609 14.891 1 97 21 PHE B C 1
ATOM 4179 O O . PHE B 1 21 ? 16.125 13.711 14.094 1 97 21 PHE B O 1
ATOM 4186 N N . LEU B 1 22 ? 15.531 15.023 15.758 1 95 22 LEU B N 1
ATOM 4187 C CA . LEU B 1 22 ? 14.219 14.406 15.922 1 95 22 LEU B CA 1
ATOM 4188 C C . LEU B 1 22 ? 13.352 14.648 14.688 1 95 22 LEU B C 1
ATOM 4190 O O . LEU B 1 22 ? 12.57 13.781 14.289 1 95 22 LEU B O 1
ATOM 4194 N N . ALA B 1 23 ? 13.438 15.805 14.102 1 96 23 ALA B N 1
ATOM 4195 C CA . ALA B 1 23 ? 12.688 16.109 12.891 1 96 23 ALA B CA 1
ATOM 4196 C C . ALA B 1 23 ? 13.117 15.195 11.742 1 96 23 ALA B C 1
ATOM 4198 O O . ALA B 1 23 ? 12.273 14.695 10.992 1 96 23 ALA B O 1
ATOM 4199 N N . GLY B 1 24 ? 14.391 15 11.633 1 97.38 24 GLY B N 1
ATOM 4200 C CA . GLY B 1 24 ? 14.883 14.062 10.633 1 97.38 24 GLY B CA 1
ATOM 4201 C C . GLY B 1 24 ? 14.406 12.641 10.867 1 97.38 24 GLY B C 1
ATOM 4202 O O . GLY B 1 24 ? 13.984 11.961 9.938 1 97.38 24 GLY B O 1
ATOM 4203 N N . LEU B 1 25 ? 14.461 12.258 12.117 1 95.75 25 LEU B N 1
ATOM 4204 C CA . LEU B 1 25 ? 13.992 10.93 12.484 1 95.75 25 LEU B CA 1
ATOM 4205 C C . LEU B 1 25 ? 12.516 10.766 12.156 1 95.75 25 LEU B C 1
ATOM 4207 O O . LEU B 1 25 ? 12.094 9.703 11.68 1 95.75 25 LEU B O 1
ATOM 4211 N N . LEU B 1 26 ? 11.75 11.758 12.352 1 92.5 26 LEU B N 1
ATOM 4212 C CA . LEU B 1 26 ? 10.32 11.727 12.062 1 92.5 26 LEU B CA 1
ATOM 4213 C C . LEU B 1 26 ? 10.07 11.578 10.57 1 92.5 26 LEU B C 1
ATOM 4215 O O . LEU B 1 26 ? 9.109 10.93 10.156 1 92.5 26 LEU B O 1
ATOM 4219 N N . ALA B 1 27 ? 10.898 12.117 9.781 1 95.06 27 ALA B N 1
ATOM 4220 C CA . ALA B 1 27 ? 10.727 12.086 8.336 1 95.06 27 ALA B CA 1
ATOM 4221 C C . ALA B 1 27 ? 10.859 10.664 7.801 1 95.06 27 ALA B C 1
ATOM 4223 O O . ALA B 1 27 ? 10.336 10.344 6.73 1 95.06 27 ALA B O 1
ATOM 4224 N N . VAL B 1 28 ? 11.477 9.789 8.516 1 93.44 28 VAL B N 1
ATOM 4225 C CA . VAL B 1 28 ? 11.672 8.406 8.109 1 93.44 28 VAL B CA 1
ATOM 4226 C C . VAL B 1 28 ? 10.32 7.699 8.023 1 93.44 28 VAL B C 1
ATOM 4228 O O . VAL B 1 28 ? 10.133 6.801 7.195 1 93.44 28 VAL B O 1
ATOM 4231 N N . LEU B 1 29 ? 9.406 8.141 8.812 1 88.62 29 LEU B N 1
ATOM 4232 C CA . LEU B 1 29 ? 8.102 7.5 8.875 1 88.62 29 LEU B CA 1
ATOM 4233 C C . LEU B 1 29 ? 7.352 7.66 7.555 1 88.62 29 LEU B C 1
ATOM 4235 O O . LEU B 1 29 ? 6.367 6.961 7.305 1 88.62 29 LEU B O 1
ATOM 4239 N N . ALA B 1 30 ? 7.828 8.539 6.711 1 90.56 30 ALA B N 1
ATOM 4240 C CA . ALA B 1 30 ? 7.203 8.727 5.406 1 90.56 30 ALA B CA 1
ATOM 4241 C C . ALA B 1 30 ? 7.691 7.672 4.414 1 90.56 30 ALA B C 1
ATOM 4243 O O . ALA B 1 30 ? 7.117 7.512 3.334 1 90.56 30 ALA B O 1
ATOM 4244 N N . GLN B 1 31 ? 8.656 6.938 4.773 1 92.31 31 GLN B N 1
ATOM 4245 C CA . GLN B 1 31 ? 9.234 5.918 3.906 1 92.31 31 GLN B CA 1
ATOM 4246 C C . GLN B 1 31 ? 8.672 4.539 4.227 1 92.31 31 GLN B C 1
ATOM 4248 O O . GLN B 1 31 ? 8.156 4.312 5.324 1 92.31 31 GLN B O 1
ATOM 4253 N N . PRO B 1 32 ? 8.75 3.557 3.27 1 87.88 32 PRO B N 1
ATOM 4254 C CA . PRO B 1 32 ? 8.375 2.178 3.59 1 87.88 32 PRO B CA 1
ATOM 4255 C C . PRO B 1 32 ? 9.18 1.603 4.75 1 87.88 32 PRO B C 1
ATOM 4257 O O . PRO B 1 32 ? 10.352 1.951 4.93 1 87.88 32 PRO B O 1
ATOM 4260 N N . PRO B 1 33 ? 8.602 0.834 5.52 1 82.5 33 PRO B N 1
ATOM 4261 C CA . PRO B 1 33 ? 7.254 0.261 5.395 1 82.5 33 PRO B CA 1
ATOM 4262 C C . PRO B 1 33 ? 6.191 1.093 6.105 1 82.5 33 PRO B C 1
ATOM 4264 O O . PRO B 1 33 ? 5.02 0.709 6.137 1 82.5 33 PRO B O 1
ATOM 4267 N N . PHE B 1 34 ? 6.602 2.27 6.617 1 79.94 34 PHE B N 1
ATOM 4268 C CA . PHE B 1 34 ? 5.66 3.02 7.438 1 79.94 34 PHE B CA 1
ATOM 4269 C C . PHE B 1 34 ? 4.652 3.758 6.566 1 79.94 34 PHE B C 1
ATOM 4271 O O . PHE B 1 34 ? 3.439 3.594 6.734 1 79.94 34 PHE B O 1
ATOM 4278 N N . GLY B 1 35 ? 5.227 4.52 5.613 1 75.81 35 GLY B N 1
ATOM 4279 C CA . GLY B 1 35 ? 4.379 5.168 4.625 1 75.81 35 GLY B CA 1
ATOM 4280 C C . GLY B 1 35 ? 3.504 6.262 5.211 1 75.81 35 GLY B C 1
ATOM 4281 O O . GLY B 1 35 ? 2.465 6.602 4.645 1 75.81 35 GLY B O 1
ATOM 4282 N N . ILE B 1 36 ? 3.861 6.723 6.379 1 75.75 36 ILE B N 1
ATOM 4283 C CA . ILE B 1 36 ? 3.104 7.801 7 1 75.75 36 ILE B CA 1
ATOM 4284 C C . ILE B 1 36 ? 3.426 9.125 6.312 1 75.75 36 ILE B C 1
ATOM 4286 O O . ILE B 1 36 ? 4.289 9.875 6.77 1 75.75 36 ILE B O 1
ATOM 4290 N N . PHE B 1 37 ? 2.75 9.383 5.242 1 78.06 37 PHE B N 1
ATOM 4291 C CA . PHE B 1 37 ? 2.961 10.516 4.352 1 78.06 37 PHE B CA 1
ATOM 4292 C C . PHE B 1 37 ? 2.936 11.828 5.129 1 78.06 37 PHE B C 1
ATOM 4294 O O . PHE B 1 37 ? 3.703 12.742 4.832 1 78.06 37 PHE B O 1
ATOM 4301 N N . ALA B 1 38 ? 2.197 11.93 6.219 1 78.06 38 ALA B N 1
ATOM 4302 C CA . ALA B 1 38 ? 1.988 13.141 7.012 1 78.06 38 ALA B CA 1
ATOM 4303 C C . ALA B 1 38 ? 3.25 13.508 7.785 1 78.06 38 ALA B C 1
ATOM 4305 O O . ALA B 1 38 ? 3.443 14.672 8.141 1 78.06 38 ALA B O 1
ATOM 4306 N N . ALA B 1 39 ? 4.078 12.547 7.949 1 86.31 39 ALA B N 1
ATOM 4307 C CA . ALA B 1 39 ? 5.277 12.789 8.75 1 86.31 39 ALA B CA 1
ATOM 4308 C C . ALA B 1 39 ? 6.164 13.844 8.109 1 86.31 39 ALA B C 1
ATOM 4310 O O . ALA B 1 39 ? 6.742 14.688 8.805 1 86.31 39 ALA B O 1
ATOM 4311 N N . ALA B 1 40 ? 6.215 13.883 6.82 1 91.94 40 ALA B N 1
ATOM 4312 C CA . ALA B 1 40 ? 7.066 14.844 6.117 1 91.94 40 ALA B CA 1
ATOM 4313 C C . ALA B 1 40 ? 6.508 16.266 6.234 1 91.94 40 ALA B C 1
ATOM 4315 O O . ALA B 1 40 ? 7.266 17.234 6.254 1 91.94 40 ALA B O 1
ATOM 4316 N N . PHE B 1 41 ? 5.234 16.422 6.43 1 89.5 41 PHE B N 1
ATOM 4317 C CA . PHE B 1 41 ? 4.594 17.734 6.551 1 89.5 41 PHE B CA 1
ATOM 4318 C C . PHE B 1 41 ? 4.816 18.312 7.938 1 89.5 41 PHE B C 1
ATOM 4320 O O . PHE B 1 41 ? 4.562 19.5 8.164 1 89.5 41 PHE B O 1
ATOM 4327 N N . VAL B 1 42 ? 5.297 17.5 8.797 1 86.25 42 VAL B N 1
ATOM 4328 C CA . VAL B 1 42 ? 5.656 18 10.125 1 86.25 42 VAL B CA 1
ATOM 4329 C C . VAL B 1 42 ? 7.164 18.219 10.203 1 86.25 42 VAL B C 1
ATOM 4331 O O . VAL B 1 42 ? 7.617 19.25 10.695 1 86.25 42 VAL B O 1
ATOM 4334 N N . SER B 1 43 ? 7.891 17.297 9.656 1 94.62 43 SER B N 1
ATOM 4335 C CA . SER B 1 43 ? 9.344 17.297 9.773 1 94.62 43 SER B CA 1
ATOM 4336 C C . SER B 1 43 ? 9.945 18.5 9.055 1 94.62 43 SER B C 1
ATOM 4338 O O . SER B 1 43 ? 10.789 19.219 9.617 1 94.62 43 SER B O 1
ATOM 4340 N N . PHE B 1 44 ? 9.539 18.812 7.879 1 96.38 44 PHE B N 1
ATOM 4341 C CA . PHE B 1 44 ? 10.195 19.828 7.066 1 96.38 44 PHE B CA 1
ATOM 4342 C C . PHE B 1 44 ? 9.828 21.234 7.555 1 96.38 44 PHE B C 1
ATOM 4344 O O . PHE B 1 44 ? 10.672 22.125 7.578 1 96.38 44 PHE B O 1
ATOM 4351 N N . PRO B 1 45 ? 8.562 21.484 8.016 1 94.06 45 PRO B N 1
ATOM 4352 C CA . PRO B 1 45 ? 8.297 22.781 8.617 1 94.06 45 PRO B CA 1
ATOM 4353 C C . PRO B 1 45 ? 9.148 23.047 9.859 1 94.06 45 PRO B C 1
ATOM 4355 O O . PRO B 1 45 ? 9.641 24.172 10.055 1 94.06 45 PRO B O 1
ATOM 4358 N N . VAL B 1 46 ? 9.352 22.031 10.625 1 93.75 46 VAL B N 1
ATOM 4359 C CA . VAL B 1 46 ? 10.219 22.172 11.789 1 93.75 46 VAL B CA 1
ATOM 4360 C C . VAL B 1 46 ? 11.633 22.547 11.336 1 93.75 46 VAL B C 1
ATOM 4362 O O . VAL B 1 46 ? 12.273 23.406 11.945 1 93.75 46 VAL B O 1
ATOM 4365 N N . LEU B 1 47 ? 12.078 21.953 10.281 1 96.81 47 LEU B N 1
ATOM 4366 C CA . LEU B 1 47 ? 13.391 22.281 9.734 1 96.81 47 LEU B CA 1
ATOM 4367 C C . LEU B 1 47 ? 13.453 23.734 9.305 1 96.81 47 LEU B C 1
ATOM 4369 O O . LEU B 1 47 ? 14.43 24.438 9.586 1 96.81 47 LEU B O 1
ATOM 4373 N N . VAL B 1 48 ? 12.406 24.188 8.648 1 96 48 VAL B N 1
ATOM 4374 C CA . VAL B 1 48 ? 12.336 25.578 8.195 1 96 48 VAL B CA 1
ATOM 4375 C C . VAL B 1 48 ? 12.438 26.516 9.398 1 96 48 VAL B C 1
ATOM 4377 O O . VAL B 1 48 ? 13.188 27.484 9.367 1 96 48 VAL B O 1
ATOM 4380 N N . TRP B 1 49 ? 11.734 26.25 10.445 1 93.94 49 TRP B N 1
ATOM 4381 C CA . TRP B 1 49 ? 11.711 27.109 11.617 1 93.94 49 TRP B CA 1
ATOM 4382 C C . TRP B 1 49 ? 13.07 27.125 12.32 1 93.94 49 TRP B C 1
ATOM 4384 O O . TRP B 1 49 ? 13.484 28.141 12.875 1 93.94 49 TRP B O 1
ATOM 4394 N N . LEU B 1 50 ? 13.711 25.984 12.328 1 94.69 50 LEU B N 1
ATOM 4395 C CA . LEU B 1 50 ? 15.055 25.938 12.898 1 94.69 50 LEU B CA 1
ATOM 4396 C C . LEU B 1 50 ? 16 26.844 12.125 1 94.69 50 LEU B C 1
ATOM 4398 O O . LEU B 1 50 ? 16.844 27.531 12.719 1 94.69 50 LEU B O 1
ATOM 4402 N N . ILE B 1 51 ? 15.883 26.828 10.828 1 94.75 51 ILE B N 1
ATOM 4403 C CA . ILE B 1 51 ? 16.734 27.656 9.984 1 94.75 51 ILE B CA 1
ATOM 4404 C C . ILE B 1 51 ? 16.391 29.125 10.18 1 94.75 51 ILE B C 1
ATOM 4406 O O . ILE B 1 51 ? 17.266 29.984 10.188 1 94.75 51 ILE B O 1
ATOM 4410 N N . ASP B 1 52 ? 15.094 29.422 10.305 1 92.12 52 ASP B N 1
ATOM 4411 C CA . ASP B 1 52 ? 14.633 30.781 10.57 1 92.12 52 ASP B CA 1
ATOM 4412 C C . ASP B 1 52 ? 15.328 31.359 11.797 1 92.12 52 ASP B C 1
ATOM 4414 O O . ASP B 1 52 ? 15.539 32.562 11.883 1 92.12 52 ASP B O 1
ATOM 4418 N N . GLY B 1 53 ? 15.625 30.5 12.703 1 89.81 53 GLY B N 1
ATOM 4419 C CA . GLY B 1 53 ? 16.141 30.953 13.984 1 89.81 53 GLY B CA 1
ATOM 4420 C C . GLY B 1 53 ? 17.625 31.266 13.945 1 89.81 53 GLY B C 1
ATOM 4421 O O . GLY B 1 53 ? 18.188 31.781 14.922 1 89.81 53 GLY B O 1
ATOM 4422 N N . VAL B 1 54 ? 18.203 31 12.844 1 89.06 54 VAL B N 1
ATOM 4423 C CA . VAL B 1 54 ? 19.625 31.266 12.719 1 89.06 54 VAL B CA 1
ATOM 4424 C C . VAL B 1 54 ? 19.859 32.781 12.562 1 89.06 54 VAL B C 1
ATOM 4426 O O . VAL B 1 54 ? 19.297 33.406 11.672 1 89.06 54 VAL B O 1
ATOM 4429 N N . ALA B 1 55 ? 20.516 33.406 13.492 1 80.56 55 ALA B N 1
ATOM 4430 C CA . ALA B 1 55 ? 20.828 34.844 13.469 1 80.56 55 ALA B CA 1
ATOM 4431 C C . ALA B 1 55 ? 22.344 35.062 13.359 1 80.56 55 ALA B C 1
ATOM 4433 O O . ALA B 1 55 ? 23.047 35.094 14.367 1 80.56 55 ALA B O 1
ATOM 4434 N N . PRO B 1 56 ? 22.719 35.094 12.094 1 72.5 56 PRO B N 1
ATOM 4435 C CA . PRO B 1 56 ? 24.172 35.281 12 1 72.5 56 PRO B CA 1
ATOM 4436 C C . PRO B 1 56 ? 24.594 36.688 12.414 1 72.5 56 PRO B C 1
ATOM 4438 O O . PRO B 1 56 ? 23.844 37.656 12.25 1 72.5 56 PRO B O 1
ATOM 4441 N N . ASP B 1 57 ? 25.656 36.75 13.234 1 75.19 57 ASP B N 1
ATOM 4442 C CA . ASP B 1 57 ? 26.281 38.062 13.531 1 75.19 57 ASP B CA 1
ATOM 4443 C C . ASP B 1 57 ? 27.094 38.562 12.344 1 75.19 57 ASP B C 1
ATOM 4445 O O . ASP B 1 57 ? 27.938 37.844 11.812 1 75.19 57 ASP B O 1
ATOM 4449 N N . PRO B 1 58 ? 26.797 39.75 11.805 1 72.69 58 PRO B N 1
ATOM 4450 C CA . PRO B 1 58 ? 27.516 40.312 10.648 1 72.69 58 PRO B CA 1
ATOM 4451 C C . PRO B 1 58 ? 29.031 40.312 10.844 1 72.69 58 PRO B C 1
ATOM 4453 O O . PRO B 1 58 ? 29.781 40.281 9.859 1 72.69 58 PRO B O 1
ATOM 4456 N N . GLY B 1 59 ? 29.469 40.375 11.992 1 79.06 59 GLY B N 1
ATOM 4457 C CA . GLY B 1 59 ? 30.891 40.406 12.25 1 79.06 59 GLY B CA 1
ATOM 4458 C C . GLY B 1 59 ? 31.547 39.062 12.242 1 79.06 59 GLY B C 1
ATOM 4459 O O . GLY B 1 59 ? 32.781 38.938 12.305 1 79.06 59 GLY B O 1
ATOM 4460 N N . ASP B 1 60 ? 30.766 38.062 12 1 81 60 ASP B N 1
ATOM 4461 C CA . ASP B 1 60 ? 31.312 36.719 12.078 1 81 60 ASP B CA 1
ATOM 4462 C C . ASP B 1 60 ? 31.969 36.312 10.766 1 81 60 ASP B C 1
ATOM 4464 O O . ASP B 1 60 ? 31.531 36.719 9.688 1 81 60 ASP B O 1
ATOM 4468 N N . GLY B 1 61 ? 33.125 35.594 10.797 1 83.62 61 GLY B N 1
ATOM 4469 C CA . GLY B 1 61 ? 33.719 35.031 9.617 1 83.62 61 GLY B CA 1
ATOM 4470 C C . GLY B 1 61 ? 32.844 34.031 8.906 1 83.62 61 GLY B C 1
ATOM 4471 O O . GLY B 1 61 ? 31.766 33.656 9.414 1 83.62 61 GLY B O 1
ATOM 4472 N N . LEU B 1 62 ? 33.156 33.719 7.75 1 84.94 62 LEU B N 1
ATOM 4473 C CA . LEU B 1 62 ? 32.375 32.875 6.879 1 84.94 62 LEU B CA 1
ATOM 4474 C C . LEU B 1 62 ? 32.062 31.531 7.555 1 84.94 62 LEU B C 1
ATOM 4476 O O . LEU B 1 62 ? 30.938 31.062 7.527 1 84.94 62 LEU B O 1
ATOM 4480 N N . LEU B 1 63 ? 33.031 30.953 8.102 1 86.44 63 LEU B N 1
ATOM 4481 C CA . LEU B 1 63 ? 32.875 29.656 8.742 1 86.44 63 LEU B CA 1
ATOM 4482 C C . LEU B 1 63 ? 31.875 29.734 9.906 1 86.44 63 LEU B C 1
ATOM 4484 O O . LEU B 1 63 ? 31.047 28.844 10.07 1 86.44 63 LEU B O 1
ATOM 4488 N N . ARG B 1 64 ? 32.062 30.734 10.688 1 85.69 64 ARG B N 1
ATOM 4489 C CA . ARG B 1 64 ? 31.172 30.922 11.844 1 85.69 64 ARG B CA 1
ATOM 4490 C C . ARG B 1 64 ? 29.734 31.188 11.406 1 85.69 64 ARG B C 1
ATOM 4492 O O . ARG B 1 64 ? 28.797 30.812 12.102 1 85.69 64 ARG B O 1
ATOM 4499 N N . ARG B 1 65 ? 29.609 31.766 10.289 1 87.75 65 ARG B N 1
ATOM 4500 C CA . ARG B 1 65 ? 28.281 32.062 9.758 1 87.75 65 ARG B CA 1
ATOM 4501 C C . ARG B 1 65 ? 27.609 30.828 9.195 1 87.75 65 ARG B C 1
ATOM 4503 O O . ARG B 1 65 ? 26.375 30.703 9.242 1 87.75 65 ARG B O 1
ATOM 4510 N N . LEU B 1 66 ? 28.406 29.938 8.727 1 91.31 66 LEU B N 1
ATOM 4511 C CA . LEU B 1 66 ? 27.859 28.781 8.031 1 91.31 66 LEU B CA 1
ATOM 4512 C C . LEU B 1 66 ? 27.672 27.609 9 1 91.31 66 LEU B C 1
ATOM 4514 O O . LEU B 1 66 ? 26.938 26.672 8.695 1 91.31 66 LEU B O 1
ATOM 4518 N N . MET B 1 67 ? 28.219 27.625 10.133 1 92.56 67 MET B N 1
ATOM 4519 C CA . MET B 1 67 ? 28.25 26.5 11.055 1 92.56 67 MET B CA 1
ATOM 4520 C C . MET B 1 67 ? 26.844 26.203 11.602 1 92.56 67 MET B C 1
ATOM 4522 O O . MET B 1 67 ? 26.422 25.047 11.656 1 92.56 67 MET B O 1
ATOM 4526 N N . PRO B 1 68 ? 26.125 27.266 12.016 1 92.94 68 PRO B N 1
ATOM 4527 C CA . PRO B 1 68 ? 24.812 26.969 12.578 1 92.94 68 PRO B CA 1
ATOM 4528 C C . PRO B 1 68 ? 23.875 26.312 11.57 1 92.94 68 PRO B C 1
ATOM 4530 O O . PRO B 1 68 ? 23.297 25.25 11.859 1 92.94 68 PRO B O 1
ATOM 4533 N N . PRO B 1 69 ? 23.75 26.875 10.352 1 95.19 69 PRO B N 1
ATOM 4534 C CA . PRO B 1 69 ? 22.906 26.172 9.383 1 95.19 69 PRO B CA 1
ATOM 4535 C C . PRO B 1 69 ? 23.438 24.781 9.039 1 95.19 69 PRO B C 1
ATOM 4537 O O . PRO B 1 69 ? 22.656 23.844 8.852 1 95.19 69 PRO B O 1
ATOM 4540 N N . ALA B 1 70 ? 24.703 24.641 8.93 1 96.88 70 ALA B N 1
ATOM 4541 C CA . ALA B 1 70 ? 25.281 23.328 8.656 1 96.88 70 ALA B CA 1
ATOM 4542 C C . ALA B 1 70 ? 24.938 22.328 9.758 1 96.88 70 ALA B C 1
ATOM 4544 O O . ALA B 1 70 ? 24.625 21.172 9.477 1 96.88 70 ALA B O 1
ATOM 4545 N N . ALA B 1 71 ? 24.984 22.781 10.977 1 96.62 71 ALA B N 1
ATOM 4546 C CA . ALA B 1 71 ? 24.672 21.922 12.109 1 96.62 71 ALA B CA 1
ATOM 4547 C C . ALA B 1 71 ? 23.203 21.5 12.109 1 96.62 71 ALA B C 1
ATOM 4549 O O . ALA B 1 71 ? 22.875 20.375 12.445 1 96.62 71 ALA B O 1
ATOM 4550 N N . ILE B 1 72 ? 22.328 22.422 11.758 1 97.19 72 ILE B N 1
ATOM 4551 C CA . ILE B 1 72 ? 20.906 22.125 11.672 1 97.19 72 ILE B CA 1
ATOM 4552 C C . ILE B 1 72 ? 20.656 21.062 10.594 1 97.19 72 ILE B C 1
ATOM 4554 O O . ILE B 1 72 ? 19.984 20.062 10.844 1 97.19 72 ILE B O 1
ATOM 4558 N N . GLY B 1 73 ? 21.25 21.297 9.438 1 98.38 73 GLY B N 1
ATOM 4559 C CA . GLY B 1 73 ? 21.094 20.359 8.344 1 98.38 73 GLY B CA 1
ATOM 4560 C C . GLY B 1 73 ? 21.688 18.984 8.648 1 98.38 73 GLY B C 1
ATOM 4561 O O . GLY B 1 73 ? 21.078 17.953 8.336 1 98.38 73 GLY B O 1
ATOM 4562 N N . TRP B 1 74 ? 22.812 19.016 9.219 1 98.38 74 TRP B N 1
ATOM 4563 C CA . TRP B 1 74 ? 23.469 17.766 9.562 1 98.38 74 TRP B CA 1
ATOM 4564 C C . TRP B 1 74 ? 22.641 16.969 10.57 1 98.38 74 TRP B C 1
ATOM 4566 O O . TRP B 1 74 ? 22.469 15.75 10.422 1 98.38 74 TRP B O 1
ATOM 4576 N N . SER B 1 75 ? 22.203 17.656 11.617 1 98.25 75 SER B N 1
ATOM 4577 C CA . SER B 1 75 ? 21.422 16.969 12.641 1 98.25 75 SER B CA 1
ATOM 4578 C C . SER B 1 75 ? 20.141 16.375 12.055 1 98.25 75 SER B C 1
ATOM 4580 O O . SER B 1 75 ? 19.766 15.258 12.398 1 98.25 75 SER B O 1
ATOM 4582 N N . PHE B 1 76 ? 19.5 17.141 11.195 1 98.5 76 PHE B N 1
ATOM 4583 C CA . PHE B 1 76 ? 18.328 16.641 10.5 1 98.5 76 PHE B CA 1
ATOM 4584 C C . PHE B 1 76 ? 18.672 15.414 9.664 1 98.5 76 PHE B C 1
ATOM 4586 O O . PHE B 1 76 ? 17.984 14.391 9.75 1 98.5 76 PHE B O 1
ATOM 4593 N N . GLY B 1 77 ? 19.703 15.555 8.875 1 98.56 77 GLY B N 1
ATOM 4594 C CA . GLY B 1 77 ? 20.141 14.445 8.039 1 98.56 77 GLY B CA 1
ATOM 4595 C C . GLY B 1 77 ? 20.578 13.234 8.844 1 98.56 77 GLY B C 1
ATOM 4596 O O . GLY B 1 77 ? 20.25 12.102 8.492 1 98.56 77 GLY B O 1
ATOM 4597 N N . PHE B 1 78 ? 21.297 13.5 9.875 1 98.19 78 PHE B N 1
ATOM 4598 C CA . PHE B 1 78 ? 21.766 12.406 10.719 1 98.19 78 PHE B CA 1
ATOM 4599 C C . PHE B 1 78 ? 20.578 11.641 11.305 1 98.19 78 PHE B C 1
ATOM 4601 O O . PHE B 1 78 ? 20.578 10.406 11.297 1 98.19 78 PHE B O 1
ATOM 4608 N N . GLY B 1 79 ? 19.625 12.344 11.812 1 98.12 79 GLY B N 1
ATOM 4609 C CA . GLY B 1 79 ? 18.422 11.688 12.305 1 98.12 79 GLY B CA 1
ATOM 4610 C C . GLY B 1 79 ? 17.703 10.891 11.234 1 98.12 79 GLY B C 1
ATOM 4611 O O . GLY B 1 79 ? 17.297 9.75 11.469 1 98.12 79 GLY B O 1
ATOM 4612 N N . TYR B 1 80 ? 17.547 11.461 10.07 1 98.06 80 TYR B N 1
ATOM 4613 C CA . TYR B 1 80 ? 16.844 10.836 8.953 1 98.06 80 TYR B CA 1
ATOM 4614 C C . TYR B 1 80 ? 17.547 9.547 8.531 1 98.06 80 TYR B C 1
ATOM 4616 O O . TYR B 1 80 ? 16.891 8.508 8.406 1 98.06 80 TYR B O 1
ATOM 4624 N N . PHE B 1 81 ? 18.812 9.609 8.391 1 98.25 81 PHE B N 1
ATOM 4625 C CA . PHE B 1 81 ? 19.531 8.461 7.863 1 98.25 81 PHE B CA 1
ATOM 4626 C C . PHE B 1 81 ? 19.781 7.426 8.961 1 98.25 81 PHE B C 1
ATOM 4628 O O . PHE B 1 81 ? 19.797 6.223 8.688 1 98.25 81 PHE B O 1
ATOM 4635 N N . LEU B 1 82 ? 19.953 7.867 10.164 1 97.06 82 LEU B N 1
ATOM 4636 C CA . LEU B 1 82 ? 20.078 6.914 11.258 1 97.06 82 LEU B CA 1
ATOM 4637 C C . LEU B 1 82 ? 18.812 6.09 11.414 1 97.06 82 LEU B C 1
ATOM 4639 O O . LEU B 1 82 ? 18.875 4.859 11.516 1 97.06 82 LEU B O 1
ATOM 4643 N N . GLY B 1 83 ? 17.703 6.746 11.414 1 95.38 83 GLY B N 1
ATOM 4644 C CA . GLY B 1 83 ? 16.422 6.059 11.531 1 95.38 83 GLY B CA 1
ATOM 4645 C C . GLY B 1 83 ? 16.062 5.258 10.297 1 95.38 83 GLY B C 1
ATOM 4646 O O . GLY B 1 83 ? 15.32 4.273 10.383 1 95.38 83 GLY B O 1
ATOM 4647 N N . GLY B 1 84 ? 16.609 5.613 9.188 1 95.31 84 GLY B N 1
ATOM 4648 C CA . GLY B 1 84 ? 16.203 5.008 7.926 1 95.31 84 GLY B CA 1
ATOM 4649 C C . GLY B 1 84 ? 17.125 3.906 7.461 1 95.31 84 GLY B C 1
ATOM 4650 O O . GLY B 1 84 ? 16.766 3.096 6.609 1 95.31 84 GLY B O 1
ATOM 4651 N N . LEU B 1 85 ? 18.344 3.805 8.039 1 96.25 85 LEU B N 1
ATOM 4652 C CA . LEU B 1 85 ? 19.344 2.91 7.453 1 96.25 85 LEU B CA 1
ATOM 4653 C C . LEU B 1 85 ? 19.953 2.01 8.523 1 96.25 85 LEU B C 1
ATOM 4655 O O . LEU B 1 85 ? 20.922 1.296 8.258 1 96.25 85 LEU B O 1
ATOM 4659 N N . TRP B 1 86 ? 19.422 1.958 9.711 1 93.19 86 TRP B N 1
ATOM 4660 C CA . TRP B 1 86 ? 19.984 1.15 10.789 1 93.19 86 TRP B CA 1
ATOM 4661 C C . TRP B 1 86 ? 20.047 -0.321 10.391 1 93.19 86 TRP B C 1
ATOM 4663 O O . TRP B 1 86 ? 20.906 -1.067 10.875 1 93.19 86 TRP B O 1
ATOM 4673 N N . TRP B 1 87 ? 19.188 -0.743 9.555 1 92.81 87 TRP B N 1
ATOM 4674 C CA . TRP B 1 87 ? 19.047 -2.137 9.148 1 92.81 87 TRP B CA 1
ATOM 4675 C C . TRP B 1 87 ? 20.297 -2.607 8.398 1 92.81 87 TRP B C 1
ATOM 4677 O O . TRP B 1 87 ? 20.516 -3.811 8.227 1 92.81 87 TRP B O 1
ATOM 4687 N N . LEU B 1 88 ? 21.125 -1.687 7.867 1 92.69 88 LEU B N 1
ATOM 4688 C CA . LEU B 1 88 ? 22.375 -2.062 7.223 1 92.69 88 LEU B CA 1
ATOM 4689 C C . LEU B 1 88 ? 23.25 -2.867 8.18 1 92.69 88 LEU B C 1
ATOM 4691 O O . LEU B 1 88 ? 24.094 -3.654 7.738 1 92.69 88 LEU B O 1
ATOM 4695 N N . GLY B 1 89 ? 23.078 -2.688 9.422 1 90.81 89 GLY B N 1
ATOM 4696 C CA . GLY B 1 89 ? 23.812 -3.445 10.414 1 90.81 89 GLY B CA 1
ATOM 4697 C C . GLY B 1 89 ? 23.531 -4.934 10.367 1 90.81 89 GLY B C 1
ATOM 4698 O O . GLY B 1 89 ? 24.375 -5.746 10.734 1 90.81 89 GLY B O 1
ATOM 4699 N N . ASN B 1 90 ? 22.375 -5.305 9.875 1 89.31 90 ASN B N 1
ATOM 4700 C CA . ASN B 1 90 ? 22 -6.715 9.797 1 89.31 90 ASN B CA 1
ATOM 4701 C C . ASN B 1 90 ? 22.969 -7.5 8.906 1 89.31 90 ASN B C 1
ATOM 4703 O O . ASN B 1 90 ? 23.266 -8.664 9.18 1 89.31 90 ASN B O 1
ATOM 4707 N N . ALA B 1 91 ? 23.438 -6.922 7.871 1 86.31 91 ALA B N 1
ATOM 4708 C CA . ALA B 1 91 ? 24.359 -7.59 6.961 1 86.31 91 ALA B CA 1
ATOM 4709 C C . ALA B 1 91 ? 25.656 -7.957 7.672 1 86.31 91 ALA B C 1
ATOM 4711 O O . ALA B 1 91 ? 26.25 -9.008 7.402 1 86.31 91 ALA B O 1
ATOM 4712 N N . LEU B 1 92 ? 26.078 -7.086 8.586 1 85 92 LEU B N 1
ATOM 4713 C CA . LEU B 1 92 ? 27.312 -7.324 9.32 1 85 92 LEU B CA 1
ATOM 4714 C C . LEU B 1 92 ? 27.125 -8.422 10.367 1 85 92 LEU B C 1
ATOM 4716 O O . LEU B 1 92 ? 28.062 -9.133 10.703 1 85 92 LEU B O 1
ATOM 4720 N N . LEU B 1 93 ? 25.906 -8.531 10.781 1 85.94 93 LEU B N 1
ATOM 4721 C CA . LEU B 1 93 ? 25.625 -9.477 11.859 1 85.94 93 LEU B CA 1
ATOM 4722 C C . LEU B 1 93 ? 25.484 -10.891 11.32 1 85.94 93 LEU B C 1
ATOM 4724 O O . LEU B 1 93 ? 25.5 -11.859 12.086 1 85.94 93 LEU B O 1
ATOM 4728 N N . VAL B 1 94 ? 25.312 -11 10.031 1 80.56 94 VAL B N 1
ATOM 4729 C CA . VAL B 1 94 ? 25.266 -12.328 9.414 1 80.56 94 VAL B CA 1
ATOM 4730 C C . VAL B 1 94 ? 26.562 -13.078 9.727 1 80.56 94 VAL B C 1
ATOM 4732 O O . VAL B 1 94 ? 26.531 -14.273 10.055 1 80.56 94 VAL B O 1
ATOM 4735 N N . GLU B 1 95 ? 27.672 -12.359 9.602 1 80.19 95 GLU B N 1
ATOM 4736 C CA . GLU B 1 95 ? 28.969 -12.852 10.078 1 80.19 95 GLU B CA 1
ATOM 4737 C C . GLU B 1 95 ? 29.516 -11.977 11.203 1 80.19 95 GLU B C 1
ATOM 4739 O O . GLU B 1 95 ? 30.547 -11.32 11.031 1 80.19 95 GLU B O 1
ATOM 4744 N N . ALA B 1 96 ? 28.922 -12.102 12.273 1 82.25 96 ALA B N 1
ATOM 4745 C CA . ALA B 1 96 ? 29.203 -11.211 13.398 1 82.25 96 ALA B CA 1
ATOM 4746 C C . ALA B 1 96 ? 30.641 -11.359 13.883 1 82.25 96 ALA B C 1
ATOM 4748 O O . ALA B 1 96 ? 31.281 -10.375 14.25 1 82.25 96 ALA B O 1
ATOM 4749 N N . ASP B 1 97 ? 31.078 -12.594 13.875 1 80.25 97 ASP B N 1
ATOM 4750 C CA . ASP B 1 97 ? 32.438 -12.852 14.367 1 80.25 97 ASP B CA 1
ATOM 4751 C C . ASP B 1 97 ? 33.469 -12.055 13.57 1 80.25 97 ASP B C 1
ATOM 4753 O O . ASP B 1 97 ? 34.469 -11.586 14.133 1 80.25 97 ASP B O 1
ATOM 4757 N N . ALA B 1 98 ? 33.156 -11.828 12.344 1 78.56 98 ALA B N 1
ATOM 4758 C CA . ALA B 1 98 ? 34.094 -11.172 11.469 1 78.56 98 ALA B CA 1
ATOM 4759 C C . ALA B 1 98 ? 33.875 -9.672 11.414 1 78.56 98 ALA B C 1
ATOM 4761 O O . ALA B 1 98 ? 34.812 -8.891 11.258 1 78.56 98 ALA B O 1
ATOM 4762 N N . PHE B 1 99 ? 32.594 -9.258 11.609 1 82.69 99 PHE B N 1
ATOM 4763 C CA . PHE B 1 99 ? 32.344 -7.898 11.164 1 82.69 99 PHE B CA 1
ATOM 4764 C C . PHE B 1 99 ? 31.594 -7.109 12.227 1 82.69 99 PHE B C 1
ATOM 4766 O O . PHE B 1 99 ? 31.312 -5.922 12.047 1 82.69 99 PHE B O 1
ATOM 4773 N N . ALA B 1 100 ? 31.281 -7.66 13.336 1 84.5 100 ALA B N 1
ATOM 4774 C CA . ALA B 1 100 ? 30.484 -6.988 14.359 1 84.5 100 ALA B CA 1
ATOM 4775 C C . ALA B 1 100 ? 31.172 -5.699 14.828 1 84.5 100 ALA B C 1
ATOM 4777 O O . ALA B 1 100 ? 30.484 -4.742 15.211 1 84.5 100 ALA B O 1
ATOM 4778 N N . TRP B 1 101 ? 32.5 -5.723 14.789 1 84.31 101 TRP B N 1
ATOM 4779 C CA . TRP B 1 101 ? 33.25 -4.551 15.234 1 84.31 101 TRP B CA 1
ATOM 4780 C C . TRP B 1 101 ? 32.906 -3.332 14.383 1 84.31 101 TRP B C 1
ATOM 4782 O O . TRP B 1 101 ? 33.031 -2.193 14.836 1 84.31 101 TRP B O 1
ATOM 4792 N N . ALA B 1 102 ? 32.469 -3.514 13.133 1 86.19 102 ALA B N 1
ATOM 4793 C CA . ALA B 1 102 ? 32.219 -2.43 12.188 1 86.19 102 ALA B CA 1
ATOM 4794 C C . ALA B 1 102 ? 30.781 -1.914 12.32 1 86.19 102 ALA B C 1
ATOM 4796 O O . ALA B 1 102 ? 30.391 -0.959 11.648 1 86.19 102 ALA B O 1
ATOM 4797 N N . LEU B 1 103 ? 30 -2.455 13.195 1 89.19 103 LEU B N 1
ATOM 4798 C CA . LEU B 1 103 ? 28.594 -2.121 13.359 1 89.19 103 LEU B CA 1
ATOM 4799 C C . LEU B 1 103 ? 28.406 -0.632 13.633 1 89.19 103 LEU B C 1
ATOM 4801 O O . LEU B 1 103 ? 27.609 0.037 12.977 1 89.19 103 LEU B O 1
ATOM 4805 N N . PRO B 1 104 ? 29.172 -0.061 14.547 1 90.88 104 PRO B N 1
ATOM 4806 C CA . PRO B 1 104 ? 28.969 1.366 14.812 1 90.88 104 PRO B CA 1
ATOM 4807 C C . PRO B 1 104 ? 29.328 2.24 13.609 1 90.88 104 PRO B C 1
ATOM 4809 O O . PRO B 1 104 ? 28.719 3.285 13.398 1 90.88 104 PRO B O 1
ATOM 4812 N N . LEU B 1 105 ? 30.312 1.855 12.867 1 88.81 105 LEU B N 1
ATOM 4813 C CA . LEU B 1 105 ? 30.719 2.611 11.68 1 88.81 105 LEU B CA 1
ATOM 4814 C C . LEU B 1 105 ? 29.609 2.604 10.633 1 88.81 105 LEU B C 1
ATOM 4816 O O . LEU B 1 105 ? 29.344 3.621 9.984 1 88.81 105 LEU B O 1
ATOM 4820 N N . THR B 1 106 ? 29 1.503 10.523 1 89.88 106 THR B N 1
ATOM 4821 C CA . THR B 1 106 ? 27.969 1.364 9.508 1 89.88 106 THR B CA 1
ATOM 4822 C C . THR B 1 106 ? 26.672 2.01 9.977 1 89.88 106 THR B C 1
ATOM 4824 O O . THR B 1 106 ? 26.047 2.779 9.242 1 89.88 106 THR B O 1
ATOM 4827 N N . VAL B 1 107 ? 26.266 1.763 11.195 1 92.88 107 VAL B N 1
ATOM 4828 C CA . VAL B 1 107 ? 24.953 2.168 11.695 1 92.88 107 VAL B CA 1
ATOM 4829 C C . VAL B 1 107 ? 24.984 3.646 12.07 1 92.88 107 VAL B C 1
ATOM 4831 O O . VAL B 1 107 ? 24 4.359 11.883 1 92.88 107 VAL B O 1
ATOM 4834 N N . VAL B 1 108 ? 26.125 4.137 12.57 1 95.44 108 VAL B N 1
ATOM 4835 C CA . VAL B 1 108 ? 26.203 5.523 13.023 1 95.44 108 VAL B CA 1
ATOM 4836 C C . VAL B 1 108 ? 27.062 6.328 12.055 1 95.44 108 VAL B C 1
ATOM 4838 O O . VAL B 1 108 ? 26.719 7.461 11.703 1 95.44 108 VAL B O 1
ATOM 4841 N N . GLY B 1 109 ? 28.203 5.738 11.617 1 95.31 109 GLY B N 1
ATOM 4842 C CA . GLY B 1 109 ? 29.141 6.441 10.773 1 95.31 109 GLY B CA 1
ATOM 4843 C C . GLY B 1 109 ? 28.578 6.82 9.422 1 95.31 109 GLY B C 1
ATOM 4844 O O . GLY B 1 109 ? 28.688 7.965 8.984 1 95.31 109 GLY B O 1
ATOM 4845 N N . LEU B 1 110 ? 27.984 5.895 8.734 1 94.62 110 LEU B N 1
ATOM 4846 C CA . LEU B 1 110 ? 27.438 6.172 7.41 1 94.62 110 LEU B CA 1
ATOM 4847 C C . LEU B 1 110 ? 26.375 7.262 7.484 1 94.62 110 LEU B C 1
ATOM 4849 O O . LEU B 1 110 ? 26.422 8.234 6.727 1 94.62 110 LEU B O 1
ATOM 4853 N N . PRO B 1 111 ? 25.453 7.148 8.398 1 97.38 111 PRO B N 1
ATOM 4854 C CA . PRO B 1 111 ? 24.469 8.227 8.547 1 97.38 111 PRO B CA 1
ATOM 4855 C C . PRO B 1 111 ? 25.125 9.578 8.844 1 97.38 111 PRO B C 1
ATOM 4857 O O . PRO B 1 111 ? 24.656 10.609 8.367 1 97.38 111 PRO B O 1
ATOM 4860 N N . ALA B 1 112 ? 26.156 9.555 9.617 1 97.56 112 ALA B N 1
ATOM 4861 C CA . ALA B 1 112 ? 26.859 10.797 9.922 1 97.56 112 ALA B CA 1
ATOM 4862 C C . ALA B 1 112 ? 27.453 11.422 8.664 1 97.56 112 ALA B C 1
ATOM 4864 O O . ALA B 1 112 ? 27.375 12.633 8.469 1 97.56 112 ALA B O 1
ATOM 4865 N N . VAL B 1 113 ? 27.984 10.555 7.82 1 96.62 113 VAL B N 1
ATOM 4866 C CA . VAL B 1 113 ? 28.562 11.039 6.574 1 96.62 113 VAL B CA 1
ATOM 4867 C C . VAL B 1 113 ? 27.469 11.516 5.637 1 96.62 113 VAL B C 1
ATOM 4869 O O . VAL B 1 113 ? 27.578 12.578 5.02 1 96.62 113 VAL B O 1
ATOM 4872 N N . LEU B 1 114 ? 26.438 10.781 5.59 1 97.69 114 LEU B N 1
ATOM 4873 C CA . LEU B 1 114 ? 25.312 11.148 4.719 1 97.69 114 LEU B CA 1
ATOM 4874 C C . LEU B 1 114 ? 24.656 12.43 5.199 1 97.69 114 LEU B C 1
ATOM 4876 O O . LEU B 1 114 ? 24.109 13.195 4.395 1 97.69 114 LEU B O 1
ATOM 4880 N N . GLY B 1 115 ? 24.672 12.648 6.52 1 98.19 115 GLY B N 1
ATOM 4881 C CA . GLY B 1 115 ? 24.141 13.883 7.07 1 98.19 115 GLY B CA 1
ATOM 4882 C C . GLY B 1 115 ? 24.812 15.125 6.52 1 98.19 115 GLY B C 1
ATOM 4883 O O . GLY B 1 115 ? 24.219 16.203 6.523 1 98.19 115 GLY B O 1
ATOM 4884 N N . LEU B 1 116 ? 26.031 14.945 6.023 1 98.12 116 LEU B N 1
ATOM 4885 C CA . LEU B 1 116 ? 26.766 16.078 5.457 1 98.12 116 LEU B CA 1
ATOM 4886 C C . LEU B 1 116 ? 26.078 16.609 4.207 1 98.12 116 LEU B C 1
ATOM 4888 O O . LEU B 1 116 ? 26.141 17.797 3.914 1 98.12 116 LEU B O 1
ATOM 4892 N N . PHE B 1 117 ? 25.422 15.781 3.498 1 98.38 117 PHE B N 1
ATOM 4893 C CA . PHE B 1 117 ? 24.688 16.234 2.324 1 98.38 117 PHE B CA 1
ATOM 4894 C C . PHE B 1 117 ? 23.547 17.156 2.725 1 98.38 117 PHE B C 1
ATOM 4896 O O . PHE B 1 117 ? 23.297 18.172 2.064 1 98.38 117 PHE B O 1
ATOM 4903 N N . TYR B 1 118 ? 22.859 16.781 3.791 1 98.5 118 TYR B N 1
ATOM 4904 C CA . TYR B 1 118 ? 21.75 17.641 4.23 1 98.5 118 TYR B CA 1
ATOM 4905 C C . TYR B 1 118 ? 22.281 18.906 4.902 1 98.5 118 TYR B C 1
ATOM 4907 O O . TYR B 1 118 ? 21.641 19.953 4.863 1 98.5 118 TYR B O 1
ATOM 4915 N N . ALA B 1 119 ? 23.5 18.797 5.539 1 98.44 119 ALA B N 1
ATOM 4916 C CA . ALA B 1 119 ? 24.172 20.016 5.965 1 98.44 119 ALA B CA 1
ATOM 4917 C C . ALA B 1 119 ? 24.375 20.969 4.789 1 98.44 119 ALA B C 1
ATOM 4919 O O . ALA B 1 119 ? 24.094 22.156 4.883 1 98.44 119 ALA B O 1
ATOM 4920 N N . LEU B 1 120 ? 24.891 20.391 3.723 1 98.06 120 LEU B N 1
ATOM 4921 C CA . LEU B 1 120 ? 25.109 21.188 2.518 1 98.06 120 LEU B CA 1
ATOM 4922 C C . LEU B 1 120 ? 23.797 21.766 2.012 1 98.06 120 LEU B C 1
ATOM 4924 O O . LEU B 1 120 ? 23.75 22.922 1.599 1 98.06 120 LEU B O 1
ATOM 4928 N N . ALA B 1 121 ? 22.75 20.969 1.979 1 98.5 121 ALA B N 1
ATOM 4929 C CA . ALA B 1 121 ? 21.453 21.422 1.522 1 98.5 121 ALA B CA 1
ATOM 4930 C C . ALA B 1 121 ? 21 22.672 2.279 1 98.5 121 ALA B C 1
ATOM 4932 O O . ALA B 1 121 ? 20.562 23.656 1.672 1 98.5 121 ALA B O 1
ATOM 4933 N N . VAL B 1 122 ? 21.109 22.641 3.609 1 98.31 122 VAL B N 1
ATOM 4934 C CA . VAL B 1 122 ? 20.625 23.734 4.441 1 98.31 122 VAL B CA 1
ATOM 4935 C C . VAL B 1 122 ? 21.547 24.953 4.281 1 98.31 122 VAL B C 1
ATOM 4937 O O . VAL B 1 122 ? 21.078 26.094 4.309 1 98.31 122 VAL B O 1
ATOM 4940 N N . VAL B 1 123 ? 22.844 24.719 4.117 1 97.25 123 VAL B N 1
ATOM 4941 C CA . VAL B 1 123 ? 23.766 25.828 3.887 1 97.25 123 VAL B CA 1
ATOM 4942 C C . VAL B 1 123 ? 23.406 26.547 2.586 1 97.25 123 VAL B C 1
ATOM 4944 O O . VAL B 1 123 ? 23.359 27.766 2.539 1 97.25 123 VAL B O 1
ATOM 4947 N N . ILE B 1 124 ? 23.172 25.766 1.537 1 97.44 124 ILE B N 1
ATOM 4948 C CA . ILE B 1 124 ? 22.766 26.344 0.263 1 97.44 124 ILE B CA 1
ATOM 4949 C C . ILE B 1 124 ? 21.469 27.125 0.452 1 97.44 124 ILE B C 1
ATOM 4951 O O . ILE B 1 124 ? 21.359 28.266 -0.006 1 97.44 124 ILE B O 1
ATOM 4955 N N . ALA B 1 125 ? 20.562 26.547 1.08 1 97.69 125 ALA B N 1
ATOM 4956 C CA . ALA B 1 125 ? 19.266 27.203 1.302 1 97.69 125 ALA B CA 1
ATOM 4957 C C . ALA B 1 125 ? 19.438 28.5 2.072 1 97.69 125 ALA B C 1
ATOM 4959 O O . ALA B 1 125 ? 18.859 29.531 1.701 1 97.69 125 ALA B O 1
ATOM 4960 N N . ARG B 1 126 ? 20.219 28.453 3.184 1 94.88 126 ARG B N 1
ATOM 4961 C CA . ARG B 1 126 ? 20.375 29.609 4.055 1 94.88 126 ARG B CA 1
ATOM 4962 C C . ARG B 1 126 ? 21.031 30.766 3.301 1 94.88 126 ARG B C 1
ATOM 4964 O O . ARG B 1 126 ? 20.734 31.938 3.572 1 94.88 126 ARG B O 1
ATOM 4971 N N . SER B 1 127 ? 21.875 30.5 2.381 1 93.31 127 SER B N 1
ATOM 4972 C CA . SER B 1 127 ? 22.562 31.531 1.605 1 93.31 127 SER B CA 1
ATOM 4973 C C . SER B 1 127 ? 21.578 32.312 0.748 1 93.31 127 SER B C 1
ATOM 4975 O O . SER B 1 127 ? 21.875 33.438 0.334 1 93.31 127 SER B O 1
ATOM 4977 N N . LEU B 1 128 ? 20.453 31.781 0.504 1 94.62 128 LEU B N 1
ATOM 4978 C CA . LEU B 1 128 ? 19.438 32.438 -0.302 1 94.62 128 LEU B CA 1
ATOM 4979 C C . LEU B 1 128 ? 18.156 32.656 0.502 1 94.62 128 LEU B C 1
ATOM 4981 O O . LEU B 1 128 ? 17.078 32.844 -0.071 1 94.62 128 LEU B O 1
ATOM 4985 N N . TRP B 1 129 ? 18.312 32.594 1.764 1 92.81 129 TRP B N 1
ATOM 4986 C CA . TRP B 1 129 ? 17.156 32.594 2.672 1 92.81 129 TRP B CA 1
ATOM 4987 C C . TRP B 1 129 ? 16.453 33.938 2.652 1 92.81 129 TRP B C 1
ATOM 4989 O O . TRP B 1 129 ? 17.094 35 2.479 1 92.81 129 TRP B O 1
ATOM 4999 N N . SER B 1 130 ? 15.203 34 2.664 1 91.56 130 SER B N 1
ATOM 5000 C CA . SER B 1 130 ? 14.375 35.219 2.691 1 91.56 130 SER B CA 1
ATOM 5001 C C . SER B 1 130 ? 13.227 35.062 3.684 1 91.56 130 SER B C 1
ATOM 5003 O O . SER B 1 130 ? 13.117 34.031 4.367 1 91.56 130 SER B O 1
ATOM 5005 N N . ASP B 1 131 ? 12.391 36.062 3.812 1 85.5 131 ASP B N 1
ATOM 5006 C CA . ASP B 1 131 ? 11.312 36.031 4.793 1 85.5 131 ASP B CA 1
ATOM 5007 C C . ASP B 1 131 ? 10.031 35.438 4.18 1 85.5 131 ASP B C 1
ATOM 5009 O O . ASP B 1 131 ? 9.156 34.969 4.895 1 85.5 131 ASP B O 1
ATOM 5013 N N . GLY B 1 132 ? 9.906 35.438 2.896 1 87.31 132 GLY B N 1
ATOM 5014 C CA . GLY B 1 132 ? 8.703 35 2.24 1 87.31 132 GLY B CA 1
ATOM 5015 C C . GLY B 1 132 ? 8.805 33.562 1.733 1 87.31 132 GLY B C 1
ATOM 5016 O O . GLY B 1 132 ? 9.531 32.75 2.307 1 87.31 132 GLY B O 1
ATOM 5017 N N . TRP B 1 133 ? 7.973 33.188 0.809 1 90.44 133 TRP B N 1
ATOM 5018 C CA . TRP B 1 133 ? 7.926 31.797 0.33 1 90.44 133 TRP B CA 1
ATOM 5019 C C . TRP B 1 133 ? 9.18 31.453 -0.47 1 90.44 133 TRP B C 1
ATOM 5021 O O . TRP B 1 133 ? 9.43 30.281 -0.763 1 90.44 133 TRP B O 1
ATOM 5031 N N . GLY B 1 134 ? 10.023 32.531 -0.729 1 94.5 134 GLY B N 1
ATOM 5032 C CA . GLY B 1 134 ? 11.312 32.281 -1.362 1 94.5 134 GLY B CA 1
ATOM 5033 C C . GLY B 1 134 ? 12.195 31.328 -0.572 1 94.5 134 GLY B C 1
ATOM 5034 O O . GLY B 1 134 ? 13.016 30.609 -1.147 1 94.5 134 GLY B O 1
ATOM 5035 N N . ARG B 1 135 ? 12.023 31.359 0.741 1 95.06 135 ARG B N 1
ATOM 5036 C CA . ARG B 1 135 ? 12.883 30.484 1.543 1 95.06 135 ARG B CA 1
ATOM 5037 C C . ARG B 1 135 ? 12.5 29.016 1.356 1 95.06 135 ARG B C 1
ATOM 5039 O O . ARG B 1 135 ? 13.344 28.141 1.478 1 95.06 135 ARG B O 1
ATOM 5046 N N . ILE B 1 136 ? 11.211 28.734 1.039 1 97.38 136 ILE B N 1
ATOM 5047 C CA . ILE B 1 136 ? 10.789 27.375 0.726 1 97.38 136 ILE B CA 1
ATOM 5048 C C . ILE B 1 136 ? 11.43 26.922 -0.583 1 97.38 136 ILE B C 1
ATOM 5050 O O . ILE B 1 136 ? 11.891 25.781 -0.694 1 97.38 136 ILE B O 1
ATOM 5054 N N . ALA B 1 137 ? 11.469 27.859 -1.527 1 97.88 137 ALA B N 1
ATOM 5055 C CA . ALA B 1 137 ? 12.148 27.594 -2.791 1 97.88 137 ALA B CA 1
ATOM 5056 C C . ALA B 1 137 ? 13.633 27.328 -2.572 1 97.88 137 ALA B C 1
ATOM 5058 O O . ALA B 1 137 ? 14.219 26.453 -3.211 1 97.88 137 ALA B O 1
ATOM 5059 N N . ALA B 1 138 ? 14.227 28.125 -1.693 1 98.12 138 ALA B N 1
ATOM 5060 C CA . ALA B 1 138 ? 15.648 27.953 -1.386 1 98.12 138 ALA B CA 1
ATOM 5061 C C . ALA B 1 138 ? 15.914 26.578 -0.784 1 98.12 138 ALA B C 1
ATOM 5063 O O . ALA B 1 138 ? 16.891 25.906 -1.141 1 98.12 138 ALA B O 1
ATOM 5064 N N . LEU B 1 139 ? 15.047 26.141 0.143 1 98.44 139 LEU B N 1
ATOM 5065 C CA . LEU B 1 139 ? 15.211 24.828 0.763 1 98.44 139 LEU B CA 1
ATOM 5066 C C . LEU B 1 139 ? 15.055 23.719 -0.268 1 98.44 139 LEU B C 1
ATOM 5068 O O . LEU B 1 139 ? 15.82 22.75 -0.27 1 98.44 139 LEU B O 1
ATOM 5072 N N . ALA B 1 140 ? 14.023 23.828 -1.114 1 98.62 140 ALA B N 1
ATOM 5073 C CA . ALA B 1 140 ? 13.797 22.859 -2.189 1 98.62 140 ALA B CA 1
ATOM 5074 C C . ALA B 1 140 ? 15.023 22.75 -3.096 1 98.62 140 ALA B C 1
ATOM 5076 O O . ALA B 1 140 ? 15.43 21.656 -3.475 1 98.62 140 ALA B O 1
ATOM 5077 N N . LEU B 1 141 ? 15.57 23.906 -3.404 1 98.31 141 LEU B N 1
ATOM 5078 C CA . LEU B 1 141 ? 16.781 23.969 -4.223 1 98.31 141 LEU B CA 1
ATOM 5079 C C . LEU B 1 141 ? 17.938 23.25 -3.535 1 98.31 141 LEU B C 1
ATOM 5081 O O . LEU B 1 141 ? 18.609 22.422 -4.152 1 98.31 141 LEU B O 1
ATOM 5085 N N . GLY B 1 142 ? 18.156 23.594 -2.293 1 98.38 142 GLY B N 1
ATOM 5086 C CA . GLY B 1 142 ? 19.25 22.969 -1.542 1 98.38 142 GLY B CA 1
ATOM 5087 C C . GLY B 1 142 ? 19.141 21.469 -1.478 1 98.38 142 GLY B C 1
ATOM 5088 O O . GLY B 1 142 ? 20.109 20.75 -1.786 1 98.38 142 GLY B O 1
ATOM 5089 N N . PHE B 1 143 ? 17.969 20.969 -1.107 1 98.25 143 PHE B N 1
ATOM 5090 C CA . PHE B 1 143 ? 17.781 19.516 -0.998 1 98.25 143 PHE B CA 1
ATOM 5091 C C . PHE B 1 143 ? 17.859 18.859 -2.367 1 98.25 143 PHE B C 1
ATOM 5093 O O . PHE B 1 143 ? 18.328 17.719 -2.488 1 98.25 143 PHE B O 1
ATOM 5100 N N . GLY B 1 144 ? 17.344 19.562 -3.359 1 97.06 144 GLY B N 1
ATOM 5101 C CA . GLY B 1 144 ? 17.453 19.031 -4.707 1 97.06 144 GLY B CA 1
ATOM 5102 C C . GLY B 1 144 ? 18.891 18.812 -5.133 1 97.06 144 GLY B C 1
ATOM 5103 O O . GLY B 1 144 ? 19.234 17.734 -5.645 1 97.06 144 GLY B O 1
ATOM 5104 N N . ILE B 1 145 ? 19.703 19.75 -4.934 1 97.44 145 ILE B N 1
ATOM 5105 C CA . ILE B 1 145 ? 21.109 19.688 -5.305 1 97.44 145 ILE B CA 1
ATOM 5106 C C . ILE B 1 145 ? 21.812 18.625 -4.461 1 97.44 145 ILE B C 1
ATOM 5108 O O . ILE B 1 145 ? 22.578 17.812 -4.984 1 97.44 145 ILE B O 1
ATOM 5112 N N . ALA B 1 146 ? 21.547 18.625 -3.191 1 97.62 146 ALA B N 1
ATOM 5113 C CA . ALA B 1 146 ? 22.188 17.672 -2.291 1 97.62 146 ALA B CA 1
ATOM 5114 C C . ALA B 1 146 ? 21.844 16.234 -2.682 1 97.62 146 ALA B C 1
ATOM 5116 O O . ALA B 1 146 ? 22.703 15.367 -2.713 1 97.62 146 ALA B O 1
ATOM 5117 N N . GLU B 1 147 ? 20.547 16.016 -2.93 1 96.88 147 GLU B N 1
ATOM 5118 C CA . GLU B 1 147 ? 20.125 14.664 -3.305 1 96.88 147 GLU B CA 1
ATOM 5119 C C . GLU B 1 147 ? 20.703 14.266 -4.66 1 96.88 147 GLU B C 1
ATOM 5121 O O . GLU B 1 147 ? 21.016 13.094 -4.887 1 96.88 147 GLU B O 1
ATOM 5126 N N . TRP B 1 148 ? 20.766 15.227 -5.566 1 96.5 148 TRP B N 1
ATOM 5127 C CA . TRP B 1 148 ? 21.375 14.969 -6.859 1 96.5 148 TRP B CA 1
ATOM 5128 C C . TRP B 1 148 ? 22.844 14.578 -6.691 1 96.5 148 TRP B C 1
ATOM 5130 O O . TRP B 1 148 ? 23.312 13.602 -7.285 1 96.5 148 TRP B O 1
ATOM 5140 N N . LEU B 1 149 ? 23.562 15.266 -5.859 1 97.25 149 LEU B N 1
ATOM 5141 C CA . LEU B 1 149 ? 24.969 14.977 -5.602 1 97.25 149 LEU B CA 1
ATOM 5142 C C . LEU B 1 149 ? 25.125 13.625 -4.91 1 97.25 149 LEU B C 1
ATOM 5144 O O . LEU B 1 149 ? 26.047 12.867 -5.227 1 97.25 149 LEU B O 1
ATOM 5148 N N . ARG B 1 150 ? 24.234 13.328 -3.975 1 97 150 ARG B N 1
ATOM 5149 C CA . ARG B 1 150 ? 24.297 12.078 -3.227 1 97 150 ARG B CA 1
ATOM 5150 C C . ARG B 1 150 ? 24.109 10.883 -4.152 1 97 150 ARG B C 1
ATOM 5152 O O . ARG B 1 150 ? 24.547 9.773 -3.83 1 97 150 ARG B O 1
ATOM 5159 N N . GLY B 1 151 ? 23.547 11.18 -5.293 1 94.75 151 GLY B N 1
ATOM 5160 C CA . GLY B 1 151 ? 23.266 10.109 -6.242 1 94.75 151 GLY B CA 1
ATOM 5161 C C . GLY B 1 151 ? 24.516 9.586 -6.918 1 94.75 151 GLY B C 1
ATOM 5162 O O . GLY B 1 151 ? 24.516 8.484 -7.469 1 94.75 151 GLY B O 1
ATOM 5163 N N . PHE B 1 152 ? 25.672 10.352 -6.895 1 93.06 152 PHE B N 1
ATOM 5164 C CA . PHE B 1 152 ? 26.812 9.852 -7.637 1 93.06 152 PHE B CA 1
ATOM 5165 C C . PHE B 1 152 ? 28.109 10.133 -6.887 1 93.06 152 PHE B C 1
ATOM 5167 O O . PHE B 1 152 ? 29.156 9.531 -7.176 1 93.06 152 PHE B O 1
ATOM 5174 N N . LEU B 1 153 ? 28.109 11.086 -5.898 1 94.19 153 LEU B N 1
ATOM 5175 C CA . LEU B 1 153 ? 29.344 11.375 -5.164 1 94.19 153 LEU B CA 1
ATOM 5176 C C . LEU B 1 153 ? 29.734 10.211 -4.266 1 94.19 153 LEU B C 1
ATOM 5178 O O . LEU B 1 153 ? 28.875 9.625 -3.596 1 94.19 153 LEU B O 1
ATOM 5182 N N . PHE B 1 154 ? 30.984 9.891 -4.227 1 90.38 154 PHE B N 1
ATOM 5183 C CA . PHE B 1 154 ? 31.547 8.789 -3.447 1 90.38 154 PHE B CA 1
ATOM 5184 C C . PHE B 1 154 ? 30.844 7.48 -3.779 1 90.38 154 PHE B C 1
ATOM 5186 O O . PHE B 1 154 ? 30.391 6.766 -2.883 1 90.38 154 PHE B O 1
ATOM 5193 N N . THR B 1 155 ? 30.609 7.195 -5 1 88.88 155 THR B N 1
ATOM 5194 C CA . THR B 1 155 ? 30.031 6.012 -5.617 1 88.88 155 THR B CA 1
ATOM 5195 C C . THR B 1 155 ? 28.5 6.074 -5.566 1 88.88 155 THR B C 1
ATOM 5197 O O . THR B 1 155 ? 27.828 5.23 -6.152 1 88.88 155 THR B O 1
ATOM 5200 N N . GLY B 1 156 ? 28 7.09 -4.875 1 93 156 GLY B N 1
ATOM 5201 C CA . GLY B 1 156 ? 26.562 7.312 -4.863 1 93 156 GLY B CA 1
ATOM 5202 C C . GLY B 1 156 ? 25.828 6.453 -3.846 1 93 156 GLY B C 1
ATOM 5203 O O . GLY B 1 156 ? 26.219 5.309 -3.604 1 93 156 GLY B O 1
ATOM 5204 N N . PHE B 1 157 ? 24.797 7.012 -3.217 1 95.44 157 PHE B N 1
ATOM 5205 C CA . PHE B 1 157 ? 23.922 6.297 -2.297 1 95.44 157 PHE B CA 1
ATOM 5206 C C . PHE B 1 157 ? 22.562 6.957 -2.232 1 95.44 157 PHE B C 1
ATOM 5208 O O . PHE B 1 157 ? 22.203 7.586 -1.229 1 95.44 157 PHE B O 1
ATOM 5215 N N . PRO B 1 158 ? 21.734 6.711 -3.213 1 96.44 158 PRO B N 1
ATOM 5216 C CA . PRO B 1 158 ? 20.438 7.406 -3.311 1 96.44 158 PRO B CA 1
ATOM 5217 C C . PRO B 1 158 ? 19.344 6.711 -2.52 1 96.44 158 PRO B C 1
ATOM 5219 O O . PRO B 1 158 ? 18.156 7.016 -2.705 1 96.44 158 PRO B O 1
ATOM 5222 N N . TRP B 1 159 ? 19.656 5.789 -1.588 1 96.25 159 TRP B N 1
ATOM 5223 C CA . TRP B 1 159 ? 18.672 5.062 -0.8 1 96.25 159 TRP B CA 1
ATOM 5224 C C . TRP B 1 159 ? 17.812 6.02 0.027 1 96.25 159 TRP B C 1
ATOM 5226 O O . TRP B 1 159 ? 18.344 6.906 0.699 1 96.25 159 TRP B O 1
ATOM 5236 N N . ASN B 1 160 ? 16.516 5.957 -0.068 1 94.94 160 ASN B N 1
ATOM 5237 C CA . ASN B 1 160 ? 15.539 6.734 0.694 1 94.94 160 ASN B CA 1
ATOM 5238 C C . ASN B 1 160 ? 15.609 8.219 0.339 1 94.94 160 ASN B C 1
ATOM 5240 O O . ASN B 1 160 ? 15.609 9.07 1.227 1 94.94 160 ASN B O 1
ATOM 5244 N N . ALA B 1 161 ? 15.742 8.477 -0.866 1 96.06 161 ALA B N 1
ATOM 5245 C CA . ALA B 1 161 ? 15.578 9.867 -1.289 1 96.06 161 ALA B CA 1
ATOM 5246 C C . ALA B 1 161 ? 14.203 10.406 -0.888 1 96.06 161 ALA B C 1
ATOM 5248 O O . ALA B 1 161 ? 13.227 9.656 -0.83 1 96.06 161 ALA B O 1
ATOM 5249 N N . ILE B 1 162 ? 14.117 11.664 -0.633 1 95.19 162 ILE B N 1
ATOM 5250 C CA . ILE B 1 162 ? 12.898 12.289 -0.124 1 95.19 162 ILE B CA 1
ATOM 5251 C C . ILE B 1 162 ? 11.766 12.109 -1.132 1 95.19 162 ILE B C 1
ATOM 5253 O O . ILE B 1 162 ? 10.609 11.961 -0.748 1 95.19 162 ILE B O 1
ATOM 5257 N N . GLY B 1 163 ? 12.109 12.062 -2.363 1 96 163 GLY B N 1
ATOM 5258 C CA . GLY B 1 163 ? 11.117 11.922 -3.414 1 96 163 GLY B CA 1
ATOM 5259 C C . GLY B 1 163 ? 10.281 10.664 -3.277 1 96 163 GLY B C 1
ATOM 5260 O O . GLY B 1 163 ? 9.141 10.617 -3.736 1 96 163 GLY B O 1
ATOM 5261 N N . TYR B 1 164 ? 10.805 9.609 -2.695 1 96.25 164 TYR B N 1
ATOM 5262 C CA . TYR B 1 164 ? 10.039 8.375 -2.5 1 96.25 164 TYR B CA 1
ATOM 5263 C C . TYR B 1 164 ? 8.883 8.602 -1.536 1 96.25 164 TYR B C 1
ATOM 5265 O O . TYR B 1 164 ? 7.824 7.977 -1.668 1 96.25 164 TYR B O 1
ATOM 5273 N N . ALA B 1 165 ? 9.109 9.5 -0.573 1 92.94 165 ALA B N 1
ATOM 5274 C CA . ALA B 1 165 ? 8.039 9.828 0.368 1 92.94 165 ALA B CA 1
ATOM 5275 C C . ALA B 1 165 ? 6.855 10.469 -0.351 1 92.94 165 ALA B C 1
ATOM 5277 O O . ALA B 1 165 ? 5.715 10.352 0.103 1 92.94 165 ALA B O 1
ATOM 5278 N N . ALA B 1 166 ? 7.129 11.094 -1.471 1 94.44 166 ALA B N 1
ATOM 5279 C CA . ALA B 1 166 ? 6.078 11.727 -2.262 1 94.44 166 ALA B CA 1
ATOM 5280 C C . ALA B 1 166 ? 5.414 10.727 -3.197 1 94.44 166 ALA B C 1
ATOM 5282 O O . ALA B 1 166 ? 4.422 11.039 -3.855 1 94.44 166 ALA B O 1
ATOM 5283 N N . MET B 1 167 ? 5.898 9.5 -3.246 1 94.56 167 MET B N 1
ATOM 5284 C CA . MET B 1 167 ? 5.402 8.492 -4.184 1 94.56 167 MET B CA 1
ATOM 5285 C C . MET B 1 167 ? 5.18 7.16 -3.48 1 94.56 167 MET B C 1
ATOM 5287 O O . MET B 1 167 ? 5.738 6.137 -3.887 1 94.56 167 MET B O 1
ATOM 5291 N N . PRO B 1 168 ? 4.309 7.125 -2.521 1 89.75 168 PRO B N 1
ATOM 5292 C CA . PRO B 1 168 ? 4.164 5.934 -1.681 1 89.75 168 PRO B CA 1
ATOM 5293 C C . PRO B 1 168 ? 3.367 4.824 -2.361 1 89.75 168 PRO B C 1
ATOM 5295 O O . PRO B 1 168 ? 3.416 3.668 -1.93 1 89.75 168 PRO B O 1
ATOM 5298 N N . MET B 1 169 ? 2.625 5.133 -3.42 1 88.12 169 MET B N 1
ATOM 5299 C CA . MET B 1 169 ? 1.762 4.168 -4.09 1 88.12 169 MET B CA 1
ATOM 5300 C C . MET B 1 169 ? 1.617 4.5 -5.57 1 88.12 169 MET B C 1
ATOM 5302 O O . MET B 1 169 ? 1.92 5.617 -5.992 1 88.12 169 MET B O 1
ATOM 5306 N N . PRO B 1 170 ? 1.049 3.588 -6.316 1 92.12 170 PRO B N 1
ATOM 5307 C CA . PRO B 1 170 ? 1.045 3.775 -7.77 1 92.12 170 PRO B CA 1
ATOM 5308 C C . PRO B 1 170 ? 0.352 5.066 -8.195 1 92.12 170 PRO B C 1
ATOM 5310 O O . PRO B 1 170 ? 0.822 5.754 -9.109 1 92.12 170 PRO B O 1
ATOM 5313 N N . LEU B 1 171 ? -0.685 5.48 -7.547 1 90.25 171 LEU B N 1
ATOM 5314 C CA . LEU B 1 171 ? -1.388 6.715 -7.879 1 90.25 171 LEU B CA 1
ATOM 5315 C C . LEU B 1 171 ? -0.432 7.906 -7.867 1 90.25 171 LEU B C 1
ATOM 5317 O O . LEU B 1 171 ? -0.532 8.797 -8.711 1 90.25 171 LEU B O 1
ATOM 5321 N N . MET B 1 172 ? 0.506 7.844 -6.949 1 93.81 172 MET B N 1
ATOM 5322 C CA . MET B 1 172 ? 1.421 8.969 -6.777 1 93.81 172 MET B CA 1
ATOM 5323 C C . MET B 1 172 ? 2.789 8.656 -7.371 1 93.81 172 MET B C 1
ATOM 5325 O O . MET B 1 172 ? 3.766 9.359 -7.102 1 93.81 172 MET B O 1
ATOM 5329 N N . MET B 1 173 ? 2.922 7.609 -8.164 1 96.44 173 MET B N 1
ATOM 5330 C CA . MET B 1 173 ? 4.191 7.27 -8.797 1 96.44 173 MET B CA 1
ATOM 5331 C C . MET B 1 173 ? 4.227 7.77 -10.242 1 96.44 173 MET B C 1
ATOM 5333 O O . MET B 1 173 ? 5.293 7.824 -10.859 1 96.44 173 MET B O 1
ATOM 5337 N N . GLN B 1 174 ? 3.09 8.203 -10.734 1 96.81 174 GLN B N 1
ATOM 5338 C CA . GLN B 1 174 ? 2.965 8.383 -12.18 1 96.81 174 GLN B CA 1
ATOM 5339 C C . GLN B 1 174 ? 3.783 9.578 -12.656 1 96.81 174 GLN B C 1
ATOM 5341 O O . GLN B 1 174 ? 4.215 9.617 -13.812 1 96.81 174 GLN B O 1
ATOM 5346 N N . SER B 1 175 ? 4.027 10.555 -11.773 1 97.62 175 SER B N 1
ATOM 5347 C CA . SER B 1 175 ? 4.836 11.703 -12.156 1 97.62 175 SER B CA 1
ATOM 5348 C C . SER B 1 175 ? 6.242 11.289 -12.57 1 97.62 175 SER B C 1
ATOM 5350 O O . SER B 1 175 ? 6.91 11.992 -13.32 1 97.62 175 SER B O 1
ATOM 5352 N N . ALA B 1 176 ? 6.648 10.125 -12.156 1 97.06 176 ALA B N 1
ATOM 5353 C CA . ALA B 1 176 ? 7.98 9.617 -12.484 1 97.06 176 ALA B CA 1
ATOM 5354 C C . ALA B 1 176 ? 8.078 9.25 -13.961 1 97.06 176 ALA B C 1
ATOM 5356 O O . ALA B 1 176 ? 9.18 9.055 -14.484 1 97.06 176 ALA B O 1
ATOM 5357 N N . SER B 1 177 ? 6.996 9.164 -14.672 1 96.5 177 SER B N 1
ATOM 5358 C CA . SER B 1 177 ? 7 8.922 -16.109 1 96.5 177 SER B CA 1
ATOM 5359 C C . SER B 1 177 ? 7.312 10.195 -16.891 1 96.5 177 SER B C 1
ATOM 5361 O O . SER B 1 177 ? 7.594 10.148 -18.094 1 96.5 177 SER B O 1
ATOM 5363 N N . VAL B 1 178 ? 7.332 11.375 -16.172 1 97.12 178 VAL B N 1
ATOM 5364 C CA . VAL B 1 178 ? 7.5 12.656 -16.859 1 97.12 178 VAL B CA 1
ATOM 5365 C C . VAL B 1 178 ? 8.789 13.32 -16.375 1 97.12 178 VAL B C 1
ATOM 5367 O O . VAL B 1 178 ? 9.484 13.961 -17.172 1 97.12 178 VAL B O 1
ATOM 5370 N N . VAL B 1 179 ? 9.039 13.242 -15.102 1 97.31 179 VAL B N 1
ATOM 5371 C CA . VAL B 1 179 ? 10.219 13.891 -14.539 1 97.31 179 VAL B CA 1
ATOM 5372 C C . VAL B 1 179 ? 11.047 12.867 -13.766 1 97.31 179 VAL B C 1
ATOM 5374 O O . VAL B 1 179 ? 10.539 11.812 -13.383 1 97.31 179 VAL B O 1
ATOM 5377 N N . ASN B 1 180 ? 12.336 13.188 -13.586 1 96.06 180 ASN B N 1
ATOM 5378 C CA . ASN B 1 180 ? 13.195 12.227 -12.898 1 96.06 180 ASN B CA 1
ATOM 5379 C C . ASN B 1 180 ? 13.055 12.336 -11.383 1 96.06 180 ASN B C 1
ATOM 5381 O O . ASN B 1 180 ? 12.438 13.273 -10.875 1 96.06 180 ASN B O 1
ATOM 5385 N N . LEU B 1 181 ? 13.523 11.383 -10.68 1 96.5 181 LEU B N 1
ATOM 5386 C CA . LEU B 1 181 ? 13.477 11.32 -9.227 1 96.5 181 LEU B CA 1
ATOM 5387 C C . LEU B 1 181 ? 14.094 12.57 -8.609 1 96.5 181 LEU B C 1
ATOM 5389 O O . LEU B 1 181 ? 13.57 13.102 -7.621 1 96.5 181 LEU B O 1
ATOM 5393 N N . SER B 1 182 ? 15.156 13.062 -9.172 1 96.5 182 SER B N 1
ATOM 5394 C CA . SER B 1 182 ? 15.82 14.25 -8.648 1 96.5 182 SER B CA 1
ATOM 5395 C C . SER B 1 182 ? 14.891 15.453 -8.664 1 96.5 182 SER B C 1
ATOM 5397 O O . SER B 1 182 ? 14.891 16.25 -7.723 1 96.5 182 SER B O 1
ATOM 5399 N N . THR B 1 183 ? 14.18 15.562 -9.711 1 97.75 183 THR B N 1
ATOM 5400 C CA . THR B 1 183 ? 13.211 16.656 -9.805 1 97.75 183 THR B CA 1
ATOM 5401 C C . THR B 1 183 ? 12.117 16.5 -8.75 1 97.75 183 THR B C 1
ATOM 5403 O O . THR B 1 183 ? 11.727 17.469 -8.102 1 97.75 183 THR B O 1
ATOM 5406 N N . ILE B 1 184 ? 11.656 15.32 -8.594 1 97.75 184 ILE B N 1
ATOM 5407 C CA . ILE B 1 184 ? 10.609 15.055 -7.609 1 97.75 184 ILE B CA 1
ATOM 5408 C C . ILE B 1 184 ? 11.141 15.352 -6.203 1 97.75 184 ILE B C 1
ATOM 5410 O O . ILE B 1 184 ? 10.398 15.844 -5.348 1 97.75 184 ILE B O 1
ATOM 5414 N N . ASN B 1 185 ? 12.406 15.086 -5.973 1 97.25 185 ASN B N 1
ATOM 5415 C CA . ASN B 1 185 ? 13.023 15.422 -4.691 1 97.25 185 ASN B CA 1
ATOM 5416 C C . ASN B 1 185 ? 12.867 16.906 -4.367 1 97.25 185 ASN B C 1
ATOM 5418 O O . ASN B 1 185 ? 12.461 17.266 -3.26 1 97.25 185 ASN B O 1
ATOM 5422 N N . MET B 1 186 ? 13.141 17.703 -5.328 1 97.19 186 MET B N 1
ATOM 5423 C CA . MET B 1 186 ? 13.086 19.156 -5.156 1 97.19 186 MET B CA 1
ATOM 5424 C C . MET B 1 186 ? 11.656 19.609 -4.879 1 97.19 186 MET B C 1
ATOM 5426 O O . MET B 1 186 ? 11.414 20.328 -3.91 1 97.19 186 MET B O 1
ATOM 5430 N N . LEU B 1 187 ? 10.797 19.141 -5.648 1 98 187 LEU B N 1
ATOM 5431 C CA . LEU B 1 187 ? 9.414 19.594 -5.57 1 98 187 LEU B CA 1
ATOM 5432 C C . LEU B 1 187 ? 8.727 19.047 -4.328 1 98 187 LEU B C 1
ATOM 5434 O O . LEU B 1 187 ? 7.871 19.703 -3.738 1 98 187 LEU B O 1
ATOM 5438 N N . ALA B 1 188 ? 9.109 17.828 -3.982 1 97.5 188 ALA B N 1
ATOM 5439 C CA . ALA B 1 188 ? 8.562 17.25 -2.76 1 97.5 188 ALA B CA 1
ATOM 5440 C C . ALA B 1 188 ? 8.93 18.094 -1.54 1 97.5 188 ALA B C 1
ATOM 5442 O O . ALA B 1 188 ? 8.086 18.359 -0.689 1 97.5 188 ALA B O 1
ATOM 5443 N N . VAL B 1 189 ? 10.164 18.5 -1.435 1 98.19 189 VAL B N 1
ATOM 5444 C CA . VAL B 1 189 ? 10.609 19.312 -0.304 1 98.19 189 VAL B CA 1
ATOM 5445 C C . VAL B 1 189 ? 9.844 20.641 -0.28 1 98.19 189 VAL B C 1
ATOM 5447 O O . VAL B 1 189 ? 9.445 21.109 0.786 1 98.19 189 VAL B O 1
ATOM 5450 N N . PHE B 1 190 ? 9.625 21.25 -1.441 1 98.12 190 PHE B N 1
ATOM 5451 C CA . PHE B 1 190 ? 8.852 22.484 -1.515 1 98.12 190 PHE B CA 1
ATOM 5452 C C . PHE B 1 190 ? 7.461 22.281 -0.918 1 98.12 190 PHE B C 1
ATOM 5454 O O . PHE B 1 190 ? 7.02 23.062 -0.085 1 98.12 190 PHE B O 1
ATOM 5461 N N . VAL B 1 191 ? 6.879 21.172 -1.322 1 96.38 191 VAL B N 1
ATOM 5462 C CA . VAL B 1 191 ? 5.508 20.906 -0.906 1 96.38 191 VAL B CA 1
ATOM 5463 C C . VAL B 1 191 ? 5.477 20.562 0.581 1 96.38 191 VAL B C 1
ATOM 5465 O O . VAL B 1 191 ? 4.652 21.094 1.33 1 96.38 191 VAL B O 1
ATOM 5468 N N . PHE B 1 192 ? 6.359 19.734 1.072 1 95.56 192 PHE B N 1
ATOM 5469 C CA . PHE B 1 192 ? 6.383 19.297 2.461 1 95.56 192 PHE B CA 1
ATOM 5470 C C . PHE B 1 192 ? 6.711 20.453 3.395 1 95.56 192 PHE B C 1
ATOM 5472 O O . PHE B 1 192 ? 6.242 20.5 4.531 1 95.56 192 PHE B O 1
ATOM 5479 N N . ALA B 1 193 ? 7.445 21.438 2.934 1 96.56 193 ALA B N 1
ATOM 5480 C CA . ALA B 1 193 ? 7.922 22.516 3.783 1 96.56 193 ALA B CA 1
ATOM 5481 C C . ALA B 1 193 ? 6.934 23.688 3.787 1 96.56 193 ALA B C 1
ATOM 5483 O O . ALA B 1 193 ? 6.992 24.547 4.664 1 96.56 193 ALA B O 1
ATOM 5484 N N . ALA B 1 194 ? 6.062 23.734 2.873 1 94.5 194 ALA B N 1
ATOM 5485 C CA . ALA B 1 194 ? 5.188 24.875 2.631 1 94.5 194 ALA B CA 1
ATOM 5486 C C . ALA B 1 194 ? 4.359 25.219 3.869 1 94.5 194 ALA B C 1
ATOM 5488 O O . ALA B 1 194 ? 4.133 26.391 4.176 1 94.5 194 ALA B O 1
ATOM 5489 N N . PRO B 1 195 ? 3.961 24.188 4.652 1 88.94 195 PRO B N 1
ATOM 5490 C CA . PRO B 1 195 ? 3.129 24.5 5.816 1 88.94 195 PRO B CA 1
ATOM 5491 C C . PRO B 1 195 ? 3.85 25.391 6.828 1 88.94 195 PRO B C 1
ATOM 5493 O O . PRO B 1 195 ? 3.209 25.984 7.703 1 88.94 195 PRO B O 1
ATOM 5496 N N . ALA B 1 196 ? 5.148 25.484 6.738 1 90.62 196 ALA B N 1
ATOM 5497 C CA . ALA B 1 196 ? 5.906 26.359 7.629 1 90.62 196 ALA B CA 1
ATOM 5498 C C . ALA B 1 196 ? 5.484 27.812 7.465 1 90.62 196 ALA B C 1
ATOM 5500 O O . ALA B 1 196 ? 5.648 28.625 8.375 1 90.62 196 ALA B O 1
ATOM 5501 N N . LEU B 1 197 ? 4.996 28.156 6.289 1 89.44 197 LEU B N 1
ATOM 5502 C CA . LEU B 1 197 ? 4.641 29.531 5.957 1 89.44 197 LEU B CA 1
ATOM 5503 C C . LEU B 1 197 ? 3.361 29.953 6.672 1 89.44 197 LEU B C 1
ATOM 5505 O O . LEU B 1 197 ? 3.061 31.141 6.77 1 89.44 197 LEU B O 1
ATOM 5509 N N . ILE B 1 198 ? 2.664 28.938 7 1 79.38 198 ILE B N 1
ATOM 5510 C CA . ILE B 1 198 ? 1.385 29.234 7.637 1 79.38 198 ILE B CA 1
ATOM 5511 C C . ILE B 1 198 ? 1.614 30.062 8.898 1 79.38 198 ILE B C 1
ATOM 5513 O O . ILE B 1 198 ? 0.852 30.984 9.188 1 79.38 198 ILE B O 1
ATOM 5517 N N . TRP B 1 199 ? 2.742 29.891 9.539 1 72.81 199 TRP B N 1
ATOM 5518 C CA . TRP B 1 199 ? 2.959 30.5 10.844 1 72.81 199 TRP B CA 1
ATOM 5519 C C . TRP B 1 199 ? 3.746 31.797 10.711 1 72.81 199 TRP B C 1
ATOM 5521 O O . TRP B 1 199 ? 3.652 32.688 11.57 1 72.81 199 TRP B O 1
ATOM 5531 N N . THR B 1 200 ? 4.418 31.922 9.688 1 74.75 200 THR B N 1
ATOM 5532 C CA . THR B 1 200 ? 5.203 33.125 9.531 1 74.75 200 THR B CA 1
ATOM 5533 C C . THR B 1 200 ? 4.434 34.188 8.727 1 74.75 200 THR B C 1
ATOM 5535 O O . THR B 1 200 ? 4.703 35.375 8.828 1 74.75 200 THR B O 1
ATOM 5538 N N . GLY B 1 201 ? 3.471 33.781 8.039 1 75 201 GLY B N 1
ATOM 5539 C CA . GLY B 1 201 ? 2.492 34.656 7.402 1 75 201 GLY B CA 1
ATOM 5540 C C . GLY B 1 201 ? 2.994 35.25 6.109 1 75 201 GLY B C 1
ATOM 5541 O O . GLY B 1 201 ? 2.246 35.344 5.133 1 75 201 GLY B O 1
ATOM 5542 N N . LYS B 1 202 ? 4.273 35.688 6.062 1 79.81 202 LYS B N 1
ATOM 5543 C CA . LYS B 1 202 ? 4.781 36.375 4.879 1 79.81 202 LYS B CA 1
ATOM 5544 C C . LYS B 1 202 ? 4.879 35.438 3.688 1 79.81 202 LYS B C 1
ATOM 5546 O O . LYS B 1 202 ? 5.629 34.469 3.725 1 79.81 202 LYS B O 1
ATOM 5551 N N . GLY B 1 203 ? 4.102 35.719 2.551 1 84.81 203 GLY B N 1
ATOM 5552 C CA . GLY B 1 203 ? 4.137 34.938 1.334 1 84.81 203 GLY B CA 1
ATOM 5553 C C . GLY B 1 203 ? 3.381 33.625 1.451 1 84.81 203 GLY B C 1
ATOM 5554 O O . GLY B 1 203 ? 3.5 32.75 0.589 1 84.81 203 GLY B O 1
ATOM 5555 N N . ALA B 1 204 ? 2.715 33.469 2.494 1 88.38 204 ALA B N 1
ATOM 5556 C CA . ALA B 1 204 ? 2.041 32.188 2.787 1 88.38 204 ALA B CA 1
ATOM 5557 C C . ALA B 1 204 ? 1.025 31.859 1.702 1 88.38 204 ALA B C 1
ATOM 5559 O O . ALA B 1 204 ? 0.967 30.703 1.237 1 88.38 204 ALA B O 1
ATOM 5560 N N . ARG B 1 205 ? 0.251 32.844 1.253 1 87.81 205 ARG B N 1
ATOM 5561 C CA . ARG B 1 205 ? -0.78 32.594 0.254 1 87.81 205 ARG B CA 1
ATOM 5562 C C . ARG B 1 205 ? -0.17 32.062 -1.033 1 87.81 205 ARG B C 1
ATOM 5564 O O . ARG B 1 205 ? -0.587 31 -1.528 1 87.81 205 ARG B O 1
ATOM 5571 N N . ALA B 1 206 ? 0.824 32.75 -1.498 1 91.06 206 ALA B N 1
ATOM 5572 C CA . ALA B 1 206 ? 1.452 32.344 -2.752 1 91.06 206 ALA B CA 1
ATOM 5573 C C . ALA B 1 206 ? 2.152 31 -2.602 1 91.06 206 ALA B C 1
ATOM 5575 O O . ALA B 1 206 ? 1.985 30.109 -3.438 1 91.06 206 ALA B O 1
ATOM 5576 N N . GLY B 1 207 ? 2.934 30.844 -1.563 1 93.62 207 GLY B N 1
ATOM 5577 C CA . GLY B 1 207 ? 3.67 29.609 -1.349 1 93.62 207 GLY B CA 1
ATOM 5578 C C . GLY B 1 207 ? 2.77 28.406 -1.183 1 93.62 207 GLY B C 1
ATOM 5579 O O . GLY B 1 207 ? 3.023 27.344 -1.769 1 93.62 207 GLY B O 1
ATOM 5580 N N . LEU B 1 208 ? 1.784 28.516 -0.427 1 91 208 LEU B N 1
ATOM 5581 C CA . LEU B 1 208 ? 0.849 27.422 -0.185 1 91 208 LEU B CA 1
ATOM 5582 C C . LEU B 1 208 ? 0.048 27.109 -1.443 1 91 208 LEU B C 1
ATOM 5584 O O . LEU B 1 208 ? -0.26 25.938 -1.709 1 91 208 LEU B O 1
ATOM 5588 N N . ALA B 1 209 ? -0.348 28.109 -2.15 1 93.12 209 ALA B N 1
ATOM 5589 C CA . ALA B 1 209 ? -1.076 27.906 -3.398 1 93.12 209 ALA B CA 1
ATOM 5590 C C . ALA B 1 209 ? -0.236 27.109 -4.395 1 93.12 209 ALA B C 1
ATOM 5592 O O . ALA B 1 209 ? -0.742 26.203 -5.062 1 93.12 209 ALA B O 1
ATOM 5593 N N . ILE B 1 210 ? 1.01 27.453 -4.477 1 95.62 210 ILE B N 1
ATOM 5594 C CA . ILE B 1 210 ? 1.906 26.75 -5.387 1 95.62 210 ILE B CA 1
ATOM 5595 C C . ILE B 1 210 ? 2.066 25.312 -4.934 1 95.62 210 ILE B C 1
ATOM 5597 O O . ILE B 1 210 ? 2.02 24.391 -5.75 1 95.62 210 ILE B O 1
ATOM 5601 N N . ALA B 1 211 ? 2.252 25.125 -3.672 1 95.75 211 ALA B N 1
ATOM 5602 C CA . ALA B 1 211 ? 2.385 23.781 -3.125 1 95.75 211 ALA B CA 1
ATOM 5603 C C . ALA B 1 211 ? 1.133 22.953 -3.402 1 95.75 211 ALA B C 1
ATOM 5605 O O . ALA B 1 211 ? 1.228 21.781 -3.811 1 95.75 211 ALA B O 1
ATOM 5606 N N . ALA B 1 212 ? -0.012 23.547 -3.199 1 91.56 212 ALA B N 1
ATOM 5607 C CA . ALA B 1 212 ? -1.278 22.859 -3.451 1 91.56 212 ALA B CA 1
ATOM 5608 C C . ALA B 1 212 ? -1.432 22.516 -4.93 1 91.56 212 ALA B C 1
ATOM 5610 O O . ALA B 1 212 ? -1.902 21.422 -5.273 1 91.56 212 ALA B O 1
ATOM 5611 N N . ALA B 1 213 ? -1.104 23.422 -5.742 1 95.44 213 ALA B N 1
ATOM 5612 C CA . ALA B 1 213 ? -1.187 23.188 -7.184 1 95.44 213 ALA B CA 1
ATOM 5613 C C . ALA B 1 213 ? -0.275 22.047 -7.609 1 95.44 213 ALA B C 1
ATOM 5615 O O . ALA B 1 213 ? -0.672 21.188 -8.406 1 95.44 213 ALA B O 1
ATOM 5616 N N . LEU B 1 214 ? 0.95 22.047 -7.094 1 96.81 214 LEU B N 1
ATOM 5617 C CA . LEU B 1 214 ? 1.897 20.984 -7.402 1 96.81 214 LEU B CA 1
ATOM 5618 C C . LEU B 1 214 ? 1.377 19.641 -6.922 1 96.81 214 LEU B C 1
ATOM 5620 O O . LEU B 1 214 ? 1.438 18.641 -7.652 1 96.81 214 LEU B O 1
ATOM 5624 N N . PHE B 1 215 ? 0.896 19.641 -5.738 1 93.19 215 PHE B N 1
ATOM 5625 C CA . PHE B 1 215 ? 0.372 18.406 -5.16 1 93.19 215 PHE B CA 1
ATOM 5626 C C . PHE B 1 215 ? -0.829 17.906 -5.953 1 93.19 215 PHE B C 1
ATOM 5628 O O . PHE B 1 215 ? -0.926 16.719 -6.254 1 93.19 215 PHE B O 1
ATOM 5635 N N . THR B 1 216 ? -1.771 18.797 -6.246 1 92.12 216 THR B N 1
ATOM 5636 C CA . THR B 1 216 ? -2.965 18.438 -7.004 1 92.12 216 THR B CA 1
ATOM 5637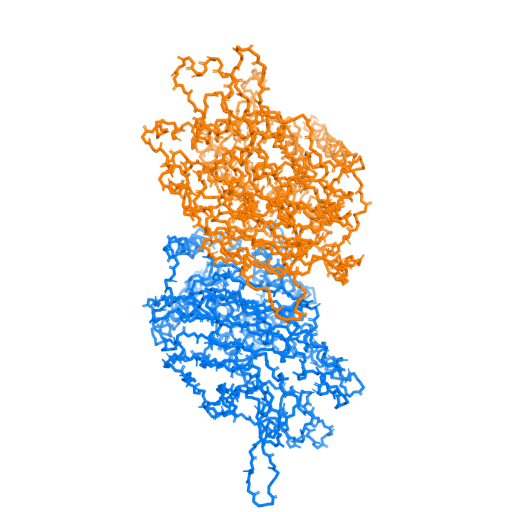 C C . THR B 1 216 ? -2.59 17.922 -8.391 1 92.12 216 THR B C 1
ATOM 5639 O O . THR B 1 216 ? -3.152 16.922 -8.859 1 92.12 216 THR B O 1
ATOM 5642 N N . ALA B 1 217 ? -1.679 18.547 -9.008 1 96.19 217 ALA B N 1
ATOM 5643 C CA . ALA B 1 217 ? -1.22 18.094 -10.32 1 96.19 217 ALA B CA 1
ATOM 5644 C C . ALA B 1 217 ? -0.612 16.703 -10.234 1 96.19 217 ALA B C 1
ATOM 5646 O O . ALA B 1 217 ? -0.831 15.859 -11.117 1 96.19 217 ALA B O 1
ATOM 5647 N N . HIS B 1 218 ? 0.157 16.469 -9.203 1 95.31 218 HIS B N 1
ATOM 5648 C CA . HIS B 1 218 ? 0.808 15.195 -8.953 1 95.31 218 HIS B CA 1
ATOM 5649 C C . HIS B 1 218 ? -0.218 14.078 -8.805 1 95.31 218 HIS B C 1
ATOM 5651 O O . HIS B 1 218 ? -0.12 13.039 -9.469 1 95.31 218 HIS B O 1
ATOM 5657 N N . VAL B 1 219 ? -1.253 14.273 -8.086 1 90.69 219 VAL B N 1
ATOM 5658 C CA . VAL B 1 219 ? -2.271 13.273 -7.801 1 90.69 219 VAL B CA 1
ATOM 5659 C C . VAL B 1 219 ? -3.215 13.133 -8.992 1 90.69 219 VAL B C 1
ATOM 5661 O O . VAL B 1 219 ? -3.578 12.023 -9.383 1 90.69 219 VAL B O 1
ATOM 5664 N N . ALA B 1 220 ? -3.615 14.297 -9.562 1 92.5 220 ALA B N 1
ATOM 5665 C CA . ALA B 1 220 ? -4.527 14.281 -10.703 1 92.5 220 ALA B CA 1
ATOM 5666 C C . ALA B 1 220 ? -3.91 13.547 -11.891 1 92.5 220 ALA B C 1
ATOM 5668 O O . ALA B 1 220 ? -4.598 12.797 -12.586 1 92.5 220 ALA B O 1
ATOM 5669 N N . PHE B 1 221 ? -2.654 13.758 -12.078 1 95.38 221 PHE B N 1
ATOM 5670 C CA . PHE B 1 221 ? -1.976 13.055 -13.156 1 95.38 221 PHE B CA 1
ATOM 5671 C C . PHE B 1 221 ? -1.952 11.555 -12.906 1 95.38 221 PHE B C 1
ATOM 5673 O O . PHE B 1 221 ? -2.127 10.758 -13.828 1 95.38 221 PHE B O 1
ATOM 5680 N N . GLY B 1 222 ? -1.704 11.172 -11.664 1 92.88 222 GLY B N 1
ATOM 5681 C CA . GLY B 1 222 ? -1.776 9.766 -11.305 1 92.88 222 GLY B CA 1
ATOM 5682 C C . GLY B 1 222 ? -3.131 9.141 -11.586 1 92.88 222 GLY B C 1
ATOM 5683 O O . GLY B 1 222 ? -3.211 8.047 -12.141 1 92.88 222 GLY B O 1
ATOM 5684 N N . PHE B 1 223 ? -4.152 9.883 -11.242 1 87.12 223 PHE B N 1
ATOM 5685 C CA . PHE B 1 223 ? -5.508 9.414 -11.492 1 87.12 223 PHE B CA 1
ATOM 5686 C C . PHE B 1 223 ? -5.758 9.234 -12.984 1 87.12 223 PHE B C 1
ATOM 5688 O O . PHE B 1 223 ? -6.332 8.227 -13.406 1 87.12 223 PHE B O 1
ATOM 5695 N N . TYR B 1 224 ? -5.348 10.148 -13.719 1 89.62 224 TYR B N 1
ATOM 5696 C CA . TYR B 1 224 ? -5.527 10.125 -15.164 1 89.62 224 TYR B CA 1
ATOM 5697 C C . TYR B 1 224 ? -4.812 8.93 -15.781 1 89.62 224 TYR B C 1
ATOM 5699 O O . TYR B 1 224 ? -5.398 8.195 -16.578 1 89.62 224 TYR B O 1
ATOM 5707 N N . ARG B 1 225 ? -3.607 8.711 -15.406 1 91.88 225 ARG B N 1
ATOM 5708 C CA . ARG B 1 225 ? -2.797 7.652 -16 1 91.88 225 ARG B CA 1
ATOM 5709 C C . ARG B 1 225 ? -3.312 6.277 -15.594 1 91.88 225 ARG B C 1
ATOM 5711 O O . ARG B 1 225 ? -3.314 5.348 -16.406 1 91.88 225 ARG B O 1
ATOM 5718 N N . LEU B 1 226 ? -3.75 6.113 -14.383 1 89 226 LEU B N 1
ATOM 5719 C CA . LEU B 1 226 ? -4.215 4.824 -13.883 1 89 226 LEU B CA 1
ATOM 5720 C C . LEU B 1 226 ? -5.617 4.516 -14.398 1 89 226 LEU B C 1
ATOM 5722 O O . LEU B 1 226 ? -6.066 3.369 -14.336 1 89 226 LEU B O 1
ATOM 5726 N N . ALA B 1 227 ? -6.301 5.535 -14.836 1 82 227 ALA B N 1
ATOM 5727 C CA . ALA B 1 227 ? -7.629 5.336 -15.406 1 82 227 ALA B CA 1
ATOM 5728 C C . ALA B 1 227 ? -7.539 4.723 -16.797 1 82 227 ALA B C 1
ATOM 5730 O O . ALA B 1 227 ? -8.523 4.203 -17.328 1 82 227 ALA B O 1
ATOM 5731 N N . GLN B 1 228 ? -6.359 4.766 -17.328 1 83.25 228 GLN B N 1
ATOM 5732 C CA . GLN B 1 228 ? -6.148 4.117 -18.625 1 83.25 228 GLN B CA 1
ATOM 5733 C C . GLN B 1 228 ? -6.082 2.602 -18.469 1 83.25 228 GLN B C 1
ATOM 5735 O O . GLN B 1 228 ? -5.727 2.092 -17.406 1 83.25 228 GLN B O 1
ATOM 5740 N N . PRO B 1 229 ? -6.531 1.884 -19.516 1 82.56 229 PRO B N 1
ATOM 5741 C CA . PRO B 1 229 ? -6.441 0.424 -19.453 1 82.56 229 PRO B CA 1
ATOM 5742 C C . PRO B 1 229 ? -5.023 -0.071 -19.188 1 82.56 229 PRO B C 1
ATOM 5744 O O . PRO B 1 229 ? -4.055 0.553 -19.625 1 82.56 229 PRO B O 1
ATOM 5747 N N . ALA B 1 230 ? -4.996 -1.164 -18.484 1 86.25 230 ALA B N 1
ATOM 5748 C CA . ALA B 1 230 ? -3.693 -1.781 -18.25 1 86.25 230 ALA B CA 1
ATOM 5749 C C . ALA B 1 230 ? -2.992 -2.104 -19.562 1 86.25 230 ALA B C 1
ATOM 5751 O O . ALA B 1 230 ? -3.641 -2.477 -20.547 1 86.25 230 ALA B O 1
ATOM 5752 N N . PRO B 1 231 ? -1.659 -1.9 -19.562 1 91.12 231 PRO B N 1
ATOM 5753 C CA . PRO B 1 231 ? -0.945 -2.23 -20.797 1 91.12 231 PRO B CA 1
ATOM 5754 C C . PRO B 1 231 ? -1.119 -3.691 -21.219 1 91.12 231 PRO B C 1
ATOM 5756 O O . PRO B 1 231 ? -0.778 -4.598 -20.453 1 91.12 231 PRO B O 1
ATOM 5759 N N . ALA B 1 232 ? -1.516 -3.895 -22.406 1 90.56 232 ALA B N 1
ATOM 5760 C CA . ALA B 1 232 ? -1.753 -5.242 -22.922 1 90.56 232 ALA B CA 1
ATOM 5761 C C . ALA B 1 232 ? -0.439 -5.988 -23.141 1 90.56 232 ALA B C 1
ATOM 5763 O O . ALA B 1 232 ? 0.55 -5.398 -23.578 1 90.56 232 ALA B O 1
ATOM 5764 N N . PRO B 1 233 ? -0.479 -7.238 -22.828 1 92.56 233 PRO B N 1
ATOM 5765 C CA . PRO B 1 233 ? 0.736 -8.023 -23.062 1 92.56 233 PRO B CA 1
ATOM 5766 C C . PRO B 1 233 ? 1.155 -8.031 -24.531 1 92.56 233 PRO B C 1
ATOM 5768 O O . PRO B 1 233 ? 0.301 -8.016 -25.422 1 92.56 233 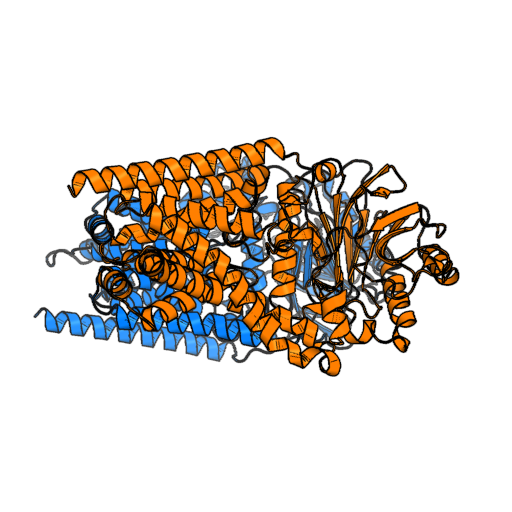PRO B O 1
ATOM 5771 N N . LEU B 1 234 ? 2.457 -7.996 -24.734 1 90.5 234 LEU B N 1
ATOM 5772 C CA . LEU B 1 234 ? 2.979 -8.156 -26.078 1 90.5 234 LEU B CA 1
ATOM 5773 C C . LEU B 1 234 ? 2.688 -9.555 -26.609 1 90.5 234 LEU B C 1
ATOM 5775 O O . LEU B 1 234 ? 2.664 -10.523 -25.844 1 90.5 234 LEU B O 1
ATOM 5779 N N . GLN B 1 235 ? 2.371 -9.648 -27.875 1 90.81 235 GLN B N 1
ATOM 5780 C CA . GLN B 1 235 ? 2.172 -10.945 -28.5 1 90.81 235 GLN B CA 1
ATOM 5781 C C . GLN B 1 235 ? 3.457 -11.438 -29.172 1 90.81 235 GLN B C 1
ATOM 5783 O O . GLN B 1 235 ? 4.172 -10.656 -29.797 1 90.81 235 GLN B O 1
ATOM 5788 N N . PRO B 1 236 ? 3.826 -12.656 -29.25 1 90.75 236 PRO B N 1
ATOM 5789 C CA . PRO B 1 236 ? 3.135 -13.664 -28.438 1 90.75 236 PRO B CA 1
ATOM 5790 C C . PRO B 1 236 ? 3.328 -13.445 -26.938 1 90.75 236 PRO B C 1
ATOM 5792 O O . PRO B 1 236 ? 4.371 -12.938 -26.516 1 90.75 236 PRO B O 1
ATOM 5795 N N . GLU B 1 237 ? 2.412 -13.797 -26.172 1 90.94 237 GLU B N 1
ATOM 5796 C CA . GLU B 1 237 ? 2.467 -13.617 -24.734 1 90.94 237 GLU B CA 1
ATOM 5797 C C . GLU B 1 237 ? 3.633 -14.391 -24.125 1 90.94 237 GLU B C 1
ATOM 5799 O O . GLU B 1 237 ? 3.961 -15.492 -24.578 1 90.94 237 GLU B O 1
ATOM 5804 N N . MET B 1 238 ? 4.242 -13.773 -23.172 1 92.44 238 MET B N 1
ATOM 5805 C CA . MET B 1 238 ? 5.32 -14.422 -22.438 1 92.44 238 MET B CA 1
ATOM 5806 C C . MET B 1 238 ? 4.902 -14.688 -21 1 92.44 238 MET B C 1
ATOM 5808 O O . MET B 1 238 ? 4.582 -13.758 -20.25 1 92.44 238 MET B O 1
ATOM 5812 N N . THR B 1 239 ? 4.898 -15.922 -20.625 1 92.31 239 THR B N 1
ATOM 5813 C CA . THR B 1 239 ? 4.578 -16.297 -19.25 1 92.31 239 THR B CA 1
ATOM 5814 C C . THR B 1 239 ? 5.848 -16.406 -18.406 1 92.31 239 THR B C 1
ATOM 5816 O O . THR B 1 239 ? 6.812 -17.047 -18.812 1 92.31 239 THR B O 1
ATOM 5819 N N . VAL B 1 240 ? 5.82 -15.789 -17.266 1 93.94 240 VAL B N 1
ATOM 5820 C CA . VAL B 1 240 ? 7 -15.727 -16.406 1 93.94 240 VAL B CA 1
ATOM 5821 C C . VAL B 1 240 ? 6.715 -16.438 -15.086 1 93.94 240 VAL B C 1
ATOM 5823 O O . VAL B 1 240 ? 5.641 -16.266 -14.5 1 93.94 240 VAL B O 1
ATOM 5826 N N . ARG B 1 241 ? 7.617 -17.281 -14.656 1 93.56 241 ARG B N 1
ATOM 5827 C CA . ARG B 1 241 ? 7.633 -17.812 -13.297 1 93.56 241 ARG B CA 1
ATOM 5828 C C . ARG B 1 241 ? 8.75 -17.172 -12.477 1 93.56 241 ARG B C 1
ATOM 5830 O O . ARG B 1 241 ? 9.914 -17.203 -12.875 1 93.56 241 ARG B O 1
ATOM 5837 N N . VAL B 1 242 ? 8.398 -16.609 -11.375 1 95.5 242 VAL B N 1
ATOM 5838 C CA . VAL B 1 242 ? 9.391 -16.031 -10.461 1 95.5 242 VAL B CA 1
ATOM 5839 C C . VAL B 1 242 ? 9.531 -16.938 -9.234 1 95.5 242 VAL B C 1
ATOM 5841 O O . VAL B 1 242 ? 8.539 -17.266 -8.586 1 95.5 242 VAL B O 1
ATOM 5844 N N . VAL B 1 243 ? 10.773 -17.297 -8.914 1 94.44 243 VAL B N 1
ATOM 5845 C CA . VAL B 1 243 ? 11.055 -18.219 -7.824 1 94.44 243 VAL B CA 1
ATOM 5846 C C . VAL B 1 243 ? 11.523 -17.438 -6.598 1 94.44 243 VAL B C 1
ATOM 5848 O O . VAL B 1 243 ? 12.406 -16.578 -6.699 1 94.44 243 VAL B O 1
ATOM 5851 N N . GLN B 1 244 ? 10.906 -17.672 -5.457 1 93.56 244 GLN B N 1
ATOM 5852 C CA . GLN B 1 244 ? 11.352 -17.172 -4.156 1 93.56 244 GLN B CA 1
ATOM 5853 C C . GLN B 1 244 ? 11.633 -18.328 -3.195 1 93.56 244 GLN B C 1
ATOM 5855 O O . GLN B 1 244 ? 10.719 -18.844 -2.551 1 93.56 244 GLN B O 1
ATOM 5860 N N . PRO B 1 245 ? 12.891 -18.672 -2.949 1 92.81 245 PRO B N 1
ATOM 5861 C CA . PRO B 1 245 ? 13.227 -19.891 -2.221 1 92.81 245 PRO B CA 1
ATOM 5862 C C . PRO B 1 245 ? 13.297 -19.688 -0.71 1 92.81 245 PRO B C 1
ATOM 5864 O O . PRO B 1 245 ? 13.211 -20.641 0.054 1 92.81 245 PRO B O 1
ATOM 5867 N N . VAL B 1 246 ? 13.594 -18.438 -0.234 1 90.88 246 VAL B N 1
ATOM 5868 C CA . VAL B 1 246 ? 13.711 -18.078 1.176 1 90.88 246 VAL B CA 1
ATOM 5869 C C . VAL B 1 246 ? 14.844 -18.875 1.819 1 90.88 246 VAL B C 1
ATOM 5871 O O . VAL B 1 246 ? 14.617 -19.641 2.766 1 90.88 246 VAL B O 1
ATOM 5874 N N . ILE B 1 247 ? 15.992 -18.719 1.351 1 92.31 247 ILE B N 1
ATOM 5875 C CA . ILE B 1 247 ? 17.188 -19.328 1.909 1 92.31 247 ILE B CA 1
ATOM 5876 C C . ILE B 1 247 ? 17.875 -18.359 2.873 1 92.31 247 ILE B C 1
ATOM 5878 O O . ILE B 1 247 ? 18.188 -17.234 2.5 1 92.31 247 ILE B O 1
ATOM 5882 N N . ASP B 1 248 ? 18.078 -18.844 4.066 1 88.12 248 ASP B N 1
ATOM 5883 C CA . ASP B 1 248 ? 18.781 -18.031 5.047 1 88.12 248 ASP B CA 1
ATOM 5884 C C . ASP B 1 248 ? 20.203 -17.703 4.582 1 88.12 248 ASP B C 1
ATOM 5886 O O . ASP B 1 248 ? 20.875 -18.562 4.02 1 88.12 248 ASP B O 1
ATOM 5890 N N . GLN B 1 249 ? 20.594 -16.5 4.895 1 86.38 249 GLN B N 1
ATOM 5891 C CA . GLN B 1 249 ? 21.891 -16.047 4.383 1 86.38 249 GLN B CA 1
ATOM 5892 C C . GLN B 1 249 ? 23.016 -16.891 4.965 1 86.38 249 GLN B C 1
ATOM 5894 O O . GLN B 1 249 ? 24 -17.188 4.273 1 86.38 249 GLN B O 1
ATOM 5899 N N . ALA B 1 250 ? 22.984 -17.219 6.223 1 82.5 250 ALA B N 1
ATOM 5900 C CA . ALA B 1 250 ? 24.016 -18.047 6.844 1 82.5 250 ALA B CA 1
ATOM 5901 C C . ALA B 1 250 ? 24.109 -19.406 6.156 1 82.5 250 ALA B C 1
ATOM 5903 O O . ALA B 1 250 ? 25.203 -19.938 5.996 1 82.5 250 ALA B O 1
ATOM 5904 N N . LYS B 1 251 ? 22.953 -19.906 5.77 1 84.38 251 LYS B N 1
ATOM 5905 C CA . LYS B 1 251 ? 22.922 -21.172 5.051 1 84.38 251 LYS B CA 1
ATOM 5906 C C . LYS B 1 251 ? 23.578 -21.047 3.682 1 84.38 251 LYS B C 1
ATOM 5908 O O . LYS B 1 251 ? 24.234 -21.984 3.219 1 84.38 251 LYS B O 1
ATOM 5913 N N . LYS B 1 252 ? 23.453 -19.969 3.08 1 85.62 252 LYS B N 1
ATOM 5914 C CA . LYS B 1 252 ? 24.031 -19.734 1.758 1 85.62 252 LYS B CA 1
ATOM 5915 C C . LYS B 1 252 ? 25.547 -19.703 1.82 1 85.62 252 LYS B C 1
ATOM 5917 O O . LYS B 1 252 ? 26.219 -20.031 0.841 1 85.62 252 LYS B O 1
ATOM 5922 N N . LEU B 1 253 ? 26.109 -19.328 2.967 1 80.62 253 LEU B N 1
ATOM 5923 C CA . LEU B 1 253 ? 27.547 -19.203 3.119 1 80.62 253 LEU B CA 1
ATOM 5924 C C . LEU B 1 253 ? 28.172 -20.531 3.547 1 80.62 253 LEU B C 1
ATOM 5926 O O . LEU B 1 253 ? 29.391 -20.672 3.555 1 80.62 253 LEU B O 1
ATOM 5930 N N . ASP B 1 254 ? 27.312 -21.484 3.818 1 84.25 254 ASP B N 1
ATOM 5931 C CA . ASP B 1 254 ? 27.766 -22.812 4.23 1 84.25 254 ASP B CA 1
ATOM 5932 C C . ASP B 1 254 ? 27.984 -23.719 3.023 1 84.25 254 ASP B C 1
ATOM 5934 O O . ASP B 1 254 ? 27.016 -24.141 2.379 1 84.25 254 ASP B O 1
ATOM 5938 N N . ASP B 1 255 ? 29.203 -24.109 2.842 1 86.06 255 ASP B N 1
ATOM 5939 C CA . ASP B 1 255 ? 29.562 -24.906 1.682 1 86.06 255 ASP B CA 1
ATOM 5940 C C . ASP B 1 255 ? 28.828 -26.25 1.698 1 86.06 255 ASP B C 1
ATOM 5942 O O . ASP B 1 255 ? 28.578 -26.844 0.644 1 86.06 255 ASP B O 1
ATOM 5946 N N . ARG B 1 256 ? 28.531 -26.781 2.938 1 86.81 256 ARG B N 1
ATOM 5947 C CA . ARG B 1 256 ? 27.875 -28.078 3.09 1 86.81 256 ARG B CA 1
ATOM 5948 C C . ARG B 1 256 ? 26.453 -28.031 2.551 1 86.81 256 ARG B C 1
ATOM 5950 O O . ARG B 1 256 ? 25.859 -29.078 2.252 1 86.81 256 ARG B O 1
ATOM 5957 N N . GLU B 1 257 ? 25.812 -26.672 2.287 1 89.38 257 GLU B N 1
ATOM 5958 C CA . GLU B 1 257 ? 24.406 -26.5 1.942 1 89.38 257 GLU B CA 1
ATOM 5959 C C . GLU B 1 257 ? 24.219 -26.188 0.459 1 89.38 257 GLU B C 1
ATOM 5961 O O . GLU B 1 257 ? 23.094 -26.062 -0.024 1 89.38 257 GLU B O 1
ATOM 5966 N N . ARG B 1 258 ? 25.25 -26.188 -0.299 1 91.75 258 ARG B N 1
ATOM 5967 C CA . ARG B 1 258 ? 25.219 -25.719 -1.684 1 91.75 258 ARG B CA 1
ATOM 5968 C C . ARG B 1 258 ? 24.312 -26.609 -2.535 1 91.75 258 ARG B C 1
ATOM 5970 O O . ARG B 1 258 ? 23.484 -26.094 -3.293 1 91.75 258 ARG B O 1
ATOM 5977 N N . ALA B 1 259 ? 24.453 -27.844 -2.377 1 90.5 259 ALA B N 1
ATOM 5978 C CA . ALA B 1 259 ? 23.656 -28.781 -3.162 1 90.5 259 ALA B CA 1
ATOM 5979 C C . ALA B 1 259 ? 22.172 -28.672 -2.818 1 90.5 259 ALA B C 1
ATOM 5981 O O . ALA B 1 259 ? 21.328 -28.703 -3.707 1 90.5 259 ALA B O 1
ATOM 5982 N N . SER B 1 260 ? 21.922 -28.609 -1.585 1 91.5 260 SER B N 1
ATOM 5983 C CA . SER B 1 260 ? 20.531 -28.5 -1.141 1 91.5 260 SER B CA 1
ATOM 5984 C C . SER B 1 260 ? 19.891 -27.219 -1.64 1 91.5 260 SER B C 1
ATOM 5986 O O . SER B 1 260 ? 18.719 -27.219 -2.043 1 91.5 260 SER B O 1
ATOM 5988 N N . ILE B 1 261 ? 20.594 -26.203 -1.605 1 93 261 ILE B N 1
ATOM 5989 C CA . ILE B 1 261 ? 20.109 -24.906 -2.068 1 93 261 ILE B CA 1
ATOM 5990 C C . ILE B 1 261 ? 19.781 -24.984 -3.561 1 93 261 ILE B C 1
ATOM 5992 O O . ILE B 1 261 ? 18.719 -24.531 -3.996 1 93 261 ILE B O 1
ATOM 5996 N N . PHE B 1 262 ? 20.688 -25.562 -4.305 1 94.44 262 PHE B N 1
ATOM 5997 C CA . PHE B 1 262 ? 20.516 -25.734 -5.742 1 94.44 262 PHE B CA 1
ATOM 5998 C C . PHE B 1 262 ? 19.281 -26.578 -6.039 1 94.44 262 PHE B C 1
ATOM 6000 O O . PHE B 1 262 ? 18.469 -26.219 -6.891 1 94.44 262 PHE B O 1
ATOM 6007 N N . GLU B 1 263 ? 19.094 -27.609 -5.301 1 91.75 263 GLU B N 1
ATOM 6008 C CA . GLU B 1 263 ? 17.953 -28.5 -5.484 1 91.75 263 GLU B CA 1
ATOM 6009 C C . GLU B 1 263 ? 16.641 -27.797 -5.145 1 91.75 263 GLU B C 1
ATOM 6011 O O . GLU B 1 263 ? 15.609 -28.062 -5.762 1 91.75 263 GLU B O 1
ATOM 6016 N N . ASP B 1 264 ? 16.688 -26.953 -4.148 1 91.31 264 ASP B N 1
ATOM 6017 C CA . ASP B 1 264 ? 15.516 -26.172 -3.793 1 91.31 264 ASP B CA 1
ATOM 6018 C C . ASP B 1 264 ? 15.039 -25.328 -4.973 1 91.31 264 ASP B C 1
ATOM 6020 O O . ASP B 1 264 ? 13.836 -25.266 -5.254 1 91.31 264 ASP B O 1
ATOM 6024 N N . HIS B 1 265 ? 15.961 -24.703 -5.645 1 94.94 265 HIS B N 1
ATOM 6025 C CA . HIS B 1 265 ? 15.633 -23.875 -6.793 1 94.94 265 HIS B CA 1
ATOM 6026 C C . HIS B 1 265 ? 15.07 -24.703 -7.938 1 94.94 265 HIS B C 1
ATOM 6028 O O . HIS B 1 265 ? 14.102 -24.312 -8.586 1 94.94 265 HIS B O 1
ATOM 6034 N N . LEU B 1 266 ? 15.703 -25.844 -8.164 1 93.81 266 LEU B N 1
ATOM 6035 C CA . LEU B 1 266 ? 15.242 -26.734 -9.227 1 93.81 266 LEU B CA 1
ATOM 6036 C C . LEU B 1 266 ? 13.836 -27.25 -8.93 1 93.81 266 LEU B C 1
ATOM 6038 O O . LEU B 1 266 ? 12.992 -27.312 -9.836 1 93.81 266 LEU B O 1
ATOM 6042 N N . SER B 1 267 ? 13.633 -27.562 -7.73 1 88.81 267 SER B N 1
ATOM 6043 C CA . SER B 1 267 ? 12.32 -28.062 -7.332 1 88.81 267 SER B CA 1
ATOM 6044 C C . SER B 1 267 ? 11.234 -27.016 -7.551 1 88.81 267 SER B C 1
ATOM 6046 O O . SER B 1 267 ? 10.148 -27.328 -8.047 1 88.81 267 SER B O 1
ATOM 6048 N N . LEU B 1 268 ? 11.516 -25.781 -7.215 1 88.88 268 LEU B N 1
ATOM 6049 C CA . LEU B 1 268 ? 10.57 -24.703 -7.41 1 88.88 268 LEU B CA 1
ATOM 6050 C C . LEU B 1 268 ? 10.359 -24.422 -8.891 1 88.88 268 LEU B C 1
ATOM 6052 O O . LEU B 1 268 ? 9.258 -24.062 -9.312 1 88.88 268 LEU B O 1
ATOM 6056 N N . THR B 1 269 ? 11.445 -24.531 -9.664 1 91.06 269 THR B N 1
ATOM 6057 C CA . THR B 1 269 ? 11.383 -24.344 -11.102 1 91.06 269 THR B CA 1
ATOM 6058 C C . THR B 1 269 ? 10.469 -25.375 -11.75 1 91.06 269 THR B C 1
ATOM 6060 O O . THR B 1 269 ? 9.672 -25.047 -12.633 1 91.06 269 THR B O 1
ATOM 6063 N N . ALA B 1 270 ? 10.656 -26.547 -11.367 1 84.06 270 ALA B N 1
ATOM 6064 C CA . ALA B 1 270 ? 9.945 -27.672 -11.953 1 84.06 270 ALA B CA 1
ATOM 6065 C C . ALA B 1 270 ? 8.5 -27.734 -11.453 1 84.06 270 ALA B C 1
ATOM 6067 O O . ALA B 1 270 ? 7.738 -28.609 -11.844 1 84.06 270 ALA B O 1
ATOM 6068 N N . ALA B 1 271 ? 8.375 -26.781 -10.625 1 74.06 271 ALA B N 1
ATOM 6069 C CA . ALA B 1 271 ? 7 -26.781 -10.125 1 74.06 271 ALA B CA 1
ATOM 6070 C C . ALA B 1 271 ? 5.996 -26.703 -11.273 1 74.06 271 ALA B C 1
ATOM 6072 O O . ALA B 1 271 ? 6.199 -25.953 -12.234 1 74.06 271 ALA B O 1
ATOM 6073 N N . PRO B 1 272 ? 5.258 -27.75 -11.461 1 57.31 272 PRO B N 1
ATOM 6074 C CA . PRO B 1 272 ? 4.367 -27.828 -12.617 1 57.31 272 PRO B CA 1
ATOM 6075 C C . PRO B 1 272 ? 3.525 -26.562 -12.805 1 57.31 272 PRO B C 1
ATOM 6077 O O . PRO B 1 272 ? 3.309 -25.812 -11.852 1 57.31 272 PRO B O 1
ATOM 6080 N N . VAL B 1 273 ? 3.59 -26.141 -14.117 1 56.41 273 VAL B N 1
ATOM 6081 C CA . VAL B 1 273 ? 2.682 -25.078 -14.539 1 56.41 273 VAL B CA 1
ATOM 6082 C C . VAL B 1 273 ? 1.285 -25.656 -14.766 1 56.41 273 VAL B C 1
ATOM 6084 O O . VAL B 1 273 ? 1.128 -26.859 -14.961 1 56.41 273 VAL B O 1
ATOM 6087 N N . GLN B 1 274 ? 0.245 -24.953 -14.578 1 42.31 274 GLN B N 1
ATOM 6088 C CA . GLN B 1 274 ? -1.146 -25.359 -14.758 1 42.31 274 GLN B CA 1
ATOM 6089 C C . GLN B 1 274 ? -1.338 -26.078 -16.094 1 42.31 274 GLN B C 1
ATOM 6091 O O . GLN B 1 274 ? -0.776 -25.672 -17.109 1 42.31 274 GLN B O 1
ATOM 6096 N N . ASP B 1 275 ? -1.74 -27.234 -16.188 1 42.78 275 ASP B N 1
ATOM 6097 C CA . ASP B 1 275 ? -2.119 -27.781 -17.469 1 42.78 275 ASP B CA 1
ATOM 6098 C C . ASP B 1 275 ? -2.992 -26.812 -18.266 1 42.78 275 ASP B C 1
ATOM 6100 O O . ASP B 1 275 ? -3.951 -26.25 -17.719 1 42.78 275 ASP B O 1
ATOM 6104 N N . GLY B 1 276 ? -2.826 -26.578 -19.375 1 46.62 276 GLY B N 1
ATOM 6105 C CA . GLY B 1 276 ? -3.465 -25.625 -20.281 1 46.62 276 GLY B CA 1
ATOM 6106 C C . GLY B 1 276 ? -2.93 -24.219 -20.141 1 46.62 276 GLY B C 1
ATOM 6107 O O . GLY B 1 276 ? -3.207 -23.359 -20.984 1 46.62 276 GLY B O 1
ATOM 6108 N N . ALA B 1 277 ? -2.48 -23.953 -18.828 1 50.84 277 ALA B N 1
ATOM 6109 C CA . ALA B 1 277 ? -1.807 -22.656 -18.781 1 50.84 277 ALA B CA 1
ATOM 6110 C C . ALA B 1 277 ? -0.479 -22.703 -19.531 1 50.84 277 ALA B C 1
ATOM 6112 O O . ALA B 1 277 ? 0.106 -23.781 -19.703 1 50.84 277 ALA B O 1
ATOM 6113 N N . LYS B 1 278 ? -0.407 -21.688 -20.094 1 63.28 278 LYS B N 1
ATOM 6114 C CA . LYS B 1 278 ? 0.852 -21.625 -20.828 1 63.28 278 LYS B CA 1
ATOM 6115 C C . LYS B 1 278 ? 2.045 -21.812 -19.906 1 63.28 278 LYS B C 1
ATOM 6117 O O . LYS B 1 278 ? 2.105 -21.203 -18.828 1 63.28 278 LYS B O 1
ATOM 6122 N N . ARG B 1 279 ? 2.564 -22.844 -20.016 1 77.69 279 ARG B N 1
ATOM 6123 C CA . ARG B 1 279 ? 3.85 -23.062 -19.359 1 77.69 279 ARG B CA 1
ATOM 6124 C C . ARG B 1 279 ? 4.703 -21.797 -19.406 1 77.69 279 ARG B C 1
ATOM 6126 O O . ARG B 1 279 ? 4.684 -21.062 -20.391 1 77.69 279 ARG B O 1
ATOM 6133 N N . PRO B 1 280 ? 5.348 -21.594 -18.203 1 89.88 280 PRO B N 1
ATOM 6134 C CA . PRO B 1 280 ? 6.207 -20.406 -18.25 1 89.88 280 PRO B CA 1
ATOM 6135 C C . PRO B 1 280 ? 7.258 -20.484 -19.359 1 89.88 280 PRO B C 1
ATOM 6137 O O . PRO B 1 280 ? 7.816 -21.562 -19.609 1 89.88 280 PRO B O 1
ATOM 6140 N N . ASP B 1 281 ? 7.316 -19.453 -20.016 1 92.88 281 ASP B N 1
ATOM 6141 C CA . ASP B 1 281 ? 8.359 -19.359 -21.031 1 92.88 281 ASP B CA 1
ATOM 6142 C C . ASP B 1 281 ? 9.719 -19.094 -20.391 1 92.88 281 ASP B C 1
ATOM 6144 O O . ASP B 1 281 ? 10.742 -19.578 -20.875 1 92.88 281 ASP B O 1
ATOM 6148 N N . ILE B 1 282 ? 9.664 -18.344 -19.297 1 95.94 282 ILE B N 1
ATOM 6149 C CA . ILE B 1 282 ? 10.898 -17.984 -18.609 1 95.94 282 ILE B CA 1
ATOM 6150 C C . ILE B 1 282 ? 10.734 -18.219 -17.109 1 95.94 282 ILE B C 1
ATOM 6152 O O . ILE B 1 282 ? 9.664 -17.984 -16.547 1 95.94 282 ILE B O 1
ATOM 6156 N N . VAL B 1 283 ? 11.727 -18.766 -16.516 1 96.75 283 VAL B N 1
ATOM 6157 C CA . VAL B 1 283 ? 11.828 -18.906 -15.078 1 96.75 283 VAL B CA 1
ATOM 6158 C C . VAL B 1 283 ? 12.953 -18.016 -14.547 1 96.75 283 VAL B C 1
ATOM 6160 O O . VAL B 1 283 ? 14.047 -17.984 -15.109 1 96.75 283 VAL B O 1
ATOM 6163 N N . VAL B 1 284 ? 12.68 -17.281 -13.492 1 98.44 284 VAL B N 1
ATOM 6164 C CA . VAL B 1 284 ? 13.656 -16.328 -12.977 1 98.44 284 VAL B CA 1
ATOM 6165 C C . VAL B 1 284 ? 14.039 -16.688 -11.547 1 98.44 284 VAL B C 1
ATOM 6167 O O . VAL B 1 284 ? 13.172 -16.828 -10.68 1 98.44 284 VAL B O 1
ATOM 6170 N N . TRP B 1 285 ? 15.352 -16.922 -11.297 1 98.5 285 TRP B N 1
ATOM 6171 C CA . TRP B 1 285 ? 15.914 -17.141 -9.977 1 98.5 285 TRP B CA 1
ATOM 6172 C C . TRP B 1 285 ? 16.531 -15.859 -9.43 1 98.5 285 TRP B C 1
ATOM 6174 O O . TRP B 1 285 ? 17.016 -15.023 -10.195 1 98.5 285 TRP B O 1
ATOM 6184 N N . PRO B 1 286 ? 16.562 -15.734 -8.086 1 98.19 286 PRO B N 1
ATOM 6185 C CA . PRO B 1 286 ? 17.125 -14.523 -7.469 1 98.19 286 PRO B CA 1
ATOM 6186 C C . PRO B 1 286 ? 18.641 -14.438 -7.617 1 98.19 286 PRO B C 1
ATOM 6188 O O . PRO B 1 286 ? 19.25 -15.273 -8.289 1 98.19 286 PRO B O 1
ATOM 6191 N N . GLU B 1 287 ? 19.156 -13.375 -7.039 1 97.25 287 GLU B N 1
ATOM 6192 C CA . GLU B 1 287 ? 20.594 -13.102 -7.016 1 97.25 287 GLU B CA 1
ATOM 6193 C C . GLU B 1 287 ? 21.359 -14.219 -6.312 1 97.25 287 GLU B C 1
ATOM 6195 O O . GLU B 1 287 ? 20.922 -14.727 -5.273 1 97.25 287 GLU B O 1
ATOM 6200 N N . THR B 1 288 ? 22.469 -14.641 -6.867 1 94 288 THR B N 1
ATOM 6201 C CA . THR B 1 288 ? 23.406 -15.617 -6.312 1 94 288 THR B CA 1
ATOM 6202 C C . THR B 1 288 ? 22.672 -16.906 -5.914 1 94 288 THR B C 1
ATOM 6204 O O . THR B 1 288 ? 22.922 -17.469 -4.852 1 94 288 THR B O 1
ATOM 6207 N N . SER B 1 289 ? 21.75 -17.297 -6.684 1 95.12 289 SER B N 1
ATOM 6208 C CA . SER B 1 289 ? 20.969 -18.5 -6.445 1 95.12 289 SER B CA 1
ATOM 6209 C C . SER B 1 289 ? 21.828 -19.75 -6.656 1 95.12 289 SER B C 1
ATOM 6211 O O . SER B 1 289 ? 21.609 -20.781 -6.016 1 95.12 289 SER B O 1
ATOM 6213 N N . ILE B 1 290 ? 22.75 -19.625 -7.617 1 92.44 290 ILE B N 1
ATOM 6214 C CA . ILE B 1 290 ? 23.688 -20.719 -7.859 1 92.44 290 ILE B CA 1
ATOM 6215 C C . ILE B 1 290 ? 24.922 -20.547 -6.984 1 92.44 290 ILE B C 1
ATOM 6217 O O . ILE B 1 290 ? 25.766 -19.672 -7.254 1 92.44 290 ILE B O 1
ATOM 6221 N N . PRO B 1 291 ? 25.016 -21.359 -5.973 1 86.62 291 PRO B N 1
ATOM 6222 C CA . PRO B 1 291 ? 26.031 -21.109 -4.941 1 86.62 291 PRO B CA 1
ATOM 6223 C C . PRO B 1 291 ? 27.391 -21.688 -5.293 1 86.62 291 PRO B C 1
ATOM 6225 O O . PRO B 1 291 ? 28.109 -22.188 -4.41 1 86.62 291 PRO B O 1
ATOM 6228 N N . PHE B 1 292 ? 27.734 -21.938 -6.52 1 88.25 292 PHE B N 1
ATOM 6229 C CA . PHE B 1 292 ? 29.016 -22.422 -7.031 1 88.25 292 PHE B CA 1
ATOM 6230 C C . PHE B 1 292 ? 29.25 -21.922 -8.453 1 88.25 292 PHE B C 1
ATOM 6232 O O . PHE B 1 292 ? 28.375 -21.297 -9.047 1 88.25 292 PHE B O 1
ATOM 6239 N N . ILE B 1 293 ? 30.453 -22.109 -8.898 1 90.94 293 ILE B N 1
ATOM 6240 C CA . ILE B 1 293 ? 30.797 -21.703 -10.258 1 90.94 293 ILE B CA 1
ATOM 6241 C C . ILE B 1 293 ? 30.156 -22.656 -11.258 1 90.94 293 ILE B C 1
ATOM 6243 O O . ILE B 1 293 ? 30.625 -23.797 -11.422 1 90.94 293 ILE B O 1
ATOM 6247 N N . LEU B 1 294 ? 29.172 -22.156 -11.922 1 92.19 294 LEU B N 1
ATOM 6248 C CA . LEU B 1 294 ? 28.312 -23 -12.758 1 92.19 294 LEU B CA 1
ATOM 6249 C C . LEU B 1 294 ? 29.125 -23.609 -13.898 1 92.19 294 LEU B C 1
ATOM 6251 O O . LEU B 1 294 ? 28.938 -24.797 -14.227 1 92.19 294 LEU B O 1
ATOM 6255 N N . THR B 1 295 ? 30.031 -22.844 -14.5 1 91.06 295 THR B N 1
ATOM 6256 C CA . THR B 1 295 ? 30.812 -23.312 -15.648 1 91.06 295 THR B CA 1
ATOM 6257 C C . THR B 1 295 ? 31.75 -24.438 -15.25 1 91.06 295 THR B C 1
ATOM 6259 O O . THR B 1 295 ? 32.219 -25.203 -16.094 1 91.06 295 THR B O 1
ATOM 6262 N N . ASP B 1 296 ? 32 -24.547 -13.984 1 90.88 296 ASP B N 1
ATOM 6263 C CA . ASP B 1 296 ? 32.875 -25.625 -13.477 1 90.88 296 ASP B CA 1
ATOM 6264 C C . ASP B 1 296 ? 32.031 -26.844 -13.086 1 90.88 296 ASP B C 1
ATOM 6266 O O . ASP B 1 296 ? 32.594 -27.859 -12.641 1 90.88 296 ASP B O 1
ATOM 6270 N N . ASN B 1 297 ? 30.781 -26.766 -13.227 1 92.44 297 ASN B N 1
ATOM 6271 C CA . ASN B 1 297 ? 29.906 -27.844 -12.812 1 92.44 297 ASN B CA 1
ATOM 6272 C C . ASN B 1 297 ? 28.953 -28.266 -13.93 1 92.44 297 ASN B C 1
ATOM 6274 O O . ASN B 1 297 ? 27.75 -28 -13.867 1 92.44 297 ASN B O 1
ATOM 6278 N N . PRO B 1 298 ? 29.453 -29 -14.867 1 91.75 298 PRO B N 1
ATOM 6279 C CA . PRO B 1 298 ? 28.609 -29.422 -16 1 91.75 298 PRO B CA 1
ATOM 6280 C C . PRO B 1 298 ? 27.406 -30.234 -15.562 1 91.75 298 PRO B C 1
ATOM 6282 O O . PRO B 1 298 ? 26.344 -30.172 -16.203 1 91.75 298 PRO B O 1
ATOM 6285 N N . ASP B 1 299 ? 27.516 -30.922 -14.492 1 93.19 299 ASP B N 1
ATOM 6286 C CA . ASP B 1 299 ? 26.391 -31.688 -13.977 1 93.19 299 ASP B CA 1
ATOM 6287 C C . ASP B 1 299 ? 25.234 -30.781 -13.594 1 93.19 299 ASP B C 1
ATOM 6289 O O . ASP B 1 299 ? 24.062 -31.141 -13.766 1 93.19 299 ASP B O 1
ATOM 6293 N N . ALA B 1 300 ? 25.594 -29.672 -13.031 1 94.81 300 ALA B N 1
ATOM 6294 C CA . ALA B 1 300 ? 24.562 -28.719 -12.664 1 94.81 300 ALA B CA 1
ATOM 6295 C C . ALA B 1 300 ? 23.812 -28.219 -13.898 1 94.81 300 ALA B C 1
ATOM 6297 O O . ALA B 1 300 ? 22.594 -28.047 -13.875 1 94.81 300 ALA B O 1
ATOM 6298 N N . LEU B 1 301 ? 24.484 -27.969 -14.969 1 95.81 301 LEU B N 1
ATOM 6299 C CA . LEU B 1 301 ? 23.875 -27.531 -16.219 1 95.81 301 LEU B CA 1
ATOM 6300 C C . LEU B 1 301 ? 22.953 -28.625 -16.766 1 95.81 301 LEU B C 1
ATOM 6302 O O . LEU B 1 301 ? 21.875 -28.328 -17.281 1 95.81 301 LEU B O 1
ATOM 6306 N N . ALA B 1 302 ? 23.453 -29.812 -16.641 1 95.25 302 ALA B N 1
ATOM 6307 C CA . ALA B 1 302 ? 22.641 -30.953 -17.094 1 95.25 302 ALA B CA 1
ATOM 6308 C C . ALA B 1 302 ? 21.344 -31.047 -16.281 1 95.25 302 ALA B C 1
ATOM 6310 O O . ALA B 1 302 ? 20.281 -31.359 -16.812 1 95.25 302 ALA B O 1
ATOM 6311 N N . ARG B 1 303 ? 21.484 -30.859 -15.016 1 94.94 303 ARG B N 1
ATOM 6312 C CA . ARG B 1 303 ? 20.312 -30.906 -14.141 1 94.94 303 ARG B CA 1
ATOM 6313 C C . ARG B 1 303 ? 19.312 -29.812 -14.5 1 94.94 303 ARG B C 1
ATOM 6315 O O . ARG B 1 303 ? 18.094 -30.031 -14.469 1 94.94 303 ARG B O 1
ATOM 6322 N N . ILE B 1 304 ? 19.812 -28.609 -14.75 1 96.38 304 ILE B N 1
ATOM 6323 C CA . ILE B 1 304 ? 18.953 -27.516 -15.18 1 96.38 304 ILE B CA 1
ATOM 6324 C C . ILE B 1 304 ? 18.219 -27.891 -16.453 1 96.38 304 ILE B C 1
ATOM 6326 O O . ILE B 1 304 ? 17.016 -27.688 -16.578 1 96.38 304 ILE B O 1
ATOM 6330 N N . ALA B 1 305 ? 18.938 -28.5 -17.406 1 95.81 305 ALA B N 1
ATOM 6331 C CA . ALA B 1 305 ? 18.344 -28.938 -18.672 1 95.81 305 ALA B CA 1
ATOM 6332 C C . ALA B 1 305 ? 17.25 -29.969 -18.438 1 95.81 305 ALA B C 1
ATOM 6334 O O . ALA B 1 305 ? 16.25 -30 -19.172 1 95.81 305 ALA B O 1
ATOM 6335 N N . ASP B 1 306 ? 17.453 -30.781 -17.469 1 94.44 306 ASP B N 1
ATOM 6336 C CA . ASP B 1 306 ? 16.5 -31.844 -17.172 1 94.44 306 ASP B CA 1
ATOM 6337 C C . ASP B 1 306 ? 15.172 -31.266 -16.672 1 94.44 306 ASP B C 1
ATOM 6339 O O . ASP B 1 306 ? 14.109 -31.844 -16.875 1 94.44 306 ASP B O 1
ATOM 6343 N N . VAL B 1 307 ? 15.297 -30.172 -15.984 1 92.5 307 VAL B N 1
ATOM 6344 C CA . VAL B 1 307 ? 14.117 -29.609 -15.336 1 92.5 307 VAL B CA 1
ATOM 6345 C C . VAL B 1 307 ? 13.398 -28.672 -16.297 1 92.5 307 VAL B C 1
ATOM 6347 O O . VAL B 1 307 ? 12.164 -28.562 -16.281 1 92.5 307 VAL B O 1
ATOM 6350 N N . LEU B 1 308 ? 14.141 -28 -17.188 1 93.69 308 LEU B N 1
ATOM 6351 C CA . LEU B 1 308 ? 13.531 -27.078 -18.125 1 93.69 308 LEU B CA 1
ATOM 6352 C C . LEU B 1 308 ? 12.82 -27.828 -19.25 1 93.69 308 LEU B C 1
ATOM 6354 O O . LEU B 1 308 ? 13.312 -28.844 -19.734 1 93.69 308 LEU B O 1
ATOM 6358 N N . GLN B 1 309 ? 11.68 -27.422 -19.578 1 89.56 309 GLN B N 1
ATOM 6359 C CA . GLN B 1 309 ? 10.945 -27.969 -20.703 1 89.56 309 GLN B CA 1
ATOM 6360 C C . GLN B 1 309 ? 11.359 -27.312 -22.016 1 89.56 309 GLN B C 1
ATOM 6362 O O . GLN B 1 309 ? 12.086 -26.312 -22 1 89.56 309 GLN B O 1
ATOM 6367 N N . ASP B 1 310 ? 10.891 -27.906 -23.125 1 90.44 310 ASP B N 1
ATOM 6368 C CA . ASP B 1 310 ? 11.273 -27.422 -24.438 1 90.44 310 ASP B CA 1
ATOM 6369 C C . ASP B 1 310 ? 10.898 -25.953 -24.625 1 90.44 310 ASP B C 1
ATOM 6371 O O . ASP B 1 310 ? 9.742 -25.578 -24.406 1 90.44 310 ASP B O 1
ATOM 6375 N N . GLY B 1 311 ? 11.859 -25.172 -24.969 1 91.88 311 GLY B N 1
ATOM 6376 C CA . GLY B 1 311 ? 11.617 -23.766 -25.234 1 91.88 311 GLY B CA 1
ATOM 6377 C C . GLY B 1 311 ? 11.703 -22.875 -24 1 91.88 311 GLY B C 1
ATOM 6378 O O . GLY B 1 311 ? 11.734 -21.656 -24.109 1 91.88 311 GLY B O 1
ATOM 6379 N N . GLN B 1 312 ? 11.773 -23.453 -22.859 1 94.56 312 GLN B N 1
ATOM 6380 C CA . GLN B 1 312 ? 11.859 -22.688 -21.625 1 94.56 312 GLN B CA 1
ATOM 6381 C C . GLN B 1 312 ? 13.266 -22.141 -21.406 1 94.56 312 GLN B C 1
ATOM 6383 O O . GLN B 1 312 ? 14.242 -22.734 -21.859 1 94.56 312 GLN B O 1
ATOM 6388 N N . VAL B 1 313 ? 13.328 -21 -20.75 1 97.12 313 VAL B N 1
ATOM 6389 C CA . VAL B 1 313 ? 14.602 -20.328 -20.469 1 97.12 313 VAL B CA 1
ATOM 6390 C C . VAL B 1 313 ? 14.695 -20.016 -18.969 1 97.12 313 VAL B C 1
ATOM 6392 O O . VAL B 1 313 ? 13.719 -19.594 -18.359 1 97.12 313 VAL B O 1
ATOM 6395 N N . LEU B 1 314 ? 15.844 -20.297 -18.406 1 97.81 314 LEU B N 1
ATOM 6396 C CA . LEU B 1 314 ? 16.125 -19.922 -17.031 1 97.81 314 LEU B CA 1
ATOM 6397 C C . LEU B 1 314 ? 17.016 -18.672 -16.969 1 97.81 314 LEU B C 1
ATOM 6399 O O . LEU B 1 314 ? 18.047 -18.625 -17.625 1 97.81 314 LEU B O 1
ATOM 6403 N N . VAL B 1 315 ? 16.547 -17.672 -16.328 1 98.44 315 VAL B N 1
ATOM 6404 C CA . VAL B 1 315 ? 17.359 -16.5 -16 1 98.44 315 VAL B CA 1
ATOM 6405 C C . VAL B 1 315 ? 17.734 -16.547 -14.516 1 98.44 315 VAL B C 1
ATOM 6407 O O . VAL B 1 315 ? 16.875 -16.359 -13.648 1 98.44 315 VAL B O 1
ATOM 6410 N N . ALA B 1 316 ? 19 -16.75 -14.203 1 98.12 316 ALA B N 1
ATOM 6411 C CA . ALA B 1 316 ? 19.375 -17.062 -12.836 1 98.12 316 ALA B CA 1
ATOM 6412 C C . ALA B 1 316 ? 20.578 -16.234 -12.391 1 98.12 316 ALA B C 1
ATOM 6414 O O . ALA B 1 316 ? 21.516 -16.016 -13.172 1 98.12 316 ALA B O 1
ATOM 6415 N N . GLY B 1 317 ? 20.516 -15.758 -11.164 1 97.56 317 GLY B N 1
ATOM 6416 C CA . GLY B 1 317 ? 21.688 -15.133 -10.562 1 97.56 317 GLY B CA 1
ATOM 6417 C C . GLY B 1 317 ? 22.75 -16.141 -10.18 1 97.56 317 GLY B C 1
ATOM 6418 O O . GLY B 1 317 ? 22.453 -17.188 -9.625 1 97.56 317 GLY B O 1
ATOM 6419 N N . ALA B 1 318 ? 24.031 -15.781 -10.484 1 95.69 318 ALA B N 1
ATOM 6420 C CA . ALA B 1 318 ? 25.172 -16.656 -10.211 1 95.69 318 ALA B CA 1
ATOM 6421 C C . ALA B 1 318 ? 26.469 -15.836 -10.078 1 95.69 318 ALA B C 1
ATOM 6423 O O . ALA B 1 318 ? 26.484 -14.641 -10.359 1 95.69 318 ALA B O 1
ATOM 6424 N N . VAL B 1 319 ? 27.469 -16.531 -9.547 1 92.62 319 VAL B N 1
ATOM 6425 C CA . VAL B 1 319 ? 28.812 -15.961 -9.555 1 92.62 319 VAL B CA 1
ATOM 6426 C C . VAL B 1 319 ? 29.578 -16.469 -10.773 1 92.62 319 VAL B C 1
ATOM 6428 O O . VAL B 1 319 ? 29.594 -17.672 -11.047 1 92.62 319 VAL B O 1
ATOM 6431 N N . ARG B 1 320 ? 30.062 -15.539 -11.492 1 93.44 320 ARG B N 1
ATOM 6432 C CA . ARG B 1 320 ? 30.859 -15.875 -12.672 1 93.44 320 ARG B CA 1
ATOM 6433 C C . ARG B 1 320 ? 32.344 -15.648 -12.406 1 93.44 320 ARG B C 1
ATOM 6435 O O . ARG B 1 320 ? 32.719 -14.695 -11.727 1 93.44 320 ARG B O 1
ATOM 6442 N N . VAL B 1 321 ? 33.156 -16.547 -12.938 1 91.06 321 VAL B N 1
ATOM 6443 C CA . VAL B 1 321 ? 34.594 -16.422 -12.797 1 91.06 321 VAL B CA 1
ATOM 6444 C C . VAL B 1 321 ? 35.25 -16.219 -14.164 1 91.06 321 VAL B C 1
ATOM 6446 O O . VAL B 1 321 ? 34.812 -16.812 -15.156 1 91.06 321 VAL B O 1
ATOM 6449 N N . GLU B 1 322 ? 36.094 -15.336 -14.211 1 89.12 322 GLU B N 1
ATOM 6450 C CA . GLU B 1 322 ? 36.906 -15.07 -15.414 1 89.12 322 GLU B CA 1
ATOM 6451 C C . GLU B 1 322 ? 38.406 -15.211 -15.133 1 89.12 322 GLU B C 1
ATOM 6453 O O . GLU B 1 322 ? 38.906 -14.672 -14.141 1 89.12 322 GLU B O 1
ATOM 6458 N N . ASP B 1 323 ? 39.031 -15.992 -16 1 85.25 323 ASP B N 1
ATOM 6459 C CA . ASP B 1 323 ? 40.469 -16.109 -15.898 1 85.25 323 ASP B CA 1
ATOM 6460 C C . ASP B 1 323 ? 41.156 -14.828 -16.328 1 85.25 323 ASP B C 1
ATOM 6462 O O . ASP B 1 323 ? 40.969 -14.367 -17.453 1 85.25 323 ASP B O 1
ATOM 6466 N N . ALA B 1 324 ? 41.969 -14.203 -15.422 1 80.31 324 ALA B N 1
ATOM 6467 C CA . ALA B 1 324 ? 42.594 -12.914 -15.695 1 80.31 324 ALA B CA 1
ATOM 6468 C C . ALA B 1 324 ? 43.969 -13.094 -16.328 1 80.31 324 ALA B C 1
ATOM 6470 O O . ALA B 1 324 ? 44.688 -12.125 -16.531 1 80.31 324 ALA B O 1
ATOM 6471 N N . GLY B 1 325 ? 44.312 -14.227 -16.719 1 76.25 325 GLY B N 1
ATOM 6472 C CA . GLY B 1 325 ? 45.594 -14.469 -17.344 1 76.25 325 GLY B CA 1
ATOM 6473 C C . GLY B 1 325 ? 46.625 -15.102 -16.422 1 76.25 325 GLY B C 1
ATOM 6474 O O . GLY B 1 325 ? 46.375 -15.195 -15.211 1 76.25 325 GLY B O 1
ATOM 6475 N N . ALA B 1 326 ? 47.844 -15.578 -17.031 1 76.94 326 ALA B N 1
ATOM 6476 C CA . ALA B 1 326 ? 48.875 -16.312 -16.312 1 76.94 326 ALA B CA 1
ATOM 6477 C C . ALA B 1 326 ? 49.469 -15.469 -15.195 1 76.94 326 ALA B C 1
ATOM 6479 O O . ALA B 1 326 ? 49.875 -14.328 -15.422 1 76.94 326 ALA B O 1
ATOM 6480 N N . GLY B 1 327 ? 49.406 -15.945 -13.93 1 77 327 GLY B N 1
ATOM 6481 C CA . GLY B 1 327 ? 50.031 -15.312 -12.773 1 77 327 GLY B CA 1
ATOM 6482 C C . GLY B 1 327 ? 49.094 -14.359 -12.047 1 77 327 GLY B C 1
ATOM 6483 O O . GLY B 1 327 ? 49.438 -13.828 -10.992 1 77 327 GLY B O 1
ATOM 6484 N N . LEU B 1 328 ? 47.938 -14.031 -12.688 1 79 328 LEU B N 1
ATOM 6485 C CA . LEU B 1 328 ? 47 -13.117 -12.039 1 79 328 LEU B CA 1
ATOM 6486 C C . LEU B 1 328 ? 45.844 -13.875 -11.383 1 79 328 LEU B C 1
ATOM 6488 O O . LEU B 1 328 ? 45.438 -14.93 -11.883 1 79 328 LEU B O 1
ATOM 6492 N N . PRO B 1 329 ? 45.406 -13.414 -10.297 1 82.06 329 PRO B N 1
ATOM 6493 C CA . PRO B 1 329 ? 44.25 -14.062 -9.68 1 82.06 329 PRO B CA 1
ATOM 6494 C C . PRO B 1 329 ? 42.969 -13.922 -10.516 1 82.06 329 PRO B C 1
ATOM 6496 O O . PRO B 1 329 ? 42.812 -12.922 -11.219 1 82.06 329 PRO B O 1
ATOM 6499 N N . PRO B 1 330 ? 42.125 -14.922 -10.461 1 87.38 330 PRO B N 1
ATOM 6500 C CA . PRO B 1 330 ? 40.875 -14.852 -11.227 1 87.38 330 PRO B CA 1
ATOM 6501 C C . PRO B 1 330 ? 39.969 -13.711 -10.766 1 87.38 330 PRO B C 1
ATOM 6503 O O . PRO B 1 330 ? 40.094 -13.25 -9.625 1 87.38 330 PRO B O 1
ATOM 6506 N N . ARG B 1 331 ? 39.156 -13.227 -11.688 1 90.25 331 ARG B N 1
ATOM 6507 C CA . ARG B 1 331 ? 38.125 -12.211 -11.375 1 90.25 331 ARG B CA 1
ATOM 6508 C C . ARG B 1 331 ? 36.781 -12.852 -11.18 1 90.25 331 ARG B C 1
ATOM 6510 O O . ARG B 1 331 ? 36.406 -13.781 -11.898 1 90.25 331 ARG B O 1
ATOM 6517 N N . TYR B 1 332 ? 36.125 -12.398 -10.203 1 91.19 332 TYR B N 1
ATOM 6518 C CA . TYR B 1 332 ? 34.781 -12.883 -9.914 1 91.19 332 TYR B CA 1
ATOM 6519 C C . TYR B 1 332 ? 33.75 -11.789 -10.156 1 91.19 332 TYR B C 1
ATOM 6521 O O . TYR B 1 332 ? 34 -10.609 -9.867 1 91.19 332 TYR B O 1
ATOM 6529 N N . TYR B 1 333 ? 32.594 -12.18 -10.719 1 94.12 333 TYR B N 1
ATOM 6530 C CA . TYR B 1 333 ? 31.516 -11.242 -11.023 1 94.12 333 TYR B CA 1
ATOM 6531 C C . TYR B 1 333 ? 30.203 -11.727 -10.438 1 94.12 333 TYR B C 1
ATOM 6533 O O . TYR B 1 333 ? 29.938 -12.93 -10.375 1 94.12 333 TYR B O 1
ATOM 6541 N N . ASN B 1 334 ? 29.391 -10.82 -9.859 1 95.5 334 ASN B N 1
ATOM 6542 C CA . ASN B 1 334 ? 27.969 -11.062 -9.625 1 95.5 334 ASN B CA 1
ATOM 6543 C C . ASN B 1 334 ? 27.156 -10.945 -10.922 1 95.5 334 ASN B C 1
ATOM 6545 O O . ASN B 1 334 ? 27.062 -9.867 -11.5 1 95.5 334 ASN B O 1
ATOM 6549 N N . SER B 1 335 ? 26.594 -12.086 -11.336 1 96.94 335 SER B N 1
ATOM 6550 C CA . SER B 1 335 ? 26.109 -12.125 -12.711 1 96.94 335 SER B CA 1
ATOM 6551 C C . SER B 1 335 ? 24.703 -12.703 -12.781 1 96.94 335 SER B C 1
ATOM 6553 O O . SER B 1 335 ? 24.219 -13.305 -11.82 1 96.94 335 SER B O 1
ATOM 6555 N N . VAL B 1 336 ? 24.062 -12.477 -13.898 1 97.62 336 VAL B N 1
ATOM 6556 C CA . VAL B 1 336 ? 22.859 -13.156 -14.352 1 97.62 336 VAL B CA 1
ATOM 6557 C C . VAL B 1 336 ? 23.172 -14.008 -15.578 1 97.62 336 VAL B C 1
ATOM 6559 O O . VAL B 1 336 ? 23.797 -13.531 -16.531 1 97.62 336 VAL B O 1
ATOM 6562 N N . TYR B 1 337 ? 22.797 -15.258 -15.539 1 97.62 337 TYR B N 1
ATOM 6563 C CA . TYR B 1 337 ? 22.922 -16.141 -16.688 1 97.62 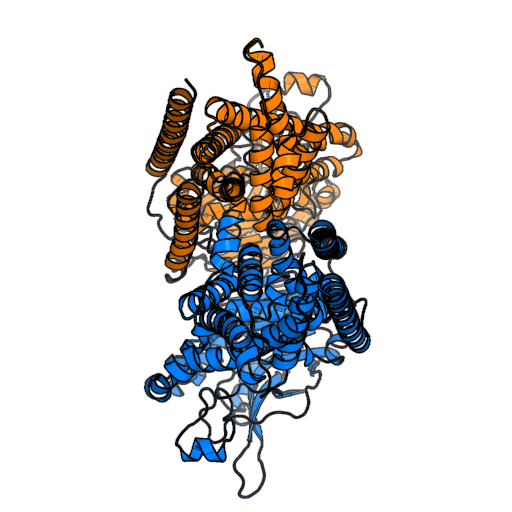337 TYR B CA 1
ATOM 6564 C C . TYR B 1 337 ? 21.578 -16.391 -17.344 1 97.62 337 TYR B C 1
ATOM 6566 O O . TYR B 1 337 ? 20.547 -16.484 -16.656 1 97.62 337 TYR B O 1
ATOM 6574 N N . VAL B 1 338 ? 21.562 -16.469 -18.641 1 98 338 VAL B N 1
ATOM 6575 C CA . VAL B 1 338 ? 20.438 -17 -19.406 1 98 338 VAL B CA 1
ATOM 6576 C C . VAL B 1 338 ? 20.766 -18.406 -19.891 1 98 338 VAL B C 1
ATOM 6578 O O . VAL B 1 338 ? 21.719 -18.609 -20.641 1 98 338 VAL B O 1
ATOM 6581 N N . ILE B 1 339 ? 20 -19.375 -19.453 1 97.69 339 ILE B N 1
ATOM 6582 C CA . ILE B 1 339 ? 20.266 -20.781 -19.766 1 97.69 339 ILE B CA 1
ATOM 6583 C C . ILE B 1 339 ? 19.062 -21.375 -20.516 1 97.69 339 ILE B C 1
ATOM 6585 O O . ILE B 1 339 ? 17.922 -21.25 -20.062 1 97.69 339 ILE B O 1
ATOM 6589 N N . ASP B 1 340 ? 19.312 -22.031 -21.641 1 97.12 340 ASP B N 1
ATOM 6590 C CA . ASP B 1 340 ? 18.203 -22.578 -22.422 1 97.12 340 ASP B CA 1
ATOM 6591 C C . ASP B 1 340 ? 17.891 -24.016 -21.984 1 97.12 340 ASP B C 1
ATOM 6593 O O . ASP B 1 340 ? 18.469 -24.516 -21.016 1 97.12 340 ASP B O 1
ATOM 6597 N N . ASP B 1 341 ? 16.891 -24.641 -22.656 1 95.88 341 ASP B N 1
ATOM 6598 C CA . ASP B 1 341 ? 16.375 -25.953 -22.25 1 95.88 341 ASP B CA 1
ATOM 6599 C C . ASP B 1 341 ? 17.359 -27.062 -22.594 1 95.88 341 ASP B C 1
ATOM 6601 O O . ASP B 1 341 ? 17.141 -28.219 -22.234 1 95.88 341 ASP B O 1
ATOM 6605 N N . ARG B 1 342 ? 18.547 -26.781 -23.234 1 95.38 342 ARG B N 1
ATOM 6606 C CA . ARG B 1 342 ? 19.594 -27.75 -23.5 1 95.38 342 ARG B CA 1
ATOM 6607 C C . ARG B 1 342 ? 20.734 -27.625 -22.5 1 95.38 342 ARG B C 1
ATOM 6609 O O . ARG B 1 342 ? 21.75 -28.312 -22.594 1 95.38 342 ARG B O 1
ATOM 6616 N N . GLY B 1 343 ? 20.5 -26.641 -21.578 1 95.44 343 GLY B N 1
ATOM 6617 C CA . GLY B 1 343 ? 21.516 -26.438 -20.562 1 95.44 343 GLY B CA 1
ATOM 6618 C C . GLY B 1 343 ? 22.672 -25.594 -21.047 1 95.44 343 GLY B C 1
ATOM 6619 O O . GLY B 1 343 ? 23.797 -25.734 -20.562 1 95.44 343 GLY B O 1
ATOM 6620 N N . GLN B 1 344 ? 22.484 -24.859 -22.078 1 96 344 GLN B N 1
ATOM 6621 C CA . GLN B 1 344 ? 23.516 -23.969 -22.594 1 96 344 GLN B CA 1
ATOM 6622 C C . GLN B 1 344 ? 23.328 -22.531 -22.094 1 96 344 GLN B C 1
ATOM 6624 O O . GLN B 1 344 ? 22.203 -22.031 -22.062 1 96 344 GLN B O 1
ATOM 6629 N N . ILE B 1 345 ? 24.406 -21.953 -21.672 1 96.56 345 ILE B N 1
ATOM 6630 C CA . ILE B 1 345 ? 24.375 -20.547 -21.312 1 96.56 345 ILE B CA 1
ATOM 6631 C C . ILE B 1 345 ? 24.359 -19.688 -22.578 1 96.56 345 ILE B C 1
ATOM 6633 O O . ILE B 1 345 ? 25.344 -19.656 -23.328 1 96.56 345 ILE B O 1
ATOM 6637 N N . VAL B 1 346 ? 23.281 -19.031 -22.859 1 96.81 346 VAL B N 1
ATOM 6638 C CA . VAL B 1 346 ? 23.125 -18.328 -24.125 1 96.81 346 VAL B CA 1
ATOM 6639 C C . VAL B 1 346 ? 23.219 -16.828 -23.922 1 96.81 346 VAL B C 1
ATOM 6641 O O . VAL B 1 346 ? 23.156 -16.047 -24.875 1 96.81 346 VAL B O 1
ATOM 6644 N N . GLY B 1 347 ? 23.375 -16.359 -22.719 1 95.5 347 GLY B N 1
ATOM 6645 C CA . GLY B 1 347 ? 23.547 -14.953 -22.375 1 95.5 347 GLY B CA 1
ATOM 6646 C C . GLY B 1 347 ? 24.016 -14.734 -20.953 1 95.5 347 GLY B C 1
ATOM 6647 O O . GLY B 1 347 ? 23.828 -15.602 -20.094 1 95.5 347 GLY B O 1
ATOM 6648 N N . ALA B 1 348 ? 24.609 -13.633 -20.734 1 96.06 348 ALA B N 1
ATOM 6649 C CA . ALA B 1 348 ? 25.078 -13.266 -19.391 1 96.06 348 ALA B CA 1
ATOM 6650 C C . ALA B 1 348 ? 25.203 -11.758 -19.25 1 96.06 348 ALA B C 1
ATOM 6652 O O . ALA B 1 348 ? 25.453 -11.055 -20.234 1 96.06 348 ALA B O 1
ATOM 6653 N N . ALA B 1 349 ? 25.016 -11.281 -18.109 1 96.69 349 ALA B N 1
ATOM 6654 C CA . ALA B 1 349 ? 25.234 -9.891 -17.734 1 96.69 349 ALA B CA 1
ATOM 6655 C C . ALA B 1 349 ? 25.828 -9.797 -16.328 1 96.69 349 ALA B C 1
ATOM 6657 O O . ALA B 1 349 ? 25.344 -10.445 -15.398 1 96.69 349 ALA B O 1
ATOM 6658 N N . ASP B 1 350 ? 26.891 -9.023 -16.203 1 96.5 350 ASP B N 1
ATOM 6659 C CA . ASP B 1 350 ? 27.562 -8.844 -14.922 1 96.5 350 ASP B CA 1
ATOM 6660 C C . ASP B 1 350 ? 27.141 -7.531 -14.258 1 96.5 350 ASP B C 1
ATOM 6662 O O . ASP B 1 350 ? 26.812 -6.559 -14.945 1 96.5 350 ASP B O 1
ATOM 6666 N N . LYS B 1 351 ? 27.203 -7.641 -12.992 1 95.81 351 LYS B N 1
ATOM 6667 C CA . LYS B 1 351 ? 26.859 -6.461 -12.203 1 95.81 351 LYS B CA 1
ATOM 6668 C C . LYS B 1 351 ? 27.828 -5.309 -12.492 1 95.81 351 LYS B C 1
ATOM 6670 O O . LYS B 1 351 ? 29.031 -5.504 -12.531 1 95.81 351 LYS B O 1
ATOM 6675 N N . VAL B 1 352 ? 27.25 -4.102 -12.648 1 95.12 352 VAL B N 1
ATOM 6676 C CA . VAL B 1 352 ? 28.062 -2.938 -13 1 95.12 352 VAL B CA 1
ATOM 6677 C C . VAL B 1 352 ? 28.344 -2.113 -11.75 1 95.12 352 VAL B C 1
ATOM 6679 O O . VAL B 1 352 ? 29.484 -1.691 -11.523 1 95.12 352 VAL B O 1
ATOM 6682 N N . HIS B 1 353 ? 27.328 -1.898 -10.984 1 94.56 353 HIS B N 1
ATOM 6683 C CA . HIS B 1 353 ? 27.484 -1.096 -9.773 1 94.56 353 HIS B CA 1
ATOM 6684 C C . HIS B 1 353 ? 27.516 -1.975 -8.531 1 94.56 353 HIS B C 1
ATOM 6686 O O . HIS B 1 353 ? 26.469 -2.373 -8.016 1 94.56 353 HIS B O 1
ATOM 6692 N N . LEU B 1 354 ? 28.688 -2.131 -7.992 1 94.06 354 LEU B N 1
ATOM 6693 C CA . LEU B 1 354 ? 28.906 -3.014 -6.848 1 94.06 354 LEU B CA 1
ATOM 6694 C C . LEU B 1 354 ? 28.562 -2.299 -5.543 1 94.06 354 LEU B C 1
ATOM 6696 O O . LEU B 1 354 ? 28.609 -1.067 -5.477 1 94.06 354 LEU B O 1
ATOM 6700 N N . VAL B 1 355 ? 28.219 -3.033 -4.59 1 91.06 355 VAL B N 1
ATOM 6701 C CA . VAL B 1 355 ? 27.969 -2.506 -3.25 1 91.06 355 VAL B CA 1
ATOM 6702 C C . VAL B 1 355 ? 29.297 -2.275 -2.533 1 91.06 355 VAL B C 1
ATOM 6704 O O . VAL B 1 355 ? 30.047 -3.223 -2.283 1 91.06 355 VAL B O 1
ATOM 6707 N N . PRO B 1 356 ? 29.594 -1.135 -2.135 1 88.31 356 PRO B N 1
ATOM 6708 C CA . PRO B 1 356 ? 30.828 -0.891 -1.4 1 88.31 356 PRO B CA 1
ATOM 6709 C C . PRO B 1 356 ? 30.859 -1.596 -0.046 1 88.31 356 PRO B C 1
ATOM 6711 O O . PRO B 1 356 ? 29.844 -1.643 0.655 1 88.31 356 PRO B O 1
ATOM 6714 N N . PHE B 1 357 ? 32 -2.189 0.284 1 82.44 357 PHE B N 1
ATOM 6715 C CA . PHE B 1 357 ? 32.281 -2.904 1.527 1 82.44 357 PHE B CA 1
ATOM 6716 C C . PHE B 1 357 ? 31.547 -4.242 1.547 1 82.44 357 PHE B C 1
ATOM 6718 O O . PHE B 1 357 ? 31.938 -5.156 2.275 1 82.44 357 PHE B O 1
ATOM 6725 N N . GLY B 1 358 ? 30.5 -4.305 0.812 1 84.12 358 GLY B N 1
ATOM 6726 C CA . GLY B 1 358 ? 29.812 -5.578 0.693 1 84.12 358 GLY B CA 1
ATOM 6727 C C . GLY B 1 358 ? 30.406 -6.484 -0.364 1 84.12 358 GLY B C 1
ATOM 6728 O O . GLY B 1 358 ? 30.797 -7.621 -0.07 1 84.12 358 GLY B O 1
ATOM 6729 N N . GLU B 1 359 ? 30.594 -5.836 -1.521 1 88.12 359 GLU B N 1
ATOM 6730 C CA . GLU B 1 359 ? 31.031 -6.637 -2.662 1 88.12 359 GLU B CA 1
ATOM 6731 C C . GLU B 1 359 ? 32.469 -6.336 -3.041 1 88.12 359 GLU B C 1
ATOM 6733 O O . GLU B 1 359 ? 33.094 -7.105 -3.764 1 88.12 359 GLU B O 1
ATOM 6738 N N . TYR B 1 360 ? 32.906 -5.137 -2.58 1 81.69 360 TYR B N 1
ATOM 6739 C CA . TYR B 1 360 ? 34.312 -4.758 -2.762 1 81.69 360 TYR B CA 1
ATOM 6740 C C . TYR B 1 360 ? 34.75 -3.791 -1.673 1 81.69 360 TYR B C 1
ATOM 6742 O O . TYR B 1 360 ? 33.938 -3.23 -0.953 1 81.69 360 TYR B O 1
ATOM 6750 N N . LEU B 1 361 ? 36 -3.684 -1.522 1 78.25 361 LEU B N 1
ATOM 6751 C CA . LEU B 1 361 ? 36.562 -2.719 -0.572 1 78.25 361 LEU B CA 1
ATOM 6752 C C . LEU B 1 361 ? 37.031 -1.468 -1.289 1 78.25 361 LEU B C 1
ATOM 6754 O O . LEU B 1 361 ? 37.938 -1.545 -2.139 1 78.25 361 LEU B O 1
ATOM 6758 N N . PRO B 1 362 ? 36.344 -0.448 -0.857 1 78.31 362 PRO B N 1
ATOM 6759 C CA . PRO B 1 362 ? 36.969 0.786 -1.354 1 78.31 362 PRO B CA 1
ATOM 6760 C C . PRO B 1 362 ? 38.406 0.985 -0.842 1 78.31 362 PRO B C 1
ATOM 6762 O O . PRO B 1 362 ? 38.688 0.621 0.296 1 78.31 362 PRO B O 1
ATOM 6765 N N . PHE B 1 363 ? 39.281 1.478 -1.694 1 75.88 363 PHE B N 1
ATOM 6766 C CA . PHE B 1 363 ? 40.656 1.598 -1.318 1 75.88 363 PHE B CA 1
ATOM 6767 C C . PHE B 1 363 ? 41.25 0.245 -0.899 1 75.88 363 PHE B C 1
ATOM 6769 O O . PHE B 1 363 ? 41.844 0.123 0.168 1 75.88 363 PHE B O 1
ATOM 6776 N N . GLU B 1 364 ? 41 -0.71 -1.657 1 75.94 364 GLU B N 1
ATOM 6777 C CA . GLU B 1 364 ? 41.281 -2.121 -1.381 1 75.94 364 GLU B CA 1
ATOM 6778 C C . GLU B 1 364 ? 42.656 -2.328 -0.785 1 75.94 364 GLU B C 1
ATOM 6780 O O . GLU B 1 364 ? 42.812 -2.982 0.249 1 75.94 364 GLU B O 1
ATOM 6785 N N . ASP B 1 365 ? 43.656 -1.729 -1.42 1 74.75 365 ASP B N 1
ATOM 6786 C CA . ASP B 1 365 ? 45.031 -1.938 -0.969 1 74.75 365 ASP B CA 1
ATOM 6787 C C . ASP B 1 365 ? 45.188 -1.516 0.489 1 74.75 365 ASP B C 1
ATOM 6789 O O . ASP B 1 365 ? 45.781 -2.25 1.288 1 74.75 365 ASP B O 1
ATOM 6793 N N . LEU B 1 366 ? 44.625 -0.397 0.733 1 72.69 366 LEU B N 1
ATOM 6794 C CA . LEU B 1 366 ? 44.75 0.157 2.076 1 72.69 366 LEU B CA 1
ATOM 6795 C C . LEU B 1 366 ? 43.969 -0.662 3.086 1 72.69 366 LEU B C 1
ATOM 6797 O O . LEU B 1 366 ? 44.5 -1.04 4.137 1 72.69 366 LEU B O 1
ATOM 6801 N N . LEU B 1 367 ? 42.875 -1.043 2.807 1 75.62 367 LEU B N 1
ATOM 6802 C CA . LEU B 1 367 ? 41.969 -1.675 3.77 1 75.62 367 LEU B CA 1
ATOM 6803 C C . LEU B 1 367 ? 42.312 -3.152 3.939 1 75.62 367 LEU B C 1
ATOM 6805 O O . LEU B 1 367 ? 42.219 -3.695 5.039 1 75.62 367 LEU B O 1
ATOM 6809 N N . THR B 1 368 ? 42.719 -3.695 2.885 1 73.5 368 THR B N 1
ATOM 6810 C CA . THR B 1 368 ? 43.156 -5.082 2.98 1 73.5 368 THR B CA 1
ATOM 6811 C C . THR B 1 368 ? 44.406 -5.195 3.836 1 73.5 368 THR B C 1
ATOM 6813 O O . THR B 1 368 ? 44.594 -6.188 4.543 1 73.5 368 THR B O 1
ATOM 6816 N N . SER B 1 369 ? 45.188 -4.211 3.719 1 74.44 369 SER B N 1
ATOM 6817 C CA . SER B 1 369 ? 46.406 -4.199 4.543 1 74.44 369 SER B CA 1
ATOM 6818 C C . SER B 1 369 ? 46.062 -4.121 6.027 1 74.44 369 SER B C 1
ATOM 6820 O O . SER B 1 369 ? 46.844 -4.551 6.875 1 74.44 369 SER B O 1
ATOM 6822 N N . TRP B 1 370 ? 44.906 -3.658 6.234 1 73.38 370 TRP B N 1
ATOM 6823 C CA . TRP B 1 370 ? 44.438 -3.574 7.613 1 73.38 370 TRP B CA 1
ATOM 6824 C C . TRP B 1 370 ? 43.688 -4.84 8.016 1 73.38 370 TRP B C 1
ATOM 6826 O O . TRP B 1 370 ? 43.094 -4.914 9.102 1 73.38 370 TRP B O 1
ATOM 6836 N N . GLY B 1 371 ? 43.594 -5.777 7.066 1 69.75 371 GLY B N 1
ATOM 6837 C CA . GLY B 1 371 ? 43 -7.07 7.359 1 69.75 371 GLY B CA 1
ATOM 6838 C C . GLY B 1 371 ? 41.5 -7.105 7.105 1 69.75 371 GLY B C 1
ATOM 6839 O O . GLY B 1 371 ? 40.812 -8.023 7.555 1 69.75 371 GLY B O 1
ATOM 6840 N N . LEU B 1 372 ? 41.125 -6.145 6.363 1 71.19 372 LEU B N 1
ATOM 6841 C CA . LEU B 1 372 ? 39.656 -6.078 6.129 1 71.19 372 LEU B CA 1
ATOM 6842 C C . LEU B 1 372 ? 39.312 -6.762 4.816 1 71.19 372 LEU B C 1
ATOM 6844 O O . LEU B 1 372 ? 40.094 -6.805 3.883 1 71.19 372 LEU B O 1
ATOM 6848 N N . SER B 1 373 ? 38.156 -7.449 4.754 1 72.31 373 SER B N 1
ATOM 6849 C CA . SER B 1 373 ? 37.562 -8.039 3.551 1 72.31 373 SER B CA 1
ATOM 6850 C C . SER B 1 373 ? 36.125 -7.574 3.332 1 72.31 373 SER B C 1
ATOM 6852 O O . SER B 1 373 ? 35.531 -7 4.234 1 72.31 373 SER B O 1
ATOM 6854 N N . SER B 1 374 ? 35.75 -7.789 2.117 1 74.69 374 SER B N 1
ATOM 6855 C CA . SER B 1 374 ? 34.375 -7.43 1.818 1 74.69 374 SER B CA 1
ATOM 6856 C C . SER B 1 374 ? 33.406 -8.406 2.467 1 74.69 374 SER B C 1
ATOM 6858 O O . SER B 1 374 ? 33.719 -9.578 2.658 1 74.69 374 SER B O 1
ATOM 6860 N N . VAL B 1 375 ? 32.25 -7.926 2.742 1 71.94 375 VAL B N 1
ATOM 6861 C CA . VAL B 1 375 ? 31.312 -8.656 3.572 1 71.94 375 VAL B CA 1
ATOM 6862 C C . VAL B 1 375 ? 30.672 -9.773 2.758 1 71.94 375 VAL B C 1
ATOM 6864 O O . VAL B 1 375 ? 30.516 -10.898 3.242 1 71.94 375 VAL B O 1
ATOM 6867 N N . ALA B 1 376 ? 30.328 -9.492 1.57 1 71.19 376 ALA B N 1
ATOM 6868 C CA . ALA B 1 376 ? 29.516 -10.422 0.794 1 71.19 376 ALA B CA 1
ATOM 6869 C C . ALA B 1 376 ? 30.375 -11.242 -0.162 1 71.19 376 ALA B C 1
ATOM 6871 O O . ALA B 1 376 ? 29.906 -12.227 -0.738 1 71.19 376 ALA B O 1
ATOM 6872 N N . ALA B 1 377 ? 31.609 -10.805 -0.311 1 69.06 377 ALA B N 1
ATOM 6873 C CA . ALA B 1 377 ? 32.5 -11.508 -1.22 1 69.06 377 ALA B CA 1
ATOM 6874 C C . ALA B 1 377 ? 33.656 -12.156 -0.459 1 69.06 377 ALA B C 1
ATOM 6876 O O . ALA B 1 377 ? 34.625 -11.477 -0.073 1 69.06 377 ALA B O 1
ATOM 6877 N N . SER B 1 378 ? 33.438 -13.391 -0.113 1 62.06 378 SER B N 1
ATOM 6878 C CA . SER B 1 378 ? 34.469 -14.078 0.678 1 62.06 378 SER B CA 1
ATOM 6879 C C . SER B 1 378 ? 35.719 -14.352 -0.147 1 62.06 378 SER B C 1
ATOM 6881 O O . SER B 1 378 ? 36.469 -15.281 0.156 1 62.06 378 SER B O 1
ATOM 6883 N N . MET B 1 379 ? 35.844 -13.625 -1.173 1 62.09 379 MET B N 1
ATOM 6884 C CA . MET B 1 379 ? 37.031 -13.844 -1.998 1 62.09 379 MET B CA 1
ATOM 6885 C C . MET B 1 379 ? 38 -12.656 -1.92 1 62.09 379 MET B C 1
ATOM 6887 O O . MET B 1 379 ? 37.562 -11.516 -1.718 1 62.09 379 MET B O 1
ATOM 6891 N N . PRO B 1 380 ? 39.188 -13.078 -1.997 1 61.38 380 PRO B N 1
ATOM 6892 C CA . PRO B 1 380 ? 40.156 -11.969 -2.016 1 61.38 380 PRO B CA 1
ATOM 6893 C C . PRO B 1 380 ? 39.844 -10.953 -3.111 1 61.38 380 PRO B C 1
ATOM 6895 O O . PRO B 1 380 ? 39.562 -11.328 -4.25 1 61.38 380 PRO B O 1
ATOM 6898 N N . GLY B 1 381 ? 39.781 -9.656 -2.814 1 67.38 381 GLY B N 1
ATOM 6899 C CA . GLY B 1 381 ? 39.531 -8.578 -3.75 1 67.38 381 GLY B CA 1
ATOM 6900 C C . GLY B 1 381 ? 38.062 -8.305 -3.959 1 67.38 381 GLY B C 1
ATOM 6901 O O . GLY B 1 381 ? 37.688 -7.234 -4.438 1 67.38 381 GLY B O 1
ATOM 6902 N N . GLY B 1 382 ? 37.25 -9.344 -3.693 1 81.38 382 GLY B N 1
ATOM 6903 C CA . GLY B 1 382 ? 35.812 -9.18 -3.877 1 81.38 382 GLY B CA 1
ATOM 6904 C C . GLY B 1 382 ? 35.375 -9.367 -5.316 1 81.38 382 GLY B C 1
ATOM 6905 O O . GLY B 1 382 ? 36.031 -10.086 -6.082 1 81.38 382 GLY B O 1
ATOM 6906 N N . PHE B 1 383 ? 34.281 -8.812 -5.703 1 89.69 383 PHE B N 1
ATOM 6907 C CA . PHE B 1 383 ? 33.75 -8.891 -7.055 1 89.69 383 PHE B CA 1
ATOM 6908 C C . PHE B 1 383 ? 34.312 -7.793 -7.938 1 89.69 383 PHE B C 1
ATOM 6910 O O . PHE B 1 383 ? 34.75 -6.75 -7.441 1 89.69 383 PHE B O 1
ATOM 6917 N N . SER B 1 384 ? 34.375 -8.07 -9.188 1 91 384 SER B N 1
ATOM 6918 C CA . SER B 1 384 ? 34.75 -7.078 -10.188 1 91 384 SER B CA 1
ATOM 6919 C C . SER B 1 384 ? 33.5 -6.473 -10.844 1 91 384 SER B C 1
ATOM 6921 O O . SER B 1 384 ? 32.469 -7.152 -11.016 1 91 384 SER B O 1
ATOM 6923 N N . ALA B 1 385 ? 33.625 -5.227 -11.203 1 92.69 385 ALA B N 1
ATOM 6924 C CA . ALA B 1 385 ? 32.5 -4.523 -11.836 1 92.69 385 ALA B CA 1
ATOM 6925 C C . ALA B 1 385 ? 32.562 -4.656 -13.359 1 92.69 385 ALA B C 1
ATOM 6927 O O . ALA B 1 385 ? 33.656 -4.605 -13.945 1 92.69 385 ALA B O 1
ATOM 6928 N N . ALA B 1 386 ? 31.422 -4.828 -13.992 1 93.25 386 ALA B N 1
ATOM 6929 C CA . ALA B 1 386 ? 31.359 -4.777 -15.445 1 93.25 386 ALA B CA 1
ATOM 6930 C C . ALA B 1 386 ? 31.375 -3.336 -15.945 1 93.25 386 ALA B C 1
ATOM 6932 O O . ALA B 1 386 ? 31.016 -2.414 -15.219 1 93.25 386 ALA B O 1
ATOM 6933 N N . SER B 1 387 ? 31.766 -3.217 -17.172 1 89.19 387 SER B N 1
ATOM 6934 C CA . SER B 1 387 ? 31.875 -1.882 -17.75 1 89.19 387 SER B CA 1
ATOM 6935 C C . SER B 1 387 ? 30.531 -1.425 -18.328 1 89.19 387 SER B C 1
ATOM 6937 O O . SER B 1 387 ? 30.266 -0.225 -18.391 1 89.19 387 SER B O 1
ATOM 6939 N N . THR B 1 388 ? 29.812 -2.416 -18.734 1 89.44 388 THR B N 1
ATOM 6940 C CA . THR B 1 388 ? 28.531 -2.076 -19.344 1 89.44 388 THR B CA 1
ATOM 6941 C C . THR B 1 388 ? 27.438 -3.051 -18.906 1 89.44 388 THR B C 1
ATOM 6943 O O . THR B 1 388 ? 27.734 -4.148 -18.422 1 89.44 388 THR B O 1
ATOM 6946 N N . ARG B 1 389 ? 26.25 -2.541 -19.047 1 90.94 389 ARG B N 1
ATOM 6947 C CA . ARG B 1 389 ? 25.062 -3.359 -18.766 1 90.94 389 ARG B CA 1
ATOM 6948 C C . ARG B 1 389 ? 24.375 -3.775 -20.062 1 90.94 389 ARG B C 1
ATOM 6950 O O . ARG B 1 389 ? 23.625 -3.002 -20.641 1 90.94 389 ARG B O 1
ATOM 6957 N N . PRO B 1 390 ? 24.594 -4.949 -20.469 1 90.31 390 PRO B N 1
ATOM 6958 C CA . PRO B 1 390 ? 23.938 -5.352 -21.719 1 90.31 390 PRO B CA 1
ATOM 6959 C C . PRO B 1 390 ? 22.469 -5.691 -21.531 1 90.31 390 PRO B C 1
ATOM 6961 O O . PRO B 1 390 ? 22.062 -6.141 -20.453 1 90.31 390 PRO B O 1
ATOM 6964 N N . VAL B 1 391 ? 21.672 -5.391 -22.578 1 94.88 391 VAL B N 1
ATOM 6965 C CA . VAL B 1 391 ? 20.328 -5.949 -22.641 1 94.88 391 VAL B CA 1
ATOM 6966 C C . VAL B 1 391 ? 20.406 -7.43 -23.016 1 94.88 391 VAL B C 1
ATOM 6968 O O . VAL B 1 391 ? 21.125 -7.809 -23.953 1 94.88 391 VAL B O 1
ATOM 6971 N N . LEU B 1 392 ? 19.797 -8.258 -22.25 1 96.31 392 LEU B N 1
ATOM 6972 C CA . LEU B 1 392 ? 19.797 -9.695 -22.516 1 96.31 392 LEU B CA 1
ATOM 6973 C C . LEU B 1 392 ? 18.688 -10.07 -23.484 1 96.31 392 LEU B C 1
ATOM 6975 O O . LEU B 1 392 ? 17.516 -9.805 -23.25 1 96.31 392 LEU B O 1
ATOM 6979 N N . THR B 1 393 ? 19.062 -10.625 -24.547 1 95.19 393 THR B N 1
ATOM 6980 C CA . THR B 1 393 ? 18.094 -11.148 -25.516 1 95.19 393 THR B CA 1
ATOM 6981 C C . THR B 1 393 ? 17.812 -12.625 -25.25 1 95.19 393 THR B C 1
ATOM 6983 O O . THR B 1 393 ? 18.719 -13.461 -25.312 1 95.19 393 THR B O 1
ATOM 6986 N N . LEU B 1 394 ? 16.594 -12.977 -24.938 1 95.5 394 LEU B N 1
ATOM 6987 C CA . LEU B 1 394 ? 16.188 -14.352 -24.656 1 95.5 394 LEU B CA 1
ATOM 6988 C C . LEU B 1 394 ? 15.984 -15.125 -25.953 1 95.5 394 LEU B C 1
ATOM 6990 O O . LEU B 1 394 ? 15.805 -14.531 -27.016 1 95.5 394 LEU B O 1
ATOM 6994 N N . PRO B 1 395 ? 15.969 -16.484 -25.672 1 87.44 395 PRO B N 1
ATOM 6995 C CA . PRO B 1 395 ? 15.562 -17.266 -26.828 1 87.44 395 PRO B CA 1
ATOM 6996 C C . PRO B 1 395 ? 14.141 -16.953 -27.297 1 87.44 395 PRO B C 1
ATOM 6998 O O . PRO B 1 395 ? 13.234 -16.828 -26.469 1 87.44 395 PRO B O 1
ATOM 7001 N N . GLY B 1 396 ? 13.781 -16.453 -28.375 1 87.25 396 GLY B N 1
ATOM 7002 C CA . GLY B 1 396 ? 12.5 -16.016 -28.891 1 87.25 396 GLY B CA 1
ATOM 7003 C C . GLY B 1 396 ? 12.469 -14.555 -29.281 1 87.25 396 GLY B C 1
ATOM 7004 O O . GLY B 1 396 ? 11.492 -14.086 -29.875 1 87.25 396 GLY B O 1
ATOM 7005 N N . GLY B 1 397 ? 13.492 -13.852 -28.719 1 91.75 397 GLY B N 1
ATOM 7006 C CA . GLY B 1 397 ? 13.648 -12.492 -29.203 1 91.75 397 GLY B CA 1
ATOM 7007 C C . GLY B 1 397 ? 13.305 -11.445 -28.156 1 91.75 397 GLY B C 1
ATOM 7008 O O . GLY B 1 397 ? 13.625 -10.266 -28.328 1 91.75 397 GLY B O 1
ATOM 7009 N N . ARG B 1 398 ? 12.641 -11.883 -27.047 1 95.12 398 ARG B N 1
ATOM 7010 C CA . ARG B 1 398 ? 12.305 -10.93 -26 1 95.12 398 ARG B CA 1
ATOM 7011 C C . ARG B 1 398 ? 13.562 -10.406 -25.312 1 95.12 398 ARG B C 1
ATOM 7013 O O . ARG B 1 398 ? 14.539 -11.148 -25.156 1 95.12 398 ARG B O 1
ATOM 7020 N N . ARG B 1 399 ? 13.625 -9.18 -25.047 1 95.75 399 ARG B N 1
ATOM 7021 C CA . ARG B 1 399 ? 14.781 -8.523 -24.453 1 95.75 399 ARG B CA 1
ATOM 7022 C C . ARG B 1 399 ? 14.508 -8.133 -23 1 95.75 399 ARG B C 1
ATOM 7024 O O . ARG B 1 399 ? 13.445 -7.578 -22.703 1 95.75 399 ARG B O 1
ATOM 7031 N N . ILE B 1 400 ? 15.391 -8.375 -22.109 1 97.44 400 ILE B N 1
ATOM 7032 C CA . ILE B 1 400 ? 15.234 -8.008 -20.703 1 97.44 400 ILE B CA 1
ATOM 7033 C C . ILE B 1 400 ? 16.422 -7.141 -20.266 1 97.44 400 ILE B C 1
ATOM 7035 O O . ILE B 1 400 ? 17.547 -7.379 -20.672 1 97.44 400 ILE B O 1
ATOM 7039 N N . TYR B 1 401 ? 16.172 -6.059 -19.5 1 97.88 401 TYR B N 1
ATOM 7040 C CA . TYR B 1 401 ? 17.172 -5.164 -18.938 1 97.88 401 TYR B CA 1
ATOM 7041 C C . TYR B 1 401 ? 17.516 -5.562 -17.5 1 97.88 401 TYR B C 1
ATOM 7043 O O . TYR B 1 401 ? 16.75 -5.297 -16.578 1 97.88 401 TYR B O 1
ATOM 7051 N N . PRO B 1 402 ? 18.672 -6.141 -17.297 1 97.75 402 PRO B N 1
ATOM 7052 C CA . PRO B 1 402 ? 18.984 -6.723 -15.992 1 97.75 402 PRO B CA 1
ATOM 7053 C C . PRO B 1 402 ? 19.516 -5.695 -14.992 1 97.75 402 PRO B C 1
ATOM 7055 O O . PRO B 1 402 ? 20.375 -4.871 -15.352 1 97.75 402 PRO B O 1
ATOM 7058 N N . MET B 1 403 ? 19.016 -5.676 -13.82 1 98 403 MET B N 1
ATOM 7059 C CA . MET B 1 403 ? 19.531 -4.969 -12.648 1 98 403 MET B CA 1
ATOM 7060 C C . MET B 1 403 ? 19.719 -5.922 -11.477 1 98 403 MET B C 1
ATOM 7062 O O . MET B 1 403 ? 18.766 -6.555 -11.023 1 98 403 MET B O 1
ATOM 7066 N N . ILE B 1 404 ? 20.938 -5.98 -10.977 1 97.75 404 ILE B N 1
ATOM 7067 C CA . ILE B 1 404 ? 21.219 -6.91 -9.891 1 97.75 404 ILE B CA 1
ATOM 7068 C C . ILE B 1 404 ? 21.203 -6.168 -8.555 1 97.75 404 ILE B C 1
ATOM 7070 O O . ILE B 1 404 ? 22.062 -5.328 -8.289 1 97.75 404 ILE B O 1
ATOM 7074 N N . CYS B 1 405 ? 20.203 -6.512 -7.77 1 96.25 405 CYS B N 1
ATOM 7075 C CA . CYS B 1 405 ? 20.031 -6.066 -6.391 1 96.25 405 CYS B CA 1
ATOM 7076 C C . CYS B 1 405 ? 20.203 -4.555 -6.277 1 96.25 405 CYS B C 1
ATOM 7078 O O . CYS B 1 405 ? 19.312 -3.795 -6.68 1 96.25 405 CYS B O 1
ATOM 7080 N N . TYR B 1 406 ? 21.312 -4.062 -5.867 1 94.62 406 TYR B N 1
ATOM 7081 C CA . TYR B 1 406 ? 21.703 -2.689 -5.539 1 94.62 406 TYR B CA 1
ATOM 7082 C C . TYR B 1 406 ? 21.531 -1.776 -6.75 1 94.62 406 TYR B C 1
ATOM 7084 O O . TYR B 1 406 ? 21.219 -0.592 -6.602 1 94.62 406 TYR B O 1
ATOM 7092 N N . GLU B 1 407 ? 21.609 -2.25 -7.871 1 96.44 407 GLU B N 1
ATOM 7093 C CA . GLU B 1 407 ? 21.578 -1.457 -9.094 1 96.44 407 GLU B CA 1
ATOM 7094 C C . GLU B 1 407 ? 20.219 -0.806 -9.297 1 96.44 407 GLU B C 1
ATOM 7096 O O . GLU B 1 407 ? 20.109 0.262 -9.898 1 96.44 407 GLU B O 1
ATOM 7101 N N . ALA B 1 408 ? 19.188 -1.399 -8.688 1 96.81 408 ALA B N 1
ATOM 7102 C CA . ALA B 1 408 ? 17.828 -0.913 -8.883 1 96.81 408 ALA B CA 1
ATOM 7103 C C . ALA B 1 408 ? 17.594 0.395 -8.133 1 96.81 408 ALA B C 1
ATOM 7105 O O . ALA B 1 408 ? 16.625 1.1 -8.383 1 96.81 408 ALA B O 1
ATOM 7106 N N . ILE B 1 409 ? 18.453 0.801 -7.188 1 96.94 409 ILE B N 1
ATOM 7107 C CA . ILE B 1 409 ? 18.172 1.996 -6.395 1 96.94 409 ILE B CA 1
ATOM 7108 C C . ILE B 1 409 ? 18.75 3.225 -7.102 1 96.94 409 ILE B C 1
ATOM 7110 O O . ILE B 1 409 ? 18.469 4.359 -6.711 1 96.94 409 ILE B O 1
ATOM 7114 N N . PHE B 1 410 ? 19.516 3.01 -8.164 1 95.81 410 PHE B N 1
ATOM 7115 C CA . PHE B 1 410 ? 20.125 4.113 -8.898 1 95.81 410 PHE B CA 1
ATOM 7116 C C . PHE B 1 410 ? 19.281 4.488 -10.109 1 95.81 410 PHE B C 1
ATOM 7118 O O . PHE B 1 410 ? 19.547 4.035 -11.219 1 95.81 410 PHE B O 1
ATOM 7125 N N . ALA B 1 411 ? 18.422 5.395 -9.898 1 93 411 ALA B N 1
ATOM 7126 C CA . ALA B 1 411 ? 17.5 5.809 -10.953 1 93 411 ALA B CA 1
ATOM 7127 C C . ALA B 1 411 ? 18.25 6.355 -12.164 1 93 411 ALA B C 1
ATOM 7129 O O . ALA B 1 411 ? 17.891 6.078 -13.305 1 93 411 ALA B O 1
ATOM 7130 N N . ASP B 1 412 ? 19.344 7.008 -11.93 1 88.75 412 ASP B N 1
ATOM 7131 C CA . ASP B 1 412 ? 20.062 7.707 -12.992 1 88.75 412 ASP B CA 1
ATOM 7132 C C . ASP B 1 412 ? 20.953 6.75 -13.773 1 88.75 412 ASP B C 1
ATOM 7134 O O . ASP B 1 412 ? 21.438 7.086 -14.852 1 88.75 412 ASP B O 1
ATOM 7138 N N . GLU B 1 413 ? 21.094 5.551 -13.297 1 89 413 GLU B N 1
ATOM 7139 C CA . GLU B 1 413 ? 21.938 4.586 -13.992 1 89 413 GLU B CA 1
ATOM 7140 C C . GLU B 1 413 ? 21.109 3.682 -14.898 1 89 413 GLU B C 1
ATOM 7142 O O . GLU B 1 413 ? 21.656 2.922 -15.703 1 89 413 GLU B O 1
ATOM 7147 N N . VAL B 1 414 ? 19.797 3.77 -14.742 1 90.06 414 VAL B N 1
ATOM 7148 C CA . VAL B 1 414 ? 18.938 3.066 -15.68 1 90.06 414 VAL B CA 1
ATOM 7149 C C . VAL B 1 414 ? 18.891 3.818 -17 1 90.06 414 VAL B C 1
ATOM 7151 O O . VAL B 1 414 ? 18.25 4.867 -17.109 1 90.06 414 VAL B O 1
ATOM 7154 N N . ASP B 1 415 ? 19.609 3.355 -17.969 1 82.88 415 ASP B N 1
ATOM 7155 C CA . ASP B 1 415 ? 19.844 4.098 -19.203 1 82.88 415 ASP B CA 1
ATOM 7156 C C . ASP B 1 415 ? 18.703 3.885 -20.203 1 82.88 415 ASP B C 1
ATOM 7158 O O . ASP B 1 415 ? 17.656 3.338 -19.844 1 82.88 415 ASP B O 1
ATOM 7162 N N . GLY B 1 416 ? 18.938 4.422 -21.297 1 83 416 GLY B N 1
ATOM 7163 C CA . GLY B 1 416 ? 17.906 4.426 -22.328 1 83 416 GLY B CA 1
ATOM 7164 C C . GLY B 1 416 ? 17.562 3.041 -22.844 1 83 416 GLY B C 1
ATOM 7165 O O . GLY B 1 416 ? 16.484 2.828 -23.406 1 83 416 GLY B O 1
ATOM 7166 N N . ASN B 1 417 ? 18.484 2.07 -22.578 1 87.5 417 ASN B N 1
ATOM 7167 C CA . ASN B 1 417 ? 18.234 0.707 -23.031 1 87.5 417 ASN B CA 1
ATOM 7168 C C . ASN B 1 417 ? 17.109 0.052 -22.266 1 87.5 417 ASN B C 1
ATOM 7170 O O . ASN B 1 417 ? 16.516 -0.926 -22.719 1 87.5 417 ASN B O 1
ATOM 7174 N N . ALA B 1 418 ? 16.875 0.536 -21.125 1 89.25 418 ALA B N 1
ATOM 7175 C CA . ALA B 1 418 ? 15.766 0.018 -20.312 1 89.25 418 ALA B CA 1
ATOM 7176 C C . ALA B 1 418 ? 14.438 0.168 -21.047 1 89.25 418 ALA B C 1
ATOM 7178 O O . ALA B 1 418 ? 13.578 -0.712 -20.984 1 89.25 418 ALA B O 1
ATOM 7179 N N . ARG B 1 419 ? 14.328 1.206 -21.844 1 86.75 419 ARG B N 1
ATOM 7180 C CA . ARG B 1 419 ? 13.086 1.472 -22.562 1 86.75 419 ARG B CA 1
ATOM 7181 C C . ARG B 1 419 ? 12.992 0.6 -23.812 1 86.75 419 ARG B C 1
ATOM 7183 O O . ARG B 1 419 ? 11.898 0.425 -24.375 1 86.75 419 ARG B O 1
ATOM 7190 N N . LEU B 1 420 ? 14.086 0.097 -24.141 1 87.44 420 LEU B N 1
ATOM 7191 C CA . LEU B 1 420 ? 14.102 -0.748 -25.328 1 87.44 420 LEU B CA 1
ATOM 7192 C C . LEU B 1 420 ? 13.805 -2.199 -24.969 1 87.44 420 LEU B C 1
ATOM 7194 O O . LEU B 1 420 ? 13.422 -2.994 -25.844 1 87.44 420 LEU B O 1
ATOM 7198 N N . ALA B 1 421 ? 13.945 -2.512 -23.75 1 95.56 421 ALA B N 1
ATOM 7199 C CA . ALA B 1 421 ? 13.688 -3.875 -23.281 1 95.56 421 ALA B CA 1
ATOM 7200 C C . ALA B 1 421 ? 12.188 -4.117 -23.125 1 95.56 421 ALA B C 1
ATOM 7202 O O . ALA B 1 421 ? 11.406 -3.172 -23.016 1 95.56 421 ALA B O 1
ATOM 7203 N N . ASP B 1 422 ? 11.82 -5.367 -23.172 1 96.5 422 ASP B N 1
ATOM 7204 C CA . ASP B 1 422 ? 10.43 -5.754 -22.984 1 96.5 422 ASP B CA 1
ATOM 7205 C C . ASP B 1 422 ? 10.078 -5.848 -21.5 1 96.5 422 ASP B C 1
ATOM 7207 O O . ASP B 1 422 ? 8.906 -5.801 -21.125 1 96.5 422 ASP B O 1
ATOM 7211 N N . ALA B 1 423 ? 11.125 -5.988 -20.719 1 97.81 423 ALA B N 1
ATOM 7212 C CA . ALA B 1 423 ? 10.93 -6.031 -19.266 1 97.81 423 ALA B CA 1
ATOM 7213 C C . ALA B 1 423 ? 12.203 -5.625 -18.531 1 97.81 423 ALA B C 1
ATOM 7215 O O . ALA B 1 423 ? 13.312 -5.875 -19.016 1 97.81 423 ALA B O 1
ATOM 7216 N N . LEU B 1 424 ? 12 -4.953 -17.422 1 98.25 424 LEU B N 1
ATOM 7217 C CA . LEU B 1 424 ? 13.094 -4.82 -16.453 1 98.25 424 LEU B CA 1
ATOM 7218 C C . LEU B 1 424 ? 13.227 -6.086 -1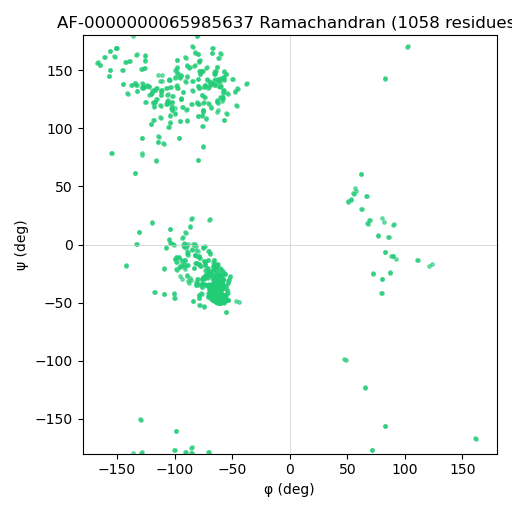5.609 1 98.25 424 LEU B C 1
ATOM 7220 O O . LEU B 1 424 ? 12.227 -6.734 -15.289 1 98.25 424 LEU B O 1
ATOM 7224 N N . LEU B 1 425 ? 14.43 -6.457 -15.312 1 98.62 425 LEU B N 1
ATOM 7225 C CA . LEU B 1 425 ? 14.719 -7.586 -14.438 1 98.62 425 LEU B CA 1
ATOM 7226 C C . LEU B 1 425 ? 15.477 -7.125 -13.195 1 98.62 425 LEU B C 1
ATOM 7228 O O . LEU B 1 425 ? 16.547 -6.527 -13.305 1 98.62 425 LEU B O 1
ATOM 7232 N N . ASN B 1 426 ? 14.922 -7.316 -12.062 1 98.56 426 ASN B N 1
ATOM 7233 C CA . ASN B 1 426 ? 15.625 -7.09 -10.805 1 98.56 426 ASN B CA 1
ATOM 7234 C C . ASN B 1 426 ? 15.727 -8.375 -9.977 1 98.56 426 ASN B C 1
ATOM 7236 O O . ASN B 1 426 ? 14.719 -8.875 -9.477 1 98.56 426 ASN B O 1
ATOM 7240 N N . ILE B 1 427 ? 16.875 -8.969 -9.891 1 98.62 427 ILE B N 1
ATOM 7241 C CA . ILE B 1 427 ? 17.109 -10.117 -9.023 1 98.62 427 ILE B CA 1
ATOM 7242 C C . ILE B 1 427 ? 17.875 -9.68 -7.781 1 98.62 427 ILE B C 1
ATOM 7244 O O . ILE B 1 427 ? 18.781 -8.852 -7.867 1 98.62 427 ILE B O 1
ATOM 7248 N N . THR B 1 428 ? 17.438 -10.172 -6.609 1 97.81 428 THR B N 1
ATOM 7249 C CA . THR B 1 428 ? 18.047 -9.672 -5.383 1 97.81 428 THR B CA 1
ATOM 7250 C C . THR B 1 428 ? 18.141 -10.773 -4.332 1 97.81 428 THR B C 1
ATOM 7252 O O . THR B 1 428 ? 17.375 -11.742 -4.375 1 97.81 428 THR B O 1
ATOM 7255 N N . ASN B 1 429 ? 19.125 -10.703 -3.48 1 95.56 429 ASN B N 1
ATOM 7256 C CA . ASN B 1 429 ? 19.234 -11.469 -2.246 1 95.56 429 ASN B CA 1
ATOM 7257 C C . ASN B 1 429 ? 19.047 -10.586 -1.017 1 95.56 429 ASN B C 1
ATOM 7259 O O . ASN B 1 429 ? 20.016 -10.172 -0.388 1 95.56 429 ASN B O 1
ATOM 7263 N N . ASP B 1 430 ? 17.828 -10.406 -0.614 1 94 430 ASP B N 1
ATOM 7264 C CA . ASP B 1 430 ? 17.5 -9.492 0.479 1 94 430 ASP B CA 1
ATOM 7265 C C . ASP B 1 430 ? 17.703 -10.172 1.834 1 94 430 ASP B C 1
ATOM 7267 O O . ASP B 1 430 ? 17.484 -9.555 2.879 1 94 430 ASP B O 1
ATOM 7271 N N . ALA B 1 431 ? 18.109 -11.406 1.82 1 90.38 431 ALA B N 1
ATOM 7272 C CA . ALA B 1 431 ? 18.406 -12.094 3.076 1 90.38 431 ALA B CA 1
ATOM 7273 C C . ALA B 1 431 ? 19.469 -11.344 3.871 1 90.38 431 ALA B C 1
ATOM 7275 O O . ALA B 1 431 ? 19.5 -11.406 5.102 1 90.38 431 ALA B O 1
ATOM 7276 N N . TRP B 1 432 ? 20.266 -10.578 3.154 1 88.38 432 TRP B N 1
ATOM 7277 C CA . TRP B 1 432 ? 21.312 -9.781 3.785 1 88.38 432 TRP B CA 1
ATOM 7278 C C . TRP B 1 432 ? 20.703 -8.734 4.715 1 88.38 432 TRP B C 1
ATOM 7280 O O . TRP B 1 432 ? 21.344 -8.32 5.684 1 88.38 432 TRP B O 1
ATOM 7290 N N . PHE B 1 433 ? 19.5 -8.336 4.426 1 91 433 PHE B N 1
ATOM 7291 C CA . PHE B 1 433 ? 18.922 -7.184 5.105 1 91 433 PHE B CA 1
ATOM 7292 C C . PHE B 1 433 ? 18.062 -7.629 6.285 1 91 433 PHE B C 1
ATOM 7294 O O . PHE B 1 433 ? 17.766 -6.836 7.18 1 91 433 PHE B O 1
ATOM 7301 N N . GLY B 1 434 ? 17.641 -8.891 6.293 1 87.38 434 GLY B N 1
ATOM 7302 C CA . GLY B 1 434 ? 16.781 -9.391 7.355 1 87.38 434 GLY B CA 1
ATOM 7303 C C . GLY B 1 434 ? 15.375 -8.844 7.281 1 87.38 434 GLY B C 1
ATOM 7304 O O . GLY B 1 434 ? 15.016 -8.156 6.32 1 87.38 434 GLY B O 1
ATOM 7305 N N . ASP B 1 435 ? 14.555 -9.211 8.258 1 86.44 435 ASP B N 1
ATOM 7306 C CA . ASP B 1 435 ? 13.188 -8.711 8.328 1 86.44 435 ASP B CA 1
ATOM 7307 C C . ASP B 1 435 ? 13.141 -7.309 8.922 1 86.44 435 ASP B C 1
ATOM 7309 O O . ASP B 1 435 ? 12.734 -7.129 10.07 1 86.44 435 ASP B O 1
ATOM 7313 N N . THR B 1 436 ? 13.586 -6.355 8.148 1 89.81 436 THR B N 1
ATOM 7314 C CA . THR B 1 436 ? 13.719 -4.941 8.477 1 89.81 436 THR B CA 1
ATOM 7315 C C . THR B 1 436 ? 13.047 -4.074 7.414 1 89.81 436 THR B C 1
ATOM 7317 O O . THR B 1 436 ? 12.477 -4.59 6.453 1 89.81 436 THR B O 1
ATOM 7320 N N . PRO B 1 437 ? 13.102 -2.764 7.555 1 91.12 437 PRO B N 1
ATOM 7321 C CA . PRO B 1 437 ? 12.578 -1.891 6.5 1 91.12 437 PRO B CA 1
ATOM 7322 C C . PRO B 1 437 ? 13.344 -2.021 5.191 1 91.12 437 PRO B C 1
ATOM 7324 O O . PRO B 1 437 ? 12.836 -1.653 4.129 1 91.12 437 PRO B O 1
ATOM 7327 N N . GLY B 1 438 ? 14.5 -2.564 5.227 1 94.25 438 GLY B N 1
ATOM 7328 C CA . GLY B 1 438 ? 15.391 -2.623 4.078 1 94.25 438 GLY B CA 1
ATOM 7329 C C . GLY B 1 438 ? 14.758 -3.264 2.859 1 94.25 438 GLY B C 1
ATOM 7330 O O . GLY B 1 438 ? 14.609 -2.617 1.82 1 94.25 438 GLY B O 1
ATOM 7331 N N . PRO B 1 439 ? 14.305 -4.523 3 1 94.69 439 PRO B N 1
ATOM 7332 C CA . PRO B 1 439 ? 13.711 -5.195 1.844 1 94.69 439 PRO B CA 1
ATOM 7333 C C . PRO B 1 439 ? 12.484 -4.469 1.3 1 94.69 439 PRO B C 1
ATOM 7335 O O . PRO B 1 439 ? 12.266 -4.43 0.086 1 94.69 439 PRO B O 1
ATOM 7338 N N . ARG B 1 440 ? 11.695 -3.881 2.15 1 93.25 440 ARG B N 1
ATOM 7339 C CA . ARG B 1 440 ? 10.5 -3.154 1.723 1 93.25 440 ARG B CA 1
ATOM 7340 C C . ARG B 1 440 ? 10.875 -1.868 0.994 1 93.25 440 ARG B C 1
ATOM 7342 O O . ARG B 1 440 ? 10.258 -1.517 -0.014 1 93.25 440 ARG B O 1
ATOM 7349 N N . GLN B 1 441 ? 11.844 -1.162 1.529 1 96.06 441 GLN B N 1
ATOM 7350 C CA . GLN B 1 441 ? 12.352 0.037 0.871 1 96.06 441 GLN B CA 1
ATOM 7351 C C . GLN B 1 441 ? 12.961 -0.296 -0.489 1 96.06 441 GLN B C 1
ATOM 7353 O O . GLN B 1 441 ? 12.711 0.402 -1.474 1 96.06 441 GLN B O 1
ATOM 7358 N N . HIS B 1 442 ? 13.734 -1.402 -0.521 1 97.25 442 HIS B N 1
ATOM 7359 C CA . HIS B 1 442 ? 14.359 -1.86 -1.76 1 97.25 442 HIS B CA 1
ATOM 7360 C C . HIS B 1 442 ? 13.305 -2.156 -2.826 1 97.25 442 HIS B C 1
ATOM 7362 O O . HIS B 1 442 ? 13.438 -1.714 -3.969 1 97.25 442 HIS B O 1
ATOM 7368 N N . PHE B 1 443 ? 12.297 -2.844 -2.422 1 97.25 443 PHE B N 1
ATOM 7369 C CA . PHE B 1 443 ? 11.211 -3.191 -3.336 1 97.25 443 PHE B CA 1
ATOM 7370 C C . PHE B 1 443 ? 10.539 -1.937 -3.879 1 97.25 443 PHE B C 1
ATOM 7372 O O . PHE B 1 443 ? 10.281 -1.833 -5.082 1 97.25 443 PHE B O 1
ATOM 7379 N N . HIS B 1 444 ? 10.234 -1.033 -3.014 1 96.81 444 HIS B N 1
ATOM 7380 C CA . HIS B 1 444 ? 9.555 0.201 -3.395 1 96.81 444 HIS B CA 1
ATOM 7381 C C . HIS B 1 444 ? 10.359 0.973 -4.434 1 96.81 444 HIS B C 1
ATOM 7383 O O . HIS B 1 444 ? 9.805 1.488 -5.402 1 96.81 444 HIS B O 1
ATOM 7389 N N . GLN B 1 445 ? 11.617 1.053 -4.223 1 97.75 445 GLN B N 1
ATOM 7390 C CA . GLN B 1 445 ? 12.492 1.769 -5.145 1 97.75 445 GLN B CA 1
ATOM 7391 C C . GLN B 1 445 ? 12.555 1.068 -6.5 1 97.75 445 GLN B C 1
ATOM 7393 O O . GLN B 1 445 ? 12.508 1.721 -7.543 1 97.75 445 GLN B O 1
ATOM 7398 N N . ALA B 1 446 ? 12.586 -0.273 -6.508 1 97.81 446 ALA B N 1
ATOM 7399 C CA . ALA B 1 446 ? 12.57 -1.037 -7.75 1 97.81 446 ALA B CA 1
ATOM 7400 C C . ALA B 1 446 ? 11.25 -0.843 -8.492 1 97.81 446 ALA B C 1
ATOM 7402 O O . ALA B 1 446 ? 11.227 -0.706 -9.719 1 97.81 446 ALA B O 1
ATOM 7403 N N . GLN B 1 447 ? 10.188 -0.869 -7.734 1 97.69 447 GLN B N 1
ATOM 7404 C CA . GLN B 1 447 ? 8.852 -0.681 -8.289 1 97.69 447 GLN B CA 1
ATOM 7405 C C . GLN B 1 447 ? 8.766 0.614 -9.094 1 97.69 447 GLN B C 1
ATOM 7407 O O . GLN B 1 447 ? 8.188 0.641 -10.18 1 97.69 447 GLN B O 1
ATOM 7412 N N . LEU B 1 448 ? 9.344 1.643 -8.594 1 97.75 448 LEU B N 1
ATOM 7413 C CA . LEU B 1 448 ? 9.281 2.947 -9.242 1 97.75 448 LEU B CA 1
ATOM 7414 C C . LEU B 1 448 ? 10.016 2.928 -10.578 1 97.75 448 LEU B C 1
ATOM 7416 O O . LEU B 1 448 ? 9.656 3.664 -11.5 1 97.75 448 LEU B O 1
ATOM 7420 N N . ARG B 1 449 ? 11.07 2.055 -10.719 1 97.94 449 ARG B N 1
ATOM 7421 C CA . ARG B 1 449 ? 11.805 1.954 -11.977 1 97.94 449 ARG B CA 1
ATOM 7422 C C . ARG B 1 449 ? 10.875 1.581 -13.125 1 97.94 449 ARG B C 1
ATOM 7424 O O . ARG B 1 449 ? 11.055 2.035 -14.258 1 97.94 449 ARG B O 1
ATOM 7431 N N . ALA B 1 450 ? 9.891 0.766 -12.844 1 97.5 450 ALA B N 1
ATOM 7432 C CA . ALA B 1 450 ? 8.938 0.356 -13.875 1 97.5 450 ALA B CA 1
ATOM 7433 C C . ALA B 1 450 ? 8.188 1.561 -14.445 1 97.5 450 ALA B C 1
ATOM 7435 O O . ALA B 1 450 ? 8.008 1.67 -15.656 1 97.5 450 ALA B O 1
ATOM 7436 N N . VAL B 1 451 ? 7.785 2.48 -13.562 1 97.12 451 VAL B N 1
ATOM 7437 C CA . VAL B 1 451 ? 7.047 3.672 -13.969 1 97.12 451 VAL B CA 1
ATOM 7438 C C . VAL B 1 451 ? 7.969 4.613 -14.742 1 97.12 451 VAL B C 1
ATOM 7440 O O . VAL B 1 451 ? 7.594 5.133 -15.797 1 97.12 451 VAL B O 1
ATOM 7443 N N . GLU B 1 452 ? 9.172 4.797 -14.242 1 96.81 452 GLU B N 1
ATOM 7444 C CA . GLU B 1 452 ? 10.141 5.699 -14.867 1 96.81 452 GLU B CA 1
ATOM 7445 C C . GLU B 1 452 ? 10.469 5.258 -16.297 1 96.81 452 GLU B C 1
ATOM 7447 O O . GLU B 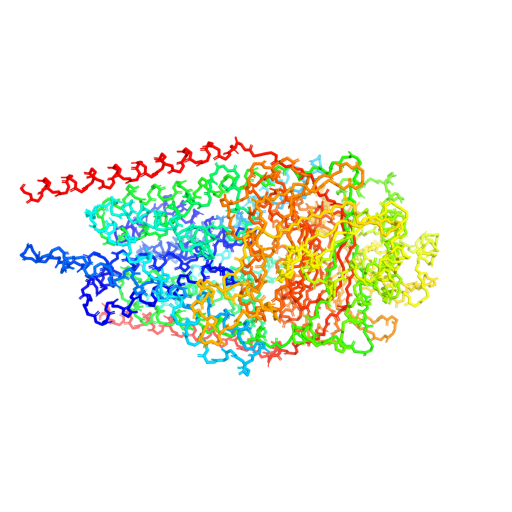1 452 ? 10.602 6.094 -17.188 1 96.81 452 GLU B O 1
ATOM 7452 N N . ALA B 1 453 ? 10.57 3.939 -16.453 1 96.19 453 ALA B N 1
ATOM 7453 C CA . ALA B 1 453 ? 10.992 3.408 -17.75 1 96.19 453 ALA B CA 1
ATOM 7454 C C . ALA B 1 453 ? 9.797 3.139 -18.656 1 96.19 453 ALA B C 1
ATOM 7456 O O . ALA B 1 453 ? 9.945 2.961 -19.859 1 96.19 453 ALA B O 1
ATOM 7457 N N . GLY B 1 454 ? 8.586 3.15 -18.062 1 95.81 454 GLY B N 1
ATOM 7458 C CA . GLY B 1 454 ? 7.43 2.727 -18.828 1 95.81 454 GLY B CA 1
ATOM 7459 C C . GLY B 1 454 ? 7.512 1.281 -19.281 1 95.81 454 GLY B C 1
ATOM 7460 O O . GLY B 1 454 ? 7.098 0.949 -20.406 1 95.81 454 GLY B O 1
ATOM 7461 N N . THR B 1 455 ? 8.172 0.473 -18.484 1 97.19 455 THR B N 1
ATOM 7462 C CA . THR B 1 455 ? 8.461 -0.925 -18.797 1 97.19 455 THR B CA 1
ATOM 7463 C C . THR B 1 455 ? 8.125 -1.817 -17.594 1 97.19 455 THR B C 1
ATOM 7465 O O . THR B 1 455 ? 8.461 -1.486 -16.453 1 97.19 455 THR B O 1
ATOM 7468 N N . PRO B 1 456 ? 7.359 -2.984 -17.844 1 97.94 456 PRO B N 1
ATOM 7469 C CA . PRO B 1 456 ? 7.074 -3.865 -16.719 1 97.94 456 PRO B CA 1
ATOM 7470 C C . PRO B 1 456 ? 8.344 -4.445 -16.094 1 97.94 456 PRO B C 1
ATOM 7472 O O . PRO B 1 456 ? 9.406 -4.438 -16.719 1 97.94 456 PRO B O 1
ATOM 7475 N N . MET B 1 457 ? 8.188 -4.902 -14.875 1 98.25 457 MET B N 1
ATOM 7476 C CA . MET B 1 457 ? 9.352 -5.406 -14.148 1 98.25 457 MET B CA 1
ATOM 7477 C C . MET B 1 457 ? 9.094 -6.812 -13.617 1 98.25 457 MET B C 1
ATOM 7479 O O . MET B 1 457 ? 8.008 -7.102 -13.117 1 98.25 457 MET B O 1
ATOM 7483 N N . ILE B 1 458 ? 10.062 -7.684 -13.773 1 98.62 458 ILE B N 1
ATOM 7484 C CA . ILE B 1 458 ? 10.141 -8.984 -13.109 1 98.62 458 ILE B CA 1
ATOM 7485 C C . ILE B 1 458 ? 11.141 -8.906 -11.953 1 98.62 458 ILE B C 1
ATOM 7487 O O . ILE B 1 458 ? 12.32 -8.617 -12.156 1 98.62 458 ILE B O 1
ATOM 7491 N N . ARG B 1 459 ? 10.68 -9.078 -10.766 1 98.62 459 ARG B N 1
ATOM 7492 C CA . ARG B 1 459 ? 11.57 -9.039 -9.602 1 98.62 459 ARG B CA 1
ATOM 7493 C C . ARG B 1 459 ? 11.578 -10.383 -8.883 1 98.62 459 ARG B C 1
ATOM 7495 O O . ARG B 1 459 ? 10.523 -10.875 -8.469 1 98.62 459 ARG B O 1
ATOM 7502 N N . ALA B 1 460 ? 12.703 -10.977 -8.734 1 98.62 460 ALA B N 1
ATOM 7503 C CA . ALA B 1 460 ? 12.898 -12.219 -7.984 1 98.62 460 ALA B CA 1
ATOM 7504 C C . ALA B 1 460 ? 13.797 -11.984 -6.77 1 98.62 460 ALA B C 1
ATOM 7506 O O . ALA B 1 460 ? 14.922 -11.5 -6.906 1 98.62 460 ALA B O 1
ATOM 7507 N N . ALA B 1 461 ? 13.312 -12.336 -5.648 1 97.38 461 ALA B N 1
ATOM 7508 C CA . ALA B 1 461 ? 14.047 -12.055 -4.414 1 97.38 461 ALA B CA 1
ATOM 7509 C C . ALA B 1 461 ? 14.203 -13.312 -3.572 1 97.38 461 ALA B C 1
ATOM 7511 O O . ALA B 1 461 ? 13.273 -14.109 -3.447 1 97.38 461 ALA B O 1
ATOM 7512 N N . ASN B 1 462 ? 15.438 -13.508 -3.055 1 95.12 462 ASN B N 1
ATOM 7513 C CA . ASN B 1 462 ? 15.625 -14.461 -1.965 1 95.12 462 ASN B CA 1
ATOM 7514 C C . ASN B 1 462 ? 15.242 -13.852 -0.618 1 95.12 462 ASN B C 1
ATOM 7516 O O . ASN B 1 462 ? 15.844 -12.867 -0.191 1 95.12 462 ASN B O 1
ATOM 7520 N N . THR B 1 463 ? 14.352 -14.383 0.123 1 86.81 463 THR B N 1
ATOM 7521 C CA . THR B 1 463 ? 13.828 -13.891 1.393 1 86.81 463 THR B CA 1
ATOM 7522 C C . THR B 1 463 ? 13.406 -12.43 1.271 1 86.81 463 THR B C 1
ATOM 7524 O O . THR B 1 463 ? 13.719 -11.609 2.143 1 86.81 463 THR B O 1
ATOM 7527 N N . GLY B 1 464 ? 12.914 -12.07 0.249 1 88.81 464 GLY B N 1
ATOM 7528 C CA . GLY B 1 464 ? 12.422 -10.734 -0.038 1 88.81 464 GLY B CA 1
ATOM 7529 C C . GLY B 1 464 ? 11.008 -10.719 -0.6 1 88.81 464 GLY B C 1
ATOM 7530 O O . GLY B 1 464 ? 10.188 -11.562 -0.235 1 88.81 464 GLY B O 1
ATOM 7531 N N . ILE B 1 465 ? 10.773 -9.688 -1.406 1 94.62 465 ILE B N 1
ATOM 7532 C CA . ILE B 1 465 ? 9.469 -9.555 -2.055 1 94.62 465 ILE B CA 1
ATOM 7533 C C . ILE B 1 465 ? 9.617 -9.766 -3.559 1 94.62 465 ILE B C 1
ATOM 7535 O O . ILE B 1 465 ? 10.281 -8.977 -4.242 1 94.62 465 ILE B O 1
ATOM 7539 N N . SER B 1 466 ? 9.133 -10.852 -4.07 1 97.31 466 SER B N 1
ATOM 7540 C CA . SER B 1 466 ? 9.086 -11.102 -5.504 1 97.31 466 SER B CA 1
ATOM 7541 C C . SER B 1 466 ? 7.785 -10.586 -6.117 1 97.31 466 SER B C 1
ATOM 7543 O O . SER B 1 466 ? 6.734 -10.617 -5.473 1 97.31 466 SER B O 1
ATOM 7545 N N . ALA B 1 467 ? 7.906 -10.102 -7.305 1 97.62 467 ALA B N 1
ATOM 7546 C CA . ALA B 1 467 ? 6.707 -9.523 -7.898 1 97.62 467 ALA B CA 1
ATOM 7547 C C . ALA B 1 467 ? 6.875 -9.336 -9.406 1 97.62 467 ALA B C 1
ATOM 7549 O O . ALA B 1 467 ? 8 -9.328 -9.914 1 97.62 467 ALA B O 1
ATOM 7550 N N . VAL B 1 468 ? 5.805 -9.32 -10.094 1 97.19 468 VAL B N 1
ATOM 7551 C CA . VAL B 1 468 ? 5.711 -8.727 -11.422 1 97.19 468 VAL B CA 1
ATOM 7552 C C . VAL B 1 468 ? 4.93 -7.418 -11.344 1 97.19 468 VAL B C 1
ATOM 7554 O O . VAL B 1 468 ? 3.807 -7.387 -10.836 1 97.19 468 VAL B O 1
ATOM 7557 N N . VAL B 1 469 ? 5.535 -6.312 -11.758 1 97.69 469 VAL B N 1
ATOM 7558 C CA . VAL B 1 469 ? 4.98 -4.965 -11.703 1 97.69 469 VAL B CA 1
ATOM 7559 C C . VAL B 1 469 ? 4.711 -4.461 -13.117 1 97.69 469 VAL B C 1
ATOM 7561 O O . VAL B 1 469 ? 5.555 -4.598 -14.008 1 97.69 469 VAL B O 1
ATOM 7564 N N . ASP B 1 470 ? 3.545 -3.924 -13.367 1 97.31 470 ASP B N 1
ATOM 7565 C CA . ASP B 1 470 ? 3.295 -3.412 -14.711 1 97.31 470 ASP B CA 1
ATOM 7566 C C . ASP B 1 470 ? 3.912 -2.027 -14.898 1 97.31 470 ASP B C 1
ATOM 7568 O O . ASP B 1 470 ? 4.527 -1.489 -13.977 1 97.31 470 ASP B O 1
ATOM 7572 N N . ALA B 1 471 ? 3.766 -1.452 -16.109 1 97.38 471 ALA B N 1
ATOM 7573 C CA . ALA B 1 471 ? 4.469 -0.229 -16.484 1 97.38 471 ALA B CA 1
ATOM 7574 C C . ALA B 1 471 ? 3.916 0.977 -15.727 1 97.38 471 ALA B C 1
ATOM 7576 O O . ALA B 1 471 ? 4.496 2.064 -15.773 1 97.38 471 ALA B O 1
ATOM 7577 N N . ARG B 1 472 ? 2.859 0.797 -14.961 1 95.94 472 ARG B N 1
ATOM 7578 C CA . ARG B 1 472 ? 2.26 1.87 -14.172 1 95.94 472 ARG B CA 1
ATOM 7579 C C . ARG B 1 472 ? 2.621 1.735 -12.703 1 95.94 472 ARG B C 1
ATOM 7581 O O . ARG B 1 472 ? 2.158 2.52 -11.867 1 95.94 472 ARG B O 1
ATOM 7588 N N . GLY B 1 473 ? 3.398 0.753 -12.359 1 96.62 473 GLY B N 1
ATOM 7589 C CA . GLY B 1 473 ? 3.771 0.525 -10.969 1 96.62 473 GLY B CA 1
ATOM 7590 C C . GLY B 1 473 ? 2.758 -0.307 -10.211 1 96.62 473 GLY B C 1
ATOM 7591 O O . GLY B 1 473 ? 2.867 -0.468 -8.992 1 96.62 473 GLY B O 1
ATOM 7592 N N . VAL B 1 474 ? 1.803 -0.814 -10.852 1 93.88 474 VAL B N 1
ATOM 7593 C CA . VAL B 1 474 ? 0.773 -1.649 -10.242 1 93.88 474 VAL B CA 1
ATOM 7594 C C . VAL B 1 474 ? 1.304 -3.07 -10.055 1 93.88 474 VAL B C 1
ATOM 7596 O O . VAL B 1 474 ? 1.949 -3.619 -10.953 1 93.88 474 VAL B O 1
ATOM 7599 N N . LEU B 1 475 ? 1.033 -3.65 -8.906 1 93.12 475 LEU B N 1
ATOM 7600 C CA . LEU B 1 475 ? 1.451 -5.016 -8.609 1 93.12 475 LEU B CA 1
ATOM 7601 C C . LEU B 1 475 ? 0.513 -6.027 -9.266 1 93.12 475 LEU B C 1
ATOM 7603 O O . LEU B 1 475 ? -0.648 -6.148 -8.867 1 93.12 475 LEU B O 1
ATOM 7607 N N . VAL B 1 476 ? 1.016 -6.719 -10.25 1 93.62 476 VAL B N 1
ATOM 7608 C CA . VAL B 1 476 ? 0.23 -7.734 -10.938 1 93.62 476 VAL B CA 1
ATOM 7609 C C . VAL B 1 476 ? 0.098 -8.977 -10.055 1 93.62 476 VAL B C 1
ATOM 7611 O O . VAL B 1 476 ? -1.013 -9.438 -9.789 1 93.62 476 VAL B O 1
ATOM 7614 N N . VAL B 1 477 ? 1.185 -9.453 -9.617 1 92.31 477 VAL B N 1
ATOM 7615 C CA . VAL B 1 477 ? 1.267 -10.547 -8.656 1 92.31 477 VAL B CA 1
ATOM 7616 C C . VAL B 1 477 ? 2.461 -10.336 -7.727 1 92.31 477 VAL B C 1
ATOM 7618 O O . VAL B 1 477 ? 3.51 -9.852 -8.156 1 92.31 477 VAL B O 1
ATOM 7621 N N . VAL B 1 478 ? 2.293 -10.586 -6.496 1 93.31 478 VAL B N 1
ATOM 7622 C CA . VAL B 1 478 ? 3.348 -10.367 -5.508 1 93.31 478 VAL B CA 1
ATOM 7623 C C . VAL B 1 478 ? 3.395 -11.547 -4.535 1 93.31 478 VAL B C 1
ATOM 7625 O O . VAL B 1 478 ? 2.357 -12.117 -4.188 1 93.31 478 VAL B O 1
ATOM 7628 N N . LEU B 1 479 ? 4.527 -12.008 -4.195 1 91.75 479 LEU B N 1
ATOM 7629 C CA . LEU B 1 479 ? 4.793 -12.938 -3.104 1 91.75 479 LEU B CA 1
ATOM 7630 C C . LEU B 1 479 ? 5.473 -12.227 -1.938 1 91.75 479 LEU B C 1
ATOM 7632 O O . LEU B 1 479 ? 6.559 -11.664 -2.096 1 91.75 479 LEU B O 1
ATOM 7636 N N . GLY B 1 480 ? 4.875 -12.258 -0.791 1 88.44 480 GLY B N 1
ATOM 7637 C CA . GLY B 1 480 ? 5.297 -11.461 0.354 1 88.44 480 GLY B CA 1
ATOM 7638 C C . GLY B 1 480 ? 6.645 -11.883 0.905 1 88.44 480 GLY B C 1
ATOM 7639 O O . GLY B 1 480 ? 7.145 -12.961 0.59 1 88.44 480 GLY B O 1
ATOM 7640 N N . TYR B 1 481 ? 7.203 -10.961 1.749 1 89 481 TYR B N 1
ATOM 7641 C CA . TYR B 1 481 ? 8.5 -11.18 2.381 1 89 481 TYR B CA 1
ATOM 7642 C C . TYR B 1 481 ? 8.492 -12.461 3.213 1 89 481 TYR B C 1
ATOM 7644 O O . TYR B 1 481 ? 7.57 -12.688 4.004 1 89 481 TYR B O 1
ATOM 7652 N N . ASN B 1 482 ? 9.508 -13.352 3.043 1 86.44 482 ASN B N 1
ATOM 7653 C CA . ASN B 1 482 ? 9.789 -14.547 3.828 1 86.44 482 ASN B CA 1
ATOM 7654 C C . ASN B 1 482 ? 8.727 -15.625 3.605 1 86.44 482 ASN B C 1
ATOM 7656 O O . ASN B 1 482 ? 8.445 -16.422 4.504 1 86.44 482 ASN B O 1
ATOM 7660 N N . TYR B 1 483 ? 8.008 -15.586 2.551 1 84.12 483 TYR B N 1
ATOM 7661 C CA . TYR B 1 483 ? 7.121 -16.656 2.121 1 84.12 483 TYR B CA 1
ATOM 7662 C C . TYR B 1 483 ? 7.719 -17.422 0.941 1 84.12 483 TYR B C 1
ATOM 7664 O O . TYR B 1 483 ? 8.023 -16.828 -0.097 1 84.12 483 TYR B O 1
ATOM 7672 N N . ARG B 1 484 ? 7.926 -18.688 1.031 1 87.38 484 ARG B N 1
ATOM 7673 C CA . ARG B 1 484 ? 8.508 -19.547 0.006 1 87.38 484 ARG B CA 1
ATOM 7674 C C . ARG B 1 484 ? 7.477 -19.906 -1.062 1 87.38 484 ARG B C 1
ATOM 7676 O O . ARG B 1 484 ? 6.316 -20.156 -0.749 1 87.38 484 ARG B O 1
ATOM 7683 N N . GLY B 1 485 ? 7.918 -19.797 -2.393 1 86.25 485 GLY B N 1
ATOM 7684 C CA . GLY B 1 485 ? 7.004 -20.219 -3.443 1 86.25 485 GLY B CA 1
ATOM 7685 C C . GLY B 1 485 ? 7.375 -19.656 -4.809 1 86.25 485 GLY B C 1
ATOM 7686 O O . GLY B 1 485 ? 8.531 -19.328 -5.055 1 86.25 485 GLY B O 1
ATOM 7687 N N . VAL B 1 486 ? 6.406 -19.797 -5.734 1 89.12 486 VAL B N 1
ATOM 7688 C CA . VAL B 1 486 ? 6.555 -19.25 -7.082 1 89.12 486 VAL B CA 1
ATOM 7689 C C . VAL B 1 486 ? 5.336 -18.406 -7.441 1 89.12 486 VAL B C 1
ATOM 7691 O O . VAL B 1 486 ? 4.258 -18.594 -6.875 1 89.12 486 VAL B O 1
ATOM 7694 N N . ILE B 1 487 ? 5.531 -17.5 -8.227 1 88.44 487 ILE B N 1
ATOM 7695 C CA . ILE B 1 487 ? 4.418 -16.766 -8.828 1 88.44 487 ILE B CA 1
ATOM 7696 C C . ILE B 1 487 ? 4.5 -16.859 -10.344 1 88.44 487 ILE B C 1
ATOM 7698 O O . ILE B 1 487 ? 5.59 -16.797 -10.922 1 88.44 487 ILE B O 1
ATOM 7702 N N . ASP B 1 488 ? 3.422 -17.094 -11.016 1 87.94 488 ASP B N 1
ATOM 7703 C CA . ASP B 1 488 ? 3.289 -17.203 -12.469 1 87.94 488 ASP B CA 1
ATOM 7704 C C . ASP B 1 488 ? 2.324 -16.156 -13.008 1 87.94 488 ASP B C 1
ATOM 7706 O O . ASP B 1 488 ? 1.262 -15.922 -12.43 1 87.94 488 ASP B O 1
ATOM 7710 N N . THR B 1 489 ? 2.736 -15.5 -14.023 1 88.44 489 THR B N 1
ATOM 7711 C CA . THR B 1 489 ? 1.812 -14.57 -14.672 1 88.44 489 THR B CA 1
ATOM 7712 C C . THR B 1 489 ? 2.273 -14.25 -16.094 1 88.44 489 THR B C 1
ATOM 7714 O O . THR B 1 489 ? 3.406 -14.562 -16.469 1 88.44 489 THR B O 1
ATOM 7717 N N . ILE B 1 490 ? 1.355 -13.758 -16.844 1 90.88 490 ILE B N 1
ATOM 7718 C CA . ILE B 1 490 ? 1.702 -13.219 -18.156 1 90.88 490 ILE B CA 1
ATOM 7719 C C . ILE B 1 490 ? 2.357 -11.852 -18 1 90.88 490 ILE B C 1
ATOM 7721 O O . ILE B 1 490 ? 1.856 -11 -17.25 1 90.88 490 ILE B O 1
ATOM 7725 N N . LEU B 1 491 ? 3.477 -11.688 -18.609 1 94.56 491 LEU B N 1
ATOM 7726 C CA . LEU B 1 491 ? 4.164 -10.406 -18.547 1 94.56 491 LEU B CA 1
ATOM 7727 C C . LEU B 1 491 ? 3.324 -9.305 -19.188 1 94.56 491 LEU B C 1
ATOM 7729 O O . LEU B 1 491 ? 2.938 -9.422 -20.359 1 94.56 491 LEU B O 1
ATOM 7733 N N . PRO B 1 492 ? 3.029 -8.25 -18.406 1 95.38 492 PRO B N 1
ATOM 7734 C CA . PRO B 1 492 ? 2.266 -7.145 -19 1 95.38 492 PRO B CA 1
ATOM 7735 C C . PRO B 1 492 ? 3.049 -6.398 -20.078 1 95.38 492 PRO B C 1
ATOM 7737 O O . PRO B 1 492 ? 4.246 -6.641 -20.25 1 95.38 492 PRO B O 1
ATOM 7740 N N . GLY B 1 493 ? 2.34 -5.57 -20.781 1 95.88 493 GLY B N 1
ATOM 7741 C CA . GLY B 1 493 ? 2.973 -4.805 -21.844 1 95.88 493 GLY B CA 1
ATOM 7742 C C . GLY B 1 493 ? 3.621 -3.523 -21.344 1 95.88 493 GLY B C 1
ATOM 7743 O O . GLY B 1 493 ? 3.643 -3.254 -20.156 1 95.88 493 GLY B O 1
ATOM 7744 N N . LYS B 1 494 ? 4.203 -2.779 -22.281 1 95.69 494 LYS B N 1
ATOM 7745 C CA . LYS B 1 494 ? 4.863 -1.505 -22.016 1 95.69 494 LYS B CA 1
ATOM 7746 C C . LYS B 1 494 ? 3.877 -0.345 -22.109 1 95.69 494 LYS B C 1
ATOM 7748 O O . LYS B 1 494 ? 2.801 -0.485 -22.688 1 95.69 494 LYS B O 1
ATOM 7753 N N . LEU B 1 495 ? 4.176 0.676 -21.422 1 94 495 LEU B N 1
ATOM 7754 C CA . LEU B 1 495 ? 3.465 1.945 -21.516 1 94 495 LEU B CA 1
ATOM 7755 C C . LEU B 1 495 ? 4.438 3.098 -21.75 1 94 495 LEU B C 1
ATOM 7757 O O . LEU B 1 495 ? 4.973 3.666 -20.797 1 94 495 LEU B O 1
ATOM 7761 N N . PRO B 1 496 ? 4.641 3.375 -22.953 1 88.62 496 PRO B N 1
ATOM 7762 C CA . PRO B 1 496 ? 5.629 4.414 -23.25 1 88.62 496 PRO B CA 1
ATOM 7763 C C . PRO B 1 496 ? 5.414 5.691 -22.453 1 88.62 496 PRO B C 1
ATOM 7765 O O . PRO B 1 496 ? 4.27 6.09 -22.203 1 88.62 496 PRO B O 1
ATOM 7768 N N . THR B 1 497 ? 6.535 6.285 -22.047 1 90.62 497 THR B N 1
ATOM 7769 C CA . THR B 1 497 ? 6.48 7.496 -21.25 1 90.62 497 THR B CA 1
ATOM 7770 C C . THR B 1 497 ? 6.488 8.742 -22.125 1 90.62 497 THR B C 1
ATOM 7772 O O . THR B 1 497 ? 6.926 8.688 -23.281 1 90.62 497 THR B O 1
ATOM 7775 N N . LEU B 1 498 ? 6.07 9.82 -21.594 1 87.31 498 LEU B N 1
ATOM 7776 C CA . LEU B 1 498 ? 5.922 11.078 -22.328 1 87.31 498 LEU B CA 1
ATOM 7777 C C . LEU B 1 498 ? 7.281 11.719 -22.594 1 87.31 498 LEU B C 1
ATOM 7779 O O . LEU B 1 498 ? 7.457 12.43 -23.578 1 87.31 498 LEU B O 1
ATOM 7783 N N . THR B 1 499 ? 8.25 11.461 -21.672 1 93.75 499 THR B N 1
ATOM 7784 C CA . THR B 1 499 ? 9.555 12.109 -21.766 1 93.75 499 THR B CA 1
ATOM 7785 C C . THR B 1 499 ? 10.672 11.078 -21.766 1 93.75 499 THR B C 1
ATOM 7787 O O . THR B 1 499 ? 10.5 9.961 -21.266 1 93.75 499 THR B O 1
ATOM 7790 N N . ASN B 1 500 ? 11.789 11.492 -22.422 1 91.44 500 ASN B N 1
ATOM 7791 C CA . ASN B 1 500 ? 12.977 10.648 -22.406 1 91.44 500 ASN B CA 1
ATOM 7792 C C . ASN B 1 500 ? 14 11.141 -21.391 1 91.44 500 ASN B C 1
ATOM 7794 O O . ASN B 1 500 ? 13.742 12.094 -20.656 1 91.44 500 ASN B O 1
ATOM 7798 N N . ILE B 1 501 ? 15.102 10.516 -21.344 1 91.94 501 ILE B N 1
ATOM 7799 C CA . ILE B 1 501 ? 16.109 10.773 -20.328 1 91.94 501 ILE B CA 1
ATOM 7800 C C . ILE B 1 501 ? 16.656 12.188 -20.484 1 91.94 501 ILE B C 1
ATOM 7802 O O . ILE B 1 501 ? 16.812 12.922 -19.516 1 91.94 501 ILE B O 1
ATOM 7806 N N . ALA B 1 502 ? 16.938 12.586 -21.734 1 93.62 502 ALA B N 1
ATOM 7807 C CA . ALA B 1 502 ? 17.484 13.914 -22.016 1 93.62 502 ALA B CA 1
ATOM 7808 C C . ALA B 1 502 ? 16.5 15.008 -21.594 1 93.62 502 ALA B C 1
ATOM 7810 O O . ALA B 1 502 ? 16.891 16 -20.984 1 93.62 502 ALA B O 1
ATOM 7811 N N . THR B 1 503 ? 15.266 14.812 -21.969 1 96 503 THR B N 1
ATOM 7812 C CA . THR B 1 503 ? 14.234 15.781 -21.625 1 96 503 THR B CA 1
ATOM 7813 C C . THR B 1 503 ? 14.078 15.883 -20.109 1 96 503 THR B C 1
ATOM 7815 O O . THR B 1 503 ? 13.914 16.984 -19.578 1 96 503 THR B O 1
ATOM 7818 N N . ARG B 1 504 ? 14.125 14.789 -19.406 1 95.81 504 ARG B N 1
ATOM 7819 C CA . ARG B 1 504 ? 13.992 14.797 -17.953 1 95.81 504 ARG B CA 1
ATOM 7820 C C . ARG B 1 504 ? 15.148 15.531 -17.297 1 95.81 504 ARG B C 1
ATOM 7822 O O . ARG B 1 504 ? 14.969 16.219 -16.297 1 95.81 504 ARG B O 1
ATOM 7829 N N . SER B 1 505 ? 16.312 15.352 -17.875 1 95.38 505 SER B N 1
ATOM 7830 C CA . SER B 1 505 ? 17.469 16.094 -17.375 1 95.38 505 SER B CA 1
ATOM 7831 C C . SER B 1 505 ? 17.281 17.594 -17.578 1 95.38 505 SER B C 1
ATOM 7833 O O . SER B 1 505 ? 17.609 18.391 -16.688 1 95.38 505 SER B O 1
ATOM 7835 N N . GLN B 1 506 ? 16.75 17.969 -18.719 1 97.5 506 GLN B N 1
ATOM 7836 C CA . GLN B 1 506 ? 16.484 19.375 -18.984 1 97.5 506 GLN B CA 1
ATOM 7837 C C . GLN B 1 506 ? 15.469 19.938 -18 1 97.5 506 GLN B C 1
ATOM 7839 O O . GLN B 1 506 ? 15.617 21.062 -17.531 1 97.5 506 GLN B O 1
ATOM 7844 N N . ILE B 1 507 ? 14.461 19.156 -17.75 1 97.75 507 ILE B N 1
ATOM 7845 C CA . ILE B 1 507 ? 13.43 19.594 -16.812 1 97.75 507 ILE B CA 1
ATOM 7846 C C . ILE B 1 507 ? 14.047 19.797 -15.43 1 97.75 507 ILE B C 1
ATOM 7848 O O . ILE B 1 507 ? 13.711 20.75 -14.727 1 97.75 507 ILE B O 1
ATOM 7852 N N . PHE B 1 508 ? 14.969 18.922 -15.055 1 97.62 508 PHE B N 1
ATOM 7853 C CA . PHE B 1 508 ? 15.641 19.031 -13.758 1 97.62 508 PHE B CA 1
ATOM 7854 C C . PHE B 1 508 ? 16.391 20.359 -13.656 1 97.62 508 PHE B C 1
ATOM 7856 O O . PHE B 1 508 ? 16.219 21.109 -12.688 1 97.62 508 PHE B O 1
ATOM 7863 N N . TRP B 1 509 ? 17.156 20.688 -14.633 1 97.94 509 TRP B N 1
ATOM 7864 C CA . TRP B 1 509 ? 17.969 21.891 -14.594 1 97.94 509 TRP B CA 1
ATOM 7865 C C . TRP B 1 509 ? 17.109 23.141 -14.727 1 97.94 509 TRP B C 1
ATOM 7867 O O . TRP B 1 509 ? 17.422 24.188 -14.141 1 97.94 509 TRP B O 1
ATOM 7877 N N . LEU B 1 510 ? 16.062 23.016 -15.508 1 98.12 510 LEU B N 1
ATOM 7878 C CA . LEU B 1 510 ? 15.109 24.125 -15.586 1 98.12 510 LEU B CA 1
ATOM 7879 C C . LEU B 1 510 ? 14.461 24.375 -14.227 1 98.12 510 LEU B C 1
ATOM 7881 O O . LEU B 1 510 ? 14.336 25.531 -13.812 1 98.12 510 LEU B O 1
ATOM 7885 N N . THR B 1 511 ? 14.008 23.281 -13.609 1 98.25 511 THR B N 1
ATOM 7886 C CA . THR B 1 511 ? 13.398 23.406 -12.289 1 98.25 511 THR B CA 1
ATOM 7887 C C . THR B 1 511 ? 14.391 24 -11.289 1 98.25 511 THR B C 1
ATOM 7889 O O . THR B 1 511 ? 14.039 24.859 -10.492 1 98.25 511 THR B O 1
ATOM 7892 N N . THR B 1 512 ? 15.633 23.562 -11.375 1 98.25 512 THR B N 1
ATOM 7893 C CA . THR B 1 512 ? 16.703 24.078 -10.531 1 98.25 512 THR B CA 1
ATOM 7894 C C . THR B 1 512 ? 16.891 25.578 -10.766 1 98.25 512 THR B C 1
ATOM 7896 O O . THR B 1 512 ? 17 26.344 -9.812 1 98.25 512 THR B O 1
ATOM 7899 N N . GLY B 1 513 ? 16.938 25.969 -12.031 1 98.31 513 GLY B N 1
ATOM 7900 C CA . GLY B 1 513 ? 17.078 27.375 -12.383 1 98.31 513 GLY B CA 1
ATOM 7901 C C . GLY B 1 513 ? 15.922 28.234 -11.891 1 98.31 513 GLY B C 1
ATOM 7902 O O . GLY B 1 513 ? 16.141 29.328 -11.359 1 98.31 513 GLY B O 1
ATOM 7903 N N . ILE B 1 514 ? 14.727 27.734 -12.031 1 97.88 514 ILE B N 1
ATOM 7904 C CA . ILE B 1 514 ? 13.539 28.469 -11.609 1 97.88 514 ILE B CA 1
ATOM 7905 C C . ILE B 1 514 ? 13.555 28.656 -10.102 1 97.88 514 ILE B C 1
ATOM 7907 O O . ILE B 1 514 ? 13.328 29.766 -9.602 1 97.88 514 ILE B O 1
ATOM 7911 N N . LEU B 1 515 ? 13.805 27.562 -9.383 1 98 515 LEU B N 1
ATOM 7912 C CA . LEU B 1 515 ? 13.836 27.641 -7.926 1 98 515 LEU B CA 1
ATOM 7913 C C . LEU B 1 515 ? 14.945 28.594 -7.465 1 98 515 LEU B C 1
ATOM 7915 O O . LEU B 1 515 ? 14.773 29.344 -6.508 1 98 515 LEU B O 1
ATOM 7919 N N . PHE B 1 516 ? 16.109 28.547 -8.133 1 97.94 516 PHE B N 1
ATOM 7920 C CA . PHE B 1 516 ? 17.203 29.453 -7.809 1 97.94 516 PHE B CA 1
ATOM 7921 C C . PHE B 1 516 ? 16.797 30.906 -8.023 1 97.94 516 PHE B C 1
ATOM 7923 O O . PHE B 1 516 ? 17.047 31.75 -7.164 1 97.94 516 PHE B O 1
ATOM 7930 N N . LEU B 1 517 ? 16.203 31.203 -9.141 1 97.25 517 LEU B N 1
ATOM 7931 C CA . LEU B 1 517 ? 15.789 32.562 -9.461 1 97.25 517 LEU B CA 1
ATOM 7932 C C . LEU B 1 517 ? 14.758 33.062 -8.445 1 97.25 517 LEU B C 1
ATOM 7934 O O . LEU B 1 517 ? 14.836 34.219 -8 1 97.25 517 LEU B O 1
ATOM 7938 N N . VAL B 1 518 ? 13.773 32.219 -8.141 1 95.5 518 VAL B N 1
ATOM 7939 C CA . VAL B 1 518 ? 12.75 32.594 -7.172 1 95.5 518 VAL B CA 1
ATOM 7940 C C . VAL B 1 518 ? 13.406 32.906 -5.828 1 95.5 518 VAL B C 1
ATOM 7942 O O . VAL B 1 518 ? 13.086 33.906 -5.199 1 95.5 518 VAL B O 1
ATOM 7945 N N . ALA B 1 519 ? 14.312 32.062 -5.402 1 96.31 519 ALA B N 1
ATOM 7946 C CA . ALA B 1 519 ? 14.984 32.25 -4.121 1 96.31 519 ALA B CA 1
ATOM 7947 C C . ALA B 1 519 ? 15.859 33.5 -4.145 1 96.31 519 ALA B C 1
ATOM 7949 O O . ALA B 1 519 ? 15.852 34.281 -3.197 1 96.31 519 ALA B O 1
ATOM 7950 N N . ALA B 1 520 ? 16.562 33.719 -5.211 1 95.75 520 ALA B N 1
ATOM 7951 C CA . ALA B 1 520 ? 17.469 34.875 -5.332 1 95.75 520 ALA B CA 1
ATOM 7952 C C . ALA B 1 520 ? 16.703 36.188 -5.375 1 95.75 520 ALA B C 1
ATOM 7954 O O . ALA B 1 520 ? 17.078 37.156 -4.719 1 95.75 520 ALA B O 1
ATOM 7955 N N . ILE B 1 521 ? 15.703 36.25 -6.168 1 93.75 521 ILE B N 1
ATOM 7956 C CA . ILE B 1 521 ? 14.898 37.438 -6.301 1 93.75 521 ILE B CA 1
ATOM 7957 C C . ILE B 1 521 ? 14.242 37.781 -4.965 1 93.75 521 ILE B C 1
ATOM 7959 O O . ILE B 1 521 ? 14.195 38.938 -4.562 1 93.75 521 ILE B O 1
ATOM 7963 N N . SER B 1 522 ? 13.734 36.75 -4.328 1 91.56 522 SER B N 1
ATOM 7964 C CA . SER B 1 522 ? 13.109 36.969 -3.025 1 91.56 522 SER B CA 1
ATOM 7965 C C . SER B 1 522 ? 14.117 37.469 -2.008 1 91.56 522 SER B C 1
ATOM 7967 O O . SER B 1 522 ? 13.781 38.312 -1.162 1 91.56 522 SER B O 1
ATOM 7969 N N . ARG B 1 523 ? 15.297 37 -2.064 1 90.44 523 ARG B N 1
ATOM 7970 C CA . ARG B 1 523 ? 16.344 37.438 -1.149 1 90.44 523 ARG B CA 1
ATOM 7971 C C . ARG B 1 523 ? 16.75 38.906 -1.425 1 90.44 523 ARG B C 1
ATOM 7973 O O . ARG B 1 523 ? 16.953 39.656 -0.493 1 90.44 523 ARG B O 1
ATOM 7980 N N . LEU B 1 524 ? 16.797 39.219 -2.633 1 85.75 524 LEU B N 1
ATOM 7981 C CA . LEU B 1 524 ? 17.172 40.594 -3.014 1 85.75 524 LEU B CA 1
ATOM 7982 C C . LEU B 1 524 ? 16.078 41.594 -2.643 1 85.75 524 LEU B C 1
ATOM 7984 O O . LEU B 1 524 ? 16.359 42.688 -2.219 1 85.75 524 LEU B O 1
ATOM 7988 N N . GLY B 1 525 ? 14.82 41.156 -2.945 1 72.75 525 GLY B N 1
ATOM 7989 C CA . GLY B 1 525 ? 13.719 42.031 -2.533 1 72.75 525 GLY B CA 1
ATOM 7990 C C . GLY B 1 525 ? 13.656 42.219 -1.032 1 72.75 525 GLY B C 1
ATOM 7991 O O . GLY B 1 525 ? 13.289 43.312 -0.563 1 72.75 525 GLY B O 1
ATOM 7992 N N . PHE B 1 526 ? 14 41.281 -0.344 1 67.94 526 PHE B N 1
ATOM 7993 C CA . PHE B 1 526 ? 14.062 41.344 1.112 1 67.94 526 PHE B CA 1
ATOM 7994 C C . PHE B 1 526 ? 15.164 42.281 1.584 1 67.94 526 PHE B C 1
ATOM 7996 O O . PHE B 1 526 ? 14.961 43.062 2.508 1 67.94 526 PHE B O 1
ATOM 8003 N N . ASN B 1 527 ? 16.266 42.25 0.934 1 60.59 527 ASN B N 1
ATOM 8004 C CA . ASN B 1 527 ? 17.391 43.125 1.3 1 60.59 527 ASN B CA 1
ATOM 8005 C C . ASN B 1 527 ? 17.109 44.562 0.969 1 60.59 527 ASN B C 1
ATOM 8007 O O . ASN B 1 527 ? 17.516 45.469 1.717 1 60.59 527 ASN B O 1
ATOM 8011 N N . ILE B 1 528 ? 16.422 44.75 -0.079 1 52.47 528 ILE B N 1
ATOM 8012 C CA . ILE B 1 528 ? 16.109 46.125 -0.456 1 52.47 528 ILE B CA 1
ATOM 8013 C C . ILE B 1 528 ? 15.102 46.719 0.532 1 52.47 528 ILE B C 1
ATOM 8015 O O . ILE B 1 528 ? 15.203 47.906 0.899 1 52.47 528 ILE B O 1
ATOM 8019 N N . ARG B 1 529 ? 14.227 45.938 1.018 1 48.06 529 ARG B N 1
ATOM 8020 C CA . ARG B 1 529 ? 13.234 46.469 1.948 1 48.06 529 ARG B CA 1
ATOM 8021 C C . ARG B 1 529 ? 13.844 46.719 3.324 1 48.06 529 ARG B C 1
ATOM 8023 O O . ARG B 1 529 ? 13.359 47.531 4.086 1 48.06 529 ARG B O 1
ATOM 8030 N N . LYS B 1 530 ? 14.797 46.062 3.76 1 50.31 530 LYS B N 1
ATOM 8031 C CA . LYS B 1 530 ? 15.461 46.25 5.047 1 50.31 530 LYS B CA 1
ATOM 8032 C C . LYS B 1 530 ? 16.438 47.406 5 1 50.31 530 LYS B C 1
ATOM 8034 O O . LYS B 1 530 ? 16.719 48.031 6.02 1 50.31 530 LYS B O 1
ATOM 8039 N N . ASN B 1 531 ? 17.047 47.719 3.867 1 37.69 531 ASN B N 1
ATOM 8040 C CA . ASN B 1 531 ? 17.875 48.938 3.773 1 37.69 531 ASN B CA 1
ATOM 8041 C C . ASN B 1 531 ? 17.047 50.188 3.5 1 37.69 531 ASN B C 1
ATOM 8043 O O . ASN B 1 531 ? 16.125 50.156 2.684 1 37.69 531 ASN B O 1
#